Protein AF-0000000069869455 (afdb_homodimer)

Structure (mmCIF, N/CA/C/O backbone):
data_AF-0000000069869455-model_v1
#
loop_
_entity.id
_entity.type
_entity.pdbx_description
1 polymer 'non-reducing end alpha-L-arabinofuranosidase'
#
loop_
_atom_site.group_PDB
_atom_site.id
_atom_site.type_symbol
_atom_site.label_atom_id
_atom_site.label_alt_id
_atom_site.label_comp_id
_atom_site.label_asym_id
_atom_site.label_entity_id
_atom_site.label_seq_id
_atom_site.pdbx_PDB_ins_code
_atom_site.Cartn_x
_atom_site.Cartn_y
_atom_site.Cartn_z
_atom_site.occupancy
_atom_site.B_iso_or_equiv
_atom_site.auth_seq_id
_atom_site.auth_comp_id
_atom_site.auth_asym_id
_atom_site.auth_atom_id
_atom_site.pdbx_PDB_model_num
ATOM 1 N N . MET A 1 1 ? 14.562 19.391 -93.188 1 17.31 1 MET A N 1
ATOM 2 C CA . MET A 1 1 ? 14.5 17.922 -93.125 1 17.31 1 MET A CA 1
ATOM 3 C C . MET A 1 1 ? 14.398 17.484 -91.625 1 17.31 1 MET A C 1
ATOM 5 O O . MET A 1 1 ? 15.258 17.828 -90.812 1 17.31 1 MET A O 1
ATOM 9 N N . ARG A 1 2 ? 13.164 16.844 -91.312 1 17.95 2 ARG A N 1
ATOM 10 C CA . ARG A 1 2 ? 12.305 16.75 -90.188 1 17.95 2 ARG A CA 1
ATOM 11 C C . ARG A 1 2 ? 12.953 15.875 -89.062 1 17.95 2 ARG A C 1
ATOM 13 O O . ARG A 1 2 ? 13.875 15.102 -89.375 1 17.95 2 ARG A O 1
ATOM 20 N N . ARG A 1 3 ? 12.242 15.281 -88.188 1 21.45 3 ARG A N 1
ATOM 21 C CA . ARG A 1 3 ? 11.508 14.977 -87 1 21.45 3 ARG A CA 1
ATOM 22 C C . ARG A 1 3 ? 11.703 13.523 -86.562 1 21.45 3 ARG A C 1
ATOM 24 O O . ARG A 1 3 ? 11.625 13.195 -85.375 1 21.45 3 ARG A O 1
ATOM 31 N N . TYR A 1 4 ? 11.742 12.398 -87.375 1 21.89 4 TYR A N 1
ATOM 32 C CA . TYR A 1 4 ? 10.969 11.234 -86.938 1 21.89 4 TYR A CA 1
ATOM 33 C C . TYR A 1 4 ? 11.797 10.32 -86.062 1 21.89 4 TYR A C 1
ATOM 35 O O . TYR A 1 4 ? 12.711 9.641 -86.562 1 21.89 4 TYR A O 1
ATOM 43 N N . THR A 1 5 ? 12.266 10.766 -84.938 1 27.88 5 THR A N 1
ATOM 44 C CA . THR A 1 5 ? 12.984 9.883 -84 1 27.88 5 THR A CA 1
ATOM 45 C C . THR A 1 5 ? 12.094 8.719 -83.562 1 27.88 5 THR A C 1
ATOM 47 O O . THR A 1 5 ? 11.031 8.922 -83 1 27.88 5 THR A O 1
ATOM 50 N N . GLU A 1 6 ? 11.914 7.723 -84.5 1 25.23 6 GLU A N 1
ATOM 51 C CA . GLU A 1 6 ? 11.109 6.523 -84.25 1 25.23 6 GLU A CA 1
ATOM 52 C C . GLU A 1 6 ? 11.5 5.84 -83 1 25.23 6 GLU A C 1
ATOM 54 O O . GLU A 1 6 ? 12.68 5.602 -82.688 1 25.23 6 GLU A O 1
ATOM 59 N N . LEU A 1 7 ? 10.664 6.125 -82 1 30.83 7 LEU A N 1
ATOM 60 C CA . LEU A 1 7 ? 10.57 5.633 -80.625 1 30.83 7 LEU A CA 1
ATOM 61 C C . LEU A 1 7 ? 10.328 4.125 -80.562 1 30.83 7 LEU A C 1
ATOM 63 O O . LEU A 1 7 ? 9.258 3.66 -80.938 1 30.83 7 LEU A O 1
ATOM 67 N N . LEU A 1 8 ? 11.102 3.301 -81.188 1 25.88 8 LEU A N 1
ATOM 68 C CA . LEU A 1 8 ? 10.805 1.885 -81 1 25.88 8 LEU A CA 1
ATOM 69 C C . LEU A 1 8 ? 10.875 1.501 -79.562 1 25.88 8 LEU A C 1
ATOM 71 O O . LEU A 1 8 ? 11.93 1.612 -78.938 1 25.88 8 LEU A O 1
ATOM 75 N N . ALA A 1 9 ? 9.734 1.795 -78.812 1 29.73 9 ALA A N 1
ATOM 76 C CA . ALA A 1 9 ? 9.531 1.308 -77.438 1 29.73 9 ALA A CA 1
ATOM 77 C C . ALA A 1 9 ? 9.586 -0.216 -77.375 1 29.73 9 ALA A C 1
ATOM 79 O O . ALA A 1 9 ? 8.797 -0.897 -78.062 1 29.73 9 ALA A O 1
ATOM 80 N N . ALA A 1 10 ? 10.797 -0.832 -77.375 1 28.5 10 ALA A N 1
ATOM 81 C CA . ALA A 1 10 ? 10.984 -2.248 -77.062 1 28.5 10 ALA A CA 1
ATOM 82 C C . ALA A 1 10 ? 10.172 -2.656 -75.875 1 28.5 10 ALA A C 1
ATOM 84 O O . ALA A 1 10 ? 10.352 -2.1 -74.75 1 28.5 10 ALA A O 1
ATOM 85 N N . LEU A 1 11 ? 8.93 -3.055 -76.062 1 29.02 11 LEU A N 1
ATOM 86 C CA . LEU A 1 11 ? 8.109 -3.701 -75.062 1 29.02 11 LEU A CA 1
ATOM 87 C C . LEU A 1 11 ? 8.828 -4.914 -74.5 1 29.02 11 LEU A C 1
ATOM 89 O O . LEU A 1 11 ? 9.117 -5.875 -75.188 1 29.02 11 LEU A O 1
ATOM 93 N N . ALA A 1 12 ? 9.781 -4.684 -73.625 1 34.53 12 ALA A N 1
ATOM 94 C CA . ALA A 1 12 ? 10.305 -5.781 -72.812 1 34.53 12 ALA A CA 1
ATOM 95 C C . ALA A 1 12 ? 9.172 -6.535 -72.125 1 34.53 12 ALA A C 1
ATOM 97 O O . ALA A 1 12 ? 8.453 -5.965 -71.25 1 34.53 12 ALA A O 1
ATOM 98 N N . LEU A 1 13 ? 8.508 -7.449 -72.812 1 34.66 13 LEU A N 1
ATOM 99 C CA . LEU A 1 13 ? 7.691 -8.461 -72.125 1 34.66 13 LEU A CA 1
ATOM 100 C C . LEU A 1 13 ? 8.438 -9.07 -70.938 1 34.66 13 LEU A C 1
ATOM 102 O O . LEU A 1 13 ? 9.453 -9.734 -71.125 1 34.66 13 LEU A O 1
ATOM 106 N N . SER A 1 14 ? 8.5 -8.281 -69.875 1 32 14 SER A N 1
ATOM 107 C CA . SER A 1 14 ? 8.875 -8.922 -68.625 1 32 14 SER A CA 1
ATOM 108 C C . SER A 1 14 ? 7.973 -10.117 -68.312 1 32 14 SER A C 1
ATOM 110 O O . SER A 1 14 ? 6.762 -9.953 -68.188 1 32 14 SER A O 1
ATOM 112 N N . THR A 1 15 ? 8.156 -11.156 -69.125 1 33.88 15 THR A N 1
ATOM 113 C CA . THR A 1 15 ? 7.559 -12.375 -68.562 1 33.88 15 THR A CA 1
ATOM 114 C C . THR A 1 15 ? 7.852 -12.523 -67.125 1 33.88 15 THR A C 1
ATOM 116 O O . THR A 1 15 ? 9.008 -12.656 -66.688 1 33.88 15 THR A O 1
ATOM 119 N N . GLY A 1 16 ? 7.141 -11.758 -66.312 1 33.62 16 GLY A N 1
ATOM 120 C CA . GLY A 1 16 ? 7.145 -12.117 -64.938 1 33.62 16 GLY A CA 1
ATOM 121 C C . GLY A 1 16 ? 6.945 -13.602 -64.688 1 33.62 16 GLY A C 1
ATOM 122 O O . GLY A 1 16 ? 5.883 -14.141 -65 1 33.62 16 GLY A O 1
ATOM 123 N N . MET A 1 17 ? 7.918 -14.461 -65.062 1 29.62 17 MET A N 1
ATOM 124 C CA . MET A 1 17 ? 7.82 -15.766 -64.375 1 29.62 17 MET A CA 1
ATOM 125 C C . MET A 1 17 ? 7.332 -15.617 -62.969 1 29.62 17 MET A C 1
ATOM 127 O O . MET A 1 17 ? 8.023 -15.055 -62.125 1 29.62 17 MET A O 1
ATOM 131 N N . ALA A 1 18 ? 6.156 -15.438 -62.812 1 38 18 ALA A N 1
ATOM 132 C CA . ALA A 1 18 ? 5.621 -15.727 -61.5 1 38 18 ALA A CA 1
ATOM 133 C C . ALA A 1 18 ? 6.234 -17 -60.906 1 38 18 ALA A C 1
ATOM 135 O O . ALA A 1 18 ? 6.035 -18.094 -61.469 1 38 18 ALA A O 1
ATOM 136 N N . LEU A 1 19 ? 7.473 -16.984 -60.469 1 38.62 19 LEU A N 1
ATOM 137 C CA . LEU A 1 19 ? 7.949 -18.062 -59.625 1 38.62 19 LEU A CA 1
ATOM 138 C C . LEU A 1 19 ? 6.805 -18.641 -58.781 1 38.62 19 LEU A C 1
ATOM 140 O O . LEU A 1 19 ? 6.285 -17.969 -57.875 1 38.62 19 LEU A O 1
ATOM 144 N N . HIS A 1 20 ? 6.043 -19.281 -59.375 1 45.84 20 HIS A N 1
ATOM 145 C CA . HIS A 1 20 ? 5.043 -19.969 -58.562 1 45.84 20 HIS A CA 1
ATOM 146 C C . HIS A 1 20 ? 5.688 -20.672 -57.375 1 45.84 20 HIS A C 1
ATOM 148 O O . HIS A 1 20 ? 6.559 -21.531 -57.562 1 45.84 20 HIS A O 1
ATOM 154 N N . ALA A 1 21 ? 5.785 -20 -56.281 1 59.78 21 ALA A N 1
ATOM 155 C CA . ALA A 1 21 ? 6.277 -20.609 -55.062 1 59.78 21 ALA A CA 1
ATOM 156 C C . ALA A 1 21 ? 5.785 -22.047 -54.938 1 59.78 21 ALA A C 1
ATOM 158 O O . ALA A 1 21 ? 4.598 -22.328 -55.125 1 59.78 21 ALA A O 1
ATOM 159 N N . GLN A 1 22 ? 6.754 -23.016 -55.062 1 82.44 22 GLN A N 1
ATOM 160 C CA . GLN A 1 22 ? 6.484 -24.438 -54.938 1 82.44 22 GLN A CA 1
ATOM 161 C C . GLN A 1 22 ? 5.578 -24.734 -53.75 1 82.44 22 GLN A C 1
ATOM 163 O O . GLN A 1 22 ? 5.828 -24.266 -52.656 1 82.44 22 GLN A O 1
ATOM 168 N N . THR A 1 23 ? 4.422 -25.328 -53.969 1 91.69 23 THR A N 1
ATOM 169 C CA . THR A 1 23 ? 3.441 -25.703 -52.969 1 91.69 23 THR A CA 1
ATOM 170 C C . THR A 1 23 ? 4.004 -26.766 -52.031 1 91.69 23 THR A C 1
ATOM 172 O O . THR A 1 23 ? 4.629 -27.719 -52.469 1 91.69 23 THR A O 1
ATOM 175 N N . ASN A 1 24 ? 3.945 -26.469 -50.75 1 97.25 24 ASN A N 1
ATOM 176 C CA . ASN A 1 24 ? 4.324 -27.453 -49.719 1 97.25 24 ASN A CA 1
ATOM 177 C C . ASN A 1 24 ? 3.25 -28.516 -49.562 1 97.25 24 ASN A C 1
ATOM 179 O O . ASN A 1 24 ? 2.256 -28.312 -48.844 1 97.25 24 ASN A O 1
ATOM 183 N N . GLU A 1 25 ? 3.49 -29.656 -50.156 1 97.44 25 GLU A N 1
ATOM 184 C CA . GLU A 1 25 ? 2.492 -30.719 -50.156 1 97.44 25 GLU A CA 1
ATOM 185 C C . GLU A 1 25 ? 2.643 -31.625 -48.938 1 97.44 25 GLU A C 1
ATOM 187 O O . GLU A 1 25 ? 3.662 -32.281 -48.781 1 97.44 25 GLU A O 1
ATOM 192 N N . MET A 1 26 ? 1.642 -31.656 -48.125 1 98.38 26 MET A N 1
ATOM 193 C CA . MET A 1 26 ? 1.592 -32.531 -46.969 1 98.38 26 MET A CA 1
ATOM 194 C C . MET A 1 26 ? 0.578 -33.656 -47.156 1 98.38 26 MET A C 1
ATOM 196 O O . MET A 1 26 ? -0.577 -33.406 -47.5 1 98.38 26 MET A O 1
ATOM 200 N N . VAL A 1 27 ? 1.07 -34.812 -47 1 98.19 27 VAL A N 1
ATOM 201 C CA . VAL A 1 27 ? 0.238 -36 -47.188 1 98.19 27 VAL A CA 1
ATOM 202 C C . VAL A 1 27 ? -0.112 -36.594 -45.844 1 98.19 27 VAL A C 1
ATOM 204 O O . VAL A 1 27 ? 0.776 -36.906 -45.031 1 98.19 27 VAL A O 1
ATOM 207 N N . ILE A 1 28 ? -1.409 -36.75 -45.594 1 98.25 28 ILE A N 1
ATOM 208 C CA . ILE A 1 28 ? -1.91 -37.375 -44.375 1 98.25 28 ILE A CA 1
ATOM 209 C C . ILE A 1 28 ? -2.457 -38.75 -44.656 1 98.25 28 ILE A C 1
ATOM 211 O O . ILE A 1 28 ? -3.365 -38.906 -45.469 1 98.25 28 ILE A O 1
ATOM 215 N N . GLN A 1 29 ? -1.958 -39.75 -44.031 1 96.94 29 GLN A N 1
ATOM 216 C CA . GLN A 1 29 ? -2.408 -41.125 -44.188 1 96.94 29 GLN A CA 1
ATOM 217 C C . GLN A 1 29 ? -3.541 -41.469 -43.25 1 96.94 29 GLN A C 1
ATOM 219 O O . GLN A 1 29 ? -3.332 -41.531 -42.031 1 96.94 29 GLN A O 1
ATOM 224 N N . THR A 1 30 ? -4.727 -41.75 -43.812 1 95 30 THR A N 1
ATOM 225 C CA . THR A 1 30 ? -5.891 -41.938 -42.938 1 95 30 THR A CA 1
ATOM 226 C C . THR A 1 30 ? -6.207 -43.438 -42.781 1 95 30 THR A C 1
ATOM 228 O O . THR A 1 30 ? -7.012 -43.812 -41.938 1 95 30 THR A O 1
ATOM 231 N N . LYS A 1 31 ? -5.582 -44.281 -43.594 1 88.88 31 LYS A N 1
ATOM 232 C CA . LYS A 1 31 ? -5.84 -45.719 -43.531 1 88.88 31 LYS A CA 1
ATOM 233 C C . LYS A 1 31 ? -5.102 -46.375 -42.344 1 88.88 31 LYS A C 1
ATOM 235 O O . LYS A 1 31 ? -5.562 -47.344 -41.781 1 88.88 31 LYS A O 1
ATOM 240 N N . LYS A 1 32 ? -4.055 -45.812 -42 1 85.31 32 LYS A N 1
ATOM 241 C CA . LYS A 1 32 ? -3.207 -46.344 -40.938 1 85.31 32 LYS A CA 1
ATOM 242 C C . LYS A 1 32 ? -3.215 -45.438 -39.719 1 85.31 32 LYS A C 1
ATOM 244 O O . LYS A 1 32 ? -2.529 -44.406 -39.688 1 85.31 32 LYS A O 1
ATOM 249 N N . LEU A 1 33 ? -4.008 -45.938 -38.719 1 92.81 33 LEU A N 1
ATOM 250 C CA . LEU A 1 33 ? -3.961 -45.156 -37.5 1 92.81 33 LEU A CA 1
ATOM 251 C C . LEU A 1 33 ? -2.615 -45.312 -36.812 1 92.81 33 LEU A C 1
ATOM 253 O O . LEU A 1 33 ? -2.084 -46.406 -36.719 1 92.81 33 LEU A O 1
ATOM 257 N N . GLY A 1 34 ? -2.041 -44.125 -36.5 1 95.88 34 GLY A N 1
ATOM 258 C CA . GLY A 1 34 ? -0.8 -44.125 -35.75 1 95.88 34 GLY A CA 1
ATOM 259 C C . GLY A 1 34 ? -1.013 -44.344 -34.25 1 95.88 34 GLY A C 1
ATOM 260 O O . GLY A 1 34 ? -1.982 -44.969 -33.844 1 95.88 34 GLY A O 1
ATOM 261 N N . ALA A 1 35 ? -0.093 -43.875 -33.469 1 97.12 35 ALA A N 1
ATOM 262 C CA . ALA A 1 35 ? -0.061 -44.062 -32.031 1 97.12 35 ALA A CA 1
ATOM 263 C C . ALA A 1 35 ? -1.306 -43.469 -31.359 1 97.12 35 ALA A C 1
ATOM 265 O O . ALA A 1 35 ? -1.806 -42.438 -31.797 1 97.12 35 ALA A O 1
ATOM 266 N N . GLU A 1 36 ? -1.798 -44.125 -30.328 1 97.88 36 GLU A N 1
ATOM 267 C CA . GLU A 1 36 ? -2.836 -43.562 -29.484 1 97.88 36 GLU A CA 1
ATOM 268 C C . GLU A 1 36 ? -2.312 -42.375 -28.688 1 97.88 36 GLU A C 1
ATOM 270 O O . GLU A 1 36 ? -1.182 -42.375 -28.203 1 97.88 36 GLU A O 1
ATOM 275 N N . ILE A 1 37 ? -3.076 -41.375 -28.688 1 98.38 37 ILE A N 1
ATOM 276 C CA . ILE A 1 37 ? -2.752 -40.188 -27.875 1 98.38 37 ILE A CA 1
ATOM 277 C C . ILE A 1 37 ? -3.4 -40.344 -26.5 1 98.38 37 ILE A C 1
ATOM 279 O O . ILE A 1 37 ? -4.621 -40.5 -26.391 1 98.38 37 ILE A O 1
ATOM 283 N N . GLN A 1 38 ? -2.604 -40.281 -25.453 1 98 38 GLN A N 1
ATOM 284 C CA . GLN A 1 38 ? -3.131 -40.438 -24.109 1 98 38 GLN A CA 1
ATOM 285 C C . GLN A 1 38 ? -4.031 -39.281 -23.719 1 98 38 GLN A C 1
ATOM 287 O O . GLN A 1 38 ? -3.75 -38.125 -24.078 1 98 38 GLN A O 1
ATOM 292 N N . PRO A 1 39 ? -5.113 -39.562 -22.953 1 97.25 39 PRO A N 1
ATOM 293 C CA . PRO A 1 39 ? -5.941 -38.469 -22.469 1 97.25 39 PRO A CA 1
ATOM 294 C C . PRO A 1 39 ? -5.156 -37.469 -21.625 1 97.25 39 PRO A C 1
ATOM 296 O O . PRO A 1 39 ? -5.59 -36.312 -21.453 1 97.25 39 PRO A O 1
ATOM 299 N N . THR A 1 40 ? -3.979 -37.812 -21.172 1 98.31 40 THR A N 1
ATOM 300 C CA . THR A 1 40 ? -3.166 -37 -20.281 1 98.31 40 THR A CA 1
ATOM 301 C C . THR A 1 40 ? -2.129 -36.219 -21.078 1 98.31 40 THR A C 1
ATOM 303 O O . THR A 1 40 ? -1.282 -35.531 -20.5 1 98.31 40 THR A O 1
ATOM 306 N N . MET A 1 41 ? -2.139 -36.25 -22.359 1 98.19 41 MET A N 1
ATOM 307 C CA . MET A 1 41 ? -1.073 -35.719 -23.188 1 98.19 41 MET A CA 1
ATOM 308 C C . MET A 1 41 ? -0.845 -34.219 -22.875 1 98.19 41 MET A C 1
ATOM 310 O O . MET A 1 41 ? 0.293 -33.812 -22.672 1 98.19 41 MET A O 1
ATOM 314 N N . TYR A 1 42 ? -1.916 -33.406 -22.875 1 98.75 42 TYR A N 1
ATOM 315 C CA . TYR A 1 42 ? -1.801 -31.984 -22.641 1 98.75 42 TYR A CA 1
ATOM 316 C C . TYR A 1 42 ? -2.428 -31.609 -21.297 1 98.75 42 TYR A C 1
ATOM 318 O O . TYR A 1 42 ? -3.609 -31.875 -21.062 1 98.75 42 TYR A O 1
ATOM 326 N N . GLY A 1 43 ? -1.632 -31.047 -20.391 1 98.62 43 GLY A N 1
ATOM 327 C CA . GLY A 1 43 ? -2.115 -30.75 -19.047 1 98.62 43 GLY A CA 1
ATOM 328 C C . GLY A 1 43 ? -1.61 -29.422 -18.516 1 98.62 43 GLY A C 1
ATOM 329 O O . GLY A 1 43 ? -1.335 -28.5 -19.281 1 98.62 43 GLY A O 1
ATOM 330 N N . LEU A 1 44 ? -1.708 -29.312 -17.188 1 98.75 44 LEU A N 1
ATOM 331 C CA . LEU A 1 44 ? -1.334 -28.109 -16.469 1 98.75 44 LEU A CA 1
ATOM 332 C C . LEU A 1 44 ? -0.3 -28.422 -15.383 1 98.75 44 LEU A C 1
ATOM 334 O O . LEU A 1 44 ? -0.369 -29.453 -14.727 1 98.75 44 LEU A O 1
ATOM 338 N N . PHE A 1 45 ? 0.615 -27.516 -15.234 1 97.81 45 PHE A N 1
ATOM 339 C CA . PHE A 1 45 ? 1.57 -27.453 -14.141 1 97.81 45 PHE A CA 1
ATOM 340 C C . PHE A 1 45 ? 1.19 -26.344 -13.156 1 97.81 45 PHE A C 1
ATOM 342 O O . PHE A 1 45 ? 0.875 -25.219 -13.555 1 97.81 45 PHE A O 1
ATOM 349 N N . PHE A 1 46 ? 1.227 -26.641 -11.852 1 98.44 46 PHE A N 1
ATOM 350 C CA . PHE A 1 46 ? 1.021 -25.594 -10.852 1 98.44 46 PHE A CA 1
ATOM 351 C C . PHE A 1 46 ? 2.178 -25.562 -9.859 1 98.44 46 PHE A C 1
ATOM 353 O O . PHE A 1 46 ? 2.609 -26.609 -9.367 1 98.44 46 PHE A O 1
ATOM 360 N N . GLU A 1 47 ? 2.676 -24.438 -9.586 1 98 47 GLU A N 1
ATOM 361 C CA . GLU A 1 47 ? 3.584 -24.141 -8.477 1 98 47 GLU A CA 1
ATOM 362 C C . GLU A 1 47 ? 3.252 -22.812 -7.824 1 98 47 GLU A C 1
ATOM 364 O O . GLU A 1 47 ? 2.906 -21.844 -8.508 1 98 47 GLU A O 1
ATOM 369 N N . ASP A 1 48 ? 3.357 -22.797 -6.461 1 98 48 ASP A N 1
ATOM 370 C CA . ASP A 1 48 ? 3.148 -21.531 -5.754 1 98 48 ASP A CA 1
ATOM 371 C C . ASP A 1 48 ? 4.379 -20.641 -5.855 1 98 48 ASP A C 1
ATOM 373 O O . ASP A 1 48 ? 5.059 -20.391 -4.859 1 98 48 ASP A O 1
ATOM 377 N N . ILE A 1 49 ? 4.648 -20.141 -6.988 1 97.12 49 ILE A N 1
ATOM 378 C CA . ILE A 1 49 ? 5.574 -19.062 -7.328 1 97.12 49 ILE A CA 1
ATOM 379 C C . ILE A 1 49 ? 4.797 -17.875 -7.895 1 97.12 49 ILE A C 1
ATOM 381 O O . ILE A 1 49 ? 3.689 -18.047 -8.414 1 97.12 49 ILE A O 1
ATOM 385 N N . ASN A 1 50 ? 5.273 -16.609 -7.73 1 97.5 50 ASN A N 1
ATOM 386 C CA . ASN A 1 50 ? 4.652 -15.406 -8.297 1 97.5 50 ASN A CA 1
ATOM 387 C C . ASN A 1 50 ? 3.307 -15.117 -7.641 1 97.5 50 ASN A C 1
ATOM 389 O O . ASN A 1 50 ? 2.398 -14.586 -8.289 1 97.5 50 ASN A O 1
ATOM 393 N N . TYR A 1 51 ? 3.1 -15.625 -6.387 1 98.06 51 TYR A N 1
ATOM 394 C CA . TYR A 1 51 ? 1.845 -15.492 -5.656 1 98.06 51 TYR A CA 1
ATOM 395 C C . TYR A 1 51 ? 0.714 -16.219 -6.379 1 98.06 51 TYR A C 1
ATOM 397 O O . TYR A 1 51 ? -0.389 -15.68 -6.512 1 98.06 51 TYR A O 1
ATOM 405 N N . ALA A 1 52 ? 1.035 -17.406 -6.789 1 98.5 52 ALA A N 1
ATOM 406 C CA . ALA A 1 52 ? 0.078 -18.188 -7.566 1 98.5 52 ALA A CA 1
ATOM 407 C C . ALA A 1 52 ? -1.022 -18.75 -6.672 1 98.5 52 ALA A C 1
ATOM 409 O O . ALA A 1 52 ? -2.164 -18.906 -7.113 1 98.5 52 ALA A O 1
ATOM 410 N N . ALA A 1 53 ? -0.702 -19.047 -5.363 1 98.56 53 ALA A N 1
ATOM 411 C CA . ALA A 1 53 ? -1.698 -19.625 -4.457 1 98.56 53 ALA A CA 1
ATOM 412 C C . ALA A 1 53 ? -2.32 -18.547 -3.576 1 98.56 53 ALA A C 1
ATOM 414 O O . ALA A 1 53 ? -3.33 -17.938 -3.943 1 98.56 53 ALA A O 1
ATOM 415 N N . ASP A 1 54 ? -1.652 -18.219 -2.361 1 98.38 54 ASP A N 1
ATOM 416 C CA . ASP A 1 54 ? -2.105 -17.094 -1.559 1 98.38 54 ASP A CA 1
ATOM 417 C C . ASP A 1 54 ? -1.938 -15.781 -2.318 1 98.38 54 ASP A C 1
ATOM 419 O O . ASP A 1 54 ? -0.843 -15.461 -2.791 1 98.38 54 ASP A O 1
ATOM 423 N N . GLY A 1 55 ? -3.059 -15.078 -2.477 1 97.94 55 GLY A N 1
ATOM 424 C CA . GLY A 1 55 ? -3.012 -13.852 -3.266 1 97.94 55 GLY A CA 1
ATOM 425 C C . GLY A 1 55 ? -3.299 -14.086 -4.738 1 97.94 55 GLY A C 1
ATOM 426 O O . GLY A 1 55 ? -3.291 -13.141 -5.531 1 97.94 55 GLY A O 1
ATOM 427 N N . GLY A 1 56 ? -3.594 -15.289 -5.148 1 98.56 56 GLY A N 1
ATOM 428 C CA . GLY A 1 56 ? -3.863 -15.672 -6.527 1 98.56 56 GLY A CA 1
ATOM 429 C C . GLY A 1 56 ? -5.043 -16.625 -6.66 1 98.56 56 GLY A C 1
ATOM 430 O O . GLY A 1 56 ? -6.172 -16.266 -6.316 1 98.56 56 GLY A O 1
ATOM 431 N N . LEU A 1 57 ? -4.711 -17.875 -6.969 1 98.88 57 LEU A N 1
ATOM 432 C CA . LEU A 1 57 ? -5.746 -18.875 -7.215 1 98.88 57 LEU A CA 1
ATOM 433 C C . LEU A 1 57 ? -6.602 -19.094 -5.969 1 98.88 57 LEU A C 1
ATOM 435 O O . LEU A 1 57 ? -7.805 -19.328 -6.07 1 98.88 57 LEU A O 1
ATOM 439 N N . TYR A 1 58 ? -6 -19.156 -4.75 1 98.88 58 TYR A N 1
ATOM 440 C CA . TYR A 1 58 ? -6.75 -19.25 -3.502 1 98.88 58 TYR A CA 1
ATOM 441 C C . TYR A 1 58 ? -7.508 -17.953 -3.23 1 98.88 58 TYR A C 1
ATOM 443 O O . TYR A 1 58 ? -6.914 -16.875 -3.209 1 98.88 58 TYR A O 1
ATOM 451 N N . ALA A 1 59 ? -8.742 -18.016 -3.029 1 98.88 59 ALA A N 1
ATOM 452 C CA . ALA A 1 59 ? -9.602 -16.844 -3.074 1 98.88 59 ALA A CA 1
ATOM 453 C C . ALA A 1 59 ? -9.57 -16.094 -1.745 1 98.88 59 ALA A C 1
ATOM 455 O O . ALA A 1 59 ? -10.18 -15.023 -1.612 1 98.88 59 ALA A O 1
ATOM 456 N N . GLU A 1 60 ? -8.883 -16.609 -0.703 1 98.81 60 GLU A N 1
ATOM 457 C CA . GLU A 1 60 ? -8.742 -15.922 0.579 1 98.81 60 GLU A CA 1
ATOM 458 C C . GLU A 1 60 ? -8.156 -14.523 0.396 1 98.81 60 GLU A C 1
ATOM 460 O O . GLU A 1 60 ? -7.133 -14.352 -0.268 1 98.81 60 GLU A O 1
ATOM 465 N N . LEU A 1 61 ? -8.828 -13.555 1.023 1 98.88 61 LEU A N 1
ATOM 466 C CA . LEU A 1 61 ? -8.43 -12.172 0.791 1 98.88 61 LEU A CA 1
ATOM 467 C C . LEU A 1 61 ? -7.68 -11.609 1.995 1 98.88 61 LEU A C 1
ATOM 469 O O . LEU A 1 61 ? -7.062 -10.547 1.906 1 98.88 61 LEU A O 1
ATOM 473 N N . VAL A 1 62 ? -7.664 -12.32 3.113 1 98.88 62 VAL A N 1
ATOM 474 C CA . VAL A 1 62 ? -7.008 -11.852 4.332 1 98.88 62 VAL A CA 1
ATOM 475 C C . VAL A 1 62 ? -5.605 -12.461 4.426 1 98.88 62 VAL A C 1
ATOM 477 O O . VAL A 1 62 ? -5.438 -13.672 4.312 1 98.88 62 VAL A O 1
ATOM 480 N N . LYS A 1 63 ? -4.621 -11.609 4.547 1 98.5 63 LYS A N 1
ATOM 481 C CA . LYS A 1 63 ? -3.248 -12.039 4.781 1 98.5 63 LYS A CA 1
ATOM 482 C C . LYS A 1 63 ? -3.021 -12.375 6.25 1 98.5 63 LYS A C 1
ATOM 484 O O . LYS A 1 63 ? -3.404 -11.609 7.137 1 98.5 63 LYS A O 1
ATOM 489 N N . ASN A 1 64 ? -2.363 -13.586 6.512 1 98.62 64 ASN A N 1
ATOM 490 C CA . ASN A 1 64 ? -1.943 -13.914 7.871 1 98.62 64 ASN A CA 1
ATOM 491 C C . ASN A 1 64 ? -3.135 -14.016 8.82 1 98.62 64 ASN A C 1
ATOM 493 O O . ASN A 1 64 ? -3.133 -13.414 9.891 1 98.62 64 ASN A O 1
ATOM 497 N N . ARG A 1 65 ? -4.125 -14.75 8.391 1 98.44 65 ARG A N 1
ATOM 498 C CA . ARG A 1 65 ? -5.449 -14.781 9.008 1 98.44 65 ARG A CA 1
ATOM 499 C C . ARG A 1 65 ? -5.391 -15.367 10.414 1 98.44 65 ARG A C 1
ATOM 501 O O . ARG A 1 65 ? -6.301 -15.156 11.219 1 98.44 65 ARG A O 1
ATOM 508 N N . SER A 1 66 ? -4.332 -16.172 10.766 1 98.5 66 SER A N 1
ATOM 509 C CA . SER A 1 66 ? -4.219 -16.781 12.094 1 98.5 66 SER A CA 1
ATOM 510 C C . SER A 1 66 ? -3.016 -16.219 12.852 1 98.5 66 SER A C 1
ATOM 512 O O . SER A 1 66 ? -2.551 -16.828 13.812 1 98.5 66 SER A O 1
ATOM 514 N N . PHE A 1 67 ? -2.408 -15.172 12.367 1 98.62 67 PHE A N 1
ATOM 515 C CA . PHE A 1 67 ? -1.322 -14.461 13.023 1 98.62 67 PHE A CA 1
ATOM 516 C C . PHE A 1 67 ? -0.115 -15.367 13.219 1 98.62 67 PHE A C 1
ATOM 518 O O . PHE A 1 67 ? 0.506 -15.367 14.289 1 98.62 67 PHE A O 1
ATOM 525 N N . GLU A 1 68 ? 0.194 -16.156 12.195 1 98.44 68 GLU A N 1
ATOM 526 C CA . GLU A 1 68 ? 1.219 -17.172 12.367 1 98.44 68 GLU A CA 1
ATOM 527 C C . GLU A 1 68 ? 2.529 -16.766 11.703 1 98.44 68 GLU A C 1
ATOM 529 O O . GLU A 1 68 ? 3.549 -17.438 11.859 1 98.44 68 GLU A O 1
ATOM 534 N N . PHE A 1 69 ? 2.561 -15.648 10.844 1 98 69 PHE A N 1
ATOM 535 C CA . PHE A 1 69 ? 3.842 -15.211 10.305 1 98 69 PHE A CA 1
ATOM 536 C C . PHE A 1 69 ? 4.867 -15.031 11.414 1 98 69 PHE A C 1
ATOM 538 O O . PHE A 1 69 ? 4.504 -14.773 12.562 1 98 69 PHE A O 1
ATOM 545 N N . PRO A 1 70 ? 6.219 -15.18 11.094 1 96.69 70 PRO A N 1
ATOM 546 C CA . PRO A 1 70 ? 7.215 -14.906 12.125 1 96.69 70 PRO A CA 1
ATOM 547 C C . PRO A 1 70 ? 7.043 -13.523 12.758 1 96.69 70 PRO A C 1
ATOM 549 O O . PRO A 1 70 ? 7.164 -13.375 13.977 1 96.69 70 PRO A O 1
ATOM 552 N N . GLN A 1 71 ? 6.863 -12.531 11.977 1 97.5 71 GLN A N 1
ATOM 553 C CA . GLN A 1 71 ? 6.293 -11.289 12.477 1 97.5 71 GLN A CA 1
ATOM 554 C C . GLN A 1 71 ? 4.781 -11.398 12.625 1 97.5 71 GLN A C 1
ATOM 556 O O . GLN A 1 71 ? 4.035 -11.148 11.68 1 97.5 71 GLN A O 1
ATOM 561 N N . ARG A 1 72 ? 4.312 -11.68 13.719 1 98.31 72 ARG A N 1
ATOM 562 C CA . ARG A 1 72 ? 2.975 -12.188 14.008 1 98.31 72 ARG A CA 1
ATOM 563 C C . ARG A 1 72 ? 1.904 -11.258 13.445 1 98.31 72 ARG A C 1
ATOM 565 O O . ARG A 1 72 ? 0.871 -11.727 12.953 1 98.31 72 ARG A O 1
ATOM 572 N N . LEU A 1 73 ? 2.152 -9.953 13.445 1 98.38 73 LEU A N 1
ATOM 573 C CA . LEU A 1 73 ? 1.116 -9.016 13.023 1 98.38 73 LEU A CA 1
ATOM 574 C C . LEU A 1 73 ? 1.423 -8.453 11.641 1 98.38 73 LEU A C 1
ATOM 576 O O . LEU A 1 73 ? 0.877 -7.418 11.25 1 98.38 73 LEU A O 1
ATOM 580 N N . MET A 1 74 ? 2.402 -9.086 10.898 1 98 74 MET A N 1
ATOM 581 C CA . MET A 1 74 ? 2.609 -8.641 9.523 1 98 74 MET A CA 1
ATOM 582 C C . MET A 1 74 ? 1.319 -8.75 8.719 1 98 74 MET A C 1
ATOM 584 O O . MET A 1 74 ? 0.652 -9.781 8.742 1 98 74 MET A O 1
ATOM 588 N N . GLY A 1 75 ? 1.021 -7.715 8.062 1 97.94 75 GLY A N 1
ATOM 589 C CA . GLY A 1 75 ? -0.22 -7.645 7.305 1 97.94 75 GLY A CA 1
ATOM 590 C C . GLY A 1 75 ? -1.349 -6.977 8.07 1 97.94 75 GLY A C 1
ATOM 591 O O . GLY A 1 75 ? -2.375 -6.621 7.488 1 97.94 75 GLY A O 1
ATOM 592 N N . TRP A 1 76 ? -1.184 -6.828 9.375 1 98.62 76 TRP A N 1
ATOM 593 C CA . TRP A 1 76 ? -2.166 -6.199 10.25 1 98.62 76 TRP A CA 1
ATOM 594 C C . TRP A 1 76 ? -1.62 -4.902 10.844 1 98.62 76 TRP A C 1
ATOM 596 O O . TRP A 1 76 ? -0.448 -4.832 11.219 1 98.62 76 TRP A O 1
ATOM 606 N N . LYS A 1 77 ? -2.426 -3.895 10.859 1 98.12 77 LYS A N 1
ATOM 607 C CA . LYS A 1 77 ? -2.242 -2.748 11.75 1 98.12 77 LYS A CA 1
ATOM 608 C C . LYS A 1 77 ? -3.24 -2.781 12.906 1 98.12 77 LYS A C 1
ATOM 610 O O . LYS A 1 77 ? -4.449 -2.887 12.68 1 98.12 77 LYS A O 1
ATOM 615 N N . THR A 1 78 ? -2.742 -2.74 14.086 1 98.19 78 THR A N 1
ATOM 616 C CA . THR A 1 78 ? -3.604 -2.729 15.258 1 98.19 78 THR A CA 1
ATOM 617 C C . THR A 1 78 ? -3.723 -1.316 15.828 1 98.19 78 THR A C 1
ATOM 619 O O . THR A 1 78 ? -2.83 -0.488 15.641 1 98.19 78 THR A O 1
ATOM 622 N N . TYR A 1 79 ? -4.734 -0.984 16.469 1 97.25 79 TYR A N 1
ATOM 623 C CA . TYR A 1 79 ? -4.938 0.277 17.172 1 97.25 79 TYR A CA 1
ATOM 624 C C . TYR A 1 79 ? -5.727 0.063 18.469 1 97.25 79 TYR A C 1
ATOM 626 O O . TYR A 1 79 ? -6.484 -0.904 18.578 1 97.25 79 TYR A O 1
ATOM 634 N N . GLY A 1 80 ? -5.562 0.921 19.391 1 96.62 80 GLY A N 1
ATOM 635 C CA . GLY A 1 80 ? -6.133 0.717 20.719 1 96.62 80 GLY A CA 1
ATOM 636 C C . GLY A 1 80 ? -5.43 -0.369 21.5 1 96.62 80 GLY A C 1
ATOM 637 O O . GLY A 1 80 ? -4.199 -0.405 21.562 1 96.62 80 GLY A O 1
ATOM 638 N N . LYS A 1 81 ? -6.285 -1.188 22.172 1 97.69 81 LYS A N 1
ATOM 639 C CA . LYS A 1 81 ? -5.738 -2.221 23.047 1 97.69 81 LYS A CA 1
ATOM 640 C C . LYS A 1 81 ? -5.883 -3.605 22.422 1 97.69 81 LYS A C 1
ATOM 642 O O . LYS A 1 81 ? -6.871 -4.301 22.656 1 97.69 81 LYS A O 1
ATOM 647 N N . VAL A 1 82 ? -4.883 -4.008 21.719 1 98.5 82 VAL A N 1
ATOM 648 C CA . VAL A 1 82 ? -4.812 -5.324 21.094 1 98.5 82 VAL A CA 1
ATOM 649 C C . VAL A 1 82 ? -3.6 -6.086 21.625 1 98.5 82 VAL A C 1
ATOM 651 O O . VAL A 1 82 ? -2.486 -5.555 21.641 1 98.5 82 VAL A O 1
ATOM 654 N N . THR A 1 83 ? -3.789 -7.27 22.094 1 98.25 83 THR A N 1
ATOM 655 C CA . THR A 1 83 ? -2.676 -8.102 22.531 1 98.25 83 THR A CA 1
ATOM 656 C C . THR A 1 83 ? -2.668 -9.43 21.781 1 98.25 83 THR A C 1
ATOM 658 O O . THR A 1 83 ? -3.725 -9.945 21.406 1 98.25 83 THR A O 1
ATOM 661 N N . LEU A 1 84 ? -1.465 -9.93 21.484 1 98.38 84 LEU A N 1
ATOM 662 C CA . LEU A 1 84 ? -1.271 -11.234 20.859 1 98.38 84 LEU A CA 1
ATOM 663 C C . LEU A 1 84 ? -1.208 -12.336 21.922 1 98.38 84 LEU A C 1
ATOM 665 O O . LEU A 1 84 ? -0.487 -12.211 22.906 1 98.38 84 LEU A O 1
ATOM 669 N N . GLN A 1 85 ? -2.008 -13.398 21.703 1 98.44 85 GLN A N 1
ATOM 670 C CA . GLN A 1 85 ? -2.031 -14.578 22.562 1 98.44 85 GLN A CA 1
ATOM 671 C C . GLN A 1 85 ? -1.54 -15.812 21.812 1 98.44 85 GLN A C 1
ATOM 673 O O . GLN A 1 85 ? -1.434 -15.797 20.578 1 98.44 85 GLN A O 1
ATOM 678 N N . ASP A 1 86 ? -1.204 -16.938 22.516 1 98.19 86 ASP A N 1
ATOM 679 C CA . ASP A 1 86 ? -0.606 -18.094 21.844 1 98.19 86 ASP A CA 1
ATOM 680 C C . ASP A 1 86 ? -1.198 -19.391 22.359 1 98.19 86 ASP A C 1
ATOM 682 O O . ASP A 1 86 ? -0.564 -20.453 22.281 1 98.19 86 ASP A O 1
ATOM 686 N N . ASP A 1 87 ? -2.301 -19.375 22.969 1 98.31 87 ASP A N 1
ATOM 687 C CA . ASP A 1 87 ? -2.986 -20.547 23.5 1 98.31 87 ASP A CA 1
ATOM 688 C C . ASP A 1 87 ? -4.371 -20.703 22.875 1 98.31 87 ASP A C 1
ATOM 690 O O . ASP A 1 87 ? -5.344 -21 23.578 1 98.31 87 ASP A O 1
ATOM 694 N N . GLY A 1 88 ? -4.449 -20.484 21.625 1 98 88 GLY A N 1
ATOM 695 C CA . GLY A 1 88 ? -5.711 -20.547 20.906 1 98 88 GLY A CA 1
ATOM 696 C C . GLY A 1 88 ? -6.223 -21.953 20.719 1 98 88 GLY A C 1
ATOM 697 O O . GLY A 1 88 ? -5.617 -22.906 21.219 1 98 88 GLY A O 1
ATOM 698 N N . PRO A 1 89 ? -7.352 -22.094 20 1 98.12 89 PRO A N 1
ATOM 699 C CA . PRO A 1 89 ? -8.062 -23.375 19.922 1 98.12 89 PRO A CA 1
ATOM 700 C C . PRO A 1 89 ? -7.434 -24.344 18.922 1 98.12 89 PRO A C 1
ATOM 702 O O . PRO A 1 89 ? -7.758 -25.531 18.922 1 98.12 89 PRO A O 1
ATOM 705 N N . PHE A 1 90 ? -6.621 -23.938 18.094 1 98.38 90 PHE A N 1
ATOM 706 C CA . PHE A 1 90 ? -6.047 -24.812 17.062 1 98.38 90 PHE A CA 1
ATOM 707 C C . PHE A 1 90 ? -4.582 -25.109 17.375 1 98.38 90 PHE A C 1
ATOM 709 O O . PHE A 1 90 ? -3.756 -24.188 17.438 1 98.38 90 PHE A O 1
ATOM 716 N N . GLU A 1 91 ? -4.238 -26.297 17.422 1 97.81 91 GLU A N 1
ATOM 717 C CA . GLU A 1 91 ? -2.943 -26.766 17.891 1 97.81 91 GLU A CA 1
ATOM 718 C C . GLU A 1 91 ? -1.809 -26.25 17.016 1 97.81 91 GLU A C 1
ATOM 720 O O . GLU A 1 91 ? -0.756 -25.859 17.531 1 97.81 91 GLU A O 1
ATOM 725 N N . ARG A 1 92 ? -1.957 -26.281 15.742 1 97.62 92 ARG A N 1
ATOM 726 C CA . ARG A 1 92 ? -0.871 -25.953 14.82 1 97.62 92 ARG A CA 1
ATOM 727 C C . ARG A 1 92 ? -0.958 -24.5 14.367 1 97.62 92 ARG A C 1
ATOM 729 O O . ARG A 1 92 ? -0.141 -24.031 13.562 1 97.62 92 ARG A O 1
ATOM 736 N N . ASN A 1 93 ? -1.94 -23.75 14.758 1 98.19 93 ASN A N 1
ATOM 737 C CA . ASN A 1 93 ? -2.125 -22.312 14.633 1 98.19 93 ASN A CA 1
ATOM 738 C C . ASN A 1 93 ? -2.609 -21.688 15.938 1 98.19 93 ASN A C 1
ATOM 740 O O . ASN A 1 93 ? -3.736 -21.203 16.016 1 98.19 93 ASN A O 1
ATOM 744 N N . PRO A 1 94 ? -1.778 -21.594 16.906 1 98.44 94 PRO A N 1
ATOM 745 C CA . PRO A 1 94 ? -2.264 -21.312 18.25 1 98.44 94 PRO A CA 1
ATOM 746 C C . PRO A 1 94 ? -2.441 -19.812 18.516 1 98.44 94 PRO A C 1
ATOM 748 O O . PRO A 1 94 ? -3.008 -19.422 19.531 1 98.44 94 PRO A O 1
ATOM 751 N N . HIS A 1 95 ? -1.943 -18.953 17.688 1 98.75 95 HIS A N 1
ATOM 752 C CA . HIS A 1 95 ? -1.94 -17.531 17.984 1 98.75 95 HIS A CA 1
ATOM 753 C C . HIS A 1 95 ? -3.297 -16.906 17.688 1 98.75 95 HIS A C 1
ATOM 755 O O . HIS A 1 95 ? -4.016 -17.375 16.797 1 98.75 95 HIS A O 1
ATOM 761 N N . TYR A 1 96 ? -3.695 -15.945 18.391 1 98.81 96 TYR A N 1
ATOM 762 C CA . TYR A 1 96 ? -4.898 -15.141 18.203 1 98.81 96 TYR A CA 1
ATOM 763 C C . TYR A 1 96 ? -4.742 -13.766 18.859 1 98.81 96 TYR A C 1
ATOM 765 O O . TYR A 1 96 ? -3.742 -13.5 19.531 1 98.81 96 TYR A O 1
ATOM 773 N N . VAL A 1 97 ? -5.656 -12.836 18.578 1 98.88 97 VAL A N 1
ATOM 774 C CA . VAL A 1 97 ? -5.57 -11.516 19.188 1 98.88 97 VAL A CA 1
ATOM 775 C C . VAL A 1 97 ? -6.711 -11.32 20.172 1 98.88 97 VAL A C 1
ATOM 777 O O . VAL A 1 97 ? -7.797 -11.875 20 1 98.88 97 VAL A O 1
ATOM 780 N N . ARG A 1 98 ? -6.453 -10.586 21.25 1 98.75 98 ARG A N 1
ATOM 781 C CA . ARG A 1 98 ? -7.434 -10.125 22.234 1 98.75 98 ARG A CA 1
ATOM 782 C C . ARG A 1 98 ? -7.672 -8.625 22.094 1 98.75 98 ARG A C 1
ATOM 784 O O . ARG A 1 98 ? -6.73 -7.836 22.141 1 98.75 98 ARG A O 1
ATOM 791 N N . LEU A 1 99 ? -8.867 -8.234 21.812 1 98.81 99 LEU A N 1
ATOM 792 C CA . LEU A 1 99 ? -9.289 -6.836 21.781 1 98.81 99 LEU A CA 1
ATOM 793 C C . LEU A 1 99 ? -9.922 -6.418 23.094 1 98.81 99 LEU A C 1
ATOM 795 O O . LEU A 1 99 ? -10.828 -7.09 23.594 1 98.81 99 LEU A O 1
ATOM 799 N N . ASP A 1 100 ? -9.484 -5.332 23.625 1 98.25 100 ASP A N 1
ATOM 800 C CA . ASP A 1 100 ? -10 -4.824 24.891 1 98.25 100 ASP A CA 1
ATOM 801 C C . ASP A 1 100 ? -10.422 -3.361 24.75 1 98.25 100 ASP A C 1
ATOM 803 O O . ASP A 1 100 ? -10.07 -2.691 23.781 1 98.25 100 ASP A O 1
ATOM 807 N N . ASN A 1 101 ? -11.211 -2.986 25.734 1 96.75 101 ASN A N 1
ATOM 808 C CA . ASN A 1 101 ? -11.609 -1.584 25.797 1 96.75 101 ASN A CA 1
ATOM 809 C C . ASN A 1 101 ? -10.398 -0.658 25.875 1 96.75 101 ASN A C 1
ATOM 811 O O . ASN A 1 101 ? -9.531 -0.834 26.719 1 96.75 101 ASN A O 1
ATOM 815 N N . PRO A 1 102 ? -10.352 0.365 24.984 1 94.81 102 PRO A N 1
ATOM 816 C CA . PRO A 1 102 ? -9.156 1.213 24.953 1 94.81 102 PRO A CA 1
ATOM 817 C C . PRO A 1 102 ? -9.102 2.201 26.109 1 94.81 102 PRO A C 1
ATOM 819 O O . PRO A 1 102 ? -8.078 2.861 26.328 1 94.81 102 PRO A O 1
ATOM 822 N N . GLY A 1 103 ? -10.148 2.357 26.875 1 92.31 103 GLY A N 1
ATOM 823 C CA . GLY A 1 103 ? -10.094 3.102 28.125 1 92.31 103 GLY A CA 1
ATOM 824 C C . GLY A 1 103 ? -10.531 4.547 27.984 1 92.31 103 GLY A C 1
ATOM 825 O O . GLY A 1 103 ? -10.375 5.344 28.906 1 92.31 103 GLY A O 1
ATOM 826 N N . HIS A 1 104 ? -11.008 4.969 26.797 1 93.19 104 HIS A N 1
ATOM 827 C CA . HIS A 1 104 ? -11.539 6.301 26.531 1 93.19 104 HIS A CA 1
ATOM 828 C C . HIS A 1 104 ? -12.633 6.254 25.469 1 93.19 104 HIS A C 1
ATOM 830 O O . HIS A 1 104 ? -12.523 5.516 24.484 1 93.19 104 HIS A O 1
ATOM 836 N N . ALA A 1 105 ? -13.695 7.031 25.641 1 90.19 105 ALA A N 1
ATOM 837 C CA . ALA A 1 105 ? -14.883 6.973 24.797 1 90.19 105 ALA A CA 1
ATOM 838 C C . ALA A 1 105 ? -14.547 7.336 23.344 1 90.19 105 ALA A C 1
ATOM 840 O O . ALA A 1 105 ? -15.258 6.934 22.422 1 90.19 105 ALA A O 1
ATOM 841 N N . HIS A 1 106 ? -13.469 8.078 23.156 1 91.19 106 HIS A N 1
ATOM 842 C CA . HIS A 1 106 ? -13.141 8.531 21.797 1 91.19 106 HIS A CA 1
ATOM 843 C C . HIS A 1 106 ? -11.906 7.824 21.266 1 91.19 106 HIS A C 1
ATOM 845 O O . HIS A 1 106 ? -11.297 8.273 20.281 1 91.19 106 HIS A O 1
ATOM 851 N N . LYS A 1 107 ? -11.477 6.785 21.906 1 93.69 107 LYS A N 1
ATOM 852 C CA . LYS A 1 107 ? -10.477 5.855 21.391 1 93.69 107 LYS A CA 1
ATOM 853 C C . LYS A 1 107 ? -11.117 4.547 20.953 1 93.69 107 LYS A C 1
ATOM 855 O O . LYS A 1 107 ? -12.211 4.199 21.406 1 93.69 107 LYS A O 1
ATOM 860 N N . HIS A 1 108 ? -10.508 3.873 20 1 96.69 108 HIS A N 1
ATOM 861 C CA . HIS A 1 108 ? -11.078 2.66 19.438 1 96.69 108 HIS A CA 1
ATOM 862 C C . HIS A 1 108 ? -10.047 1.542 19.359 1 96.69 108 HIS A C 1
ATOM 864 O O . HIS A 1 108 ? -8.859 1.798 19.141 1 96.69 108 HIS A O 1
ATOM 870 N N . THR A 1 109 ? -10.508 0.34 19.625 1 97.94 109 THR A N 1
ATOM 871 C CA . THR A 1 109 ? -9.695 -0.861 19.484 1 97.94 109 THR A CA 1
ATOM 872 C C . THR A 1 109 ? -10.086 -1.628 18.219 1 97.94 109 THR A C 1
ATOM 874 O O . THR A 1 109 ? -11.273 -1.761 17.906 1 97.94 109 THR A O 1
ATOM 877 N N . GLY A 1 110 ? -9.086 -2.061 17.5 1 98.25 110 GLY A N 1
ATOM 878 C CA . GLY A 1 110 ? -9.414 -2.85 16.328 1 98.25 110 GLY A CA 1
ATOM 879 C C . GLY A 1 110 ? -8.211 -3.188 15.469 1 98.25 110 GLY A C 1
ATOM 880 O O . GLY A 1 110 ? -7.086 -3.246 15.977 1 98.25 110 GLY A O 1
ATOM 881 N N . LEU A 1 111 ? -8.477 -3.572 14.188 1 97.94 111 LEU A N 1
ATOM 882 C CA . LEU A 1 111 ? -7.473 -4.098 13.266 1 97.94 111 LEU A CA 1
ATOM 883 C C . LEU A 1 111 ? -7.777 -3.678 11.828 1 97.94 111 LEU A C 1
ATOM 885 O O . LEU A 1 111 ? -8.938 -3.646 11.422 1 97.94 111 LEU A O 1
ATOM 889 N N . ASP A 1 112 ? -6.746 -3.375 11.07 1 98.62 112 ASP A N 1
ATOM 890 C CA . ASP A 1 112 ? -6.801 -3.256 9.617 1 98.62 112 ASP A CA 1
ATOM 891 C C . ASP A 1 112 ? -5.949 -4.332 8.938 1 98.62 112 ASP A C 1
ATOM 893 O O . ASP A 1 112 ? -4.801 -4.551 9.328 1 98.62 112 ASP A O 1
ATOM 897 N N . ASN A 1 113 ? -6.508 -5.004 7.973 1 98.88 113 ASN A N 1
ATOM 898 C CA . ASN A 1 113 ? -5.715 -5.953 7.191 1 98.88 113 ASN A CA 1
ATOM 899 C C . ASN A 1 113 ? -5.496 -5.457 5.766 1 98.88 113 ASN A C 1
ATOM 901 O O . ASN A 1 113 ? -6.438 -5.016 5.105 1 98.88 113 ASN A O 1
ATOM 905 N N . GLU A 1 114 ? -4.297 -5.613 5.309 1 98.38 114 GLU A N 1
ATOM 906 C CA . GLU A 1 114 ? -3.918 -5.047 4.016 1 98.38 114 GLU A CA 1
ATOM 907 C C . GLU A 1 114 ? -4.227 -6.012 2.877 1 98.38 114 GLU A C 1
ATOM 909 O O . GLU A 1 114 ? -4.215 -5.625 1.706 1 98.38 114 GLU A O 1
ATOM 914 N N . GLY A 1 115 ? -4.488 -7.309 3.154 1 98.62 115 GLY A N 1
ATOM 915 C CA . GLY A 1 115 ? -4.684 -8.305 2.113 1 98.62 115 GLY A CA 1
ATOM 916 C C . GLY A 1 115 ? -3.432 -8.57 1.298 1 98.62 115 GLY A C 1
ATOM 917 O O . GLY A 1 115 ? -2.314 -8.398 1.792 1 98.62 115 GLY A O 1
ATOM 918 N N . PHE A 1 116 ? -3.572 -9.148 0.161 1 98.38 116 PHE A N 1
ATOM 919 C CA . PHE A 1 116 ? -2.504 -9.43 -0.793 1 98.38 116 PHE A CA 1
ATOM 920 C C . PHE A 1 116 ? -2.463 -8.367 -1.887 1 98.38 116 PHE A C 1
ATOM 922 O O . PHE A 1 116 ? -3.289 -8.383 -2.803 1 98.38 116 PHE A O 1
ATOM 929 N N . PHE A 1 117 ? -1.501 -7.434 -1.812 1 97.62 117 PHE A N 1
ATOM 930 C CA . PHE A 1 117 ? -1.403 -6.285 -2.709 1 97.62 117 PHE A CA 1
ATOM 931 C C . PHE A 1 117 ? -2.68 -5.453 -2.664 1 97.62 117 PHE A C 1
ATOM 933 O O . PHE A 1 117 ? -3.08 -4.867 -3.672 1 97.62 117 PHE A O 1
ATOM 940 N N . GLY A 1 118 ? -3.373 -5.484 -1.531 1 98 118 GLY A N 1
ATOM 941 C CA . GLY A 1 118 ? -4.707 -4.926 -1.378 1 98 118 GLY A CA 1
ATOM 942 C C . GLY A 1 118 ? -5.805 -5.961 -1.499 1 98 118 GLY A C 1
ATOM 943 O O . GLY A 1 118 ? -5.551 -7.102 -1.894 1 98 118 GLY A O 1
ATOM 944 N N . ILE A 1 119 ? -7.008 -5.582 -1.141 1 98.88 119 ILE A N 1
ATOM 945 C CA . ILE A 1 119 ? -8.172 -6.449 -1.259 1 98.88 119 ILE A CA 1
ATOM 946 C C . ILE A 1 119 ? -9.047 -5.988 -2.426 1 98.88 119 ILE A C 1
ATOM 948 O O . ILE A 1 119 ? -9.609 -4.891 -2.393 1 98.88 119 ILE A O 1
ATOM 952 N N . GLY A 1 120 ? -9.141 -6.762 -3.469 1 98.81 120 GLY A N 1
ATOM 953 C CA . GLY A 1 120 ? -9.977 -6.441 -4.609 1 98.81 120 GLY A CA 1
ATOM 954 C C . GLY A 1 120 ? -11.43 -6.828 -4.406 1 98.81 120 GLY A C 1
ATOM 955 O O . GLY A 1 120 ? -11.734 -7.973 -4.055 1 98.81 120 GLY A O 1
ATOM 956 N N . VAL A 1 121 ? -12.344 -5.887 -4.598 1 98.81 121 VAL A N 1
ATOM 957 C CA . VAL A 1 121 ? -13.766 -6.16 -4.473 1 98.81 121 VAL A CA 1
ATOM 958 C C . VAL A 1 121 ? -14.523 -5.5 -5.625 1 98.81 121 VAL A C 1
ATOM 960 O O . VAL A 1 121 ? -14.078 -4.488 -6.168 1 98.81 121 VAL A O 1
ATOM 963 N N . LYS A 1 122 ? -15.609 -6.016 -6.02 1 98.62 122 LYS A N 1
ATOM 964 C CA . LYS A 1 122 ? -16.438 -5.5 -7.098 1 98.62 122 LYS A CA 1
ATOM 965 C C . LYS A 1 122 ? -17.797 -5.031 -6.57 1 98.62 122 LYS A C 1
ATOM 967 O O . LYS A 1 122 ? -18.391 -5.672 -5.703 1 98.62 122 LYS A O 1
ATOM 972 N N . GLN A 1 123 ? -18.25 -3.918 -7.098 1 98.62 123 GLN A N 1
ATOM 973 C CA . GLN A 1 123 ? -19.547 -3.361 -6.711 1 98.62 123 GLN A CA 1
ATOM 974 C C . GLN A 1 123 ? -20.656 -4.383 -6.891 1 98.62 123 GLN A C 1
ATOM 976 O O . GLN A 1 123 ? -20.766 -5.016 -7.941 1 98.62 123 GLN A O 1
ATOM 981 N N . GLY A 1 124 ? -21.438 -4.586 -5.871 1 98.56 124 GLY A N 1
ATOM 982 C CA . GLY A 1 124 ? -22.594 -5.453 -5.938 1 98.56 124 GLY A CA 1
ATOM 983 C C . GLY A 1 124 ? -22.297 -6.883 -5.535 1 98.56 124 GLY A C 1
ATOM 984 O O . GLY A 1 124 ? -23.219 -7.652 -5.246 1 98.56 124 GLY A O 1
ATOM 985 N N . GLU A 1 125 ? -21.016 -7.297 -5.523 1 98.62 125 GLU A N 1
ATOM 986 C CA . GLU A 1 125 ? -20.656 -8.656 -5.141 1 98.62 125 GLU A CA 1
ATOM 987 C C . GLU A 1 125 ? -20.641 -8.82 -3.625 1 98.62 125 GLU A C 1
ATOM 989 O O . GLU A 1 125 ? -20.562 -7.836 -2.889 1 98.62 125 GLU A O 1
ATOM 994 N N . GLU A 1 126 ? -20.812 -10.023 -3.189 1 98.81 126 GLU A N 1
ATOM 995 C CA . GLU A 1 126 ? -20.891 -10.359 -1.771 1 98.81 126 GLU A CA 1
ATOM 996 C C . GLU A 1 126 ? -19.609 -11.055 -1.3 1 98.81 126 GLU A C 1
ATOM 998 O O . GLU A 1 126 ? -19.031 -11.859 -2.031 1 98.81 126 GLU A O 1
ATOM 1003 N N . TYR A 1 127 ? -19.188 -10.75 -0.142 1 98.88 127 TYR A N 1
ATOM 1004 C CA . TYR A 1 127 ? -17.984 -11.305 0.483 1 98.88 127 TYR A CA 1
ATOM 1005 C C . TYR A 1 127 ? -18.312 -11.859 1.869 1 98.88 127 TYR A C 1
ATOM 1007 O O . TYR A 1 127 ? -18.891 -11.164 2.701 1 98.88 127 TYR A O 1
ATOM 1015 N N . ARG A 1 128 ? -17.969 -13.086 2.117 1 98.88 128 ARG A N 1
ATOM 1016 C CA . ARG A 1 128 ? -18.219 -13.758 3.385 1 98.88 128 ARG A CA 1
ATOM 1017 C C . ARG A 1 128 ? -17.078 -13.531 4.367 1 98.88 128 ARG A C 1
ATOM 1019 O O . ARG A 1 128 ? -15.977 -14.039 4.168 1 98.88 128 ARG A O 1
ATOM 1026 N N . PHE A 1 129 ? -17.391 -12.75 5.328 1 98.88 129 PHE A N 1
ATOM 1027 C CA . PHE A 1 129 ? -16.484 -12.625 6.465 1 98.88 129 PHE A CA 1
ATOM 1028 C C . PHE A 1 129 ? -16.75 -13.734 7.484 1 98.88 129 PHE A C 1
ATOM 1030 O O . PHE A 1 129 ? -17.891 -14.008 7.828 1 98.88 129 PHE A O 1
ATOM 1037 N N . SER A 1 130 ? -15.648 -14.328 8.008 1 98.88 130 SER A N 1
ATOM 1038 C CA . SER A 1 130 ? -15.766 -15.312 9.07 1 98.88 130 SER A CA 1
ATOM 1039 C C . SER A 1 130 ? -14.648 -15.164 10.094 1 98.88 130 SER A C 1
ATOM 1041 O O . SER A 1 130 ? -13.562 -14.672 9.766 1 98.88 130 SER A O 1
ATOM 1043 N N . VAL A 1 131 ? -14.922 -15.586 11.32 1 98.88 131 VAL A N 1
ATOM 1044 C CA . VAL A 1 131 ? -13.953 -15.477 12.406 1 98.88 131 VAL A CA 1
ATOM 1045 C C . VAL A 1 131 ? -14.297 -16.469 13.516 1 98.88 131 VAL A C 1
ATOM 1047 O O . VAL A 1 131 ? -15.477 -16.719 13.781 1 98.88 131 VAL A O 1
ATOM 1050 N N . TRP A 1 132 ? -13.305 -17.141 14.031 1 98.88 132 TRP A N 1
ATOM 1051 C CA . TRP A 1 132 ? -13.469 -17.797 15.328 1 98.88 132 TRP A CA 1
ATOM 1052 C C . TRP A 1 132 ? -13.289 -16.797 16.469 1 98.88 132 TRP A C 1
ATOM 1054 O O . TRP A 1 132 ? -12.297 -16.078 16.516 1 98.88 132 TRP A O 1
ATOM 1064 N N . ALA A 1 133 ? -14.25 -16.734 17.328 1 98.81 133 ALA A N 1
ATOM 1065 C CA . ALA A 1 133 ? -14.203 -15.719 18.375 1 98.81 133 ALA A CA 1
ATOM 1066 C C . ALA A 1 133 ? -14.789 -16.25 19.688 1 98.81 133 ALA A C 1
ATOM 1068 O O . ALA A 1 133 ? -15.492 -17.266 19.688 1 98.81 133 ALA A O 1
ATOM 1069 N N . ARG A 1 134 ? -14.477 -15.594 20.781 1 98.5 134 ARG A N 1
ATOM 1070 C CA . ARG A 1 134 ? -15.055 -15.883 22.094 1 98.5 134 ARG A CA 1
ATOM 1071 C C . ARG A 1 134 ? -15 -14.656 23 1 98.5 134 ARG A C 1
ATOM 1073 O O . ARG A 1 134 ? -14.328 -13.672 22.688 1 98.5 134 ARG A O 1
ATOM 1080 N N . LEU A 1 135 ? -15.812 -14.766 24.078 1 98.31 135 LEU A N 1
ATOM 1081 C CA . LEU A 1 135 ? -15.75 -13.828 25.203 1 98.31 135 LEU A CA 1
ATOM 1082 C C . LEU A 1 135 ? -14.977 -14.422 26.375 1 98.31 135 LEU A C 1
ATOM 1084 O O . LEU A 1 135 ? -15.547 -15.125 27.203 1 98.31 135 LEU A O 1
ATOM 1088 N N . PRO A 1 136 ? -13.703 -14.094 26.453 1 97 136 PRO A N 1
ATOM 1089 C CA . PRO A 1 136 ? -12.891 -14.789 27.469 1 97 136 PRO A CA 1
ATOM 1090 C C . PRO A 1 136 ? -13.383 -14.547 28.891 1 97 136 PRO A C 1
ATOM 1092 O O . PRO A 1 136 ? -13.164 -15.383 29.766 1 97 136 PRO A O 1
ATOM 1095 N N . HIS A 1 137 ? -14.023 -13.453 29.203 1 94.94 137 HIS A N 1
ATOM 1096 C CA . HIS A 1 137 ? -14.516 -13.125 30.531 1 94.94 137 HIS A CA 1
ATOM 1097 C C . HIS A 1 137 ? -16.016 -13.383 30.656 1 94.94 137 HIS A C 1
ATOM 1099 O O . HIS A 1 137 ? -16.641 -12.992 31.641 1 94.94 137 HIS A O 1
ATOM 1105 N N . GLY A 1 138 ? -16.547 -14.016 29.703 1 89.19 138 GLY A N 1
ATOM 1106 C CA . GLY A 1 138 ? -17.984 -14.234 29.688 1 89.19 138 GLY A CA 1
ATOM 1107 C C . GLY A 1 138 ? -18.766 -12.984 29.328 1 89.19 138 GLY A C 1
ATOM 1108 O O . GLY A 1 138 ? -18.188 -11.938 29.031 1 89.19 138 GLY A O 1
ATOM 1109 N N . GLY A 1 139 ? -20.062 -13.109 29.188 1 84.38 139 GLY A N 1
ATOM 1110 C CA . GLY A 1 139 ? -20.922 -11.977 28.844 1 84.38 139 GLY A CA 1
ATOM 1111 C C . GLY A 1 139 ? -22.047 -12.336 27.906 1 84.38 139 GLY A C 1
ATOM 1112 O O . GLY A 1 139 ? -22.188 -13.5 27.516 1 84.38 139 GLY A O 1
ATOM 1113 N N . THR A 1 140 ? -22.922 -11.359 27.703 1 82.19 140 THR A N 1
ATOM 1114 C CA . THR A 1 140 ? -24.156 -11.672 26.969 1 82.19 140 THR A CA 1
ATOM 1115 C C . THR A 1 140 ? -24 -11.32 25.5 1 82.19 140 THR A C 1
ATOM 1117 O O . THR A 1 140 ? -24.812 -11.75 24.672 1 82.19 140 THR A O 1
ATOM 1120 N N . GLY A 1 141 ? -22.984 -10.492 25.156 1 93.81 141 GLY A N 1
ATOM 1121 C CA . GLY A 1 141 ? -22.844 -10.219 23.734 1 93.81 141 GLY A CA 1
ATOM 1122 C C . GLY A 1 141 ? -21.984 -9 23.453 1 93.81 141 GLY A C 1
ATOM 1123 O O . GLY A 1 141 ? -22.359 -7.879 23.812 1 93.81 141 GLY A O 1
ATOM 1124 N N . GLU A 1 142 ? -20.828 -9.242 22.938 1 97.06 142 GLU A N 1
ATOM 1125 C CA . GLU A 1 142 ? -19.969 -8.164 22.453 1 97.06 142 GLU A CA 1
ATOM 1126 C C . GLU A 1 142 ? -20.016 -8.055 20.938 1 97.06 142 GLU A C 1
ATOM 1128 O O . GLU A 1 142 ? -20.391 -9.016 20.25 1 97.06 142 GLU A O 1
ATOM 1133 N N . LYS A 1 143 ? -19.766 -6.84 20.484 1 98.38 143 LYS A N 1
ATOM 1134 C CA . LYS A 1 143 ? -19.938 -6.602 19.047 1 98.38 143 LYS A CA 1
ATOM 1135 C C . LYS A 1 143 ? -18.625 -6.168 18.406 1 98.38 143 LYS A C 1
ATOM 1137 O O . LYS A 1 143 ? -17.859 -5.426 19 1 98.38 143 LYS A O 1
ATOM 1142 N N . ILE A 1 144 ? -18.375 -6.652 17.219 1 98.69 144 ILE A N 1
ATOM 1143 C CA . ILE A 1 144 ? -17.375 -6.086 16.328 1 98.69 144 ILE A CA 1
ATOM 1144 C C . ILE A 1 144 ? -18.031 -5.535 15.078 1 98.69 144 ILE A C 1
ATOM 1146 O O . ILE A 1 144 ? -19.078 -6.035 14.656 1 98.69 144 ILE A O 1
ATOM 1150 N N . ARG A 1 145 ? -17.578 -4.457 14.555 1 98.81 145 ARG A N 1
ATOM 1151 C CA . ARG A 1 145 ? -17.984 -3.9 13.273 1 98.81 145 ARG A CA 1
ATOM 1152 C C . ARG A 1 145 ? -16.938 -4.184 12.195 1 98.81 145 ARG A C 1
ATOM 1154 O O . ARG A 1 145 ? -15.766 -3.846 12.352 1 98.81 145 ARG A O 1
ATOM 1161 N N . VAL A 1 146 ? -17.375 -4.879 11.172 1 98.88 146 VAL A N 1
ATOM 1162 C CA . VAL A 1 146 ? -16.516 -5.297 10.07 1 98.88 146 VAL A CA 1
ATOM 1163 C C . VAL A 1 146 ? -16.797 -4.441 8.836 1 98.88 146 VAL A C 1
ATOM 1165 O O . VAL A 1 146 ? -17.938 -4.34 8.398 1 98.88 146 VAL A O 1
ATOM 1168 N N . GLU A 1 147 ? -15.711 -3.838 8.273 1 98.88 147 GLU A N 1
ATOM 1169 C CA . GLU A 1 147 ? -15.898 -2.916 7.16 1 98.88 147 GLU A CA 1
ATOM 1170 C C . GLU A 1 147 ? -14.898 -3.195 6.039 1 98.88 147 GLU A C 1
ATOM 1172 O O . GLU A 1 147 ? -13.789 -3.664 6.293 1 98.88 147 GLU A O 1
ATOM 1177 N N . LEU A 1 148 ? -15.328 -3.012 4.797 1 98.88 148 LEU A N 1
ATOM 1178 C CA . LEU A 1 148 ? -14.43 -2.76 3.676 1 98.88 148 LEU A CA 1
ATOM 1179 C C . LEU A 1 148 ? -14.234 -1.263 3.469 1 98.88 148 LEU A C 1
ATOM 1181 O O . LEU A 1 148 ? -15.203 -0.511 3.355 1 98.88 148 LEU A O 1
ATOM 1185 N N . VAL A 1 149 ? -12.953 -0.833 3.426 1 98.62 149 VAL A N 1
ATOM 1186 C CA . VAL A 1 149 ? -12.711 0.607 3.412 1 98.62 149 VAL A CA 1
ATOM 1187 C C . VAL A 1 149 ? -11.734 0.956 2.293 1 98.62 149 VAL A C 1
ATOM 1189 O O . VAL A 1 149 ? -10.883 0.142 1.93 1 98.62 149 VAL A O 1
ATOM 1192 N N . ASP A 1 150 ? -11.914 2.059 1.677 1 98.19 150 ASP A N 1
ATOM 1193 C CA . ASP A 1 150 ? -10.922 2.73 0.847 1 98.19 150 ASP A CA 1
ATOM 1194 C C . ASP A 1 150 ? -10.195 3.822 1.632 1 98.19 150 ASP A C 1
ATOM 1196 O O . ASP A 1 150 ? -10.688 4.949 1.736 1 98.19 150 ASP A O 1
ATOM 1200 N N . THR A 1 151 ? -9.016 3.535 2.094 1 96.06 151 THR A N 1
ATOM 1201 C CA . THR A 1 151 ? -8.289 4.453 2.961 1 96.06 151 THR A CA 1
ATOM 1202 C C . THR A 1 151 ? -7.781 5.656 2.172 1 96.06 151 THR A C 1
ATOM 1204 O O . THR A 1 151 ? -7.371 6.66 2.756 1 96.06 151 THR A O 1
ATOM 1207 N N . LYS A 1 152 ? -7.816 5.609 0.904 1 94.69 152 LYS A N 1
ATOM 1208 C CA . LYS A 1 152 ? -7.312 6.691 0.062 1 94.69 152 LYS A CA 1
ATOM 1209 C C . LYS A 1 152 ? -8.461 7.535 -0.491 1 94.69 152 LYS A C 1
ATOM 1211 O O . LYS A 1 152 ? -8.242 8.406 -1.34 1 94.69 152 LYS A O 1
ATOM 1216 N N . SER A 1 153 ? -9.641 7.258 -0.055 1 93.88 153 SER A N 1
ATOM 1217 C CA . SER A 1 153 ? -10.82 7.93 -0.584 1 93.88 153 SER A CA 1
ATOM 1218 C C . SER A 1 153 ? -10.734 9.438 -0.385 1 93.88 153 SER A C 1
ATOM 1220 O O . SER A 1 153 ? -10.25 9.906 0.647 1 93.88 153 SER A O 1
ATOM 1222 N N . MET A 1 154 ? -11.203 10.219 -1.34 1 91.56 154 MET A N 1
ATOM 1223 C CA . MET A 1 154 ? -11.375 11.656 -1.18 1 91.56 154 MET A CA 1
ATOM 1224 C C . MET A 1 154 ? -12.805 12 -0.787 1 91.56 154 MET A C 1
ATOM 1226 O O . MET A 1 154 ? -13.156 13.172 -0.649 1 91.56 154 MET A O 1
ATOM 1230 N N . GLY A 1 155 ? -13.609 10.891 -0.608 1 91.69 155 GLY A N 1
ATOM 1231 C CA . GLY A 1 155 ? -14.961 11.086 -0.101 1 91.69 155 GLY A CA 1
ATOM 1232 C C . GLY A 1 155 ? -15.016 11.234 1.407 1 91.69 155 GLY A C 1
ATOM 1233 O O . GLY A 1 155 ? -14.008 11.07 2.09 1 91.69 155 GLY A O 1
ATOM 1234 N N . GLU A 1 156 ? -16.188 11.516 1.956 1 92.12 156 GLU A N 1
ATOM 1235 C CA . GLU A 1 156 ? -16.391 11.758 3.381 1 92.12 156 GLU A CA 1
ATOM 1236 C C . GLU A 1 156 ? -16.188 10.484 4.191 1 92.12 156 GLU A C 1
ATOM 1238 O O . GLU A 1 156 ? -15.695 10.531 5.324 1 92.12 156 GLU A O 1
ATOM 1243 N N . HIS A 1 157 ? -16.594 9.359 3.586 1 95.56 157 HIS A N 1
ATOM 1244 C CA . HIS A 1 157 ? -16.516 8.078 4.281 1 95.56 157 HIS A CA 1
ATOM 1245 C C . HIS A 1 157 ? -15.523 7.141 3.602 1 95.56 157 HIS A C 1
ATOM 1247 O O . HIS A 1 157 ? -15.523 7.016 2.375 1 95.56 157 HIS A O 1
ATOM 1253 N N . GLN A 1 158 ? -14.711 6.52 4.43 1 97.56 158 GLN A N 1
ATOM 1254 C CA . GLN A 1 158 ? -13.805 5.504 3.9 1 97.56 158 GLN A CA 1
ATOM 1255 C C . GLN A 1 158 ? -14.539 4.188 3.656 1 97.56 158 GLN A C 1
ATOM 1257 O O . GLN A 1 158 ? -14.25 3.48 2.689 1 97.56 158 GLN A O 1
ATOM 1262 N N . ALA A 1 159 ? -15.516 3.807 4.535 1 98.44 159 ALA A N 1
ATOM 1263 C CA . ALA A 1 159 ? -16.188 2.516 4.469 1 98.44 159 ALA A CA 1
ATOM 1264 C C . ALA A 1 159 ? -17.234 2.506 3.357 1 98.44 159 ALA A C 1
ATOM 1266 O O . ALA A 1 159 ? -17.969 3.484 3.174 1 98.44 159 ALA A O 1
ATOM 1267 N N . PHE A 1 160 ? -17.25 1.501 2.6 1 98.56 160 PHE A N 1
ATOM 1268 C CA . PHE A 1 160 ? -18.266 1.369 1.563 1 98.56 160 PHE A CA 1
ATOM 1269 C C . PHE A 1 160 ? -19.047 0.073 1.735 1 98.56 160 PHE A C 1
ATOM 1271 O O . PHE A 1 160 ? -19.938 -0.229 0.939 1 98.56 160 PHE A O 1
ATOM 1278 N N . ALA A 1 161 ? -18.75 -0.722 2.699 1 98.75 161 ALA A N 1
ATOM 1279 C CA . ALA A 1 161 ? -19.5 -1.851 3.238 1 98.75 161 ALA A CA 1
ATOM 1280 C C . ALA A 1 161 ? -19.297 -1.984 4.742 1 98.75 161 ALA A C 1
ATOM 1282 O O . ALA A 1 161 ? -18.172 -1.794 5.234 1 98.75 161 ALA A O 1
ATOM 1283 N N . SER A 1 162 ? -20.359 -2.283 5.496 1 98.62 162 SER A N 1
ATOM 1284 C CA . SER A 1 162 ? -20.25 -2.387 6.949 1 98.62 162 SER A CA 1
ATOM 1285 C C . SER A 1 162 ? -21.297 -3.344 7.508 1 98.62 162 SER A C 1
ATOM 1287 O O . SER A 1 162 ? -22.453 -3.322 7.086 1 98.62 162 SER A O 1
ATOM 1289 N N . GLN A 1 163 ? -20.875 -4.23 8.344 1 98.75 163 GLN A N 1
ATOM 1290 C CA . GLN A 1 163 ? -21.75 -5.133 9.086 1 98.75 163 GLN A CA 1
ATOM 1291 C C . GLN A 1 163 ? -21.328 -5.23 10.547 1 98.75 163 GLN A C 1
ATOM 1293 O O . GLN A 1 163 ? -20.156 -5.023 10.867 1 98.75 163 GLN A O 1
ATOM 1298 N N . THR A 1 164 ? -22.188 -5.484 11.383 1 98.56 164 THR A N 1
ATOM 1299 C CA . THR A 1 164 ? -21.906 -5.727 12.789 1 98.56 164 THR A CA 1
ATOM 1300 C C . THR A 1 164 ? -22.125 -7.195 13.141 1 98.56 164 THR A C 1
ATOM 1302 O O . THR A 1 164 ? -23.109 -7.805 12.703 1 98.56 164 THR A O 1
ATOM 1305 N N . LEU A 1 165 ? -21.203 -7.746 13.812 1 98.25 165 LEU A N 1
ATOM 1306 C CA . LEU A 1 165 ? -21.266 -9.133 14.258 1 98.25 165 LEU A CA 1
ATOM 1307 C C . LEU A 1 165 ? -21.297 -9.211 15.781 1 98.25 165 LEU A C 1
ATOM 1309 O O . LEU A 1 165 ? -20.469 -8.586 16.453 1 98.25 165 LEU A O 1
ATOM 1313 N N . THR A 1 166 ? -22.281 -9.953 16.344 1 98.5 166 THR A N 1
ATOM 1314 C CA . THR A 1 166 ? -22.391 -10.164 17.797 1 98.5 166 THR A CA 1
ATOM 1315 C C . THR A 1 166 ? -21.719 -11.469 18.203 1 98.5 166 THR A C 1
ATOM 1317 O O . THR A 1 166 ? -22.031 -12.531 17.656 1 98.5 166 THR A O 1
ATOM 1320 N N . ILE A 1 167 ? -20.75 -11.391 19.047 1 98.56 167 ILE A N 1
ATOM 1321 C CA . ILE A 1 167 ? -20.109 -12.539 19.672 1 98.56 167 ILE A CA 1
ATOM 1322 C C . ILE A 1 167 ? -20.734 -12.805 21.047 1 98.56 167 ILE A C 1
ATOM 1324 O O . ILE A 1 167 ? -20.812 -11.914 21.891 1 98.56 167 ILE A O 1
ATOM 1328 N N . ASP A 1 168 ? -21.156 -14.047 21.328 1 97.88 168 ASP A N 1
ATOM 1329 C CA . ASP A 1 168 ? -22 -14.258 22.5 1 97.88 168 ASP A CA 1
ATOM 1330 C C . ASP A 1 168 ? -21.594 -15.531 23.25 1 97.88 168 ASP A C 1
ATOM 1332 O O . ASP A 1 168 ? -22.375 -16.062 24.031 1 97.88 168 ASP A O 1
ATOM 1336 N N . SER A 1 169 ? -20.422 -16.047 22.906 1 97.69 169 SER A N 1
ATOM 1337 C CA . SER A 1 169 ? -20.047 -17.312 23.531 1 97.69 169 SER A CA 1
ATOM 1338 C C . SER A 1 169 ? -18.719 -17.188 24.281 1 97.69 169 SER A C 1
ATOM 1340 O O . SER A 1 169 ? -17.781 -16.547 23.781 1 97.69 169 SER A O 1
ATOM 1342 N N . LYS A 1 170 ? -18.594 -17.812 25.391 1 97.31 170 LYS A N 1
ATOM 1343 C CA . LYS A 1 170 ? -17.328 -17.922 26.125 1 97.31 170 LYS A CA 1
ATOM 1344 C C . LYS A 1 170 ? -16.406 -18.938 25.469 1 97.31 170 LYS A C 1
ATOM 1346 O O . LYS A 1 170 ? -15.18 -18.875 25.656 1 97.31 170 LYS A O 1
ATOM 1351 N N . ASP A 1 171 ? -17.031 -19.891 24.75 1 97.31 171 ASP A N 1
ATOM 1352 C CA . ASP A 1 171 ? -16.25 -20.891 24.031 1 97.31 171 ASP A CA 1
ATOM 1353 C C . ASP A 1 171 ? -15.969 -20.422 22.594 1 97.31 171 ASP A C 1
ATOM 1355 O O . ASP A 1 171 ? -16.719 -19.609 22.047 1 97.31 171 ASP A O 1
ATOM 1359 N N . TRP A 1 172 ? -14.945 -20.891 22.078 1 98.38 172 TRP A N 1
ATOM 1360 C CA . TRP A 1 172 ? -14.641 -20.562 20.688 1 98.38 172 TRP A CA 1
ATOM 1361 C C . TRP A 1 172 ? -15.758 -21.047 19.766 1 98.38 172 TRP A C 1
ATOM 1363 O O . TRP A 1 172 ? -16.188 -22.188 19.844 1 98.38 172 TRP A O 1
ATOM 1373 N N . LYS A 1 173 ? -16.188 -20.203 18.922 1 97.88 173 LYS A N 1
ATOM 1374 C CA . LYS A 1 173 ? -17.219 -20.469 17.922 1 97.88 173 LYS A CA 1
ATOM 1375 C C . LYS A 1 173 ? -16.938 -19.703 16.641 1 97.88 173 LYS A C 1
ATOM 1377 O O . LYS A 1 173 ? -16.359 -18.609 16.656 1 97.88 173 LYS A O 1
ATOM 1382 N N . LYS A 1 174 ? -17.328 -20.328 15.57 1 98.5 174 LYS A N 1
ATOM 1383 C CA . LYS A 1 174 ? -17.203 -19.656 14.281 1 98.5 174 LYS A CA 1
ATOM 1384 C C . LYS A 1 174 ? -18.391 -18.734 14.008 1 98.5 174 LYS A C 1
ATOM 1386 O O . LYS A 1 174 ? -19.547 -19.156 14.141 1 98.5 174 LYS A O 1
ATOM 1391 N N . TYR A 1 175 ? -18.141 -17.5 13.703 1 98.75 175 TYR A N 1
ATOM 1392 C CA . TYR A 1 175 ? -19.141 -16.516 13.312 1 98.75 175 TYR A CA 1
ATOM 1393 C C . TYR A 1 175 ? -18.938 -16.062 11.867 1 98.75 175 TYR A C 1
ATOM 1395 O O . TYR A 1 175 ? -17.828 -16.141 11.344 1 98.75 175 TYR A O 1
ATOM 1403 N N . GLN A 1 176 ? -20.016 -15.648 11.219 1 98.5 176 GLN A N 1
ATOM 1404 C CA . GLN A 1 176 ? -19.906 -15.195 9.836 1 98.5 176 GLN A CA 1
ATOM 1405 C C . GLN A 1 176 ? -20.891 -14.07 9.555 1 98.5 176 GLN A C 1
ATOM 1407 O O . GLN A 1 176 ? -21.922 -13.961 10.211 1 98.5 176 GLN A O 1
ATOM 1412 N N . VAL A 1 177 ? -20.625 -13.227 8.641 1 98.69 177 VAL A N 1
ATOM 1413 C CA . VAL A 1 177 ? -21.516 -12.211 8.086 1 98.69 177 VAL A CA 1
ATOM 1414 C C . VAL A 1 177 ? -21.141 -11.938 6.633 1 98.69 177 VAL A C 1
ATOM 1416 O O . VAL A 1 177 ? -20 -12.172 6.223 1 98.69 177 VAL A O 1
ATOM 1419 N N . ILE A 1 178 ? -22.094 -11.555 5.84 1 98.81 178 ILE A N 1
ATOM 1420 C CA . ILE A 1 178 ? -21.875 -11.242 4.438 1 98.81 178 ILE A CA 1
ATOM 1421 C C . ILE A 1 178 ? -21.766 -9.727 4.258 1 98.81 178 ILE A C 1
ATOM 1423 O O . ILE A 1 178 ? -22.641 -8.984 4.719 1 98.81 178 ILE A O 1
ATOM 1427 N N . LEU A 1 179 ? -20.672 -9.25 3.688 1 98.88 179 LEU A N 1
ATOM 1428 C CA . LEU A 1 179 ? -20.516 -7.863 3.275 1 98.88 179 LEU A CA 1
ATOM 1429 C C . LEU A 1 179 ? -20.828 -7.699 1.791 1 98.88 179 LEU A C 1
ATOM 1431 O O . LEU A 1 179 ? -20.359 -8.484 0.963 1 98.88 179 LEU A O 1
ATOM 1435 N N . LYS A 1 180 ? -21.609 -6.73 1.443 1 98.81 180 LYS A N 1
ATOM 1436 C CA . LYS A 1 180 ? -21.859 -6.371 0.051 1 98.81 180 LYS A CA 1
ATOM 1437 C C . LYS A 1 180 ? -21.109 -5.098 -0.33 1 98.81 180 LYS A C 1
ATOM 1439 O O . LYS A 1 180 ? -21.359 -4.031 0.242 1 98.81 180 LYS A O 1
ATOM 1444 N N . ALA A 1 181 ? -20.234 -5.199 -1.26 1 98.5 181 ALA A N 1
ATOM 1445 C CA . ALA A 1 181 ? -19.406 -4.055 -1.631 1 98.5 181 ALA A CA 1
ATOM 1446 C C . ALA A 1 181 ? -20.219 -3.006 -2.381 1 98.5 181 ALA A C 1
ATOM 1448 O O . ALA A 1 181 ? -20.844 -3.312 -3.395 1 98.5 181 ALA A O 1
ATOM 1449 N N . GLY A 1 182 ? -20.156 -1.781 -1.948 1 98.06 182 GLY A N 1
ATOM 1450 C CA . GLY A 1 182 ? -20.891 -0.697 -2.588 1 98.06 182 GLY A CA 1
ATOM 1451 C C . GLY A 1 182 ? -20.141 -0.083 -3.756 1 98.06 182 GLY A C 1
ATOM 1452 O O . GLY A 1 182 ? -20.719 0.636 -4.566 1 98.06 182 GLY A O 1
ATOM 1453 N N . VAL A 1 183 ? -18.906 -0.337 -3.893 1 98.06 183 VAL A N 1
ATOM 1454 C CA . VAL A 1 183 ? -18.062 0.183 -4.965 1 98.06 183 VAL A CA 1
ATOM 1455 C C . VAL A 1 183 ? -17.094 -0.9 -5.434 1 98.06 183 VAL A C 1
ATOM 1457 O O . VAL A 1 183 ? -16.859 -1.888 -4.73 1 98.06 183 VAL A O 1
ATOM 1460 N N . THR A 1 184 ? -16.641 -0.818 -6.66 1 98.69 184 THR A N 1
ATOM 1461 C CA . THR A 1 184 ? -15.492 -1.599 -7.117 1 98.69 184 THR A CA 1
ATOM 1462 C C . THR A 1 184 ? -14.188 -0.96 -6.652 1 98.69 184 THR A C 1
ATOM 1464 O O . THR A 1 184 ? -13.977 0.238 -6.844 1 98.69 184 THR A O 1
ATOM 1467 N N . ASN A 1 185 ? -13.391 -1.649 -5.965 1 98.62 185 ASN A N 1
ATOM 1468 C CA . ASN A 1 185 ? -12.109 -1.179 -5.453 1 98.62 185 ASN A CA 1
ATOM 1469 C C . ASN A 1 185 ? -11.047 -2.27 -5.52 1 98.62 185 ASN A C 1
ATOM 1471 O O . ASN A 1 185 ? -11.188 -3.318 -4.891 1 98.62 185 ASN A O 1
ATOM 1475 N N . PRO A 1 186 ? -9.953 -2.098 -6.25 1 98.44 186 PRO A N 1
ATOM 1476 C CA . PRO A 1 186 ? -8.938 -3.145 -6.406 1 98.44 186 PRO A CA 1
ATOM 1477 C C . PRO A 1 186 ? -8.016 -3.264 -5.195 1 98.44 186 PRO A C 1
ATOM 1479 O O . PRO A 1 186 ? -7.246 -4.223 -5.09 1 98.44 186 PRO A O 1
ATOM 1482 N N . LYS A 1 187 ? -8.031 -2.291 -4.281 1 98.38 187 LYS A N 1
ATOM 1483 C CA . LYS A 1 187 ? -7.031 -2.244 -3.217 1 98.38 187 LYS A CA 1
ATOM 1484 C C . LYS A 1 187 ? -7.664 -1.836 -1.888 1 98.38 187 LYS A C 1
ATOM 1486 O O . LYS A 1 187 ? -7.137 -0.972 -1.184 1 98.38 187 LYS A O 1
ATOM 1491 N N . ALA A 1 188 ? -8.789 -2.381 -1.524 1 98.75 188 ALA A N 1
ATOM 1492 C CA . ALA A 1 188 ? -9.469 -2.088 -0.268 1 98.75 188 ALA A CA 1
ATOM 1493 C C . ALA A 1 188 ? -8.703 -2.662 0.92 1 98.75 188 ALA A C 1
ATOM 1495 O O . ALA A 1 188 ? -7.688 -3.338 0.744 1 98.75 188 ALA A O 1
ATOM 1496 N N . THR A 1 189 ? -9.102 -2.26 2.107 1 98.75 189 THR A N 1
ATOM 1497 C CA . THR A 1 189 ? -8.633 -2.754 3.398 1 98.75 189 THR A CA 1
ATOM 1498 C C . THR A 1 189 ? -9.789 -3.33 4.211 1 98.75 189 THR A C 1
ATOM 1500 O O . THR A 1 189 ? -10.898 -2.793 4.188 1 98.75 189 THR A O 1
ATOM 1503 N N . LEU A 1 190 ? -9.57 -4.457 4.84 1 98.94 190 LEU A N 1
ATOM 1504 C CA . LEU A 1 190 ? -10.523 -4.957 5.82 1 98.94 190 LEU A CA 1
ATOM 1505 C C . LEU A 1 190 ? -10.289 -4.312 7.184 1 98.94 190 LEU A C 1
ATOM 1507 O O . LEU A 1 190 ? -9.188 -4.391 7.734 1 98.94 190 LEU A O 1
ATOM 1511 N N . ARG A 1 191 ? -11.336 -3.668 7.68 1 98.75 191 ARG A N 1
ATOM 1512 C CA . ARG A 1 191 ? -11.242 -3.008 8.977 1 98.75 191 ARG A CA 1
ATOM 1513 C C . ARG A 1 191 ? -12.195 -3.643 9.984 1 98.75 191 ARG A C 1
ATOM 1515 O O . ARG A 1 191 ? -13.359 -3.895 9.672 1 98.75 191 ARG A O 1
ATOM 1522 N N . ILE A 1 192 ? -11.711 -3.9 11.195 1 98.88 192 ILE A N 1
ATOM 1523 C CA . ILE A 1 192 ? -12.516 -4.426 12.297 1 98.88 192 ILE A CA 1
ATOM 1524 C C . ILE A 1 192 ? -12.406 -3.498 13.508 1 98.88 192 ILE A C 1
ATOM 1526 O O . ILE A 1 192 ? -11.305 -3.172 13.953 1 98.88 192 ILE A O 1
ATOM 1530 N N . PHE A 1 193 ? -13.555 -3.029 14.039 1 98.5 193 PHE A N 1
ATOM 1531 C CA . PHE A 1 193 ? -13.641 -2.283 15.289 1 98.5 193 PHE A CA 1
ATOM 1532 C C . PHE A 1 193 ? -14.234 -3.146 16.391 1 98.5 193 PHE A C 1
ATOM 1534 O O . PHE A 1 193 ? -15.18 -3.895 16.172 1 98.5 193 PHE A O 1
ATOM 1541 N N . LEU A 1 194 ? -13.625 -3.125 17.578 1 98.44 194 LEU A N 1
ATOM 1542 C CA . LEU A 1 194 ? -14.406 -3.488 18.75 1 98.44 194 LEU A CA 1
ATOM 1543 C C . LEU A 1 194 ? -15.523 -2.479 19 1 98.44 194 LEU A C 1
ATOM 1545 O O . LEU A 1 194 ? -15.25 -1.323 19.344 1 98.44 194 LEU A O 1
ATOM 1549 N N . ALA A 1 195 ? -16.719 -2.822 18.781 1 97.38 195 ALA A N 1
ATOM 1550 C CA . ALA A 1 195 ? -17.844 -1.904 18.797 1 97.38 195 ALA A CA 1
ATOM 1551 C C . ALA A 1 195 ? -18.625 -2.018 20.109 1 97.38 195 ALA A C 1
ATOM 1553 O O . ALA A 1 195 ? -19.812 -1.686 20.156 1 97.38 195 ALA A O 1
ATOM 1554 N N . SER A 1 196 ? -18.094 -2.629 21.094 1 95.44 196 SER A N 1
ATOM 1555 C CA . SER A 1 196 ? -18.625 -2.701 22.453 1 95.44 196 SER A CA 1
ATOM 1556 C C . SER A 1 196 ? -17.531 -2.549 23.5 1 95.44 196 SER A C 1
ATOM 1558 O O . SER A 1 196 ? -16.391 -2.256 23.156 1 95.44 196 SER A O 1
ATOM 1560 N N . GLN A 1 197 ? -17.844 -2.688 24.75 1 94.19 197 GLN A N 1
ATOM 1561 C CA . GLN A 1 197 ? -16.922 -2.309 25.812 1 94.19 197 GLN A CA 1
ATOM 1562 C C . GLN A 1 197 ? -16.203 -3.529 26.391 1 94.19 197 GLN A C 1
ATOM 1564 O O . GLN A 1 197 ? -15.211 -3.395 27.109 1 94.19 197 GLN A O 1
ATOM 1569 N N . GLY A 1 198 ? -16.672 -4.691 26.047 1 96.06 198 GLY A N 1
ATOM 1570 C CA . GLY A 1 198 ? -16.078 -5.895 26.609 1 96.06 198 GLY A CA 1
ATOM 1571 C C . GLY A 1 198 ? -14.906 -6.418 25.797 1 96.06 198 GLY A C 1
ATOM 1572 O O . GLY A 1 198 ? -14.555 -5.844 24.75 1 96.06 198 GLY A O 1
ATOM 1573 N N . THR A 1 199 ? -14.328 -7.496 26.312 1 98.06 199 THR A N 1
ATOM 1574 C CA . THR A 1 199 ? -13.156 -8.117 25.703 1 98.06 199 THR A CA 1
ATOM 1575 C C . THR A 1 199 ? -13.562 -9.211 24.719 1 98.06 199 THR A C 1
ATOM 1577 O O . THR A 1 199 ? -14.453 -10.016 25.016 1 98.06 199 THR A O 1
ATOM 1580 N N . VAL A 1 200 ? -12.961 -9.25 23.547 1 98.62 200 VAL A N 1
ATOM 1581 C CA . VAL A 1 200 ? -13.242 -10.258 22.516 1 98.62 200 VAL A CA 1
ATOM 1582 C C . VAL A 1 200 ? -11.93 -10.859 22.016 1 98.62 200 VAL A C 1
ATOM 1584 O O . VAL A 1 200 ? -10.969 -10.133 21.766 1 98.62 200 VAL A O 1
ATOM 1587 N N . ASP A 1 201 ? -11.859 -12.18 21.906 1 98.81 201 ASP A N 1
ATOM 1588 C CA . ASP A 1 201 ? -10.766 -12.875 21.234 1 98.81 201 ASP A CA 1
ATOM 1589 C C . ASP A 1 201 ? -11.133 -13.211 19.797 1 98.81 201 ASP A C 1
ATOM 1591 O O . ASP A 1 201 ? -12.266 -13.625 19.516 1 98.81 201 ASP A O 1
ATOM 1595 N N . LEU A 1 202 ? -10.25 -12.953 18.859 1 98.94 202 LEU A N 1
ATOM 1596 C CA . LEU A 1 202 ? -10.453 -13.266 17.453 1 98.94 202 LEU A CA 1
ATOM 1597 C C . LEU A 1 202 ? -9.344 -14.172 16.922 1 98.94 202 LEU A C 1
ATOM 1599 O O . LEU A 1 202 ? -8.164 -13.93 17.188 1 98.94 202 LEU A O 1
ATOM 1603 N N . GLU A 1 203 ? -9.68 -15.203 16.25 1 98.5 203 GLU A N 1
ATOM 1604 C CA . GLU A 1 203 ? -8.773 -16.156 15.617 1 98.5 203 GLU A CA 1
ATOM 1605 C C . GLU A 1 203 ? -9.266 -16.547 14.227 1 98.5 203 GLU A C 1
ATOM 1607 O O . GLU A 1 203 ? -10.477 -16.672 14 1 98.5 203 GLU A O 1
ATOM 1612 N N . HIS A 1 204 ? -8.25 -16.75 13.289 1 98.69 204 HIS A N 1
ATOM 1613 C CA . HIS A 1 204 ? -8.555 -17.234 11.953 1 98.69 204 HIS A CA 1
ATOM 1614 C C . HIS A 1 204 ? -9.562 -16.344 11.25 1 98.69 204 HIS A C 1
ATOM 1616 O O . HIS A 1 204 ? -10.625 -16.812 10.828 1 98.69 204 HIS A O 1
ATOM 1622 N N . ILE A 1 205 ? -9.242 -15.086 11.078 1 98.94 205 ILE A N 1
ATOM 1623 C CA . ILE A 1 205 ? -10.062 -14.078 10.414 1 98.94 205 ILE A CA 1
ATOM 1624 C C . ILE A 1 205 ? -9.961 -14.258 8.898 1 98.94 205 ILE A C 1
ATOM 1626 O O . ILE A 1 205 ? -8.867 -14.266 8.336 1 98.94 205 ILE A O 1
ATOM 1630 N N . SER A 1 206 ? -11.109 -14.375 8.258 1 98.88 206 SER A N 1
ATOM 1631 C CA . SER A 1 206 ? -11.102 -14.711 6.84 1 98.88 206 SER A CA 1
ATOM 1632 C C . SER A 1 206 ? -12.133 -13.891 6.074 1 98.88 206 SER A C 1
ATOM 1634 O O . SER A 1 206 ? -13.102 -13.391 6.66 1 98.88 206 SER A O 1
ATOM 1636 N N . LEU A 1 207 ? -11.883 -13.648 4.848 1 98.94 207 LEU A N 1
ATOM 1637 C CA . LEU A 1 207 ? -12.781 -12.992 3.896 1 98.94 207 LEU A CA 1
ATOM 1638 C C . LEU A 1 207 ? -12.688 -13.656 2.525 1 98.94 207 LEU A C 1
ATOM 1640 O O . LEU A 1 207 ? -11.609 -13.727 1.938 1 98.94 207 LEU A O 1
ATOM 1644 N N . PHE A 1 208 ? -13.805 -14.188 2.006 1 98.88 208 PHE A N 1
ATOM 1645 C CA . PHE A 1 208 ? -13.891 -14.82 0.695 1 98.88 208 PHE A CA 1
ATOM 1646 C C . PHE A 1 208 ? -14.992 -14.188 -0.142 1 98.88 208 PHE A C 1
ATOM 1648 O O . PHE A 1 208 ? -16.062 -13.852 0.379 1 98.88 208 PHE A O 1
ATOM 1655 N N . PRO A 1 209 ? -14.758 -14.023 -1.454 1 98.75 209 PRO A N 1
ATOM 1656 C CA . PRO A 1 209 ? -15.961 -13.859 -2.264 1 98.75 209 PRO A CA 1
ATOM 1657 C C . PRO A 1 209 ? -16.969 -15 -2.068 1 98.75 209 PRO A C 1
ATOM 1659 O O . PRO A 1 209 ? -16.562 -16.156 -1.919 1 98.75 209 PRO A O 1
ATOM 1662 N N . VAL A 1 210 ? -18.203 -14.641 -2.01 1 98.69 210 VAL A N 1
ATOM 1663 C CA . VAL A 1 210 ? -19.219 -15.688 -1.973 1 98.69 210 VAL A CA 1
ATOM 1664 C C . VAL A 1 210 ? -19.188 -16.484 -3.275 1 98.69 210 VAL A C 1
ATOM 1666 O O . VAL A 1 210 ? -19.344 -17.703 -3.268 1 98.69 210 VAL A O 1
ATOM 1669 N N . ASP A 1 211 ? -18.891 -15.773 -4.363 1 98.44 211 ASP A N 1
ATOM 1670 C CA . ASP A 1 211 ? -18.859 -16.391 -5.684 1 98.44 211 ASP A CA 1
ATOM 1671 C C . ASP A 1 211 ? -17.484 -16.969 -6 1 98.44 211 ASP A C 1
ATOM 1673 O O . ASP A 1 211 ? -16.828 -16.531 -6.949 1 98.44 211 ASP A O 1
ATOM 1677 N N . THR A 1 212 ? -17.078 -18.031 -5.344 1 98.69 212 THR A N 1
ATOM 1678 C CA . THR A 1 212 ? -15.867 -18.781 -5.648 1 98.69 212 THR A CA 1
ATOM 1679 C C . THR A 1 212 ? -16.141 -19.859 -6.699 1 98.69 212 THR A C 1
ATOM 1681 O O . THR A 1 212 ? -17.297 -20.094 -7.062 1 98.69 212 THR A O 1
ATOM 1684 N N . TRP A 1 213 ? -15.086 -20.422 -7.234 1 98.75 213 TRP A N 1
ATOM 1685 C CA . TRP A 1 213 ? -15.203 -21.531 -8.188 1 98.75 213 TRP A CA 1
ATOM 1686 C C . TRP A 1 213 ? -16.078 -22.641 -7.621 1 98.75 213 TRP A C 1
ATOM 1688 O O . TRP A 1 213 ? -15.766 -23.219 -6.574 1 98.75 213 TRP A O 1
ATOM 1698 N N . LYS A 1 214 ? -17.234 -22.969 -8.32 1 98.31 214 LYS A N 1
ATOM 1699 C CA . LYS A 1 214 ? -18.203 -24 -7.98 1 98.31 214 LYS A CA 1
ATOM 1700 C C . LYS A 1 214 ? -18.828 -23.75 -6.609 1 98.31 214 LYS A C 1
ATOM 1702 O O . LYS A 1 214 ? -19.359 -24.656 -5.984 1 98.31 214 LYS A O 1
ATOM 1707 N N . GLY A 1 215 ? -18.594 -22.531 -5.992 1 97.88 215 GLY A N 1
ATOM 1708 C CA . GLY A 1 215 ? -19.281 -22.109 -4.785 1 97.88 215 GLY A CA 1
ATOM 1709 C C . GLY A 1 215 ? -18.656 -22.641 -3.514 1 97.88 215 GLY A C 1
ATOM 1710 O O . GLY A 1 215 ? -19.281 -22.609 -2.447 1 97.88 215 GLY A O 1
ATOM 1711 N N . HIS A 1 216 ? -17.469 -23.156 -3.568 1 97.94 216 HIS A N 1
ATOM 1712 C CA . HIS A 1 216 ? -16.828 -23.703 -2.373 1 97.94 216 HIS A CA 1
ATOM 1713 C C . HIS A 1 216 ? -16.516 -22.594 -1.361 1 97.94 216 HIS A C 1
ATOM 1715 O O . HIS A 1 216 ? -16.078 -21.516 -1.736 1 97.94 216 HIS A O 1
ATOM 1721 N N . GLU A 1 217 ? -16.703 -22.859 -0.098 1 96.25 217 GLU A N 1
ATOM 1722 C CA . GLU A 1 217 ? -16.438 -21.875 0.947 1 96.25 217 GLU A CA 1
ATOM 1723 C C . GLU A 1 217 ? -14.945 -21.578 1.061 1 96.25 217 GLU A C 1
ATOM 1725 O O . GLU A 1 217 ? -14.539 -20.422 1.117 1 96.25 217 GLU A O 1
ATOM 1730 N N . ASN A 1 218 ? -14.117 -22.641 1.218 1 97.38 218 ASN A N 1
ATOM 1731 C CA . ASN A 1 218 ? -12.672 -22.516 1.104 1 97.38 218 ASN A CA 1
ATOM 1732 C C . ASN A 1 218 ? -12.203 -22.656 -0.344 1 97.38 218 ASN A C 1
ATOM 1734 O O . ASN A 1 218 ? -11.469 -23.594 -0.671 1 97.38 218 ASN A O 1
ATOM 1738 N N . GLY A 1 219 ? -12.688 -21.734 -1.2 1 98.25 219 GLY A N 1
ATOM 1739 C CA . GLY A 1 219 ? -12.664 -22 -2.631 1 98.25 219 GLY A CA 1
ATOM 1740 C C . GLY A 1 219 ? -11.578 -21.234 -3.361 1 98.25 219 GLY A C 1
ATOM 1741 O O . GLY A 1 219 ? -10.688 -20.656 -2.734 1 98.25 219 GLY A O 1
ATOM 1742 N N . LEU A 1 220 ? -11.617 -21.344 -4.648 1 98.94 220 LEU A N 1
ATOM 1743 C CA . LEU A 1 220 ? -10.648 -20.75 -5.562 1 98.94 220 LEU A CA 1
ATOM 1744 C C . LEU A 1 220 ? -11.242 -19.531 -6.262 1 98.94 220 LEU A C 1
ATOM 1746 O O . LEU A 1 220 ? -12.461 -19.422 -6.402 1 98.94 220 LEU A O 1
ATOM 1750 N N . ARG A 1 221 ? -10.375 -18.625 -6.531 1 98.88 221 ARG A N 1
ATOM 1751 C CA . ARG A 1 221 ? -10.781 -17.469 -7.34 1 98.88 221 ARG A CA 1
ATOM 1752 C C . ARG A 1 221 ? -11.414 -17.922 -8.648 1 98.88 221 ARG A C 1
ATOM 1754 O O . ARG A 1 221 ? -10.797 -18.656 -9.43 1 98.88 221 ARG A O 1
ATOM 1761 N N . LYS A 1 222 ? -12.531 -17.516 -9.008 1 98.75 222 LYS A N 1
ATOM 1762 C CA . LYS A 1 222 ? -13.383 -18.078 -10.047 1 98.75 222 LYS A CA 1
ATOM 1763 C C . LYS A 1 222 ? -12.781 -17.859 -11.438 1 98.75 222 LYS A C 1
ATOM 1765 O O . LYS A 1 222 ? -12.734 -18.797 -12.242 1 98.75 222 LYS A O 1
ATOM 1770 N N . ASP A 1 223 ? -12.305 -16.625 -11.758 1 98.69 223 ASP A N 1
ATOM 1771 C CA . ASP A 1 223 ? -11.828 -16.344 -13.109 1 98.69 223 ASP A CA 1
ATOM 1772 C C . ASP A 1 223 ? -10.547 -17.109 -13.414 1 98.69 223 ASP A C 1
ATOM 1774 O O . ASP A 1 223 ? -10.352 -17.578 -14.539 1 98.69 223 ASP A O 1
ATOM 1778 N N . LEU A 1 224 ? -9.703 -17.312 -12.461 1 98.94 224 LEU A N 1
ATOM 1779 C CA . LEU A 1 224 ? -8.469 -18.078 -12.672 1 98.94 224 LEU A CA 1
ATOM 1780 C C . LEU A 1 224 ? -8.766 -19.562 -12.836 1 98.94 224 LEU A C 1
ATOM 1782 O O . LEU A 1 224 ? -8.242 -20.203 -13.742 1 98.94 224 LEU A O 1
ATOM 1786 N N . ALA A 1 225 ? -9.641 -20.094 -11.977 1 98.94 225 ALA A N 1
ATOM 1787 C CA . ALA A 1 225 ? -10.023 -21.5 -12.086 1 98.94 225 ALA A CA 1
ATOM 1788 C C . ALA A 1 225 ? -10.734 -21.766 -13.406 1 98.94 225 ALA A C 1
ATOM 1790 O O . ALA A 1 225 ? -10.5 -22.797 -14.047 1 98.94 225 ALA A O 1
ATOM 1791 N N . GLN A 1 226 ? -11.594 -20.859 -13.781 1 98.81 226 GLN A N 1
ATOM 1792 C CA . GLN A 1 226 ? -12.305 -21.016 -15.047 1 98.81 226 GLN A CA 1
ATOM 1793 C C . GLN A 1 226 ? -11.328 -21.047 -16.219 1 98.81 226 GLN A C 1
ATOM 1795 O O . GLN A 1 226 ? -11.516 -21.828 -17.172 1 98.81 226 GLN A O 1
ATOM 1800 N N . ALA A 1 227 ? -10.352 -20.188 -16.172 1 98.88 227 ALA A N 1
ATOM 1801 C CA . ALA A 1 227 ? -9.344 -20.172 -17.234 1 98.88 227 ALA A CA 1
ATOM 1802 C C . ALA A 1 227 ? -8.664 -21.547 -17.359 1 98.88 227 ALA A C 1
ATOM 1804 O O . ALA A 1 227 ? -8.383 -22 -18.469 1 98.88 227 ALA A O 1
ATOM 1805 N N . LEU A 1 228 ? -8.398 -22.188 -16.25 1 98.94 228 LEU A N 1
ATOM 1806 C CA . LEU A 1 228 ? -7.793 -23.516 -16.266 1 98.94 228 LEU A CA 1
ATOM 1807 C C . LEU A 1 228 ? -8.75 -24.547 -16.875 1 98.94 228 LEU A C 1
ATOM 1809 O O . LEU A 1 228 ? -8.359 -25.328 -17.75 1 98.94 228 LEU A O 1
ATOM 1813 N N . ALA A 1 229 ? -9.992 -24.5 -16.422 1 98.88 229 ALA A N 1
ATOM 1814 C CA . ALA A 1 229 ? -11 -25.453 -16.906 1 98.88 229 ALA A CA 1
ATOM 1815 C C . ALA A 1 229 ? -11.211 -25.312 -18.406 1 98.88 229 ALA A C 1
ATOM 1817 O O . ALA A 1 229 ? -11.453 -26.297 -19.094 1 98.88 229 ALA A O 1
ATOM 1818 N N . ASP A 1 230 ? -11.125 -24.109 -18.859 1 98.75 230 ASP A N 1
ATOM 1819 C CA . ASP A 1 230 ? -11.398 -23.828 -20.266 1 98.75 230 ASP A CA 1
ATOM 1820 C C . ASP A 1 230 ? -10.344 -24.469 -21.172 1 98.75 230 ASP A C 1
ATOM 1822 O O . ASP A 1 230 ? -10.555 -24.609 -22.375 1 98.75 230 ASP A O 1
ATOM 1826 N N . ILE A 1 231 ? -9.258 -24.906 -20.656 1 98.75 231 ILE A N 1
ATOM 1827 C CA . ILE A 1 231 ? -8.203 -25.547 -21.438 1 98.75 231 ILE A CA 1
ATOM 1828 C C . ILE A 1 231 ? -8.57 -27 -21.703 1 98.75 231 ILE A C 1
ATOM 1830 O O . ILE A 1 231 ? -8.125 -27.578 -22.703 1 98.75 231 ILE A O 1
ATOM 1834 N N . HIS A 1 232 ? -9.383 -27.562 -20.828 1 98.44 232 HIS A N 1
ATOM 1835 C CA . HIS A 1 232 ? -9.695 -28.984 -20.844 1 98.44 232 HIS A CA 1
ATOM 1836 C C . HIS A 1 232 ? -8.43 -29.828 -20.672 1 98.44 232 HIS A C 1
ATOM 1838 O O . HIS A 1 232 ? -8.172 -30.734 -21.469 1 98.44 232 HIS A O 1
ATOM 1844 N N . PRO A 1 233 ? -7.727 -29.609 -19.547 1 98.81 233 PRO A N 1
ATOM 1845 C CA . PRO A 1 233 ? -6.457 -30.312 -19.344 1 98.81 233 PRO A CA 1
ATOM 1846 C C . PRO A 1 233 ? -6.637 -31.797 -19.062 1 98.81 233 PRO A C 1
ATOM 1848 O O . PRO A 1 233 ? -7.621 -32.188 -18.422 1 98.81 233 PRO A O 1
ATOM 1851 N N . GLY A 1 234 ? -5.68 -32.594 -19.516 1 98.69 234 GLY A N 1
ATOM 1852 C CA . GLY A 1 234 ? -5.754 -34.031 -19.266 1 98.69 234 GLY A CA 1
ATOM 1853 C C . GLY A 1 234 ? -5.059 -34.469 -18 1 98.69 234 GLY A C 1
ATOM 1854 O O . GLY A 1 234 ? -5.336 -35.531 -17.453 1 98.69 234 GLY A O 1
ATOM 1855 N N . VAL A 1 235 ? -4.152 -33.656 -17.5 1 98.75 235 VAL A N 1
ATOM 1856 C CA . VAL A 1 235 ? -3.404 -33.938 -16.281 1 98.75 235 VAL A CA 1
ATOM 1857 C C . VAL A 1 235 ? -3.121 -32.625 -15.547 1 98.75 235 VAL A C 1
ATOM 1859 O O . VAL A 1 235 ? -3.049 -31.562 -16.156 1 98.75 235 VAL A O 1
ATOM 1862 N N . PHE A 1 236 ? -3.115 -32.625 -14.25 1 98.81 236 PHE A N 1
ATOM 1863 C CA . PHE A 1 236 ? -2.785 -31.5 -13.398 1 98.81 236 PHE A CA 1
ATOM 1864 C C . PHE A 1 236 ? -1.654 -31.859 -12.438 1 98.81 236 PHE A C 1
ATOM 1866 O O . PHE A 1 236 ? -1.835 -32.688 -11.531 1 98.81 236 PHE A O 1
ATOM 1873 N N . ARG A 1 237 ? -0.475 -31.297 -12.688 1 98.75 237 ARG A N 1
ATOM 1874 C CA . ARG A 1 237 ? 0.725 -31.531 -11.883 1 98.75 237 ARG A CA 1
ATOM 1875 C C . ARG A 1 237 ? 0.829 -30.516 -10.75 1 98.75 237 ARG A C 1
ATOM 1877 O O . ARG A 1 237 ? 0.872 -29.297 -10.992 1 98.75 237 ARG A O 1
ATOM 1884 N N . PHE A 1 238 ? 0.961 -30.984 -9.484 1 98.56 238 PHE A N 1
ATOM 1885 C CA . PHE A 1 238 ? 1 -30.078 -8.344 1 98.56 238 PHE A CA 1
ATOM 1886 C C . PHE A 1 238 ? 1.763 -30.703 -7.184 1 98.56 238 PHE A C 1
ATOM 1888 O O . PHE A 1 238 ? 1.875 -31.922 -7.094 1 98.56 238 PHE A O 1
ATOM 1895 N N . PRO A 1 239 ? 2.146 -29.906 -6.164 1 96.31 239 PRO A N 1
ATOM 1896 C CA . PRO A 1 239 ? 2.244 -28.453 -6.309 1 96.31 239 PRO A CA 1
ATOM 1897 C C . PRO A 1 239 ? 3.357 -28.031 -7.266 1 96.31 239 PRO A C 1
ATOM 1899 O O . PRO A 1 239 ? 3.463 -26.844 -7.609 1 96.31 239 PRO A O 1
ATOM 1902 N N . GLY A 1 240 ? 4.145 -29.047 -7.621 1 87.75 240 GLY A N 1
ATOM 1903 C CA . GLY A 1 240 ? 5.137 -28.875 -8.664 1 87.75 240 GLY A CA 1
ATOM 1904 C C . GLY A 1 240 ? 6.277 -27.953 -8.258 1 87.75 240 GLY A C 1
ATOM 1905 O O . GLY A 1 240 ? 6.262 -27.391 -7.164 1 87.75 240 GLY A O 1
ATOM 1906 N N . GLY A 1 241 ? 7.305 -27.875 -9.039 1 92.62 241 GLY A N 1
ATOM 1907 C CA . GLY A 1 241 ? 8.414 -26.953 -8.914 1 92.62 241 GLY A CA 1
ATOM 1908 C C . GLY A 1 241 ? 9.242 -27.172 -7.664 1 92.62 241 GLY A C 1
ATOM 1909 O O . GLY A 1 241 ? 9.094 -28.188 -6.984 1 92.62 241 GLY A O 1
ATOM 1910 N N . CYS A 1 242 ? 10.102 -26.281 -7.422 1 95.12 242 CYS A N 1
ATOM 1911 C CA . CYS A 1 242 ? 11.07 -26.359 -6.332 1 95.12 242 CYS A CA 1
ATOM 1912 C C . CYS A 1 242 ? 10.391 -26.156 -4.984 1 95.12 242 CYS A C 1
ATOM 1914 O O . CYS A 1 242 ? 10.969 -26.453 -3.939 1 95.12 242 CYS A O 1
ATOM 1916 N N . ILE A 1 243 ? 9.172 -25.812 -5.012 1 95.81 243 ILE A N 1
ATOM 1917 C CA . ILE A 1 243 ? 8.422 -25.656 -3.771 1 95.81 243 ILE A CA 1
ATOM 1918 C C . ILE A 1 243 ? 8.328 -27 -3.055 1 95.81 243 ILE A C 1
ATOM 1920 O O . ILE A 1 243 ? 8.281 -27.062 -1.824 1 95.81 243 ILE A O 1
ATOM 1924 N N . VAL A 1 244 ? 8.336 -28.078 -3.834 1 97.69 244 VAL A N 1
ATOM 1925 C CA . VAL A 1 244 ? 8.289 -29.438 -3.303 1 97.69 244 VAL A CA 1
ATOM 1926 C C . VAL A 1 244 ? 9.492 -29.688 -2.395 1 97.69 244 VAL A C 1
ATOM 1928 O O . VAL A 1 244 ? 9.375 -30.359 -1.371 1 97.69 244 VAL A O 1
ATOM 1931 N N . GLU A 1 245 ? 10.57 -29.062 -2.756 1 97.31 245 GLU A N 1
ATOM 1932 C CA . GLU A 1 245 ? 11.852 -29.312 -2.1 1 97.31 245 GLU A CA 1
ATOM 1933 C C . GLU A 1 245 ? 12.078 -28.344 -0.939 1 97.31 245 GLU A C 1
ATOM 1935 O O . GLU A 1 245 ? 12.75 -28.688 0.037 1 97.31 245 GLU A O 1
ATOM 1940 N N . GLY A 1 246 ? 11.555 -27.141 -1.045 1 96.38 246 GLY A N 1
ATOM 1941 C CA . GLY A 1 246 ? 11.82 -26.109 -0.052 1 96.38 246 GLY A CA 1
ATOM 1942 C C . GLY A 1 246 ? 13.242 -25.578 -0.118 1 96.38 246 GLY A C 1
ATOM 1943 O O . GLY A 1 246 ? 14.062 -26.078 -0.881 1 96.38 246 GLY A O 1
ATOM 1944 N N . THR A 1 247 ? 13.523 -24.516 0.603 1 95.56 247 THR A N 1
ATOM 1945 C CA . THR A 1 247 ? 14.883 -24.016 0.745 1 95.56 247 THR A CA 1
ATOM 1946 C C . THR A 1 247 ? 15.742 -25.016 1.53 1 95.56 247 THR A C 1
ATOM 1948 O O . THR A 1 247 ? 16.922 -25.188 1.23 1 95.56 247 THR A O 1
ATOM 1951 N N . ASP A 1 248 ? 15.156 -25.578 2.467 1 95.75 248 ASP A N 1
ATOM 1952 C CA . ASP A 1 248 ? 15.688 -26.672 3.271 1 95.75 248 ASP A CA 1
ATOM 1953 C C . ASP A 1 248 ? 14.602 -27.688 3.604 1 95.75 248 ASP A C 1
ATOM 1955 O O . ASP A 1 248 ? 13.445 -27.531 3.199 1 95.75 248 ASP A O 1
ATOM 1959 N N . LEU A 1 249 ? 14.977 -28.75 4.277 1 96.56 249 LEU A N 1
ATOM 1960 C CA . LEU A 1 249 ? 14.023 -29.828 4.516 1 96.56 249 LEU A CA 1
ATOM 1961 C C . LEU A 1 249 ? 12.891 -29.375 5.418 1 96.56 249 LEU A C 1
ATOM 1963 O O . LEU A 1 249 ? 11.773 -29.891 5.332 1 96.56 249 LEU A O 1
ATOM 1967 N N . GLU A 1 250 ? 13.133 -28.344 6.273 1 95.44 250 GLU A N 1
ATOM 1968 C CA . GLU A 1 250 ? 12.102 -27.859 7.18 1 95.44 250 GLU A CA 1
ATOM 1969 C C . GLU A 1 250 ? 10.992 -27.125 6.418 1 95.44 250 GLU A C 1
ATOM 1971 O O . GLU A 1 250 ? 9.852 -27.078 6.879 1 95.44 250 GLU A O 1
ATOM 1976 N N . THR A 1 251 ? 11.336 -26.625 5.262 1 96.12 251 THR A N 1
ATOM 1977 C CA . THR A 1 251 ? 10.375 -25.812 4.504 1 96.12 251 THR A CA 1
ATOM 1978 C C . THR A 1 251 ? 9.875 -26.578 3.285 1 96.12 251 THR A C 1
ATOM 1980 O O . THR A 1 251 ? 9.172 -26.031 2.441 1 96.12 251 THR A O 1
ATOM 1983 N N . ARG A 1 252 ? 10.266 -27.859 3.115 1 97.56 252 ARG A N 1
ATOM 1984 C CA . ARG A 1 252 ? 9.742 -28.672 2.023 1 97.56 252 ARG A CA 1
ATOM 1985 C C . ARG A 1 252 ? 8.219 -28.766 2.092 1 97.56 252 ARG A C 1
ATOM 1987 O O . ARG A 1 252 ? 7.633 -28.594 3.16 1 97.56 252 ARG A O 1
ATOM 1994 N N . TYR A 1 253 ? 7.621 -28.953 1.019 1 98 253 TYR A N 1
ATOM 1995 C CA . TYR A 1 253 ? 6.168 -29.109 1.027 1 98 253 TYR A CA 1
ATOM 1996 C C . TYR A 1 253 ? 5.762 -30.438 1.655 1 98 253 TYR A C 1
ATOM 1998 O O . TYR A 1 253 ? 6.113 -31.5 1.149 1 98 253 TYR A O 1
ATOM 2006 N N . ASP A 1 254 ? 5.082 -30.422 2.693 1 97.62 254 ASP A N 1
ATOM 2007 C CA . ASP A 1 254 ? 4.527 -31.578 3.393 1 97.62 254 ASP A CA 1
ATOM 2008 C C . ASP A 1 254 ? 3.012 -31.656 3.213 1 97.62 254 ASP A C 1
ATOM 2010 O O . ASP A 1 254 ? 2.264 -30.953 3.902 1 97.62 254 ASP A O 1
ATOM 2014 N N . TRP A 1 255 ? 2.576 -32.594 2.385 1 98.44 255 TRP A N 1
ATOM 2015 C CA . TRP A 1 255 ? 1.167 -32.625 2.004 1 98.44 255 TRP A CA 1
ATOM 2016 C C . TRP A 1 255 ? 0.281 -32.875 3.213 1 98.44 255 TRP A C 1
ATOM 2018 O O . TRP A 1 255 ? -0.867 -32.438 3.268 1 98.44 255 TRP A O 1
ATOM 2028 N N . LYS A 1 256 ? 0.786 -33.562 4.195 1 98.62 256 LYS A N 1
ATOM 2029 C CA . LYS A 1 256 ? -0.002 -33.938 5.375 1 98.62 256 LYS A CA 1
ATOM 2030 C C . LYS A 1 256 ? -0.347 -32.688 6.191 1 98.62 256 LYS A C 1
ATOM 2032 O O . LYS A 1 256 ? -1.334 -32.656 6.93 1 98.62 256 LYS A O 1
ATOM 2037 N N . LYS A 1 257 ? 0.415 -31.656 6.031 1 98.31 257 LYS A N 1
ATOM 2038 C CA . LYS A 1 257 ? 0.163 -30.391 6.715 1 98.31 257 LYS A CA 1
ATOM 2039 C C . LYS A 1 257 ? -0.844 -29.531 5.941 1 98.31 257 LYS A C 1
ATOM 2041 O O . LYS A 1 257 ? -1.319 -28.516 6.445 1 98.31 257 LYS A O 1
ATOM 2046 N N . SER A 1 258 ? -1.229 -29.953 4.758 1 98.44 258 SER A N 1
ATOM 2047 C CA . SER A 1 258 ? -2.094 -29.156 3.893 1 98.44 258 SER A CA 1
ATOM 2048 C C . SER A 1 258 ? -3.484 -29.766 3.783 1 98.44 258 SER A C 1
ATOM 2050 O O . SER A 1 258 ? -4.281 -29.375 2.932 1 98.44 258 SER A O 1
ATOM 2052 N N . VAL A 1 259 ? -3.826 -30.797 4.609 1 98.69 259 VAL A N 1
ATOM 2053 C CA . VAL A 1 259 ? -5.152 -31.406 4.629 1 98.69 259 VAL A CA 1
ATOM 2054 C C . VAL A 1 259 ? -5.746 -31.312 6.031 1 98.69 259 VAL A C 1
ATOM 2056 O O . VAL A 1 259 ? -5.062 -30.906 6.977 1 98.69 259 VAL A O 1
ATOM 2059 N N . GLY A 1 260 ? -7.027 -31.641 6.184 1 98.19 260 GLY A N 1
ATOM 2060 C CA . GLY A 1 260 ? -7.758 -31.453 7.43 1 98.19 260 GLY A CA 1
ATOM 2061 C C . GLY A 1 260 ? -8.359 -30.062 7.562 1 98.19 260 GLY A C 1
ATOM 2062 O O . GLY A 1 260 ? -8.398 -29.297 6.594 1 98.19 260 GLY A O 1
ATOM 2063 N N . PRO A 1 261 ? -8.859 -29.781 8.727 1 97.62 261 PRO A N 1
ATOM 2064 C CA . PRO A 1 261 ? -9.453 -28.453 8.914 1 97.62 261 PRO A CA 1
ATOM 2065 C C . PRO A 1 261 ? -8.484 -27.328 8.594 1 97.62 261 PRO A C 1
ATOM 2067 O O . PRO A 1 261 ? -7.344 -27.328 9.062 1 97.62 261 PRO A O 1
ATOM 2070 N N . VAL A 1 262 ? -8.938 -26.438 7.766 1 98 262 VAL A N 1
ATOM 2071 C CA . VAL A 1 262 ? -8.078 -25.375 7.242 1 98 262 VAL A CA 1
ATOM 2072 C C . VAL A 1 262 ? -7.52 -24.547 8.398 1 98 262 VAL A C 1
ATOM 2074 O O . VAL A 1 262 ? -6.383 -24.078 8.336 1 98 262 VAL A O 1
ATOM 2077 N N . GLU A 1 263 ? -8.266 -24.438 9.562 1 98.12 263 GLU A N 1
ATOM 2078 C CA . GLU A 1 263 ? -7.879 -23.625 10.719 1 98.12 263 GLU A CA 1
ATOM 2079 C C . GLU A 1 263 ? -6.68 -24.219 11.438 1 98.12 263 GLU A C 1
ATOM 2081 O O . GLU A 1 263 ? -5.984 -23.531 12.188 1 98.12 263 GLU A O 1
ATOM 2086 N N . ASN A 1 264 ? -6.457 -25.469 11.188 1 98.06 264 ASN A N 1
ATOM 2087 C CA . ASN A 1 264 ? -5.391 -26.156 11.898 1 98.06 264 ASN A CA 1
ATOM 2088 C C . ASN A 1 264 ? -4.234 -26.516 10.969 1 98.06 264 ASN A C 1
ATOM 2090 O O . ASN A 1 264 ? -3.385 -27.344 11.312 1 98.06 264 ASN A O 1
ATOM 2094 N N . ARG A 1 265 ? -4.176 -26.047 9.75 1 98.56 265 ARG A N 1
ATOM 2095 C CA . ARG A 1 265 ? -3.049 -26.234 8.844 1 98.56 265 ARG A CA 1
ATOM 2096 C C . ARG A 1 265 ? -1.954 -25.203 9.117 1 98.56 265 ARG A C 1
ATOM 2098 O O . ARG A 1 265 ? -2.213 -24 9.125 1 98.56 265 ARG A O 1
ATOM 2105 N N . PRO A 1 266 ? -0.781 -25.641 9.383 1 98.19 266 PRO A N 1
ATOM 2106 C CA . PRO A 1 266 ? 0.268 -24.703 9.805 1 98.19 266 PRO A CA 1
ATOM 2107 C C . PRO A 1 266 ? 0.824 -23.875 8.641 1 98.19 266 PRO A C 1
ATOM 2109 O O . PRO A 1 266 ? 0.766 -24.312 7.488 1 98.19 266 PRO A O 1
ATOM 2112 N N . LEU A 1 267 ? 1.374 -22.734 9.023 1 97.94 267 LEU A N 1
ATOM 2113 C CA . LEU A 1 267 ? 2.084 -21.891 8.062 1 97.94 267 LEU A CA 1
ATOM 2114 C C . LEU A 1 267 ? 3.359 -22.578 7.582 1 97.94 267 LEU A C 1
ATOM 2116 O O . LEU A 1 267 ? 4.039 -23.25 8.359 1 97.94 267 LEU A O 1
ATOM 2120 N N . ASN A 1 268 ? 3.658 -22.375 6.309 1 97.81 268 ASN A N 1
ATOM 2121 C CA . ASN A 1 268 ? 4.965 -22.75 5.773 1 97.81 268 ASN A CA 1
ATOM 2122 C C . ASN A 1 268 ? 5.645 -21.562 5.086 1 97.81 268 ASN A C 1
ATOM 2124 O O . ASN A 1 268 ? 4.969 -20.688 4.559 1 97.81 268 ASN A O 1
ATOM 2128 N N . GLU A 1 269 ? 6.957 -21.578 5.152 1 95.56 269 GLU A N 1
ATOM 2129 C CA . GLU A 1 269 ? 7.723 -20.609 4.379 1 95.56 269 GLU A CA 1
ATOM 2130 C C . GLU A 1 269 ? 7.637 -20.906 2.883 1 95.56 269 GLU A C 1
ATOM 2132 O O . GLU A 1 269 ? 7.707 -22.062 2.469 1 95.56 269 GLU A O 1
ATOM 2137 N N . ASN A 1 270 ? 7.383 -19.922 2.068 1 96.5 270 ASN A N 1
ATOM 2138 C CA . ASN A 1 270 ? 7.531 -20.094 0.627 1 96.5 270 ASN A CA 1
ATOM 2139 C C . ASN A 1 270 ? 8.984 -19.906 0.19 1 96.5 270 ASN A C 1
ATOM 2141 O O . ASN A 1 270 ? 9.57 -18.844 0.392 1 96.5 270 ASN A O 1
ATOM 2145 N N . ARG A 1 271 ? 9.562 -20.828 -0.335 1 93.44 271 ARG A N 1
ATOM 2146 C CA . ARG A 1 271 ? 10.977 -20.766 -0.68 1 93.44 271 ARG A CA 1
ATOM 2147 C C . ARG A 1 271 ? 11.273 -19.562 -1.573 1 93.44 271 ARG A C 1
ATOM 2149 O O . ARG A 1 271 ? 12.406 -19.078 -1.62 1 93.44 271 ARG A O 1
ATOM 2156 N N . TRP A 1 272 ? 10.281 -19.078 -2.322 1 94.75 272 TRP A N 1
ATOM 2157 C CA . TRP A 1 272 ? 10.469 -18 -3.283 1 94.75 272 TRP A CA 1
ATOM 2158 C C . TRP A 1 272 ? 10.453 -16.641 -2.59 1 94.75 272 TRP A C 1
ATOM 2160 O O . TRP A 1 272 ? 10.656 -15.602 -3.229 1 94.75 272 TRP A O 1
ATOM 2170 N N . GLN A 1 273 ? 10.273 -16.609 -1.295 1 93 273 GLN A N 1
ATOM 2171 C CA . GLN A 1 273 ? 10.242 -15.367 -0.527 1 93 273 GLN A CA 1
ATOM 2172 C C . GLN A 1 273 ? 11.523 -14.562 -0.729 1 93 273 GLN A C 1
ATOM 2174 O O . GLN A 1 273 ? 11.477 -13.344 -0.874 1 93 273 GLN A O 1
ATOM 2179 N N . TYR A 1 274 ? 12.727 -15.32 -0.826 1 86.5 274 TYR A N 1
ATOM 2180 C CA . TYR A 1 274 ? 14.039 -14.688 -0.728 1 86.5 274 TYR A CA 1
ATOM 2181 C C . TYR A 1 274 ? 14.922 -15.086 -1.904 1 86.5 274 TYR A C 1
ATOM 2183 O O . TYR A 1 274 ? 16.031 -14.57 -2.057 1 86.5 274 TYR A O 1
ATOM 2191 N N . THR A 1 275 ? 14.406 -15.969 -2.693 1 87.81 275 THR A N 1
ATOM 2192 C CA . THR A 1 275 ? 15.305 -16.656 -3.619 1 87.81 275 THR A CA 1
ATOM 2193 C C . THR A 1 275 ? 15.953 -15.656 -4.578 1 87.81 275 THR A C 1
ATOM 2195 O O . THR A 1 275 ? 17.141 -15.766 -4.887 1 87.81 275 THR A O 1
ATOM 2198 N N . PHE A 1 276 ? 15.172 -14.688 -4.969 1 92.38 276 PHE A N 1
ATOM 2199 C CA . PHE A 1 276 ? 15.68 -13.68 -5.887 1 92.38 276 PHE A CA 1
ATOM 2200 C C . PHE A 1 276 ? 15.75 -12.32 -5.203 1 92.38 276 PHE A C 1
ATOM 2202 O O . PHE A 1 276 ? 14.734 -11.633 -5.055 1 92.38 276 PHE A O 1
ATOM 2209 N N . THR A 1 277 ? 16.953 -11.828 -4.863 1 93.56 277 THR A N 1
ATOM 2210 C CA . THR A 1 277 ? 17.109 -10.586 -4.125 1 93.56 277 THR A CA 1
ATOM 2211 C C . THR A 1 277 ? 16.75 -9.391 -5 1 93.56 277 THR A C 1
ATOM 2213 O O . THR A 1 277 ? 16.469 -8.297 -4.488 1 93.56 277 THR A O 1
ATOM 2216 N N . HIS A 1 278 ? 16.781 -9.578 -6.352 1 94.88 278 HIS A N 1
ATOM 2217 C CA . HIS A 1 278 ? 16.422 -8.484 -7.242 1 94.88 278 HIS A CA 1
ATOM 2218 C C . HIS A 1 278 ? 14.914 -8.375 -7.414 1 94.88 278 HIS A C 1
ATOM 2220 O O . HIS A 1 278 ? 14.414 -7.406 -7.992 1 94.88 278 HIS A O 1
ATOM 2226 N N . ARG A 1 279 ? 14.133 -9.414 -6.98 1 94.69 279 ARG A N 1
ATOM 2227 C CA . ARG A 1 279 ? 12.672 -9.461 -6.902 1 94.69 279 ARG A CA 1
ATOM 2228 C C . ARG A 1 279 ? 12.211 -10.078 -5.586 1 94.69 279 ARG A C 1
ATOM 2230 O O . ARG A 1 279 ? 11.82 -11.25 -5.547 1 94.69 279 ARG A O 1
ATOM 2237 N N . PHE A 1 280 ? 12.242 -9.336 -4.602 1 94.88 280 PHE A N 1
ATOM 2238 C CA . PHE A 1 280 ? 12.164 -9.773 -3.213 1 94.88 280 PHE A CA 1
ATOM 2239 C C . PHE A 1 280 ? 10.797 -9.453 -2.619 1 94.88 280 PHE A C 1
ATOM 2241 O O . PHE A 1 280 ? 10.305 -8.328 -2.744 1 94.88 280 PHE A O 1
ATOM 2248 N N . TYR A 1 281 ? 10.102 -10.445 -1.958 1 95.12 281 TYR A N 1
ATOM 2249 C CA . TYR A 1 281 ? 8.805 -10.273 -1.313 1 95.12 281 TYR A CA 1
ATOM 2250 C C . TYR A 1 281 ? 8.812 -10.844 0.099 1 95.12 281 TYR A C 1
ATOM 2252 O O . TYR A 1 281 ? 8.516 -12.023 0.302 1 95.12 281 TYR A O 1
ATOM 2260 N N . PRO A 1 282 ? 8.953 -10.039 1.147 1 94.25 282 PRO A N 1
ATOM 2261 C CA . PRO A 1 282 ? 9.141 -10.477 2.533 1 94.25 282 PRO A CA 1
ATOM 2262 C C . PRO A 1 282 ? 7.902 -11.156 3.105 1 94.25 282 PRO A C 1
ATOM 2264 O O . PRO A 1 282 ? 7.98 -11.812 4.148 1 94.25 282 PRO A O 1
ATOM 2267 N N . ASP A 1 283 ? 6.781 -10.992 2.477 1 96.19 283 ASP A N 1
ATOM 2268 C CA . ASP A 1 283 ? 5.531 -11.453 3.074 1 96.19 283 ASP A CA 1
ATOM 2269 C C . ASP A 1 283 ? 4.953 -12.641 2.299 1 96.19 283 ASP A C 1
ATOM 2271 O O . ASP A 1 283 ? 3.752 -12.906 2.365 1 96.19 283 ASP A O 1
ATOM 2275 N N . TYR A 1 284 ? 5.758 -13.328 1.502 1 97.12 284 TYR A N 1
ATOM 2276 C CA . TYR A 1 284 ? 5.289 -14.453 0.693 1 97.12 284 TYR A CA 1
ATOM 2277 C C . TYR A 1 284 ? 5.398 -15.758 1.463 1 97.12 284 TYR A C 1
ATOM 2279 O O . TYR A 1 284 ? 6.465 -16.375 1.514 1 97.12 284 TYR A O 1
ATOM 2287 N N . TYR A 1 285 ? 4.301 -16.25 2.016 1 98 285 TYR A N 1
ATOM 2288 C CA . TYR A 1 285 ? 4.191 -17.484 2.773 1 98 285 TYR A CA 1
ATOM 2289 C C . TYR A 1 285 ? 3.092 -18.375 2.205 1 98 285 TYR A C 1
ATOM 2291 O O . TYR A 1 285 ? 2.381 -17.984 1.279 1 98 285 TYR A O 1
ATOM 2299 N N . GLN A 1 286 ? 3.057 -19.609 2.672 1 98.06 286 GLN A N 1
ATOM 2300 C CA . GLN A 1 286 ? 2.008 -20.547 2.314 1 98.06 286 GLN A CA 1
ATOM 2301 C C . GLN A 1 286 ? 1.084 -20.828 3.498 1 98.06 286 GLN A C 1
ATOM 2303 O O . GLN A 1 286 ? 1.509 -21.391 4.504 1 98.06 286 GLN A O 1
ATOM 2308 N N . SER A 1 287 ? -0.143 -20.453 3.367 1 98.12 287 SER A N 1
ATOM 2309 C CA . SER A 1 287 ? -1.107 -20.703 4.434 1 98.12 287 SER A CA 1
ATOM 2310 C C . SER A 1 287 ? -1.587 -22.141 4.418 1 98.12 287 SER A C 1
ATOM 2312 O O . SER A 1 287 ? -2.211 -22.609 5.375 1 98.12 287 SER A O 1
ATOM 2314 N N . TYR A 1 288 ? -1.409 -22.844 3.268 1 98.31 288 TYR A N 1
ATOM 2315 C CA . TYR A 1 288 ? -1.888 -24.188 3.006 1 98.31 288 TYR A CA 1
ATOM 2316 C C . TYR A 1 288 ? -3.41 -24.234 2.93 1 98.31 288 TYR A C 1
ATOM 2318 O O . TYR A 1 288 ? -4.012 -25.312 2.943 1 98.31 288 TYR A O 1
ATOM 2326 N N . GLY A 1 289 ? -4.004 -23.016 2.898 1 98.38 289 GLY A N 1
ATOM 2327 C CA . GLY A 1 289 ? -5.426 -23.016 2.592 1 98.38 289 GLY A CA 1
ATOM 2328 C C . GLY A 1 289 ? -5.754 -23.719 1.29 1 98.38 289 GLY A C 1
ATOM 2329 O O . GLY A 1 289 ? -6.785 -24.391 1.182 1 98.38 289 GLY A O 1
ATOM 2330 N N . LEU A 1 290 ? -4.941 -23.453 0.338 1 98.69 290 LEU A N 1
ATOM 2331 C CA . LEU A 1 290 ? -4.883 -24.297 -0.857 1 98.69 290 LEU A CA 1
ATOM 2332 C C . LEU A 1 290 ? -3.904 -25.453 -0.666 1 98.69 290 LEU A C 1
ATOM 2334 O O . LEU A 1 290 ? -2.688 -25.25 -0.688 1 98.69 290 LEU A O 1
ATOM 2338 N N . GLY A 1 291 ? -4.461 -26.656 -0.465 1 98.5 291 GLY A N 1
ATOM 2339 C CA . GLY A 1 291 ? -3.658 -27.844 -0.213 1 98.5 291 GLY A CA 1
ATOM 2340 C C . GLY A 1 291 ? -4.02 -29.016 -1.111 1 98.5 291 GLY A C 1
ATOM 2341 O O . GLY A 1 291 ? -4.621 -28.828 -2.172 1 98.5 291 GLY A O 1
ATOM 2342 N N . PHE A 1 292 ? -3.619 -30.172 -0.729 1 98.69 292 PHE A N 1
ATOM 2343 C CA . PHE A 1 292 ? -3.732 -31.344 -1.598 1 98.69 292 PHE A CA 1
ATOM 2344 C C . PHE A 1 292 ? -5.195 -31.703 -1.835 1 98.69 292 PHE A C 1
ATOM 2346 O O . PHE A 1 292 ? -5.566 -32.125 -2.932 1 98.69 292 PHE A O 1
ATOM 2353 N N . TYR A 1 293 ? -6.059 -31.5 -0.799 1 98.69 293 TYR A N 1
ATOM 2354 C CA . TYR A 1 293 ? -7.477 -31.75 -1.035 1 98.69 293 TYR A CA 1
ATOM 2355 C C . TYR A 1 293 ? -8.008 -30.844 -2.146 1 98.69 293 TYR A C 1
ATOM 2357 O O . TYR A 1 293 ? -8.688 -31.312 -3.059 1 98.69 293 TYR A O 1
ATOM 2365 N N . GLU A 1 294 ? -7.711 -29.547 -1.979 1 98.81 294 GLU A N 1
ATOM 2366 C CA . GLU A 1 294 ? -8.188 -28.578 -2.963 1 98.81 294 GLU A CA 1
ATOM 2367 C C . GLU A 1 294 ? -7.602 -28.859 -4.344 1 98.81 294 GLU A C 1
ATOM 2369 O O . GLU A 1 294 ? -8.273 -28.672 -5.359 1 98.81 294 GLU A O 1
ATOM 2374 N N . TYR A 1 295 ? -6.34 -29.312 -4.438 1 98.81 295 TYR A N 1
ATOM 2375 C CA . TYR A 1 295 ? -5.73 -29.656 -5.715 1 98.81 295 TYR A CA 1
ATOM 2376 C C . TYR A 1 295 ? -6.426 -30.859 -6.344 1 98.81 295 TYR A C 1
ATOM 2378 O O . TYR A 1 295 ? -6.699 -30.875 -7.547 1 98.81 295 TYR A O 1
ATOM 2386 N N . PHE A 1 296 ? -6.711 -31.875 -5.547 1 98.88 296 PHE A N 1
ATOM 2387 C CA . PHE A 1 296 ? -7.426 -33.062 -6.047 1 98.88 296 PHE A CA 1
ATOM 2388 C C . PHE A 1 296 ? -8.82 -32.656 -6.535 1 98.88 296 PHE A C 1
ATOM 2390 O O . PHE A 1 296 ? -9.25 -33.094 -7.602 1 98.88 296 PHE A O 1
ATOM 2397 N N . LEU A 1 297 ? -9.477 -31.875 -5.742 1 98.81 297 LEU A N 1
ATOM 2398 C CA . LEU A 1 297 ? -10.82 -31.438 -6.094 1 98.81 297 LEU A CA 1
ATOM 2399 C C . LEU A 1 297 ? -10.812 -30.656 -7.402 1 98.81 297 LEU A C 1
ATOM 2401 O O . LEU A 1 297 ? -11.672 -30.859 -8.266 1 98.81 297 LEU A O 1
ATOM 2405 N N . LEU A 1 298 ? -9.883 -29.766 -7.52 1 98.81 298 LEU A N 1
ATOM 2406 C CA . LEU A 1 298 ? -9.766 -28.984 -8.75 1 98.81 298 LEU A CA 1
ATOM 2407 C C . LEU A 1 298 ? -9.492 -29.891 -9.945 1 98.81 298 LEU A C 1
ATOM 2409 O O . LEU A 1 298 ? -10.055 -29.688 -11.023 1 98.81 298 LEU A O 1
ATOM 2413 N N . SER A 1 299 ? -8.602 -30.859 -9.789 1 98.75 299 SER A N 1
ATOM 2414 C CA . SER A 1 299 ? -8.328 -31.828 -10.852 1 98.75 299 SER A CA 1
ATOM 2415 C C . SER A 1 299 ? -9.617 -32.5 -11.328 1 98.75 299 SER A C 1
ATOM 2417 O O . SER A 1 299 ? -9.883 -32.562 -12.531 1 98.75 299 SER A O 1
ATOM 2419 N N . GLU A 1 300 ? -10.359 -32.969 -10.391 1 98.69 300 GLU A N 1
ATOM 2420 C CA . GLU A 1 300 ? -11.625 -33.625 -10.695 1 98.69 300 GLU A CA 1
ATOM 2421 C C . GLU A 1 300 ? -12.586 -32.688 -11.406 1 98.69 300 GLU A C 1
ATOM 2423 O O . GLU A 1 300 ? -13.211 -33.062 -12.406 1 98.69 300 GLU A O 1
ATOM 2428 N N . GLU A 1 301 ? -12.641 -31.516 -10.914 1 98.62 301 GLU A N 1
ATOM 2429 C CA . GLU A 1 301 ? -13.625 -30.547 -11.391 1 98.62 301 GLU A CA 1
ATOM 2430 C C . GLU A 1 301 ? -13.273 -30.047 -12.789 1 98.62 301 GLU A C 1
ATOM 2432 O O . GLU A 1 301 ? -14.156 -29.656 -13.555 1 98.62 301 GLU A O 1
ATOM 2437 N N . MET A 1 302 ? -12.016 -30.109 -13.172 1 98.12 302 MET A N 1
ATOM 2438 C CA . MET A 1 302 ? -11.625 -29.688 -14.516 1 98.12 302 MET A CA 1
ATOM 2439 C C . MET A 1 302 ? -11.516 -30.906 -15.438 1 98.12 302 MET A C 1
ATOM 2441 O O . MET A 1 302 ? -11.266 -30.75 -16.641 1 98.12 302 MET A O 1
ATOM 2445 N N . GLY A 1 303 ? -11.656 -32.125 -14.898 1 97.88 303 GLY A N 1
ATOM 2446 C CA . GLY A 1 303 ? -11.594 -33.344 -15.695 1 97.88 303 GLY A CA 1
ATOM 2447 C C . GLY A 1 303 ? -10.172 -33.781 -15.984 1 97.88 303 GLY A C 1
ATOM 2448 O O . GLY A 1 303 ? -9.914 -34.438 -17 1 97.88 303 GLY A O 1
ATOM 2449 N N . ALA A 1 304 ? -9.234 -33.438 -15.141 1 98.75 304 ALA A N 1
ATOM 2450 C CA . ALA A 1 304 ? -7.824 -33.781 -15.32 1 98.75 304 ALA A CA 1
ATOM 2451 C C . ALA A 1 304 ? -7.391 -34.875 -14.352 1 98.75 304 ALA A C 1
ATOM 2453 O O . ALA A 1 304 ? -7.867 -34.906 -13.211 1 98.75 304 ALA A O 1
ATOM 2454 N N . ALA A 1 305 ? -6.504 -35.719 -14.781 1 98.75 305 ALA A N 1
ATOM 2455 C CA . ALA A 1 305 ? -5.863 -36.625 -13.852 1 98.75 305 ALA A CA 1
ATOM 2456 C C . ALA A 1 305 ? -4.906 -35.906 -12.914 1 98.75 305 ALA A C 1
ATOM 2458 O O . ALA A 1 305 ? -4.09 -35.094 -13.359 1 98.75 305 ALA A O 1
ATOM 2459 N N . PRO A 1 306 ? -5.09 -36.188 -11.578 1 98.81 306 PRO A N 1
ATOM 2460 C CA . PRO A 1 306 ? -4.125 -35.562 -10.672 1 98.81 306 PRO A CA 1
ATOM 2461 C C . PRO A 1 306 ? -2.74 -36.219 -10.75 1 98.81 306 PRO A C 1
ATOM 2463 O O . PRO A 1 306 ? -2.625 -37.406 -10.914 1 98.81 306 PRO A O 1
ATOM 2466 N N . LEU A 1 307 ? -1.73 -35.375 -10.719 1 98.88 307 LEU A N 1
ATOM 2467 C CA . LEU A 1 307 ? -0.34 -35.812 -10.641 1 98.88 307 LEU A CA 1
ATOM 2468 C C . LEU A 1 307 ? 0.397 -35.094 -9.523 1 98.88 307 LEU A C 1
ATOM 2470 O O . LEU A 1 307 ? 1.118 -34.125 -9.781 1 98.88 307 LEU A O 1
ATOM 2474 N N . PRO A 1 308 ? 0.236 -35.531 -8.289 1 98.81 308 PRO A N 1
ATOM 2475 C CA . PRO A 1 308 ? 0.974 -34.938 -7.172 1 98.81 308 PRO A CA 1
ATOM 2476 C C . PRO A 1 308 ? 2.467 -35.281 -7.215 1 98.81 308 PRO A C 1
ATOM 2478 O O . PRO A 1 308 ? 2.854 -36.375 -7.602 1 98.81 308 PRO A O 1
ATOM 2481 N N . ILE A 1 309 ? 3.254 -34.344 -6.836 1 98.69 309 ILE A N 1
ATOM 2482 C CA . ILE A 1 309 ? 4.699 -34.5 -6.727 1 98.69 309 ILE A CA 1
ATOM 2483 C C . ILE A 1 309 ? 5.109 -34.5 -5.254 1 98.69 309 ILE A C 1
ATOM 2485 O O . ILE A 1 309 ? 4.77 -33.594 -4.5 1 98.69 309 ILE A O 1
ATOM 2489 N N . LEU A 1 310 ? 5.852 -35.5 -4.863 1 98.62 310 LEU A N 1
ATOM 2490 C CA . LEU A 1 310 ? 6.266 -35.625 -3.475 1 98.62 310 LEU A CA 1
ATOM 2491 C C . LEU A 1 310 ? 7.773 -35.438 -3.334 1 98.62 310 LEU A C 1
ATOM 2493 O O . LEU A 1 310 ? 8.531 -35.781 -4.246 1 98.62 310 LEU A O 1
ATOM 2497 N N . ASN A 1 311 ? 8.164 -34.969 -2.199 1 98.38 311 ASN A N 1
ATOM 2498 C CA . ASN A 1 311 ? 9.578 -34.844 -1.856 1 98.38 311 ASN A CA 1
ATOM 2499 C C . ASN A 1 311 ? 10.211 -36.219 -1.631 1 98.38 311 ASN A C 1
ATOM 2501 O O . ASN A 1 311 ? 9.617 -37.094 -1 1 98.38 311 ASN A O 1
ATOM 2505 N N . CYS A 1 312 ? 11.406 -36.438 -2.125 1 98 312 CYS A N 1
ATOM 2506 C CA . CYS A 1 312 ? 12.055 -37.75 -2.045 1 98 312 CYS A CA 1
ATOM 2507 C C . CYS A 1 312 ? 13.156 -37.75 -0.988 1 98 312 CYS A C 1
ATOM 2509 O O . CYS A 1 312 ? 14.055 -38.594 -1.024 1 98 312 CYS A O 1
ATOM 2511 N N . GLY A 1 313 ? 13.148 -36.719 -0.149 1 98.19 313 GLY A N 1
ATOM 2512 C CA . GLY A 1 313 ? 14.164 -36.594 0.89 1 98.19 313 GLY A CA 1
ATOM 2513 C C . GLY A 1 313 ? 15.305 -35.656 0.514 1 98.19 313 GLY A C 1
ATOM 2514 O O . GLY A 1 313 ? 16.328 -35.625 1.199 1 98.19 313 GLY A O 1
ATOM 2515 N N . LEU A 1 314 ? 15.18 -34.938 -0.538 1 98 314 LEU A N 1
ATOM 2516 C CA . LEU A 1 314 ? 16.188 -34 -0.966 1 98 314 LEU A CA 1
ATOM 2517 C C . LEU A 1 314 ? 15.664 -32.562 -0.86 1 98 314 LEU A C 1
ATOM 2519 O O . LEU A 1 314 ? 14.602 -32.25 -1.406 1 98 314 LEU A O 1
ATOM 2523 N N . ALA A 1 315 ? 16.391 -31.703 -0.114 1 97.12 315 ALA A N 1
ATOM 2524 C CA . ALA A 1 315 ? 16.188 -30.266 -0.233 1 97.12 315 ALA A CA 1
ATOM 2525 C C . ALA A 1 315 ? 16.625 -29.766 -1.602 1 97.12 315 ALA A C 1
ATOM 2527 O O . ALA A 1 315 ? 17.297 -30.469 -2.346 1 97.12 315 ALA A O 1
ATOM 2528 N N . CYS A 1 316 ? 16.172 -28.594 -1.944 1 96.19 316 CYS A N 1
ATOM 2529 C CA . CYS A 1 316 ? 16.5 -28.062 -3.264 1 96.19 316 CYS A CA 1
ATOM 2530 C C . CYS A 1 316 ? 18 -28.156 -3.518 1 96.19 316 CYS A C 1
ATOM 2532 O O . CYS A 1 316 ? 18.797 -27.484 -2.857 1 96.19 316 CYS A O 1
ATOM 2534 N N . GLN A 1 317 ? 18.344 -28.859 -4.477 1 95.75 317 GLN A N 1
ATOM 2535 C CA . GLN A 1 317 ? 19.75 -29.125 -4.746 1 95.75 317 GLN A CA 1
ATOM 2536 C C . GLN A 1 317 ? 20.453 -27.891 -5.316 1 95.75 317 GLN A C 1
ATOM 2538 O O . GLN A 1 317 ? 21.672 -27.781 -5.254 1 95.75 317 GLN A O 1
ATOM 2543 N N . TYR A 1 318 ? 19.688 -26.906 -5.863 1 93.25 318 TYR A N 1
ATOM 2544 C CA . TYR A 1 318 ? 20.266 -25.656 -6.34 1 93.25 318 TYR A CA 1
ATOM 2545 C C . TYR A 1 318 ? 20.828 -24.828 -5.184 1 93.25 318 TYR A C 1
ATOM 2547 O O . TYR A 1 318 ? 21.719 -24.016 -5.375 1 93.25 318 TYR A O 1
ATOM 2555 N N . GLN A 1 319 ? 20.266 -25.172 -3.998 1 94.44 319 GLN A N 1
ATOM 2556 C CA . GLN A 1 319 ? 20.562 -24.297 -2.873 1 94.44 319 GLN A CA 1
ATOM 2557 C C . GLN A 1 319 ? 21.281 -25.062 -1.761 1 94.44 319 GLN A C 1
ATOM 2559 O O . GLN A 1 319 ? 21.578 -24.5 -0.709 1 94.44 319 GLN A O 1
ATOM 2564 N N . ASN A 1 320 ? 21.422 -26.297 -1.979 1 95.62 320 ASN A N 1
ATOM 2565 C CA . ASN A 1 320 ? 22.062 -27.188 -1.004 1 95.62 320 ASN A CA 1
ATOM 2566 C C . ASN A 1 320 ? 23.031 -28.156 -1.675 1 95.62 320 ASN A C 1
ATOM 2568 O O . ASN A 1 320 ? 22.609 -29.125 -2.303 1 95.62 320 ASN A O 1
ATOM 2572 N N . ASN A 1 321 ? 24.328 -27.984 -1.44 1 90.94 321 ASN A N 1
ATOM 2573 C CA . ASN A 1 321 ? 25.312 -28.828 -2.107 1 90.94 321 ASN A CA 1
ATOM 2574 C C . ASN A 1 321 ? 25.906 -29.859 -1.156 1 90.94 321 ASN A C 1
ATOM 2576 O O . ASN A 1 321 ? 26.562 -30.797 -1.591 1 90.94 321 ASN A O 1
ATOM 2580 N N . GLU A 1 322 ? 25.547 -29.734 0.071 1 93.94 322 GLU A N 1
ATOM 2581 C CA . GLU A 1 322 ? 26.094 -30.672 1.056 1 93.94 322 GLU A CA 1
ATOM 2582 C C . GLU A 1 322 ? 25.156 -31.844 1.301 1 93.94 322 GLU A C 1
ATOM 2584 O O . GLU A 1 322 ? 23.938 -31.656 1.381 1 93.94 322 GLU A O 1
ATOM 2589 N N . GLU A 1 323 ? 25.703 -32.938 1.462 1 93.19 323 GLU A N 1
ATOM 2590 C CA . GLU A 1 323 ? 24.922 -34.156 1.685 1 93.19 323 GLU A CA 1
ATOM 2591 C C . GLU A 1 323 ? 24.094 -34.062 2.957 1 93.19 323 GLU A C 1
ATOM 2593 O O . GLU A 1 323 ? 22.969 -34.594 3.021 1 93.19 323 GLU A O 1
ATOM 2598 N N . LYS A 1 324 ? 24.625 -33.406 3.943 1 94.56 324 LYS A N 1
ATOM 2599 C CA . LYS A 1 324 ? 23.984 -33.312 5.25 1 94.56 324 LYS A CA 1
ATOM 2600 C C . LYS A 1 324 ? 22.688 -32.5 5.172 1 94.56 324 LYS A C 1
ATOM 2602 O O . LYS A 1 324 ? 21.875 -32.531 6.09 1 94.56 324 LYS A O 1
ATOM 2607 N N . ALA A 1 325 ? 22.516 -31.766 4.09 1 96.38 325 ALA A N 1
ATOM 2608 C CA . ALA A 1 325 ? 21.312 -30.953 3.91 1 96.38 325 ALA A CA 1
ATOM 2609 C C . ALA A 1 325 ? 20.125 -31.828 3.525 1 96.38 325 ALA A C 1
ATOM 2611 O O . ALA A 1 325 ? 18.984 -31.359 3.551 1 96.38 325 ALA A O 1
ATOM 2612 N N . HIS A 1 326 ? 20.359 -33.094 3.227 1 97.88 326 HIS A N 1
ATOM 2613 C CA . HIS A 1 326 ? 19.344 -34 2.721 1 97.88 326 HIS A CA 1
ATOM 2614 C C . HIS A 1 326 ? 19.109 -35.156 3.697 1 97.88 326 HIS A C 1
ATOM 2616 O O . HIS A 1 326 ? 19.906 -35.375 4.609 1 97.88 326 HIS A O 1
ATOM 2622 N N . VAL A 1 327 ? 18 -35.812 3.529 1 97.88 327 VAL A N 1
ATOM 2623 C CA . VAL A 1 327 ? 17.719 -37 4.332 1 97.88 327 VAL A CA 1
ATOM 2624 C C . VAL A 1 327 ? 18.656 -38.156 3.932 1 97.88 327 VAL A C 1
ATOM 2626 O O . VAL A 1 327 ? 18.875 -38.375 2.742 1 97.88 327 VAL A O 1
ATOM 2629 N N . ALA A 1 328 ? 19.156 -38.812 4.91 1 97.38 328 ALA A N 1
ATOM 2630 C CA . ALA A 1 328 ? 19.938 -40.031 4.605 1 97.38 328 ALA A CA 1
ATOM 2631 C C . ALA A 1 328 ? 19.047 -41.125 4.039 1 97.38 328 ALA A C 1
ATOM 2633 O O . ALA A 1 328 ? 17.906 -41.281 4.461 1 97.38 328 ALA A O 1
ATOM 2634 N N . VAL A 1 329 ? 19.609 -41.969 3.1 1 97.38 329 VAL A N 1
ATOM 2635 C CA . VAL A 1 329 ? 18.828 -43 2.434 1 97.38 329 VAL A CA 1
ATOM 2636 C C . VAL A 1 329 ? 18.234 -43.969 3.473 1 97.38 329 VAL A C 1
ATOM 2638 O O . VAL A 1 329 ? 17.094 -44.406 3.334 1 97.38 329 VAL A O 1
ATOM 2641 N N . CYS A 1 330 ? 18.953 -44.219 4.531 1 97.38 330 CYS A N 1
ATOM 2642 C CA . CYS A 1 330 ? 18.516 -45.156 5.559 1 97.38 330 CYS A CA 1
ATOM 2643 C C . CYS A 1 330 ? 17.406 -44.562 6.418 1 97.38 330 CYS A C 1
ATOM 2645 O O . CYS A 1 330 ? 16.766 -45.25 7.203 1 97.38 330 CYS A O 1
ATOM 2647 N N . ASP A 1 331 ? 17.125 -43.344 6.277 1 97.75 331 ASP A N 1
ATOM 2648 C CA . ASP A 1 331 ? 16.125 -42.656 7.098 1 97.75 331 ASP A CA 1
ATOM 2649 C C . ASP A 1 331 ? 14.93 -42.219 6.266 1 97.75 331 ASP A C 1
ATOM 2651 O O . ASP A 1 331 ? 14.188 -41.312 6.652 1 97.75 331 ASP A O 1
ATOM 2655 N N . LEU A 1 332 ? 14.641 -42.812 5.145 1 98.31 332 LEU A N 1
ATOM 2656 C CA . LEU A 1 332 ? 13.625 -42.375 4.191 1 98.31 332 LEU A CA 1
ATOM 2657 C C . LEU A 1 332 ? 12.266 -42.938 4.531 1 98.31 332 LEU A C 1
ATOM 2659 O O . LEU A 1 332 ? 11.273 -42.688 3.852 1 98.31 332 LEU A O 1
ATOM 2663 N N . ASP A 1 333 ? 12.141 -43.719 5.582 1 98.19 333 ASP A N 1
ATOM 2664 C CA . ASP A 1 333 ? 10.93 -44.469 5.859 1 98.19 333 ASP A CA 1
ATOM 2665 C C . ASP A 1 333 ? 9.711 -43.562 5.945 1 98.19 333 ASP A C 1
ATOM 2667 O O . ASP A 1 333 ? 8.656 -43.875 5.383 1 98.19 333 ASP A O 1
ATOM 2671 N N . SER A 1 334 ? 9.867 -42.5 6.68 1 97.94 334 SER A N 1
ATOM 2672 C CA . SER A 1 334 ? 8.719 -41.594 6.844 1 97.94 334 SER A CA 1
ATOM 2673 C C . SER A 1 334 ? 8.312 -40.969 5.516 1 97.94 334 SER A C 1
ATOM 2675 O O . SER A 1 334 ? 7.125 -40.75 5.27 1 97.94 334 SER A O 1
ATOM 2677 N N . TYR A 1 335 ? 9.234 -40.688 4.664 1 98.38 335 TYR A N 1
ATOM 2678 C CA . TYR A 1 335 ? 8.953 -40.125 3.348 1 98.38 335 TYR A CA 1
ATOM 2679 C C . TYR A 1 335 ? 8.258 -41.156 2.461 1 98.38 335 TYR A C 1
ATOM 2681 O O . TYR A 1 335 ? 7.32 -40.812 1.728 1 98.38 335 TYR A O 1
ATOM 2689 N N . ILE A 1 336 ? 8.688 -42.344 2.471 1 98.75 336 ILE A N 1
ATOM 2690 C CA . ILE A 1 336 ? 8.055 -43.438 1.732 1 98.75 336 ILE A CA 1
ATOM 2691 C C . ILE A 1 336 ? 6.633 -43.656 2.252 1 98.75 336 ILE A C 1
ATOM 2693 O O . ILE A 1 336 ? 5.695 -43.812 1.467 1 98.75 336 ILE A O 1
ATOM 2697 N N . GLN A 1 337 ? 6.516 -43.656 3.557 1 98.69 337 GLN A N 1
ATOM 2698 C CA . GLN A 1 337 ? 5.195 -43.781 4.152 1 98.69 337 GLN A CA 1
ATOM 2699 C C . GLN A 1 337 ? 4.266 -42.656 3.715 1 98.69 337 GLN A C 1
ATOM 2701 O O . GLN A 1 337 ? 3.062 -42.875 3.547 1 98.69 337 GLN A O 1
ATOM 2706 N N . ASP A 1 338 ? 4.781 -41.469 3.58 1 98.62 338 ASP A N 1
ATOM 2707 C CA . ASP A 1 338 ? 3.984 -40.344 3.096 1 98.62 338 ASP A CA 1
ATOM 2708 C C . ASP A 1 338 ? 3.391 -40.656 1.721 1 98.62 338 ASP A C 1
ATOM 2710 O O . ASP A 1 338 ? 2.254 -40.25 1.433 1 98.62 338 ASP A O 1
ATOM 2714 N N . ALA A 1 339 ? 4.16 -41.25 0.876 1 98.88 339 ALA A N 1
ATOM 2715 C CA . ALA A 1 339 ? 3.666 -41.625 -0.448 1 98.88 339 ALA A CA 1
ATOM 2716 C C . ALA A 1 339 ? 2.531 -42.656 -0.346 1 98.88 339 ALA A C 1
ATOM 2718 O O . ALA A 1 339 ? 1.507 -42.5 -1.018 1 98.88 339 ALA A O 1
ATOM 2719 N N . LEU A 1 340 ? 2.721 -43.594 0.492 1 98.88 340 LEU A N 1
ATOM 2720 C CA . LEU A 1 340 ? 1.692 -44.625 0.694 1 98.88 340 LEU A CA 1
ATOM 2721 C C . LEU A 1 340 ? 0.435 -44 1.302 1 98.88 340 LEU A C 1
ATOM 2723 O O . LEU A 1 340 ? -0.681 -44.312 0.883 1 98.88 340 LEU A O 1
ATOM 2727 N N . ASP A 1 341 ? 0.638 -43.125 2.262 1 98.88 341 ASP A N 1
ATOM 2728 C CA . ASP A 1 341 ? -0.478 -42.438 2.902 1 98.88 341 ASP A CA 1
ATOM 2729 C C . ASP A 1 341 ? -1.234 -41.562 1.899 1 98.88 341 ASP A C 1
ATOM 2731 O O . ASP A 1 341 ? -2.457 -41.438 1.983 1 98.88 341 ASP A O 1
ATOM 2735 N N . LEU A 1 342 ? -0.513 -40.969 0.996 1 98.94 342 LEU A N 1
ATOM 2736 C CA . LEU A 1 342 ? -1.173 -40.125 0.001 1 98.94 342 LEU A CA 1
ATOM 2737 C C . LEU A 1 342 ? -2.08 -40.969 -0.897 1 98.94 342 LEU A C 1
ATOM 2739 O O . LEU A 1 342 ? -3.184 -40.531 -1.241 1 98.94 342 LEU A O 1
ATOM 2743 N N . ILE A 1 343 ? -1.591 -42.094 -1.324 1 98.94 343 ILE A N 1
ATOM 2744 C CA . ILE A 1 343 ? -2.414 -43 -2.131 1 98.94 343 ILE A CA 1
ATOM 2745 C C . ILE A 1 343 ? -3.66 -43.406 -1.344 1 98.94 343 ILE A C 1
ATOM 2747 O O . ILE A 1 343 ? -4.766 -43.406 -1.89 1 98.94 343 ILE A O 1
ATOM 2751 N N . GLU A 1 344 ? -3.492 -43.719 -0.054 1 98.88 344 GLU A N 1
ATOM 2752 C CA . GLU A 1 344 ? -4.633 -44.062 0.8 1 98.88 344 GLU A CA 1
ATOM 2753 C C . GLU A 1 344 ? -5.586 -42.875 0.916 1 98.88 344 GLU A C 1
ATOM 2755 O O . GLU A 1 344 ? -6.809 -43.031 0.874 1 98.88 344 GLU A O 1
ATOM 2760 N N . PHE A 1 345 ? -5.09 -41.719 1.093 1 98.88 345 PHE A N 1
ATOM 2761 C CA . PHE A 1 345 ? -5.91 -40.5 1.137 1 98.88 345 PHE A CA 1
ATOM 2762 C C . PHE A 1 345 ? -6.734 -40.375 -0.136 1 98.88 345 PHE A C 1
ATOM 2764 O O . PHE A 1 345 ? -7.941 -40.125 -0.076 1 98.88 345 PHE A O 1
ATOM 2771 N N . ALA A 1 346 ? -6.105 -40.531 -1.272 1 98.88 346 ALA A N 1
ATOM 2772 C CA . ALA A 1 346 ? -6.738 -40.281 -2.568 1 98.88 346 ALA A CA 1
ATOM 2773 C C . ALA A 1 346 ? -7.707 -41.406 -2.924 1 98.88 346 ALA A C 1
ATOM 2775 O O . ALA A 1 346 ? -8.781 -41.156 -3.48 1 98.88 346 ALA A O 1
ATOM 2776 N N . ASN A 1 347 ? -7.305 -42.688 -2.557 1 98.75 347 ASN A N 1
ATOM 2777 C CA . ASN A 1 347 ? -8 -43.812 -3.16 1 98.75 347 ASN A CA 1
ATOM 2778 C C . ASN A 1 347 ? -8.617 -44.719 -2.1 1 98.75 347 ASN A C 1
ATOM 2780 O O . ASN A 1 347 ? -9.453 -45.562 -2.414 1 98.75 347 ASN A O 1
ATOM 2784 N N . GLY A 1 348 ? -8.219 -44.594 -0.892 1 98.69 348 GLY A N 1
ATOM 2785 C CA . GLY A 1 348 ? -8.57 -45.562 0.131 1 98.69 348 GLY A CA 1
ATOM 2786 C C . GLY A 1 348 ? -10.023 -45.5 0.547 1 98.69 348 GLY A C 1
ATOM 2787 O O . GLY A 1 348 ? -10.711 -44.531 0.262 1 98.69 348 GLY A O 1
ATOM 2788 N N . ASP A 1 349 ? -10.414 -46.562 1.277 1 98.31 349 ASP A N 1
ATOM 2789 C CA . ASP A 1 349 ? -11.758 -46.625 1.854 1 98.31 349 ASP A CA 1
ATOM 2790 C C . ASP A 1 349 ? -11.922 -45.594 2.961 1 98.31 349 ASP A C 1
ATOM 2792 O O . ASP A 1 349 ? -10.961 -45.25 3.652 1 98.31 349 ASP A O 1
ATOM 2796 N N . VAL A 1 350 ? -13.133 -45.125 3.188 1 98.44 350 VAL A N 1
ATOM 2797 C CA . VAL A 1 350 ? -13.422 -44.062 4.145 1 98.44 350 VAL A CA 1
ATOM 2798 C C . VAL A 1 350 ? -13.109 -44.531 5.562 1 98.44 350 VAL A C 1
ATOM 2800 O O . VAL A 1 350 ? -13.031 -43.719 6.492 1 98.44 350 VAL A O 1
ATOM 2803 N N . ASN A 1 351 ? -12.867 -45.875 5.711 1 98.38 351 ASN A N 1
ATOM 2804 C CA . ASN A 1 351 ? -12.609 -46.438 7.039 1 98.38 351 ASN A CA 1
ATOM 2805 C C . ASN A 1 351 ? -11.117 -46.469 7.344 1 98.38 351 ASN A C 1
ATOM 2807 O O . ASN A 1 351 ? -10.719 -46.781 8.477 1 98.38 351 ASN A O 1
ATOM 2811 N N . THR A 1 352 ? -10.281 -46.219 6.344 1 98.62 352 THR A N 1
ATOM 2812 C CA . THR A 1 352 ? -8.844 -46.156 6.598 1 98.62 352 THR A CA 1
ATOM 2813 C C . THR A 1 352 ? -8.461 -44.812 7.199 1 98.62 352 THR A C 1
ATOM 2815 O O . THR A 1 352 ? -9.266 -43.875 7.207 1 98.62 352 THR A O 1
ATOM 2818 N N . THR A 1 353 ? -7.312 -44.719 7.719 1 98.56 353 THR A N 1
ATOM 2819 C CA . THR A 1 353 ? -6.844 -43.531 8.398 1 98.56 353 THR A CA 1
ATOM 2820 C C . THR A 1 353 ? -6.93 -42.312 7.484 1 98.56 353 THR A C 1
ATOM 2822 O O . THR A 1 353 ? -7.535 -41.312 7.848 1 98.56 353 THR A O 1
ATOM 2825 N N . TRP A 1 354 ? -6.406 -42.406 6.336 1 98.81 354 TRP A N 1
ATOM 2826 C CA . TRP A 1 354 ? -6.312 -41.25 5.461 1 98.81 354 TRP A CA 1
ATOM 2827 C C . TRP A 1 354 ? -7.543 -41.156 4.566 1 98.81 354 TRP A C 1
ATOM 2829 O O . TRP A 1 354 ? -7.926 -40.031 4.156 1 98.81 354 TRP A O 1
ATOM 2839 N N . GLY A 1 355 ? -8.172 -42.219 4.184 1 98.69 355 GLY A N 1
ATOM 2840 C CA . GLY A 1 355 ? -9.461 -42.156 3.521 1 98.69 355 GLY A CA 1
ATOM 2841 C C . GLY A 1 355 ? -10.508 -41.438 4.336 1 98.69 355 GLY A C 1
ATOM 2842 O O . GLY A 1 355 ? -11.359 -40.75 3.775 1 98.69 355 GLY A O 1
ATOM 2843 N N . LYS A 1 356 ? -10.43 -41.594 5.652 1 98.75 356 LYS A N 1
ATOM 2844 C CA . LYS A 1 356 ? -11.344 -40.875 6.551 1 98.75 356 LYS A CA 1
ATOM 2845 C C . LYS A 1 356 ? -11.109 -39.375 6.5 1 98.75 356 LYS A C 1
ATOM 2847 O O . LYS A 1 356 ? -12.062 -38.594 6.547 1 98.75 356 LYS A O 1
ATOM 2852 N N . VAL A 1 357 ? -9.875 -38.938 6.465 1 98.62 357 VAL A N 1
ATOM 2853 C CA . VAL A 1 357 ? -9.555 -37.531 6.359 1 98.62 357 VAL A CA 1
ATOM 2854 C C . VAL A 1 357 ? -10.195 -36.938 5.102 1 98.62 357 VAL A C 1
ATOM 2856 O O . VAL A 1 357 ? -10.836 -35.906 5.156 1 98.62 357 VAL A O 1
ATOM 2859 N N . ARG A 1 358 ? -10.062 -37.594 3.949 1 98.75 358 ARG A N 1
ATOM 2860 C CA . ARG A 1 358 ? -10.688 -37.156 2.703 1 98.75 358 ARG A CA 1
ATOM 2861 C C . ARG A 1 358 ? -12.195 -37.031 2.861 1 98.75 358 ARG A C 1
ATOM 2863 O O . ARG A 1 358 ? -12.789 -36.031 2.467 1 98.75 358 ARG A O 1
ATOM 2870 N N . ALA A 1 359 ? -12.789 -38.094 3.455 1 98.69 359 ALA A N 1
ATOM 2871 C CA . ALA A 1 359 ? -14.242 -38.125 3.631 1 98.69 359 ALA A CA 1
ATOM 2872 C C . ALA A 1 359 ? -14.703 -37 4.547 1 98.69 359 ALA A C 1
ATOM 2874 O O . ALA A 1 359 ? -15.695 -36.312 4.266 1 98.69 359 ALA A O 1
ATOM 2875 N N . ASP A 1 360 ? -13.945 -36.781 5.598 1 98.25 360 ASP A N 1
ATOM 2876 C CA . ASP A 1 360 ? -14.281 -35.75 6.555 1 98.25 360 ASP A CA 1
ATOM 2877 C C . ASP A 1 360 ? -14.164 -34.344 5.922 1 98.25 360 ASP A C 1
ATOM 2879 O O . ASP A 1 360 ? -14.82 -33.406 6.359 1 98.25 360 ASP A O 1
ATOM 2883 N N . MET A 1 361 ? -13.367 -34.219 4.926 1 98.19 361 MET A N 1
ATOM 2884 C CA . MET A 1 361 ? -13.18 -32.938 4.242 1 98.19 361 MET A CA 1
ATOM 2885 C C . MET A 1 361 ? -14.258 -32.719 3.188 1 98.19 361 MET A C 1
ATOM 2887 O O . MET A 1 361 ? -14.305 -31.672 2.541 1 98.19 361 MET A O 1
ATOM 2891 N N . GLY A 1 362 ? -15.039 -33.719 2.986 1 97.44 362 GLY A N 1
ATOM 2892 C CA . GLY A 1 362 ? -16.219 -33.5 2.178 1 97.44 362 GLY A CA 1
ATOM 2893 C C . GLY A 1 362 ? -16.234 -34.312 0.895 1 97.44 362 GLY A C 1
ATOM 2894 O O . GLY A 1 362 ? -17.047 -34.094 0.006 1 97.44 362 GLY A O 1
ATOM 2895 N N . HIS A 1 363 ? -15.273 -35.312 0.791 1 98.44 363 HIS A N 1
ATOM 2896 C CA . HIS A 1 363 ? -15.195 -36.094 -0.438 1 98.44 363 HIS A CA 1
ATOM 2897 C C . HIS A 1 363 ? -15.047 -37.594 -0.135 1 98.44 363 HIS A C 1
ATOM 2899 O O . HIS A 1 363 ? -13.969 -38.156 -0.33 1 98.44 363 HIS A O 1
ATOM 2905 N N . PRO A 1 364 ? -16.047 -38.312 0.156 1 98.62 364 PRO A N 1
ATOM 2906 C CA . PRO A 1 364 ? -15.945 -39.719 0.494 1 98.62 364 PRO A CA 1
ATOM 2907 C C . PRO A 1 364 ? -15.508 -40.594 -0.69 1 98.62 364 PRO A C 1
ATOM 2909 O O . PRO A 1 364 ? -14.82 -41.594 -0.507 1 98.62 364 PRO A O 1
ATOM 2912 N N . ALA A 1 365 ? -15.867 -40.25 -1.914 1 98.69 365 ALA A N 1
ATOM 2913 C CA . ALA A 1 365 ? -15.469 -41.031 -3.092 1 98.69 365 ALA A CA 1
ATOM 2914 C C . ALA A 1 365 ? -13.969 -40.906 -3.348 1 98.69 365 ALA A C 1
ATOM 2916 O O . ALA A 1 365 ? -13.391 -39.812 -3.135 1 98.69 365 ALA A O 1
ATOM 2917 N N . PRO A 1 366 ? -13.297 -41.938 -3.807 1 98.38 366 PRO A N 1
ATOM 2918 C CA . PRO A 1 366 ? -11.875 -41.844 -4.156 1 98.38 366 PRO A CA 1
ATOM 2919 C C . PRO A 1 366 ? -11.617 -40.844 -5.305 1 98.38 366 PRO A C 1
ATOM 2921 O O . PRO A 1 366 ? -12.5 -40.625 -6.137 1 98.38 366 PRO A O 1
ATOM 2924 N N . PHE A 1 367 ? -10.445 -40.344 -5.352 1 98.69 367 PHE A N 1
ATOM 2925 C CA . PHE A 1 367 ? -10.031 -39.438 -6.418 1 98.69 367 PHE A CA 1
ATOM 2926 C C . PHE A 1 367 ? -9.477 -40.219 -7.605 1 98.69 367 PHE A C 1
ATOM 2928 O O . PHE A 1 367 ? -9.227 -39.656 -8.664 1 98.69 367 PHE A O 1
ATOM 2935 N N . ASN A 1 368 ? -9.297 -41.531 -7.461 1 97.75 368 ASN A N 1
ATOM 2936 C CA . ASN A 1 368 ? -8.781 -42.375 -8.523 1 97.75 368 ASN A CA 1
ATOM 2937 C C . ASN A 1 368 ? -7.383 -41.938 -8.969 1 97.75 368 ASN A C 1
ATOM 2939 O O . ASN A 1 368 ? -7.145 -41.719 -10.156 1 97.75 368 ASN A O 1
ATOM 2943 N N . LEU A 1 369 ? -6.508 -41.75 -8.023 1 98.81 369 LEU A N 1
ATOM 2944 C CA . LEU A 1 369 ? -5.117 -41.406 -8.289 1 98.81 369 LEU A CA 1
ATOM 2945 C C . LEU A 1 369 ? -4.418 -42.531 -9.062 1 98.81 369 LEU A C 1
ATOM 2947 O O . LEU A 1 369 ? -4.449 -43.688 -8.641 1 98.81 369 LEU A O 1
ATOM 2951 N N . LYS A 1 370 ? -3.752 -42.156 -10.18 1 98.75 370 LYS A N 1
ATOM 2952 C CA . LYS A 1 370 ? -3.098 -43.156 -11.031 1 98.75 370 LYS A CA 1
ATOM 2953 C C . LYS A 1 370 ? -1.62 -42.812 -11.227 1 98.75 370 LYS A C 1
ATOM 2955 O O . LYS A 1 370 ? -0.835 -43.688 -11.633 1 98.75 370 LYS A O 1
ATOM 2960 N N . TYR A 1 371 ? -1.257 -41.594 -10.984 1 98.75 371 TYR A N 1
ATOM 2961 C CA . TYR A 1 371 ? 0.102 -41.125 -11.227 1 98.75 371 TYR A CA 1
ATOM 2962 C C . TYR A 1 371 ? 0.691 -40.469 -9.977 1 98.75 371 TYR A C 1
ATOM 2964 O O . TYR A 1 371 ? -0.01 -39.781 -9.242 1 98.75 371 TYR A O 1
ATOM 2972 N N . LEU A 1 372 ? 1.922 -40.719 -9.758 1 98.81 372 LEU A N 1
ATOM 2973 C CA . LEU A 1 372 ? 2.631 -40.094 -8.633 1 98.81 372 LEU A CA 1
ATOM 2974 C C . LEU A 1 372 ? 4.059 -39.75 -9.023 1 98.81 372 LEU A C 1
ATOM 2976 O O . LEU A 1 372 ? 4.805 -40.594 -9.523 1 98.81 372 LEU A O 1
ATOM 2980 N N . GLY A 1 373 ? 4.383 -38.438 -8.891 1 98.69 373 GLY A N 1
ATOM 2981 C CA . GLY A 1 373 ? 5.766 -38.031 -9.086 1 98.69 373 GLY A CA 1
ATOM 2982 C C . GLY A 1 373 ? 6.586 -38.094 -7.809 1 98.69 373 GLY A C 1
ATOM 2983 O O . GLY A 1 373 ? 6.129 -37.625 -6.754 1 98.69 373 GLY A O 1
ATOM 2984 N N . ILE A 1 374 ? 7.773 -38.656 -7.895 1 98.62 374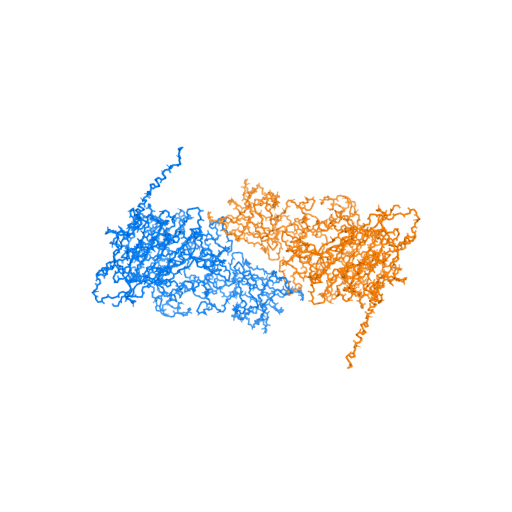 ILE A N 1
ATOM 2985 C CA . ILE A 1 374 ? 8.688 -38.688 -6.758 1 98.62 374 ILE A CA 1
ATOM 2986 C C . ILE A 1 374 ? 9.938 -37.875 -7.066 1 98.62 374 ILE A C 1
ATOM 2988 O O . ILE A 1 374 ? 10.812 -38.344 -7.805 1 98.62 374 ILE A O 1
ATOM 2992 N N . GLY A 1 375 ? 10 -36.719 -6.41 1 97.38 375 GLY A N 1
ATOM 2993 C CA . GLY A 1 375 ? 11.086 -35.781 -6.672 1 97.38 375 GLY A CA 1
ATOM 2994 C C . GLY A 1 375 ? 10.758 -34.812 -7.777 1 97.38 375 GLY A C 1
ATOM 2995 O O . GLY A 1 375 ? 9.883 -35.062 -8.602 1 97.38 375 GLY A O 1
ATOM 2996 N N . ASN A 1 376 ? 11.445 -33.656 -7.688 1 96.06 376 ASN A N 1
ATOM 2997 C CA . ASN A 1 376 ? 11.352 -32.594 -8.688 1 96.06 376 ASN A CA 1
ATOM 2998 C C . ASN A 1 376 ? 12.727 -32.125 -9.141 1 96.06 376 ASN A C 1
ATOM 3000 O O . ASN A 1 376 ? 13.477 -31.531 -8.352 1 96.06 376 ASN A O 1
ATOM 3004 N N . GLU A 1 377 ? 13.023 -32.312 -10.273 1 94 377 GLU A N 1
ATOM 3005 C CA . GLU A 1 377 ? 14.211 -31.734 -10.906 1 94 377 GLU A CA 1
ATOM 3006 C C . GLU A 1 377 ? 15.477 -32.188 -10.188 1 94 377 GLU A C 1
ATOM 3008 O O . GLU A 1 377 ? 16.453 -31.438 -10.117 1 94 377 GLU A O 1
ATOM 3013 N N . GLN A 1 378 ? 15.438 -33.312 -9.594 1 96.56 378 GLN A N 1
ATOM 3014 C CA . GLN A 1 378 ? 16.578 -33.812 -8.844 1 96.56 378 GLN A CA 1
ATOM 3015 C C . GLN A 1 378 ? 17.625 -34.438 -9.773 1 96.56 378 GLN A C 1
ATOM 3017 O O . GLN A 1 378 ? 17.297 -34.906 -10.852 1 96.56 378 GLN A O 1
ATOM 3022 N N . TRP A 1 379 ? 18.891 -34.375 -9.305 1 96.75 379 TRP A N 1
ATOM 3023 C CA . TRP A 1 379 ? 19.938 -34.906 -10.188 1 96.75 379 TRP A CA 1
ATOM 3024 C C . TRP A 1 379 ? 21.047 -35.594 -9.383 1 96.75 379 TRP A C 1
ATOM 3026 O O . TRP A 1 379 ? 21.016 -35.562 -8.148 1 96.75 379 TRP A O 1
ATOM 3036 N N . GLY A 1 380 ? 21.953 -36.156 -10.133 1 96.88 380 GLY A N 1
ATOM 3037 C CA . GLY A 1 380 ? 23.078 -36.875 -9.523 1 96.88 380 GLY A CA 1
ATOM 3038 C C . GLY A 1 380 ? 22.703 -38.219 -8.945 1 96.88 380 GLY A C 1
ATOM 3039 O O . GLY A 1 380 ? 21.547 -38.625 -9.039 1 96.88 380 GLY A O 1
ATOM 3040 N N . LYS A 1 381 ? 23.688 -38.906 -8.383 1 96.56 381 LYS A N 1
ATOM 3041 C CA . LYS A 1 381 ? 23.469 -40.219 -7.797 1 96.56 381 LYS A CA 1
ATOM 3042 C C . LYS A 1 381 ? 22.516 -40.156 -6.605 1 96.56 381 LYS A C 1
ATOM 3044 O O . LYS A 1 381 ? 21.828 -41.125 -6.285 1 96.56 381 LYS A O 1
ATOM 3049 N N . GLU A 1 382 ? 22.469 -38.969 -6.043 1 96.81 382 GLU A N 1
ATOM 3050 C CA . GLU A 1 382 ? 21.625 -38.781 -4.867 1 96.81 382 GLU A CA 1
ATOM 3051 C C . GLU A 1 382 ? 20.156 -39.094 -5.176 1 96.81 382 GLU A C 1
ATOM 3053 O O . GLU A 1 382 ? 19.438 -39.594 -4.316 1 96.81 382 GLU A O 1
ATOM 3058 N N . TYR A 1 383 ? 19.781 -38.844 -6.371 1 97.69 383 TYR A N 1
ATOM 3059 C CA . TYR A 1 383 ? 18.375 -39 -6.707 1 97.69 383 TYR A CA 1
ATOM 3060 C C . TYR A 1 383 ? 17.984 -40.438 -6.895 1 97.69 383 TYR A C 1
ATOM 3062 O O . TYR A 1 383 ? 17.125 -40.969 -6.184 1 97.69 383 TYR A O 1
ATOM 3070 N N . PRO A 1 384 ? 18.609 -41.219 -7.777 1 98.31 384 PRO A N 1
ATOM 3071 C CA . PRO A 1 384 ? 18.234 -42.625 -7.922 1 98.31 384 PRO A CA 1
ATOM 3072 C C . PRO A 1 384 ? 18.406 -43.406 -6.629 1 98.31 384 PRO A C 1
ATOM 3074 O O . PRO A 1 384 ? 17.641 -44.344 -6.371 1 98.31 384 PRO A O 1
ATOM 3077 N N . GLU A 1 385 ? 19.375 -43.031 -5.855 1 98.06 385 GLU A N 1
ATOM 3078 C CA . GLU A 1 385 ? 19.578 -43.719 -4.582 1 98.06 385 GLU A CA 1
ATOM 3079 C C . GLU A 1 385 ? 18.375 -43.562 -3.664 1 98.06 385 GLU A C 1
ATOM 3081 O O . GLU A 1 385 ? 18.062 -44.469 -2.893 1 98.06 385 GLU A O 1
ATOM 3086 N N . ARG A 1 386 ? 17.75 -42.5 -3.758 1 98.19 386 ARG A N 1
ATOM 3087 C CA . ARG A 1 386 ? 16.578 -42.219 -2.924 1 98.19 386 ARG A CA 1
ATOM 3088 C C . ARG A 1 386 ? 15.297 -42.688 -3.611 1 98.19 386 ARG A C 1
ATOM 3090 O O . ARG A 1 386 ? 14.359 -43.125 -2.951 1 98.19 386 ARG A O 1
ATOM 3097 N N . LEU A 1 387 ? 15.281 -42.594 -4.883 1 98.62 387 LEU A N 1
ATOM 3098 C CA . LEU A 1 387 ? 14.102 -43 -5.637 1 98.62 387 LEU A CA 1
ATOM 3099 C C . LEU A 1 387 ? 13.883 -44.5 -5.547 1 98.62 387 LEU A C 1
ATOM 3101 O O . LEU A 1 387 ? 12.734 -44.969 -5.496 1 98.62 387 LEU A O 1
ATOM 3105 N N . GLU A 1 388 ? 14.883 -45.312 -5.52 1 98.62 388 GLU A N 1
ATOM 3106 C CA . GLU A 1 388 ? 14.805 -46.75 -5.602 1 98.62 388 GLU A CA 1
ATOM 3107 C C . GLU A 1 388 ? 13.969 -47.344 -4.461 1 98.62 388 GLU A C 1
ATOM 3109 O O . GLU A 1 388 ? 13.055 -48.125 -4.691 1 98.62 388 GLU A O 1
ATOM 3114 N N . PRO A 1 389 ? 14.234 -46.938 -3.219 1 98.62 389 PRO A N 1
ATOM 3115 C CA . PRO A 1 389 ? 13.383 -47.469 -2.16 1 98.62 389 PRO A CA 1
ATOM 3116 C C . PRO A 1 389 ? 11.922 -47.031 -2.293 1 98.62 389 PRO A C 1
ATOM 3118 O O . PRO A 1 389 ? 11.016 -47.781 -1.907 1 98.62 389 PRO A O 1
ATOM 3121 N N . PHE A 1 390 ? 11.625 -45.875 -2.783 1 98.69 390 PHE A N 1
ATOM 3122 C CA . PHE A 1 390 ? 10.25 -45.5 -3.061 1 98.69 390 PHE A CA 1
ATOM 3123 C C . PHE A 1 390 ? 9.594 -46.438 -4.055 1 98.69 390 PHE A C 1
ATOM 3125 O O . PHE A 1 390 ? 8.492 -46.938 -3.814 1 98.69 390 PHE A O 1
ATOM 3132 N N . ILE A 1 391 ? 10.281 -46.688 -5.16 1 98.69 391 ILE A N 1
ATOM 3133 C CA . ILE A 1 391 ? 9.734 -47.5 -6.227 1 98.69 391 ILE A CA 1
ATOM 3134 C C . ILE A 1 391 ? 9.469 -48.906 -5.703 1 98.69 391 ILE A C 1
ATOM 3136 O O . ILE A 1 391 ? 8.414 -49.5 -5.961 1 98.69 391 ILE A O 1
ATOM 3140 N N . LYS A 1 392 ? 10.422 -49.406 -4.973 1 98.56 392 LYS A N 1
ATOM 3141 C CA . LYS A 1 392 ? 10.266 -50.75 -4.406 1 98.56 392 LYS A CA 1
ATOM 3142 C C . LYS A 1 392 ? 9.008 -50.844 -3.537 1 98.56 392 LYS A C 1
ATOM 3144 O O . LYS A 1 392 ? 8.219 -51.781 -3.672 1 98.56 392 LYS A O 1
ATOM 3149 N N . ALA A 1 393 ? 8.844 -49.875 -2.691 1 98.75 393 ALA A N 1
ATOM 3150 C CA . ALA A 1 393 ? 7.703 -49.875 -1.779 1 98.75 393 ALA A CA 1
ATOM 3151 C C . ALA A 1 393 ? 6.395 -49.719 -2.541 1 98.75 393 ALA A C 1
ATOM 3153 O O . ALA A 1 393 ? 5.406 -50.375 -2.252 1 98.75 393 ALA A O 1
ATOM 3154 N N . LEU A 1 394 ? 6.355 -48.844 -3.479 1 98.75 394 LEU A N 1
ATOM 3155 C CA . LEU A 1 394 ? 5.145 -48.531 -4.227 1 98.75 394 LEU A CA 1
ATOM 3156 C C . LEU A 1 394 ? 4.746 -49.719 -5.129 1 98.75 394 LEU A C 1
ATOM 3158 O O . LEU A 1 394 ? 3.562 -50.031 -5.254 1 98.75 394 LEU A O 1
ATOM 3162 N N . ARG A 1 395 ? 5.77 -50.375 -5.742 1 98.62 395 ARG A N 1
ATOM 3163 C CA . ARG A 1 395 ? 5.484 -51.531 -6.598 1 98.62 395 ARG A CA 1
ATOM 3164 C C . ARG A 1 395 ? 4.895 -52.688 -5.789 1 98.62 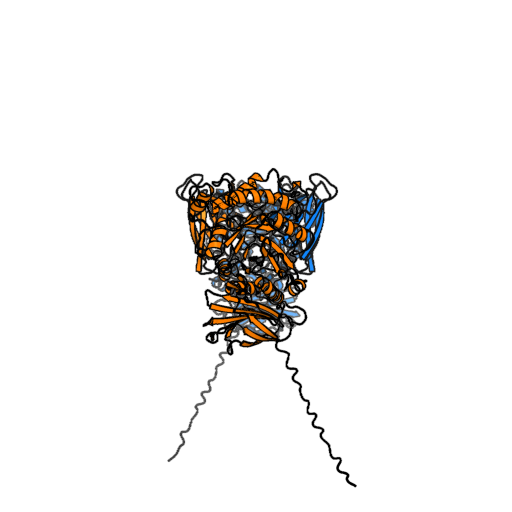395 ARG A C 1
ATOM 3166 O O . ARG A 1 395 ? 4.035 -53.406 -6.281 1 98.62 395 ARG A O 1
ATOM 3173 N N . LYS A 1 396 ? 5.336 -52.75 -4.602 1 98.56 396 LYS A N 1
ATOM 3174 C CA . LYS A 1 396 ? 4.836 -53.812 -3.727 1 98.56 396 LYS A CA 1
ATOM 3175 C C . LYS A 1 396 ? 3.41 -53.531 -3.27 1 98.56 396 LYS A C 1
ATOM 3177 O O . LYS A 1 396 ? 2.545 -54.406 -3.307 1 98.56 396 LYS A O 1
ATOM 3182 N N . ALA A 1 397 ? 3.168 -52.344 -2.891 1 98.62 397 ALA A N 1
ATOM 3183 C CA . ALA A 1 397 ? 1.904 -52.031 -2.238 1 98.62 397 ALA A CA 1
ATOM 3184 C C . ALA A 1 397 ? 0.851 -51.594 -3.262 1 98.62 397 ALA A C 1
ATOM 3186 O O . ALA A 1 397 ? -0.338 -51.875 -3.084 1 98.62 397 ALA A O 1
ATOM 3187 N N . HIS A 1 398 ? 1.251 -50.906 -4.273 1 98.5 398 HIS A N 1
ATOM 3188 C CA . HIS A 1 398 ? 0.334 -50.344 -5.25 1 98.5 398 HIS A CA 1
ATOM 3189 C C . HIS A 1 398 ? 0.886 -50.469 -6.668 1 98.5 398 HIS A C 1
ATOM 3191 O O . HIS A 1 398 ? 1.164 -49.469 -7.32 1 98.5 398 HIS A O 1
ATOM 3197 N N . PRO A 1 399 ? 0.927 -51.594 -7.25 1 98.25 399 PRO A N 1
ATOM 3198 C CA . PRO A 1 399 ? 1.506 -51.781 -8.578 1 98.25 399 PRO A CA 1
ATOM 3199 C C . PRO A 1 399 ? 0.721 -51.062 -9.68 1 98.25 399 PRO A C 1
ATOM 3201 O O . PRO A 1 399 ? 1.225 -50.906 -10.789 1 98.25 399 PRO A O 1
ATOM 3204 N N . GLU A 1 400 ? -0.509 -50.625 -9.328 1 97.88 400 GLU A N 1
ATOM 3205 C CA . GLU A 1 400 ? -1.365 -49.969 -10.305 1 97.88 400 GLU A CA 1
ATOM 3206 C C . GLU A 1 400 ? -0.961 -48.5 -10.484 1 97.88 400 GLU A C 1
ATOM 3208 O O . GLU A 1 400 ? -1.384 -47.844 -11.445 1 97.88 400 GLU A O 1
ATOM 3213 N N . ILE A 1 401 ? -0.176 -48 -9.547 1 98.69 401 ILE A N 1
ATOM 3214 C CA . ILE A 1 401 ? 0.225 -46.594 -9.609 1 98.69 401 ILE A CA 1
ATOM 3215 C C . ILE A 1 401 ? 1.403 -46.438 -10.562 1 98.69 401 ILE A C 1
ATOM 3217 O O . ILE A 1 401 ? 2.389 -47.156 -10.477 1 98.69 401 ILE A O 1
ATOM 3221 N N . MET A 1 402 ? 1.261 -45.5 -11.516 1 98.75 402 MET A N 1
ATOM 3222 C CA . MET A 1 402 ? 2.371 -45.156 -12.406 1 98.75 402 MET A CA 1
ATOM 3223 C C . MET A 1 402 ? 3.309 -44.156 -11.734 1 98.75 402 MET A C 1
ATOM 3225 O O . MET A 1 402 ? 2.867 -43.125 -11.242 1 98.75 402 MET A O 1
ATOM 3229 N N . ILE A 1 403 ? 4.562 -44.469 -11.719 1 98.81 403 ILE A N 1
ATOM 3230 C CA . ILE A 1 403 ? 5.551 -43.656 -11.023 1 98.81 403 ILE A CA 1
ATOM 3231 C C . ILE A 1 403 ? 6.309 -42.781 -12.023 1 98.81 403 ILE A C 1
ATOM 3233 O O . ILE A 1 403 ? 6.812 -43.281 -13.031 1 98.81 403 ILE A O 1
ATOM 3237 N N . VAL A 1 404 ? 6.355 -41.5 -11.781 1 98.75 404 VAL A N 1
ATOM 3238 C CA . VAL A 1 404 ? 7.062 -40.531 -12.617 1 98.75 404 VAL A CA 1
ATOM 3239 C C . VAL A 1 404 ? 8.375 -40.125 -11.938 1 98.75 404 VAL A C 1
ATOM 3241 O O . VAL A 1 404 ? 8.359 -39.562 -10.836 1 98.75 404 VAL A O 1
ATOM 3244 N N . GLY A 1 405 ? 9.492 -40.406 -12.531 1 98.25 405 GLY A N 1
ATOM 3245 C CA . GLY A 1 405 ? 10.797 -39.938 -12.094 1 98.25 405 GLY A CA 1
ATOM 3246 C C . GLY A 1 405 ? 11.25 -38.688 -12.844 1 98.25 405 GLY A C 1
ATOM 3247 O O . GLY A 1 405 ? 10.5 -38.125 -13.648 1 98.25 405 GLY A O 1
ATOM 3248 N N . SER A 1 406 ? 12.492 -38.25 -12.586 1 97.25 406 SER A N 1
ATOM 3249 C CA . SER A 1 406 ? 12.992 -37.031 -13.172 1 97.25 406 SER A CA 1
ATOM 3250 C C . SER A 1 406 ? 14.312 -37.25 -13.906 1 97.25 406 SER A C 1
ATOM 3252 O O . SER A 1 406 ? 15.078 -38.156 -13.555 1 97.25 406 SER A O 1
ATOM 3254 N N . SER A 1 407 ? 14.531 -36.438 -14.938 1 97.38 407 SER A N 1
ATOM 3255 C CA . SER A 1 407 ? 15.805 -36.469 -15.656 1 97.38 407 SER A CA 1
ATOM 3256 C C . SER A 1 407 ? 16.688 -35.281 -15.281 1 97.38 407 SER A C 1
ATOM 3258 O O . SER A 1 407 ? 17.656 -34.969 -15.992 1 97.38 407 SER A O 1
ATOM 3260 N N . GLY A 1 408 ? 16.344 -34.656 -14.211 1 96.06 408 GLY A N 1
ATOM 3261 C CA . GLY A 1 408 ? 17.141 -33.5 -13.773 1 96.06 408 GLY A CA 1
ATOM 3262 C C . GLY A 1 408 ? 16.562 -32.188 -14.203 1 96.06 408 GLY A C 1
ATOM 3263 O O . GLY A 1 408 ? 15.406 -32.094 -14.617 1 96.06 408 GLY A O 1
ATOM 3264 N N . PRO A 1 409 ? 17.375 -31.078 -14.031 1 93.75 409 PRO A N 1
ATOM 3265 C CA . PRO A 1 409 ? 16.828 -29.719 -14.195 1 93.75 409 PRO A CA 1
ATOM 3266 C C . PRO A 1 409 ? 17 -29.188 -15.609 1 93.75 409 PRO A C 1
ATOM 3268 O O . PRO A 1 409 ? 16.641 -28.031 -15.883 1 93.75 409 PRO A O 1
ATOM 3271 N N . ASN A 1 410 ? 17.547 -30.031 -16.5 1 93.56 410 ASN A N 1
ATOM 3272 C CA . ASN A 1 410 ? 17.828 -29.516 -17.844 1 93.56 410 ASN A CA 1
ATOM 3273 C C . ASN A 1 410 ? 17.344 -30.484 -18.922 1 93.56 410 ASN A C 1
ATOM 3275 O O . ASN A 1 410 ? 17.109 -31.656 -18.641 1 93.56 410 ASN A O 1
ATOM 3279 N N . SER A 1 411 ? 17.297 -30.016 -20.141 1 91.62 411 SER A N 1
ATOM 3280 C CA . SER A 1 411 ? 16.812 -30.781 -21.281 1 91.62 411 SER A CA 1
ATOM 3281 C C . SER A 1 411 ? 17.891 -31.719 -21.812 1 91.62 411 SER A C 1
ATOM 3283 O O . SER A 1 411 ? 17.594 -32.625 -22.609 1 91.62 411 SER A O 1
ATOM 3285 N N . GLU A 1 412 ? 19.062 -31.484 -21.453 1 95.94 412 GLU A N 1
ATOM 3286 C CA . GLU A 1 412 ? 20.234 -32.219 -21.938 1 95.94 412 GLU A CA 1
ATOM 3287 C C . GLU A 1 412 ? 21.422 -32.031 -21 1 95.94 412 GLU A C 1
ATOM 3289 O O . GLU A 1 412 ? 21.312 -31.359 -19.969 1 95.94 412 GLU A O 1
ATOM 3294 N N . GLY A 1 413 ? 22.5 -32.781 -21.375 1 96.56 413 GLY A N 1
ATOM 3295 C CA . GLY A 1 413 ? 23.734 -32.656 -20.594 1 96.56 413 GLY A CA 1
ATOM 3296 C C . GLY A 1 413 ? 24.016 -33.875 -19.719 1 96.56 413 GLY A C 1
ATOM 3297 O O . GLY A 1 413 ? 23.328 -34.875 -19.812 1 96.56 413 GLY A O 1
ATOM 3298 N N . LYS A 1 414 ? 24.969 -33.719 -18.859 1 97.19 414 LYS A N 1
ATOM 3299 C CA . LYS A 1 414 ? 25.531 -34.812 -18.078 1 97.19 414 LYS A CA 1
ATOM 3300 C C . LYS A 1 414 ? 24.469 -35.469 -17.188 1 97.19 414 LYS A C 1
ATOM 3302 O O . LYS A 1 414 ? 24.344 -36.688 -17.156 1 97.19 414 LYS A O 1
ATOM 3307 N N . GLU A 1 415 ? 23.734 -34.656 -16.453 1 97.31 415 GLU A N 1
ATOM 3308 C CA . GLU A 1 415 ? 22.734 -35.188 -15.531 1 97.31 415 GLU A CA 1
ATOM 3309 C C . GLU A 1 415 ? 21.578 -35.844 -16.297 1 97.31 415 GLU A C 1
ATOM 3311 O O . GLU A 1 415 ? 21.094 -36.906 -15.891 1 97.31 415 GLU A O 1
ATOM 3316 N N . PHE A 1 416 ? 21.188 -35.219 -17.359 1 97.75 416 PHE A N 1
ATOM 3317 C CA . PHE A 1 416 ? 20.141 -35.75 -18.219 1 97.75 416 PHE A CA 1
ATOM 3318 C C . PHE A 1 416 ? 20.531 -37.125 -18.766 1 97.75 416 PHE A C 1
ATOM 3320 O O . PHE A 1 416 ? 19.766 -38.062 -18.688 1 97.75 416 PHE A O 1
ATOM 3327 N N . ASP A 1 417 ? 21.766 -37.281 -19.266 1 97.56 417 ASP A N 1
ATOM 3328 C CA . ASP A 1 417 ? 22.281 -38.5 -19.875 1 97.56 417 ASP A CA 1
ATOM 3329 C C . ASP A 1 417 ? 22.453 -39.594 -18.844 1 97.56 417 ASP A C 1
ATOM 3331 O O . ASP A 1 417 ? 22.328 -40.781 -19.172 1 97.56 417 ASP A O 1
ATOM 3335 N N . TYR A 1 418 ? 22.656 -39.156 -17.688 1 98.25 418 TYR A N 1
ATOM 3336 C CA . TYR A 1 418 ? 22.812 -40.094 -16.594 1 98.25 418 TYR A CA 1
ATOM 3337 C C . TYR A 1 418 ? 21.469 -40.625 -16.109 1 98.25 418 TYR A C 1
ATOM 3339 O O . TYR A 1 418 ? 21.297 -41.812 -15.875 1 98.25 418 TYR A O 1
ATOM 3347 N N . LEU A 1 419 ? 20.5 -39.844 -16.031 1 98.5 419 LEU A N 1
ATOM 3348 C CA . LEU A 1 419 ? 19.266 -40.156 -15.305 1 98.5 419 LEU A CA 1
ATOM 3349 C C . LEU A 1 419 ? 18.281 -40.906 -16.188 1 98.5 419 LEU A C 1
ATOM 3351 O O . LEU A 1 419 ? 17.484 -41.719 -15.672 1 98.5 419 LEU A O 1
ATOM 3355 N N . TRP A 1 420 ? 18.297 -40.75 -17.453 1 97.81 420 TRP A N 1
ATOM 3356 C CA . TRP A 1 420 ? 17.391 -41.531 -18.312 1 97.81 420 TRP A CA 1
ATOM 3357 C C . TRP A 1 420 ? 17.672 -43.031 -18.188 1 97.81 420 TRP A C 1
ATOM 3359 O O . TRP A 1 420 ? 16.75 -43.812 -17.906 1 97.81 420 TRP A O 1
ATOM 3369 N N . PRO A 1 421 ? 19.016 -43.5 -18.312 1 97.81 421 PRO A N 1
ATOM 3370 C CA . PRO A 1 421 ? 19.281 -44.906 -18.062 1 97.81 421 PRO A CA 1
ATOM 3371 C C . PRO A 1 421 ? 18.922 -45.344 -16.641 1 97.81 421 PRO A C 1
ATOM 3373 O O . PRO A 1 421 ? 18.469 -46.469 -16.438 1 97.81 421 PRO A O 1
ATOM 3376 N N . GLU A 1 422 ? 19.094 -44.469 -15.727 1 98.5 422 GLU A N 1
ATOM 3377 C CA . GLU A 1 422 ? 18.734 -44.812 -14.344 1 98.5 422 GLU A CA 1
ATOM 3378 C C . GLU A 1 422 ? 17.234 -45 -14.188 1 98.5 422 GLU A C 1
ATOM 3380 O O . GLU A 1 422 ? 16.781 -45.875 -13.461 1 98.5 422 GLU A O 1
ATOM 3385 N N . MET A 1 423 ? 16.469 -44.125 -14.805 1 98.38 423 MET A N 1
ATOM 3386 C CA . MET A 1 423 ? 15.023 -44.281 -14.758 1 98.38 423 MET A CA 1
ATOM 3387 C C . MET A 1 423 ? 14.586 -45.594 -15.391 1 98.38 423 MET A C 1
ATOM 3389 O O . MET A 1 423 ? 13.648 -46.25 -14.906 1 98.38 423 MET A O 1
ATOM 3393 N N . LYS A 1 424 ? 15.25 -45.969 -16.453 1 98.25 424 LYS A N 1
ATOM 3394 C CA . LYS A 1 424 ? 14.961 -47.25 -17.078 1 98.25 424 LYS A CA 1
ATOM 3395 C C . LYS A 1 424 ? 15.344 -48.406 -16.156 1 98.25 424 LYS A C 1
ATOM 3397 O O . LYS A 1 424 ? 14.57 -49.344 -15.992 1 98.25 424 LYS A O 1
ATOM 3402 N N . ARG A 1 425 ? 16.516 -48.312 -15.57 1 98.31 425 ARG A N 1
ATOM 3403 C CA . ARG A 1 425 ? 16.984 -49.344 -14.641 1 98.31 425 ARG A CA 1
ATOM 3404 C C . ARG A 1 425 ? 15.992 -49.531 -13.5 1 98.31 425 ARG A C 1
ATOM 3406 O O . ARG A 1 425 ? 15.695 -50.656 -13.109 1 98.31 425 ARG A O 1
ATOM 3413 N N . LEU A 1 426 ? 15.422 -48.469 -13.031 1 98.44 426 LEU A N 1
ATOM 3414 C CA . LEU A 1 426 ? 14.531 -48.469 -11.867 1 98.44 426 LEU A CA 1
ATOM 3415 C C . LEU A 1 426 ? 13.102 -48.781 -12.281 1 98.44 426 LEU A C 1
ATOM 3417 O O . LEU A 1 426 ? 12.211 -48.906 -11.438 1 98.44 426 LEU A O 1
ATOM 3421 N N . LYS A 1 427 ? 12.875 -48.781 -13.578 1 97.75 427 LYS A N 1
ATOM 3422 C CA . LYS A 1 427 ? 11.57 -49.094 -14.156 1 97.75 427 LYS A CA 1
ATOM 3423 C C . LYS A 1 427 ? 10.547 -48.031 -13.797 1 97.75 427 LYS A C 1
ATOM 3425 O O . LYS A 1 427 ? 9.414 -48.344 -13.414 1 97.75 427 LYS A O 1
ATOM 3430 N N . ALA A 1 428 ? 10.984 -46.812 -13.797 1 98.5 428 ALA A N 1
ATOM 3431 C CA . ALA A 1 428 ? 10.008 -45.719 -13.773 1 98.5 428 ALA A CA 1
ATOM 3432 C C . ALA A 1 428 ? 9.078 -45.812 -14.984 1 98.5 428 ALA A C 1
ATOM 3434 O O . ALA A 1 428 ? 9.477 -46.281 -16.047 1 98.5 428 ALA A O 1
ATOM 3435 N N . ASP A 1 429 ? 7.844 -45.406 -14.781 1 98.62 429 ASP A N 1
ATOM 3436 C CA . ASP A 1 429 ? 6.895 -45.469 -15.891 1 98.62 429 ASP A CA 1
ATOM 3437 C C . ASP A 1 429 ? 7.078 -44.281 -16.844 1 98.62 429 ASP A C 1
ATOM 3439 O O . ASP A 1 429 ? 6.945 -44.406 -18.047 1 98.62 429 ASP A O 1
ATOM 3443 N N . LEU A 1 430 ? 7.266 -43.094 -16.312 1 98.75 430 LEU A N 1
ATOM 3444 C CA . LEU A 1 430 ? 7.531 -41.906 -17.078 1 98.75 430 LEU A CA 1
ATOM 3445 C C . LEU A 1 430 ? 8.758 -41.156 -16.547 1 98.75 430 LEU A C 1
ATOM 3447 O O . LEU A 1 430 ? 9.117 -41.312 -15.383 1 98.75 430 LEU A O 1
ATOM 3451 N N . VAL A 1 431 ? 9.414 -40.406 -17.391 1 98.56 431 VAL A N 1
ATOM 3452 C CA . VAL A 1 431 ? 10.523 -39.531 -17.016 1 98.56 431 VAL A CA 1
ATOM 3453 C C . VAL A 1 431 ? 10.141 -38.062 -17.281 1 98.56 431 VAL A C 1
ATOM 3455 O O . VAL A 1 431 ? 9.805 -37.688 -18.406 1 98.56 431 VAL A O 1
ATOM 3458 N N . ASP A 1 432 ? 10.18 -37.281 -16.219 1 98.31 432 ASP A N 1
ATOM 3459 C CA . ASP A 1 432 ? 9.82 -35.875 -16.25 1 98.31 432 ASP A CA 1
ATOM 3460 C C . ASP A 1 432 ? 11.008 -35 -16.688 1 98.31 432 ASP A C 1
ATOM 3462 O O . ASP A 1 432 ? 12.008 -34.906 -15.977 1 98.31 432 ASP A O 1
ATOM 3466 N N . GLU A 1 433 ? 10.867 -34.375 -17.859 1 98 433 GLU A N 1
ATOM 3467 C CA . GLU A 1 433 ? 11.883 -33.5 -18.422 1 98 433 GLU A CA 1
ATOM 3468 C C . GLU A 1 433 ? 11.508 -32.031 -18.203 1 98 433 GLU A C 1
ATOM 3470 O O . GLU A 1 433 ? 10.344 -31.641 -18.359 1 98 433 GLU A O 1
ATOM 3475 N N . HIS A 1 434 ? 12.492 -31.234 -17.812 1 96.81 434 HIS A N 1
ATOM 3476 C CA . HIS A 1 434 ? 12.289 -29.797 -17.641 1 96.81 434 HIS A CA 1
ATOM 3477 C C . HIS A 1 434 ? 13.203 -29 -18.562 1 96.81 434 HIS A C 1
ATOM 3479 O O . HIS A 1 434 ? 14.398 -29.297 -18.672 1 96.81 434 HIS A O 1
ATOM 3485 N N . PHE A 1 435 ? 12.578 -27.969 -19.234 1 94.06 435 PHE A N 1
ATOM 3486 C CA . PHE A 1 435 ? 13.469 -27.156 -20.062 1 94.06 435 PHE A CA 1
ATOM 3487 C C . PHE A 1 435 ? 12.844 -25.812 -20.375 1 94.06 435 PHE A C 1
ATOM 3489 O O . PHE A 1 435 ? 11.719 -25.734 -20.875 1 94.06 435 PHE A O 1
ATOM 3496 N N . TYR A 1 436 ? 13.523 -24.797 -20 1 95 436 TYR A N 1
ATOM 3497 C CA . TYR A 1 436 ? 13.336 -23.391 -20.344 1 95 436 TYR A CA 1
ATOM 3498 C C . TYR A 1 436 ? 14.438 -22.906 -21.281 1 95 436 TYR A C 1
ATOM 3500 O O . TYR A 1 436 ? 15.57 -22.688 -20.844 1 95 436 TYR A O 1
ATOM 3508 N N . ARG A 1 437 ? 14.078 -22.781 -22.516 1 96.19 437 ARG A N 1
ATOM 3509 C CA . ARG A 1 437 ? 15.109 -22.578 -23.531 1 96.19 437 ARG A CA 1
ATOM 3510 C C . ARG A 1 437 ? 14.734 -21.438 -24.469 1 96.19 437 ARG A C 1
ATOM 3512 O O . ARG A 1 437 ? 13.562 -21.094 -24.594 1 96.19 437 ARG A O 1
ATOM 3519 N N . PRO A 1 438 ? 15.719 -20.906 -25.125 1 95.75 438 PRO A N 1
ATOM 3520 C CA . PRO A 1 438 ? 15.453 -19.781 -26.031 1 95.75 438 PRO A CA 1
ATOM 3521 C C . PRO A 1 438 ? 14.781 -20.203 -27.328 1 95.75 438 PRO A C 1
ATOM 3523 O O . PRO A 1 438 ? 14.633 -21.391 -27.578 1 95.75 438 PRO A O 1
ATOM 3526 N N . GLU A 1 439 ? 14.438 -19.234 -28.078 1 95.94 439 GLU A N 1
ATOM 3527 C CA . GLU A 1 439 ? 13.742 -19.422 -29.359 1 95.94 439 GLU A CA 1
ATOM 3528 C C . GLU A 1 439 ? 14.531 -20.344 -30.281 1 95.94 439 GLU A C 1
ATOM 3530 O O . GLU A 1 439 ? 13.961 -21.234 -30.906 1 95.94 439 GLU A O 1
ATOM 3535 N N . SER A 1 440 ? 15.828 -20.188 -30.328 1 96 440 SER A N 1
ATOM 3536 C CA . SER A 1 440 ? 16.656 -20.969 -31.234 1 96 440 SER A CA 1
ATOM 3537 C C . SER A 1 440 ? 16.609 -22.453 -30.891 1 96 440 SER A C 1
ATOM 3539 O O . SER A 1 440 ? 16.641 -23.312 -31.781 1 96 440 SER A O 1
ATOM 3541 N N . TRP A 1 441 ? 16.516 -22.734 -29.641 1 96.94 441 TRP A N 1
ATOM 3542 C CA . TRP A 1 441 ? 16.422 -24.125 -29.203 1 96.94 441 TRP A CA 1
ATOM 3543 C C . TRP A 1 441 ? 15.109 -24.75 -29.672 1 96.94 441 TRP A C 1
ATOM 3545 O O . TRP A 1 441 ? 15.102 -25.828 -30.266 1 96.94 441 TRP A O 1
ATOM 3555 N N . PHE A 1 442 ? 14.023 -24.125 -29.484 1 97.69 442 PHE A N 1
ATOM 3556 C CA . PHE A 1 442 ? 12.719 -24.641 -29.875 1 97.69 442 PHE A CA 1
ATOM 3557 C C . PHE A 1 442 ? 12.641 -24.844 -31.375 1 97.69 442 PHE A C 1
ATOM 3559 O O . PHE A 1 442 ? 12.062 -25.828 -31.859 1 97.69 442 PHE A O 1
ATOM 3566 N N . LEU A 1 443 ? 13.203 -23.953 -32.125 1 96.75 443 LEU A N 1
ATOM 3567 C CA . LEU A 1 443 ? 13.211 -24.031 -33.562 1 96.75 443 LEU A CA 1
ATOM 3568 C C . LEU A 1 443 ? 13.953 -25.281 -34.031 1 96.75 443 LEU A C 1
ATOM 3570 O O . LEU A 1 443 ? 13.617 -25.844 -35.094 1 96.75 443 LEU A O 1
ATOM 3574 N N . SER A 1 444 ? 14.875 -25.688 -33.281 1 97 444 SER A N 1
ATOM 3575 C CA . SER A 1 444 ? 15.742 -26.766 -33.719 1 97 444 SER A CA 1
ATOM 3576 C C . SER A 1 444 ? 15.289 -28.109 -33.156 1 97 444 SER A C 1
ATOM 3578 O O . SER A 1 444 ? 15.906 -29.141 -33.406 1 97 444 SER A O 1
ATOM 3580 N N . GLN A 1 445 ? 14.195 -28.172 -32.406 1 97.06 445 GLN A N 1
ATOM 3581 C CA . GLN A 1 445 ? 13.859 -29.375 -31.656 1 97.06 445 GLN A CA 1
ATOM 3582 C C . GLN A 1 445 ? 12.562 -30 -32.188 1 97.06 445 GLN A C 1
ATOM 3584 O O . GLN A 1 445 ? 11.906 -30.75 -31.453 1 97.06 445 GLN A O 1
ATOM 3589 N N . GLY A 1 446 ? 12.242 -29.719 -33.438 1 97.31 446 GLY A N 1
ATOM 3590 C CA . GLY A 1 446 ? 11.039 -30.297 -34 1 97.31 446 GLY A CA 1
ATOM 3591 C C . GLY A 1 446 ? 11.062 -31.812 -34.062 1 97.31 446 GLY A C 1
ATOM 3592 O O . GLY A 1 446 ? 10.016 -32.469 -34.031 1 97.31 446 GLY A O 1
ATOM 3593 N N . ALA A 1 447 ? 12.266 -32.438 -34.094 1 97.88 447 ALA A N 1
ATOM 3594 C CA . ALA A 1 447 ? 12.43 -33.875 -34.188 1 97.88 447 ALA A CA 1
ATOM 3595 C C . ALA A 1 447 ? 12.969 -34.469 -32.906 1 97.88 447 ALA A C 1
ATOM 3597 O O . ALA A 1 447 ? 13.484 -35.594 -32.875 1 97.88 447 ALA A O 1
ATOM 3598 N N . ARG A 1 448 ? 12.875 -33.781 -31.812 1 97.88 448 ARG A N 1
ATOM 3599 C CA . ARG A 1 448 ? 13.516 -34.156 -30.562 1 97.88 448 ARG A CA 1
ATOM 3600 C C . ARG A 1 448 ? 13.188 -35.594 -30.156 1 97.88 448 ARG A C 1
ATOM 3602 O O . ARG A 1 448 ? 14.078 -36.344 -29.781 1 97.88 448 ARG A O 1
ATOM 3609 N N . TYR A 1 449 ? 12 -35.969 -30.25 1 98.19 449 TYR A N 1
ATOM 3610 C CA . TYR A 1 449 ? 11.555 -37.219 -29.656 1 98.19 449 TYR A CA 1
ATOM 3611 C C . TYR A 1 449 ? 11.508 -38.344 -30.688 1 98.19 449 TYR A C 1
ATOM 3613 O O . TYR A 1 449 ? 11.148 -39.469 -30.359 1 98.19 449 TYR A O 1
ATOM 3621 N N . ASP A 1 450 ? 11.859 -38.062 -31.953 1 97.12 450 ASP A N 1
ATOM 3622 C CA . ASP A 1 450 ? 11.742 -39.031 -33.062 1 97.12 450 ASP A CA 1
ATOM 3623 C C . ASP A 1 450 ? 12.609 -40.25 -32.812 1 97.12 450 ASP A C 1
ATOM 3625 O O . ASP A 1 450 ? 12.258 -41.375 -33.219 1 97.12 450 ASP A O 1
ATOM 3629 N N . ASN A 1 451 ? 13.688 -40.031 -32.094 1 95.44 451 ASN A N 1
ATOM 3630 C CA . ASN A 1 451 ? 14.633 -41.125 -32 1 95.44 451 ASN A CA 1
ATOM 3631 C C . ASN A 1 451 ? 14.805 -41.594 -30.547 1 95.44 451 ASN A C 1
ATOM 3633 O O . ASN A 1 451 ? 15.789 -42.25 -30.219 1 95.44 451 ASN A O 1
ATOM 3637 N N . TYR A 1 452 ? 13.93 -41.219 -29.672 1 97.19 452 TYR A N 1
ATOM 3638 C CA . TYR A 1 452 ? 13.961 -41.719 -28.297 1 97.19 452 TYR A CA 1
ATOM 3639 C C . TYR A 1 452 ? 13.734 -43.219 -28.25 1 97.19 452 TYR A C 1
ATOM 3641 O O . TYR A 1 452 ? 13.047 -43.781 -29.094 1 97.19 452 TYR A O 1
ATOM 3649 N N . ASP A 1 453 ? 14.281 -43.875 -27.234 1 95.38 453 ASP A N 1
ATOM 3650 C CA . ASP A 1 453 ? 14.078 -45.312 -27 1 95.38 453 ASP A CA 1
ATOM 3651 C C . ASP A 1 453 ? 12.617 -45.594 -26.672 1 95.38 453 ASP A C 1
ATOM 3653 O O . ASP A 1 453 ? 12.094 -45.094 -25.672 1 95.38 453 ASP A O 1
ATOM 3657 N N . ARG A 1 454 ? 11.961 -46.406 -27.547 1 96 454 ARG A N 1
ATOM 3658 C CA . ARG A 1 454 ? 10.547 -46.719 -27.344 1 96 454 ARG A CA 1
ATOM 3659 C C . ARG A 1 454 ? 10.383 -47.906 -26.375 1 96 454 ARG A C 1
ATOM 3661 O O . ARG A 1 454 ? 9.258 -48.281 -26.047 1 96 454 ARG A O 1
ATOM 3668 N N . LYS A 1 455 ? 11.57 -48.5 -26.047 1 92.81 455 LYS A N 1
ATOM 3669 C CA . LYS A 1 455 ? 11.539 -49.594 -25.094 1 92.81 455 LYS A CA 1
ATOM 3670 C C . LYS A 1 455 ? 11.883 -49.125 -23.688 1 92.81 455 LYS A C 1
ATOM 3672 O O . LYS A 1 455 ? 13.047 -48.875 -23.391 1 92.81 455 LYS A O 1
ATOM 3677 N N . GLY A 1 456 ? 11.078 -48.531 -22.938 1 92.69 456 GLY A N 1
ATOM 3678 C CA . GLY A 1 456 ? 11.344 -48 -21.609 1 92.69 456 GLY A CA 1
ATOM 3679 C C . GLY A 1 456 ? 10.281 -47.031 -21.125 1 92.69 456 GLY A C 1
ATOM 3680 O O . GLY A 1 456 ? 9.109 -47.188 -21.484 1 92.69 456 GLY A O 1
ATOM 3681 N N . PRO A 1 457 ? 10.766 -46.188 -20.203 1 97.75 457 PRO A N 1
ATOM 3682 C CA . PRO A 1 457 ? 9.797 -45.219 -19.688 1 97.75 457 PRO A CA 1
ATOM 3683 C C . PRO A 1 457 ? 9.297 -44.25 -20.75 1 97.75 457 PRO A C 1
ATOM 3685 O O . PRO A 1 457 ? 9.977 -44.031 -21.766 1 97.75 457 PRO A O 1
ATOM 3688 N N . LYS A 1 458 ? 8.141 -43.75 -20.547 1 98.5 458 LYS A N 1
ATOM 3689 C CA . LYS A 1 458 ? 7.566 -42.75 -21.422 1 98.5 458 LYS A CA 1
ATOM 3690 C C . LYS A 1 458 ? 7.996 -41.344 -21 1 98.5 458 LYS A C 1
ATOM 3692 O O . LYS A 1 458 ? 8.57 -41.156 -19.938 1 98.5 458 LYS A O 1
ATOM 3697 N N . VAL A 1 459 ? 7.773 -40.375 -21.859 1 98.56 459 VAL A N 1
ATOM 3698 C CA . VAL A 1 459 ? 8.211 -39.031 -21.625 1 98.56 459 VAL A CA 1
ATOM 3699 C C . VAL A 1 459 ? 7.074 -38.188 -21.016 1 98.56 459 VAL A C 1
ATOM 3701 O O . VAL A 1 459 ? 5.934 -38.281 -21.484 1 98.56 459 VAL A O 1
ATOM 3704 N N . PHE A 1 460 ? 7.383 -37.5 -20 1 98.56 460 PHE A N 1
ATOM 3705 C CA . PHE A 1 460 ? 6.613 -36.375 -19.484 1 98.56 460 PHE A CA 1
ATOM 3706 C C . PHE A 1 460 ? 7.41 -35.094 -19.609 1 98.56 460 PHE A C 1
ATOM 3708 O O . PHE A 1 460 ? 8.383 -34.875 -18.891 1 98.56 460 PHE A O 1
ATOM 3715 N N . ALA A 1 461 ? 7.031 -34.25 -20.578 1 98.38 461 ALA A N 1
ATOM 3716 C CA . ALA A 1 461 ? 7.562 -32.875 -20.594 1 98.38 461 ALA A CA 1
ATOM 3717 C C . ALA A 1 461 ? 6.859 -32 -19.562 1 98.38 461 ALA A C 1
ATOM 3719 O O . ALA A 1 461 ? 5.945 -31.25 -19.891 1 98.38 461 ALA A O 1
ATOM 3720 N N . GLY A 1 462 ? 7.355 -32.062 -18.375 1 97.81 462 GLY A N 1
ATOM 3721 C CA . GLY A 1 462 ? 6.566 -31.625 -17.234 1 97.81 462 GLY A CA 1
ATOM 3722 C C . GLY A 1 462 ? 6.691 -30.141 -16.953 1 97.81 462 GLY A C 1
ATOM 3723 O O . GLY A 1 462 ? 5.836 -29.547 -16.281 1 97.81 462 GLY A O 1
ATOM 3724 N N . GLU A 1 463 ? 7.824 -29.484 -17.375 1 97.75 463 GLU A N 1
ATOM 3725 C CA . GLU A 1 463 ? 8.016 -28.047 -17.344 1 97.75 463 GLU A CA 1
ATOM 3726 C C . GLU A 1 463 ? 8.734 -27.547 -18.594 1 97.75 463 GLU A C 1
ATOM 3728 O O . GLU A 1 463 ? 9.891 -27.906 -18.828 1 97.75 463 GLU A O 1
ATOM 3733 N N . TYR A 1 464 ? 8.055 -26.734 -19.328 1 97.06 464 TYR A N 1
ATOM 3734 C CA . TYR A 1 464 ? 8.75 -26.141 -20.453 1 97.06 464 TYR A CA 1
ATOM 3735 C C . TYR A 1 464 ? 8.164 -24.781 -20.797 1 97.06 464 TYR A C 1
ATOM 3737 O O . TYR A 1 464 ? 6.988 -24.516 -20.531 1 97.06 464 TYR A O 1
ATOM 3745 N N . ALA A 1 465 ? 8.938 -23.891 -21.281 1 97.06 465 ALA A N 1
ATOM 3746 C CA . ALA A 1 465 ? 8.547 -22.609 -21.859 1 97.06 465 ALA A CA 1
ATOM 3747 C C . ALA A 1 465 ? 9.672 -22.047 -22.734 1 97.06 465 ALA A C 1
ATOM 3749 O O . ALA A 1 465 ? 10.852 -22.297 -22.469 1 97.06 465 ALA A O 1
ATOM 3750 N N . CYS A 1 466 ? 9.281 -21.344 -23.766 1 96.94 466 CYS A N 1
ATOM 3751 C CA . CYS A 1 466 ? 10.25 -20.609 -24.578 1 96.94 466 CYS A CA 1
ATOM 3752 C C . CYS A 1 466 ? 10.633 -19.312 -23.906 1 96.94 466 CYS A C 1
ATOM 3754 O O . CYS A 1 466 ? 9.828 -18.375 -23.828 1 96.94 466 CYS A O 1
ATOM 3756 N N . HIS A 1 467 ? 11.859 -19.234 -23.422 1 93 467 HIS A N 1
ATOM 3757 C CA . HIS A 1 467 ? 12.43 -18.047 -22.797 1 93 467 HIS A CA 1
ATOM 3758 C C . HIS A 1 467 ? 13.172 -17.203 -23.828 1 93 467 HIS A C 1
ATOM 3760 O O . HIS A 1 467 ? 14.336 -17.469 -24.141 1 93 467 HIS A O 1
ATOM 3766 N N . GLY A 1 468 ? 12.484 -16.203 -24.328 1 86.75 468 GLY A N 1
ATOM 3767 C CA . GLY A 1 468 ? 13.156 -15.383 -25.312 1 86.75 468 GLY A CA 1
ATOM 3768 C C . GLY A 1 468 ? 14.492 -14.836 -24.844 1 86.75 468 GLY A C 1
ATOM 3769 O O . GLY A 1 468 ? 14.609 -14.375 -23.703 1 86.75 468 GLY A O 1
ATOM 3770 N N . LYS A 1 469 ? 15.469 -14.969 -25.719 1 76.62 469 LYS A N 1
ATOM 3771 C CA . LYS A 1 469 ? 16.781 -14.422 -25.406 1 76.62 469 LYS A CA 1
ATOM 3772 C C . LYS A 1 469 ? 16.719 -12.914 -25.203 1 76.62 469 LYS A C 1
ATOM 3774 O O . LYS A 1 469 ? 16.297 -12.18 -26.094 1 76.62 469 LYS A O 1
ATOM 3779 N N . GLY A 1 470 ? 17.031 -12.453 -24.031 1 78.38 470 GLY A N 1
ATOM 3780 C CA . GLY A 1 470 ? 17.094 -11.039 -23.703 1 78.38 470 GLY A CA 1
ATOM 3781 C C . GLY A 1 470 ? 15.734 -10.453 -23.344 1 78.38 470 GLY A C 1
ATOM 3782 O O . GLY A 1 470 ? 15.648 -9.305 -22.906 1 78.38 470 GLY A O 1
ATOM 3783 N N . LYS A 1 471 ? 14.672 -11.172 -23.531 1 76.38 471 LYS A N 1
ATOM 3784 C CA . LYS A 1 471 ? 13.352 -10.617 -23.25 1 76.38 471 LYS A CA 1
ATOM 3785 C C . LYS A 1 471 ? 12.781 -11.164 -21.953 1 76.38 471 LYS A C 1
ATOM 3787 O O . LYS A 1 471 ? 12.359 -10.398 -21.078 1 76.38 471 LYS A O 1
ATOM 3792 N N . LYS A 1 472 ? 12.812 -12.391 -21.828 1 77.5 472 LYS A N 1
ATOM 3793 C CA . LYS A 1 472 ? 12.281 -13.203 -20.734 1 77.5 472 LYS A CA 1
ATOM 3794 C C . LYS A 1 472 ? 10.883 -12.742 -20.344 1 77.5 472 LYS A C 1
ATOM 3796 O O . LYS A 1 472 ? 10.594 -12.555 -19.156 1 77.5 472 LYS A O 1
ATOM 3801 N N . TRP A 1 473 ? 10.094 -12.391 -21.312 1 89.62 473 TRP A N 1
ATOM 3802 C CA . TRP A 1 473 ? 8.672 -12.102 -21.156 1 89.62 473 TRP A CA 1
ATOM 3803 C C . TRP A 1 473 ? 7.844 -12.852 -22.203 1 89.62 473 TRP A C 1
ATOM 3805 O O . TRP A 1 473 ? 8.383 -13.312 -23.203 1 89.62 473 TRP A O 1
ATOM 3815 N N . ASN A 1 474 ? 6.547 -13.023 -21.812 1 96.44 474 ASN A N 1
ATOM 3816 C CA . ASN A 1 474 ? 5.66 -13.578 -22.828 1 96.44 474 ASN A CA 1
ATOM 3817 C C . ASN A 1 474 ? 5.668 -12.734 -24.109 1 96.44 474 ASN A C 1
ATOM 3819 O O . ASN A 1 474 ? 5.672 -11.508 -24.047 1 96.44 474 ASN A O 1
ATOM 3823 N N . HIS A 1 475 ? 5.781 -13.312 -25.203 1 96.56 475 HIS A N 1
ATOM 3824 C CA . HIS A 1 475 ? 5.645 -12.656 -26.5 1 96.56 475 HIS A CA 1
ATOM 3825 C C . HIS A 1 475 ? 5.219 -13.648 -27.578 1 96.56 475 HIS A C 1
ATOM 3827 O O . HIS A 1 475 ? 5.395 -14.859 -27.406 1 96.56 475 HIS A O 1
ATOM 3833 N N . PHE A 1 476 ? 4.66 -13.188 -28.641 1 97.56 476 PHE A N 1
ATOM 3834 C CA . PHE A 1 476 ? 4.008 -14.023 -29.641 1 97.56 476 PHE A CA 1
ATOM 3835 C C . PHE A 1 476 ? 4.992 -15.016 -30.25 1 97.56 476 PHE A C 1
ATOM 3837 O O . PHE A 1 476 ? 4.656 -16.188 -30.438 1 97.56 476 PHE A O 1
ATOM 3844 N N . HIS A 1 477 ? 6.176 -14.586 -30.578 1 97.62 477 HIS A N 1
ATOM 3845 C CA . HIS A 1 477 ? 7.16 -15.469 -31.203 1 97.62 477 HIS A CA 1
ATOM 3846 C C . HIS A 1 477 ? 7.434 -16.688 -30.328 1 97.62 477 HIS A C 1
ATOM 3848 O O . HIS A 1 477 ? 7.543 -17.812 -30.844 1 97.62 477 HIS A O 1
ATOM 3854 N N . ALA A 1 478 ? 7.551 -16.5 -29.062 1 97.88 478 ALA A N 1
ATOM 3855 C CA . ALA A 1 478 ? 7.742 -17.625 -28.141 1 97.88 478 ALA A CA 1
ATOM 3856 C C . ALA A 1 478 ? 6.57 -18.594 -28.203 1 97.88 478 ALA A C 1
ATOM 3858 O O . ALA A 1 478 ? 6.77 -19.812 -28.281 1 97.88 478 ALA A O 1
ATOM 3859 N N . ALA A 1 479 ? 5.383 -18.062 -28.203 1 98.5 479 ALA A N 1
ATOM 3860 C CA . ALA A 1 479 ? 4.188 -18.891 -28.281 1 98.5 479 ALA A CA 1
ATOM 3861 C C . ALA A 1 479 ? 4.16 -19.703 -29.562 1 98.5 479 ALA A C 1
ATOM 3863 O O . ALA A 1 479 ? 3.793 -20.875 -29.562 1 98.5 479 ALA A O 1
ATOM 3864 N N . LEU A 1 480 ? 4.527 -19.047 -30.641 1 98.62 480 LEU A N 1
ATOM 3865 C CA . LEU A 1 480 ? 4.559 -19.703 -31.938 1 98.62 480 LEU A CA 1
ATOM 3866 C C . LEU A 1 480 ? 5.547 -20.875 -31.938 1 98.62 480 LEU A C 1
ATOM 3868 O O . LEU A 1 480 ? 5.258 -21.938 -32.469 1 98.62 480 LEU A O 1
ATOM 3872 N N . LEU A 1 481 ? 6.648 -20.641 -31.359 1 98.38 481 LEU A N 1
ATOM 3873 C CA . LEU A 1 481 ? 7.672 -21.688 -31.344 1 98.38 481 LEU A CA 1
ATOM 3874 C C . LEU A 1 481 ? 7.273 -22.828 -30.406 1 98.38 481 LEU A C 1
ATOM 3876 O O . LEU A 1 481 ? 7.602 -23.984 -30.672 1 98.38 481 LEU A O 1
ATOM 3880 N N . GLU A 1 482 ? 6.594 -22.531 -29.344 1 98.62 482 GLU A N 1
ATOM 3881 C CA . GLU A 1 482 ? 6.012 -23.578 -28.516 1 98.62 482 GLU A CA 1
ATOM 3882 C C . GLU A 1 482 ? 5.02 -24.422 -29.312 1 98.62 482 GLU A C 1
ATOM 3884 O O . GLU A 1 482 ? 5.039 -25.656 -29.234 1 98.62 482 GLU A O 1
ATOM 3889 N N . ALA A 1 483 ? 4.195 -23.734 -30.078 1 98.88 483 ALA A N 1
ATOM 3890 C CA . ALA A 1 483 ? 3.252 -24.453 -30.922 1 98.88 483 ALA A CA 1
ATOM 3891 C C . ALA A 1 483 ? 3.982 -25.375 -31.906 1 98.88 483 ALA A C 1
ATOM 3893 O O . ALA A 1 483 ? 3.572 -26.516 -32.125 1 98.88 483 ALA A O 1
ATOM 3894 N N . ALA A 1 484 ? 5.008 -24.828 -32.531 1 98.88 484 ALA A N 1
ATOM 3895 C CA . ALA A 1 484 ? 5.812 -25.609 -33.469 1 98.88 484 ALA A CA 1
ATOM 3896 C C . ALA A 1 484 ? 6.402 -26.828 -32.812 1 98.88 484 ALA A C 1
ATOM 3898 O O . ALA A 1 484 ? 6.293 -27.953 -33.312 1 98.88 484 ALA A O 1
ATOM 3899 N N . PHE A 1 485 ? 6.941 -26.641 -31.688 1 98.5 485 PHE A N 1
ATOM 3900 C CA . PHE A 1 485 ? 7.562 -27.703 -30.922 1 98.5 485 PHE A CA 1
ATOM 3901 C C . PHE A 1 485 ? 6.539 -28.781 -30.562 1 98.5 485 PHE A C 1
ATOM 3903 O O . PHE A 1 485 ? 6.844 -29.984 -30.625 1 98.5 485 PHE A O 1
ATOM 3910 N N . MET A 1 486 ? 5.371 -28.422 -30.25 1 98.81 486 MET A N 1
ATOM 3911 C CA . MET A 1 486 ? 4.332 -29.328 -29.781 1 98.81 486 MET A CA 1
ATOM 3912 C C . MET A 1 486 ? 3.857 -30.25 -30.891 1 98.81 486 MET A C 1
ATOM 3914 O O . MET A 1 486 ? 3.26 -31.297 -30.641 1 98.81 486 MET A O 1
ATOM 3918 N N . THR A 1 487 ? 4.078 -29.891 -32.188 1 98.81 487 THR A N 1
ATOM 3919 C CA . THR A 1 487 ? 3.816 -30.844 -33.25 1 98.81 487 THR A CA 1
ATOM 3920 C C . THR A 1 487 ? 4.676 -32.094 -33.062 1 98.81 487 THR A C 1
ATOM 3922 O O . THR A 1 487 ? 4.246 -33.219 -33.406 1 98.81 487 THR A O 1
ATOM 3925 N N . GLY A 1 488 ? 5.859 -31.828 -32.625 1 98.62 488 GLY A N 1
ATOM 3926 C CA . GLY A 1 488 ? 6.75 -32.938 -32.344 1 98.62 488 GLY A CA 1
ATOM 3927 C C . GLY A 1 488 ? 6.285 -33.812 -31.172 1 98.62 488 GLY A C 1
ATOM 3928 O O . GLY A 1 488 ? 6.426 -35.031 -31.203 1 98.62 488 GLY A O 1
ATOM 3929 N N . LEU A 1 489 ? 5.754 -33.219 -30.125 1 98.69 489 LEU A N 1
ATOM 3930 C CA . LEU A 1 489 ? 5.141 -33.969 -29.031 1 98.69 489 LEU A CA 1
ATOM 3931 C C . LEU A 1 489 ? 4.035 -34.875 -29.562 1 98.69 489 LEU A C 1
ATOM 3933 O O . LEU A 1 489 ? 4.008 -36.062 -29.266 1 98.69 489 LEU A O 1
ATOM 3937 N N . GLU A 1 490 ? 3.232 -34.25 -30.344 1 98.44 490 GLU A N 1
ATOM 3938 C CA . GLU A 1 490 ? 2.049 -34.938 -30.859 1 98.44 490 GLU A CA 1
ATOM 3939 C C . GLU A 1 490 ? 2.436 -36.094 -31.781 1 98.44 490 GLU A C 1
ATOM 3941 O O . GLU A 1 490 ? 1.908 -37.188 -31.656 1 98.44 490 GLU A O 1
ATOM 3946 N N . ARG A 1 491 ? 3.367 -35.875 -32.688 1 97.88 491 ARG A N 1
ATOM 3947 C CA . ARG A 1 491 ? 3.816 -36.906 -33.594 1 97.88 491 ARG A CA 1
ATOM 3948 C C . ARG A 1 491 ? 4.395 -38.125 -32.875 1 97.88 491 ARG A C 1
ATOM 3950 O O . ARG A 1 491 ? 4.41 -39.219 -33.406 1 97.88 491 ARG A O 1
ATOM 3957 N N . ASN A 1 492 ? 4.816 -37.844 -31.703 1 98.5 492 ASN A N 1
ATOM 3958 C CA . ASN A 1 492 ? 5.469 -38.906 -30.906 1 98.5 492 ASN A CA 1
ATOM 3959 C C . ASN A 1 492 ? 4.617 -39.312 -29.703 1 98.5 492 ASN A C 1
ATOM 3961 O O . ASN A 1 492 ? 5.148 -39.562 -28.625 1 98.5 492 ASN A O 1
ATOM 3965 N N . ALA A 1 493 ? 3.371 -39.375 -29.922 1 98.38 493 ALA A N 1
ATOM 3966 C CA . ALA A 1 493 ? 2.428 -39.688 -28.844 1 98.38 493 ALA A CA 1
ATOM 3967 C C . ALA A 1 493 ? 2.65 -41.125 -28.328 1 98.38 493 ALA A C 1
ATOM 3969 O O . ALA A 1 493 ? 2.162 -41.469 -27.25 1 98.38 493 ALA A O 1
ATOM 3970 N N . ASP A 1 494 ? 3.344 -41.938 -29.047 1 97.94 494 ASP A N 1
ATOM 3971 C CA . ASP A 1 494 ? 3.641 -43.281 -28.594 1 97.94 494 ASP A CA 1
ATOM 3972 C C . ASP A 1 494 ? 4.625 -43.281 -27.422 1 97.94 494 ASP A C 1
ATOM 3974 O O . ASP A 1 494 ? 4.648 -44.188 -26.609 1 97.94 494 ASP A O 1
ATOM 3978 N N . ILE A 1 495 ? 5.395 -42.188 -27.328 1 98.12 495 ILE A N 1
ATOM 3979 C CA . ILE A 1 495 ? 6.383 -42.156 -26.25 1 98.12 495 ILE A CA 1
ATOM 3980 C C . ILE A 1 495 ? 6.145 -40.938 -25.359 1 98.12 495 ILE A C 1
ATOM 3982 O O . ILE A 1 495 ? 6.457 -40.969 -24.172 1 98.12 495 ILE A O 1
ATOM 3986 N N . VAL A 1 496 ? 5.652 -39.875 -25.891 1 98.62 496 VAL A N 1
ATOM 3987 C CA . VAL A 1 496 ? 5.312 -38.688 -25.078 1 98.62 496 VAL A CA 1
ATOM 3988 C C . VAL A 1 496 ? 3.877 -38.812 -24.578 1 98.62 496 VAL A C 1
ATOM 3990 O O . VAL A 1 496 ? 2.926 -38.75 -25.344 1 98.62 496 VAL A O 1
ATOM 3993 N N . HIS A 1 497 ? 3.789 -38.906 -23.234 1 98.56 497 HIS A N 1
ATOM 3994 C CA . HIS A 1 497 ? 2.475 -39.188 -22.688 1 98.56 497 HIS A CA 1
ATOM 3995 C C . HIS A 1 497 ? 1.882 -37.969 -21.984 1 98.56 497 HIS A C 1
ATOM 3997 O O . HIS A 1 497 ? 0.674 -37.938 -21.75 1 98.56 497 HIS A O 1
ATOM 4003 N N . MET A 1 498 ? 2.746 -37.031 -21.625 1 98.69 498 MET A N 1
ATOM 4004 C CA . MET A 1 498 ? 2.299 -35.844 -20.922 1 98.69 498 MET A CA 1
ATOM 4005 C C . MET A 1 498 ? 3.166 -34.656 -21.266 1 98.69 498 MET A C 1
ATOM 4007 O O . MET A 1 498 ? 4.359 -34.781 -21.531 1 98.69 498 MET A O 1
ATOM 4011 N N . ALA A 1 499 ? 2.555 -33.469 -21.25 1 98.75 499 ALA A N 1
ATOM 4012 C CA . ALA A 1 499 ? 3.258 -32.188 -21.453 1 98.75 499 ALA A CA 1
ATOM 4013 C C . ALA A 1 499 ? 2.535 -31.047 -20.75 1 98.75 499 ALA A C 1
ATOM 4015 O O . ALA A 1 499 ? 1.312 -30.922 -20.859 1 98.75 499 ALA A O 1
ATOM 4016 N N . THR A 1 500 ? 3.262 -30.25 -19.984 1 98.56 500 THR A N 1
ATOM 4017 C CA . THR A 1 500 ? 2.678 -29.125 -19.266 1 98.56 500 THR A CA 1
ATOM 4018 C C . THR A 1 500 ? 3.561 -27.891 -19.406 1 98.56 500 THR A C 1
ATOM 4020 O O . THR A 1 500 ? 4.77 -27.953 -19.188 1 98.56 500 THR A O 1
ATOM 4023 N N . TYR A 1 501 ? 2.936 -26.719 -19.812 1 98.19 501 TYR A N 1
ATOM 4024 C CA . TYR A 1 501 ? 3.605 -25.422 -19.812 1 98.19 501 TYR A CA 1
ATOM 4025 C C . TYR A 1 501 ? 3.844 -24.938 -18.391 1 98.19 501 TYR A C 1
ATOM 4027 O O . TYR A 1 501 ? 3.004 -25.125 -17.5 1 98.19 501 TYR A O 1
ATOM 4035 N N . ALA A 1 502 ? 5.008 -24.312 -18.125 1 96.88 502 ALA A N 1
ATOM 4036 C CA . ALA A 1 502 ? 5.328 -23.781 -16.812 1 96.88 502 ALA A CA 1
ATOM 4037 C C . ALA A 1 502 ? 6.109 -22.469 -16.922 1 96.88 502 ALA A C 1
ATOM 4039 O O . ALA A 1 502 ? 6.879 -22.281 -17.859 1 96.88 502 ALA A O 1
ATOM 4040 N N . PRO A 1 503 ? 5.891 -21.422 -16.031 1 96.62 503 PRO A N 1
ATOM 4041 C CA . PRO A 1 503 ? 4.945 -21.516 -14.914 1 96.62 503 PRO A CA 1
ATOM 4042 C C . PRO A 1 503 ? 3.529 -21.094 -15.305 1 96.62 503 PRO A C 1
ATOM 4044 O O . PRO A 1 503 ? 3.291 -20.703 -16.453 1 96.62 503 PRO A O 1
ATOM 4047 N N . LEU A 1 504 ? 2.652 -21.219 -14.352 1 98.44 504 LEU A N 1
ATOM 4048 C CA . LEU A 1 504 ? 1.234 -21.109 -14.672 1 98.44 504 LEU A CA 1
ATOM 4049 C C . LEU A 1 504 ? 0.737 -19.688 -14.422 1 98.44 504 LEU A C 1
ATOM 4051 O O . LEU A 1 504 ? 0.184 -19.047 -15.32 1 98.44 504 LEU A O 1
ATOM 4055 N N . PHE A 1 505 ? 0.939 -19.188 -13.203 1 98.56 505 PHE A N 1
ATOM 4056 C CA . PHE A 1 505 ? 0.323 -17.938 -12.773 1 98.56 505 PHE A CA 1
ATOM 4057 C C . PHE A 1 505 ? 1.384 -16.922 -12.375 1 98.56 505 PHE A C 1
ATOM 4059 O O . PHE A 1 505 ? 2.412 -17.281 -11.797 1 98.56 505 PHE A O 1
ATOM 4066 N N . ALA A 1 506 ? 1.037 -15.609 -12.594 1 98.19 506 ALA A N 1
ATOM 4067 C CA . ALA A 1 506 ? 1.868 -14.539 -12.047 1 98.19 506 ALA A CA 1
ATOM 4068 C C . ALA A 1 506 ? 1.028 -13.312 -11.711 1 98.19 506 ALA A C 1
ATOM 4070 O O . ALA A 1 506 ? 0.292 -12.805 -12.555 1 98.19 506 ALA A O 1
ATOM 4071 N N . HIS A 1 507 ? 1.125 -12.922 -10.492 1 98.5 507 HIS A N 1
ATOM 4072 C CA . HIS A 1 507 ? 0.57 -11.617 -10.156 1 98.5 507 HIS A CA 1
ATOM 4073 C C . HIS A 1 507 ? 1.442 -10.492 -10.695 1 98.5 507 HIS A C 1
ATOM 4075 O O . HIS A 1 507 ? 2.66 -10.492 -10.5 1 98.5 507 HIS A O 1
ATOM 4081 N N . VAL A 1 508 ? 0.875 -9.492 -11.266 1 97.75 508 VAL A N 1
ATOM 4082 C CA . VAL A 1 508 ? 1.619 -8.453 -11.969 1 97.75 508 VAL A CA 1
ATOM 4083 C C . VAL A 1 508 ? 2.477 -7.668 -10.977 1 97.75 508 VAL A C 1
ATOM 4085 O O . VAL A 1 508 ? 3.521 -7.125 -11.344 1 97.75 508 VAL A O 1
ATOM 4088 N N . GLU A 1 509 ? 2.08 -7.652 -9.695 1 96.94 509 GLU A N 1
ATOM 4089 C CA . GLU A 1 509 ? 2.832 -6.914 -8.688 1 96.94 509 GLU A CA 1
ATOM 4090 C C . GLU A 1 509 ? 3.664 -7.852 -7.816 1 96.94 509 GLU A C 1
ATOM 4092 O O . GLU A 1 509 ? 4.312 -7.414 -6.863 1 96.94 509 GLU A O 1
ATOM 4097 N N . GLY A 1 510 ? 3.643 -9.156 -8.086 1 96.75 510 GLY A N 1
ATOM 4098 C CA . GLY A 1 510 ? 4.277 -10.102 -7.18 1 96.75 510 GLY A CA 1
ATOM 4099 C C . GLY A 1 510 ? 5.105 -11.148 -7.902 1 96.75 510 GLY A C 1
ATOM 4100 O O . GLY A 1 510 ? 5.516 -12.141 -7.301 1 96.75 510 GLY A O 1
ATOM 4101 N N . TRP A 1 511 ? 5.422 -10.945 -9.203 1 96.12 511 TRP A N 1
ATOM 4102 C CA . TRP A 1 511 ? 6.094 -11.984 -9.977 1 96.12 511 TRP A CA 1
ATOM 4103 C C . TRP A 1 511 ? 7.586 -12.016 -9.672 1 96.12 511 TRP A C 1
ATOM 4105 O O . TRP A 1 511 ? 8.18 -10.984 -9.328 1 96.12 511 TRP A O 1
ATOM 4115 N N . GLN A 1 512 ? 8.164 -13.164 -9.734 1 94.12 512 GLN A N 1
ATOM 4116 C CA . GLN A 1 512 ? 9.586 -13.398 -9.523 1 94.12 512 GLN A CA 1
ATOM 4117 C C . GLN A 1 512 ? 10.219 -14.078 -10.727 1 94.12 512 GLN A C 1
ATOM 4119 O O . GLN A 1 512 ? 11.438 -13.984 -10.93 1 94.12 512 GLN A O 1
ATOM 4124 N N . TRP A 1 513 ? 9.352 -14.766 -11.469 1 92.81 513 TRP A N 1
ATOM 4125 C CA . TRP A 1 513 ? 9.812 -15.523 -12.633 1 92.81 513 TRP A CA 1
ATOM 4126 C C . TRP A 1 513 ? 8.828 -15.391 -13.789 1 92.81 513 TRP A C 1
ATOM 4128 O O . TRP A 1 513 ? 7.613 -15.484 -13.594 1 92.81 513 TRP A O 1
ATOM 4138 N N . ARG A 1 514 ? 9.336 -15.023 -14.883 1 92.56 514 ARG A N 1
ATOM 4139 C CA . ARG A 1 514 ? 8.578 -14.961 -16.125 1 92.56 514 ARG A CA 1
ATOM 4140 C C . ARG A 1 514 ? 9.289 -15.703 -17.25 1 92.56 514 ARG A C 1
ATOM 4142 O O . ARG A 1 514 ? 10.508 -15.875 -17.203 1 92.56 514 ARG A O 1
ATOM 4149 N N . PRO A 1 515 ? 8.523 -16.203 -18.312 1 95.88 515 PRO A N 1
ATOM 4150 C CA . PRO A 1 515 ? 7.117 -15.945 -18.609 1 95.88 515 PRO A CA 1
ATOM 4151 C C . PRO A 1 515 ? 6.164 -16.828 -17.812 1 95.88 515 PRO A C 1
ATOM 4153 O O . PRO A 1 515 ? 6.605 -17.75 -17.125 1 95.88 515 PRO A O 1
ATOM 4156 N N . ASP A 1 516 ? 4.824 -16.516 -17.906 1 97.62 516 ASP A N 1
ATOM 4157 C CA . ASP A 1 516 ? 3.766 -17.297 -17.266 1 97.62 516 ASP A CA 1
ATOM 4158 C C . ASP A 1 516 ? 2.547 -17.422 -18.172 1 97.62 516 ASP A C 1
ATOM 4160 O O . ASP A 1 516 ? 2.336 -16.594 -19.062 1 97.62 516 ASP A O 1
ATOM 4164 N N . MET A 1 517 ? 1.785 -18.391 -17.984 1 98.38 517 MET A N 1
ATOM 4165 C CA . MET A 1 517 ? 0.663 -18.688 -18.859 1 98.38 517 MET A CA 1
ATOM 4166 C C . MET A 1 517 ? -0.487 -17.719 -18.641 1 98.38 517 MET A C 1
ATOM 4168 O O . MET A 1 517 ? -1.156 -17.312 -19.594 1 98.38 517 MET A O 1
ATOM 4172 N N . ILE A 1 518 ? -0.75 -17.359 -17.406 1 98.81 518 ILE A N 1
ATOM 4173 C CA . ILE A 1 518 ? -1.836 -16.469 -17.031 1 98.81 518 ILE A CA 1
ATOM 4174 C C . ILE A 1 518 ? -1.315 -15.398 -16.078 1 98.81 518 ILE A C 1
ATOM 4176 O O . ILE A 1 518 ? -0.7 -15.711 -15.062 1 98.81 518 ILE A O 1
ATOM 4180 N N . TRP A 1 519 ? -1.514 -14.133 -16.391 1 98.56 519 TRP A N 1
ATOM 4181 C CA . TRP A 1 519 ? -1.219 -13.008 -15.523 1 98.56 519 TRP A CA 1
ATOM 4182 C C . TRP A 1 519 ? -2.494 -12.453 -14.898 1 98.56 519 TRP A C 1
ATOM 4184 O O . TRP A 1 519 ? -3.578 -12.57 -15.477 1 98.56 519 TRP A O 1
ATOM 4194 N N . PHE A 1 520 ? -2.361 -11.875 -13.703 1 98.81 520 PHE A N 1
ATOM 4195 C CA . PHE A 1 520 ? -3.561 -11.359 -13.055 1 98.81 520 PHE A CA 1
ATOM 4196 C C . PHE A 1 520 ? -3.209 -10.266 -12.055 1 98.81 520 PHE A C 1
ATOM 4198 O O . PHE A 1 520 ? -2.043 -10.102 -11.688 1 98.81 520 PHE A O 1
ATOM 4205 N N . ASP A 1 521 ? -4.145 -9.383 -11.781 1 98.56 521 ASP A N 1
ATOM 4206 C CA . ASP A 1 521 ? -4.148 -8.492 -10.625 1 98.56 521 ASP A CA 1
ATOM 4207 C C . ASP A 1 521 ? -5.312 -8.82 -9.688 1 98.56 521 ASP A C 1
ATOM 4209 O O . ASP A 1 521 ? -5.84 -9.938 -9.711 1 98.56 521 ASP A O 1
ATOM 4213 N N . ASN A 1 522 ? -5.719 -7.945 -8.852 1 98.62 522 ASN A N 1
ATOM 4214 C CA . ASN A 1 522 ? -6.684 -8.273 -7.812 1 98.62 522 ASN A CA 1
ATOM 4215 C C . ASN A 1 522 ? -8.086 -8.461 -8.391 1 98.62 522 ASN A C 1
ATOM 4217 O O . ASN A 1 522 ? -8.93 -9.109 -7.77 1 98.62 522 ASN A O 1
ATOM 4221 N N . LEU A 1 523 ? -8.312 -7.918 -9.609 1 98.56 523 LEU A N 1
ATOM 4222 C CA . LEU A 1 523 ? -9.695 -7.949 -10.094 1 98.56 523 LEU A CA 1
ATOM 4223 C C . LEU A 1 523 ? -9.766 -8.578 -11.477 1 98.56 523 LEU A C 1
ATOM 4225 O O . LEU A 1 523 ? -10.852 -8.93 -11.945 1 98.56 523 LEU A O 1
ATOM 4229 N N . ASN A 1 524 ? -8.57 -8.648 -12.125 1 98.5 524 ASN A N 1
ATOM 4230 C CA . ASN A 1 524 ? -8.562 -9.062 -13.523 1 98.5 524 ASN A CA 1
ATOM 4231 C C . ASN A 1 524 ? -7.508 -10.141 -13.773 1 98.5 524 ASN A C 1
ATOM 4233 O O . ASN A 1 524 ? -6.574 -10.305 -12.984 1 98.5 524 ASN A O 1
ATOM 4237 N N . SER A 1 525 ? -7.688 -10.891 -14.812 1 98.75 525 SER A N 1
ATOM 4238 C CA . SER A 1 525 ? -6.688 -11.82 -15.32 1 98.75 525 SER A CA 1
ATOM 4239 C C . SER A 1 525 ? -6.602 -11.773 -16.844 1 98.75 525 SER A C 1
ATOM 4241 O O . SER A 1 525 ? -7.508 -11.258 -17.5 1 98.75 525 SER A O 1
ATOM 4243 N N . VAL A 1 526 ? -5.512 -12.188 -17.391 1 98.75 526 VAL A N 1
ATOM 4244 C CA . VAL A 1 526 ? -5.32 -12.203 -18.828 1 98.75 526 VAL A CA 1
ATOM 4245 C C . VAL A 1 526 ? -4.629 -13.492 -19.25 1 98.75 526 VAL A C 1
ATOM 4247 O O . VAL A 1 526 ? -3.723 -13.969 -18.562 1 98.75 526 VAL A O 1
ATOM 4250 N N . ARG A 1 527 ? -5.18 -14.109 -20.297 1 98.81 527 ARG A N 1
ATOM 4251 C CA . ARG A 1 527 ? -4.586 -15.273 -20.938 1 98.81 527 ARG A CA 1
ATOM 4252 C C . ARG A 1 527 ? -3.535 -14.852 -21.969 1 98.81 527 ARG A C 1
ATOM 4254 O O . ARG A 1 527 ? -3.797 -14 -22.812 1 98.81 527 ARG A O 1
ATOM 4261 N N . THR A 1 528 ? -2.395 -15.367 -21.859 1 98.69 528 THR A N 1
ATOM 4262 C CA . THR A 1 528 ? -1.341 -15.062 -22.812 1 98.69 528 THR A CA 1
ATOM 4263 C C . THR A 1 528 ? -1.549 -15.836 -24.125 1 98.69 528 THR A C 1
ATOM 4265 O O . THR A 1 528 ? -2.428 -16.688 -24.203 1 98.69 528 THR A O 1
ATOM 4268 N N . VAL A 1 529 ? -0.726 -15.531 -25.094 1 98.62 529 VAL A N 1
ATOM 4269 C CA . VAL A 1 529 ? -0.833 -16.281 -26.344 1 98.62 529 VAL A CA 1
ATOM 4270 C C . VAL A 1 529 ? -0.362 -17.719 -26.125 1 98.62 529 VAL A C 1
ATOM 4272 O O . VAL A 1 529 ? -0.897 -18.641 -26.734 1 98.62 529 VAL A O 1
ATOM 4275 N N . SER A 1 530 ? 0.621 -17.938 -25.281 1 98.69 530 SER A N 1
ATOM 4276 C CA . SER A 1 530 ? 1.025 -19.281 -24.922 1 98.69 530 SER A CA 1
ATOM 4277 C C . SER A 1 530 ? -0.144 -20.078 -24.344 1 98.69 530 SER A C 1
ATOM 4279 O O . SER A 1 530 ? -0.266 -21.281 -24.578 1 98.69 530 SER A O 1
ATOM 4281 N N . TYR A 1 531 ? -0.982 -19.375 -23.578 1 98.75 531 TYR A N 1
ATOM 4282 C CA . TYR A 1 531 ? -2.199 -20 -23.078 1 98.75 531 TYR A CA 1
ATOM 4283 C C . TYR A 1 531 ? -3.041 -20.562 -24.219 1 98.75 531 TYR A C 1
ATOM 4285 O O . TYR A 1 531 ? -3.488 -21.719 -24.156 1 98.75 531 TYR A O 1
ATOM 4293 N N . TYR A 1 532 ? -3.273 -19.797 -25.188 1 98.88 532 TYR A N 1
ATOM 4294 C CA . TYR A 1 532 ? -4.129 -20.203 -26.312 1 98.88 532 TYR A CA 1
ATOM 4295 C C . TYR A 1 532 ? -3.502 -21.359 -27.094 1 98.88 532 TYR A C 1
ATOM 4297 O O . TYR A 1 532 ? -4.211 -22.219 -27.609 1 98.88 532 TYR A O 1
ATOM 4305 N N . VAL A 1 533 ? -2.186 -21.344 -27.188 1 98.88 533 VAL A N 1
ATOM 4306 C CA . VAL A 1 533 ? -1.51 -22.469 -27.844 1 98.88 533 VAL A CA 1
ATOM 4307 C C . VAL A 1 533 ? -1.811 -23.766 -27.078 1 98.88 533 VAL A C 1
ATOM 4309 O O . VAL A 1 533 ? -2.234 -24.75 -27.672 1 98.88 533 VAL A O 1
ATOM 4312 N N . GLN A 1 534 ? -1.6 -23.734 -25.781 1 98.88 534 GLN A N 1
ATOM 4313 C CA . GLN A 1 534 ? -1.875 -24.906 -24.969 1 98.88 534 GLN A CA 1
ATOM 4314 C C . GLN A 1 534 ? -3.338 -25.328 -25.094 1 98.88 534 GLN A C 1
ATOM 4316 O O . GLN A 1 534 ? -3.639 -26.516 -25.172 1 98.88 534 GLN A O 1
ATOM 4321 N N . GLN A 1 535 ? -4.219 -24.359 -25.062 1 98.81 535 GLN A N 1
ATOM 4322 C CA . GLN A 1 535 ? -5.648 -24.625 -25.141 1 98.81 535 GLN A CA 1
ATOM 4323 C C . GLN A 1 535 ? -6.008 -25.281 -26.484 1 98.81 535 GLN A C 1
ATOM 4325 O O . GLN A 1 535 ? -6.781 -26.234 -26.516 1 98.81 535 GLN A O 1
ATOM 4330 N N . LEU A 1 536 ? -5.465 -24.781 -27.594 1 98.81 536 LEU A N 1
ATOM 4331 C CA . LEU A 1 536 ? -5.754 -25.328 -28.922 1 98.81 536 LEU A CA 1
ATOM 4332 C C . LEU A 1 536 ? -5.305 -26.781 -29.016 1 98.81 536 LEU A C 1
ATOM 4334 O O . LEU A 1 536 ? -6.008 -27.625 -29.578 1 98.81 536 LEU A O 1
ATOM 4338 N N . TYR A 1 537 ? -4.168 -27.062 -28.516 1 98.88 537 TYR A N 1
ATOM 4339 C CA . TYR A 1 537 ? -3.717 -28.453 -28.531 1 98.88 537 TYR A CA 1
ATOM 4340 C C . TYR A 1 537 ? -4.605 -29.328 -27.641 1 98.88 537 TYR A C 1
ATOM 4342 O O . TYR A 1 537 ? -5.027 -30.406 -28.047 1 98.88 537 TYR A O 1
ATOM 4350 N N . ALA A 1 538 ? -4.953 -28.906 -26.453 1 98.81 538 ALA A N 1
ATOM 4351 C CA . ALA A 1 538 ? -5.738 -29.688 -25.5 1 98.81 538 ALA A CA 1
ATOM 4352 C C . ALA A 1 538 ? -7.145 -29.938 -26.031 1 98.81 538 ALA A C 1
ATOM 4354 O O . ALA A 1 538 ? -7.691 -31.031 -25.875 1 98.81 538 ALA A O 1
ATOM 4355 N N . GLN A 1 539 ? -7.707 -28.969 -26.672 1 98.25 539 GLN A N 1
ATOM 4356 C CA . GLN A 1 539 ? -9.078 -29.078 -27.172 1 98.25 539 GLN A CA 1
ATOM 4357 C C . GLN A 1 539 ? -9.125 -29.828 -28.484 1 98.25 539 GLN A C 1
ATOM 4359 O O . GLN A 1 539 ? -10.203 -30.234 -28.938 1 98.25 539 GLN A O 1
ATOM 4364 N N . ASN A 1 540 ? -7.938 -30.016 -29.141 1 98.38 540 ASN A N 1
ATOM 4365 C CA . ASN A 1 540 ? -7.848 -30.719 -30.422 1 98.38 540 ASN A CA 1
ATOM 4366 C C . ASN A 1 540 ? -6.836 -31.859 -30.359 1 98.38 540 ASN A C 1
ATOM 4368 O O . ASN A 1 540 ? -6.098 -32.094 -31.312 1 98.38 540 ASN A O 1
ATOM 4372 N N . LYS A 1 541 ? -6.766 -32.5 -29.25 1 97.44 541 LYS A N 1
ATOM 4373 C CA . LYS A 1 541 ? -5.781 -33.531 -28.984 1 97.44 541 LYS A CA 1
ATOM 4374 C C . LYS A 1 541 ? -6.016 -34.75 -29.891 1 97.44 541 LYS A C 1
ATOM 4376 O O . LYS A 1 541 ? -5.066 -35.438 -30.281 1 97.44 541 LYS A O 1
ATOM 4381 N N . GLY A 1 542 ? -7.285 -35.062 -30.281 1 97.62 542 GLY A N 1
ATOM 4382 C CA . GLY A 1 542 ? -7.625 -36.281 -31 1 97.62 542 GLY A CA 1
ATOM 4383 C C . GLY A 1 542 ? -7.406 -37.562 -30.172 1 97.62 542 GLY A C 1
ATOM 4384 O O . GLY A 1 542 ? -7.277 -37.469 -28.953 1 97.62 542 GLY A O 1
ATOM 4385 N N . THR A 1 543 ? -7.488 -38.719 -30.875 1 98.25 543 THR A N 1
ATOM 4386 C CA . THR A 1 543 ? -7.344 -40 -30.203 1 98.25 543 THR A CA 1
ATOM 4387 C C . THR A 1 543 ? -6.145 -40.781 -30.75 1 98.25 543 THR A C 1
ATOM 4389 O O . THR A 1 543 ? -5.535 -41.562 -30.047 1 98.25 543 THR A O 1
ATOM 4392 N N . ASN A 1 544 ? -5.828 -40.5 -32.031 1 98.5 544 ASN A N 1
ATOM 4393 C CA . ASN A 1 544 ? -4.715 -41.188 -32.688 1 98.5 544 ASN A CA 1
ATOM 4394 C C . ASN A 1 544 ? -3.947 -40.25 -33.594 1 98.5 544 ASN A C 1
ATOM 4396 O O . ASN A 1 544 ? -4.547 -39.438 -34.312 1 98.5 544 ASN A O 1
ATOM 4400 N N . VAL A 1 545 ? -2.688 -40.531 -33.656 1 98.5 545 VAL A N 1
ATOM 4401 C CA . VAL A 1 545 ? -1.855 -39.781 -34.625 1 98.5 545 VAL A CA 1
ATOM 4402 C C . VAL A 1 545 ? -2.129 -40.281 -36.031 1 98.5 545 VAL A C 1
ATOM 4404 O O . VAL A 1 545 ? -2.377 -41.5 -36.219 1 98.5 545 VAL A O 1
ATOM 4407 N N . LEU A 1 546 ? -2.197 -39.344 -37 1 98.31 546 LEU A N 1
ATOM 4408 C CA . LEU A 1 546 ? -2.137 -39.688 -38.406 1 98.31 546 LEU A CA 1
ATOM 4409 C C . LEU A 1 546 ? -0.769 -39.375 -39 1 98.31 546 LEU A C 1
ATOM 4411 O O . LEU A 1 546 ? -0.299 -38.219 -38.875 1 98.31 546 LEU A O 1
ATOM 4415 N N . PRO A 1 547 ? -0.133 -40.344 -39.656 1 97.38 547 PRO A N 1
ATOM 4416 C CA . PRO A 1 547 ? 1.14 -40 -40.281 1 97.38 547 PRO A CA 1
ATOM 4417 C C . PRO A 1 547 ? 1 -38.875 -41.281 1 97.38 547 PRO A C 1
ATOM 4419 O O . PRO A 1 547 ? 0.109 -38.906 -42.156 1 97.38 547 PRO A O 1
ATOM 4422 N N . LEU A 1 548 ? 1.743 -37.844 -41.156 1 98.12 548 LEU A N 1
ATOM 4423 C CA . LEU A 1 548 ? 1.812 -36.688 -42.031 1 98.12 548 LEU A CA 1
ATOM 4424 C C . LEU A 1 548 ? 3.242 -36.469 -42.5 1 98.12 548 LEU A C 1
ATOM 4426 O O . LEU A 1 548 ? 4.164 -36.375 -41.688 1 98.12 548 LEU A O 1
ATOM 4430 N N . THR A 1 549 ? 3.426 -36.344 -43.844 1 97.62 549 THR A N 1
ATOM 4431 C CA . THR A 1 549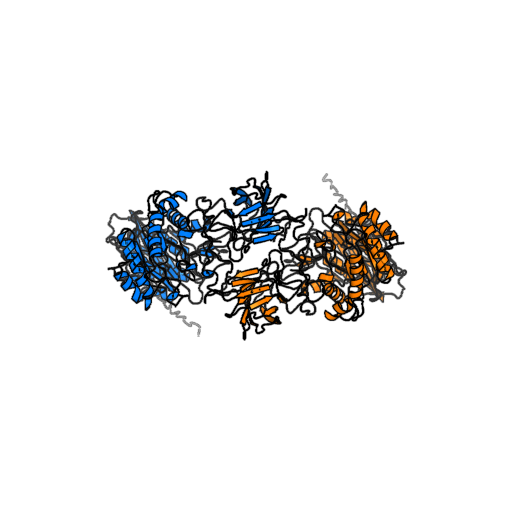 ? 4.766 -36.156 -44.375 1 97.62 549 THR A CA 1
ATOM 4432 C C . THR A 1 549 ? 4.754 -35.062 -45.469 1 97.62 549 THR A C 1
ATOM 4434 O O . THR A 1 549 ? 3.707 -34.781 -46.062 1 97.62 549 THR A O 1
ATOM 4437 N N . MET A 1 550 ? 5.766 -34.438 -45.625 1 97.81 550 MET A N 1
ATOM 4438 C CA . MET A 1 550 ? 6.145 -33.625 -46.75 1 97.81 550 MET A CA 1
ATOM 4439 C C . MET A 1 550 ? 7.387 -34.156 -47.438 1 97.81 550 MET A C 1
ATOM 4441 O O . MET A 1 550 ? 8.43 -34.344 -46.812 1 97.81 550 MET A O 1
ATOM 4445 N N . ASN A 1 551 ? 7.297 -34.562 -48.719 1 96.25 551 ASN A N 1
ATOM 4446 C CA . ASN A 1 551 ? 8.367 -35.281 -49.438 1 96.25 551 ASN A CA 1
ATOM 4447 C C . ASN A 1 551 ? 8.82 -36.5 -48.688 1 96.25 551 ASN A C 1
ATOM 4449 O O . ASN A 1 551 ? 10.023 -36.719 -48.5 1 96.25 551 ASN A O 1
ATOM 4453 N N . LYS A 1 552 ? 7.887 -37.156 -48.062 1 95.5 552 LYS A N 1
ATOM 4454 C CA . LYS A 1 552 ? 8.047 -38.469 -47.406 1 95.5 552 LYS A CA 1
ATOM 4455 C C . LYS A 1 552 ? 8.836 -38.344 -46.094 1 95.5 552 LYS A C 1
ATOM 4457 O O . LYS A 1 552 ? 9.383 -39.312 -45.594 1 95.5 552 LYS A O 1
ATOM 4462 N N . LYS A 1 553 ? 8.891 -37.125 -45.594 1 97.19 553 LYS A N 1
ATOM 4463 C CA . LYS A 1 553 ? 9.555 -36.906 -44.312 1 97.19 553 LYS A CA 1
ATOM 4464 C C . LYS A 1 553 ? 8.633 -36.156 -43.344 1 97.19 553 LYS A C 1
ATOM 4466 O O . LYS A 1 553 ? 7.758 -35.406 -43.75 1 97.19 553 LYS A O 1
ATOM 4471 N N . PRO A 1 554 ? 8.875 -36.469 -42.031 1 97.75 554 PRO A N 1
ATOM 4472 C CA . PRO A 1 554 ? 8.117 -35.656 -41.062 1 97.75 554 PRO A CA 1
ATOM 4473 C C . PRO A 1 554 ? 8.391 -34.188 -41.219 1 97.75 554 PRO A C 1
ATOM 4475 O O . PRO A 1 554 ? 9.484 -33.781 -41.625 1 97.75 554 PRO A O 1
ATOM 4478 N N . VAL A 1 555 ? 7.426 -33.375 -40.938 1 98.62 555 VAL A N 1
ATOM 4479 C CA . VAL A 1 555 ? 7.559 -31.922 -41.062 1 98.62 555 VAL A CA 1
ATOM 4480 C C . VAL A 1 555 ? 7.996 -31.328 -39.719 1 98.62 555 VAL A C 1
ATOM 4482 O O . VAL A 1 555 ? 7.16 -31.047 -38.875 1 98.62 555 VAL A O 1
ATOM 4485 N N . THR A 1 556 ? 9.312 -31.047 -39.594 1 98.56 556 THR A N 1
ATOM 4486 C CA . THR A 1 556 ? 9.898 -30.734 -38.281 1 98.56 556 THR A CA 1
ATOM 4487 C C . THR A 1 556 ? 10.648 -29.406 -38.344 1 98.56 556 THR A C 1
ATOM 4489 O O . THR A 1 556 ? 11.508 -29.141 -37.5 1 98.56 556 THR A O 1
ATOM 4492 N N . GLY A 1 557 ? 10.375 -28.609 -39.344 1 97.75 557 GLY A N 1
ATOM 4493 C CA . GLY A 1 557 ? 11.117 -27.375 -39.531 1 97.75 557 GLY A CA 1
ATOM 4494 C C . GLY A 1 557 ? 12.523 -27.578 -40.062 1 97.75 557 GLY A C 1
ATOM 4495 O O . GLY A 1 557 ? 13.352 -26.672 -40 1 97.75 557 GLY A O 1
ATOM 4496 N N . ALA A 1 558 ? 12.828 -28.703 -40.562 1 96.56 558 ALA A N 1
ATOM 4497 C CA . ALA A 1 558 ? 14.156 -29.047 -41.062 1 96.56 558 ALA A CA 1
ATOM 4498 C C . ALA A 1 558 ? 14.477 -28.234 -42.312 1 96.56 558 ALA A C 1
ATOM 4500 O O . ALA A 1 558 ? 13.594 -27.594 -42.906 1 96.56 558 ALA A O 1
ATOM 4501 N N . GLU A 1 559 ? 15.75 -28.359 -42.656 1 93.69 559 GLU A N 1
ATOM 4502 C CA . GLU A 1 559 ? 16.156 -27.703 -43.906 1 93.69 559 GLU A CA 1
ATOM 4503 C C . GLU A 1 559 ? 15.312 -28.172 -45.094 1 93.69 559 GLU A C 1
ATOM 4505 O O . GLU A 1 559 ? 15.031 -29.359 -45.219 1 93.69 559 GLU A O 1
ATOM 4510 N N . GLY A 1 560 ? 14.852 -27.172 -45.812 1 93.62 560 GLY A N 1
ATOM 4511 C CA . GLY A 1 560 ? 14.062 -27.5 -46.969 1 93.62 560 GLY A CA 1
ATOM 4512 C C . GLY A 1 560 ? 12.57 -27.531 -46.719 1 93.62 560 GLY A C 1
ATOM 4513 O O . GLY A 1 560 ? 11.766 -27.688 -47.625 1 93.62 560 GLY A O 1
ATOM 4514 N N . GLN A 1 561 ? 12.234 -27.297 -45.5 1 97.25 561 GLN A N 1
ATOM 4515 C CA . GLN A 1 561 ? 10.82 -27.391 -45.188 1 97.25 561 GLN A CA 1
ATOM 4516 C C . GLN A 1 561 ? 10.211 -26.016 -44.969 1 97.25 561 GLN A C 1
ATOM 4518 O O . GLN A 1 561 ? 9.172 -25.875 -44.312 1 97.25 561 GLN A O 1
ATOM 4523 N N . ASN A 1 562 ? 10.922 -24.984 -45.312 1 97.31 562 ASN A N 1
ATOM 4524 C CA . ASN A 1 562 ? 10.461 -23.609 -45.406 1 97.31 562 ASN A CA 1
ATOM 4525 C C . ASN A 1 562 ? 9.906 -23.094 -44.094 1 97.31 562 ASN A C 1
ATOM 4527 O O . ASN A 1 562 ? 8.922 -22.359 -44.062 1 97.31 562 ASN A O 1
ATOM 4531 N N . GLY A 1 563 ? 10.398 -23.609 -42.938 1 98 563 GLY A N 1
ATOM 4532 C CA . GLY A 1 563 ? 10.008 -23.125 -41.625 1 98 563 GLY A CA 1
ATOM 4533 C C . GLY A 1 563 ? 8.703 -23.734 -41.125 1 98 563 GLY A C 1
ATOM 4534 O O . GLY A 1 563 ? 8.109 -23.234 -40.188 1 98 563 GLY A O 1
ATOM 4535 N N . LEU A 1 564 ? 8.266 -24.828 -41.781 1 98.75 564 LEU A N 1
ATOM 4536 C CA . LEU A 1 564 ? 6.973 -25.422 -41.469 1 98.75 564 LEU A CA 1
ATOM 4537 C C . LEU A 1 564 ? 7.129 -26.578 -40.469 1 98.75 564 LEU A C 1
ATOM 4539 O O . LEU A 1 564 ? 8.086 -27.344 -40.562 1 98.75 564 LEU A O 1
ATOM 4543 N N . PHE A 1 565 ? 6.297 -26.672 -39.531 1 98.88 565 PHE A N 1
ATOM 4544 C CA . PHE A 1 565 ? 6.062 -27.766 -38.594 1 98.88 565 PHE A CA 1
ATOM 4545 C C . PHE A 1 565 ? 4.629 -28.266 -38.719 1 98.88 565 PHE A C 1
ATOM 4547 O O . PHE A 1 565 ? 3.699 -27.469 -38.844 1 98.88 565 PHE A O 1
ATOM 4554 N N . ALA A 1 566 ? 4.422 -29.594 -38.594 1 98.88 566 ALA A N 1
ATOM 4555 C CA . ALA A 1 566 ? 3.037 -30.047 -38.75 1 98.88 566 ALA A CA 1
ATOM 4556 C C . ALA A 1 566 ? 2.822 -31.406 -38.094 1 98.88 566 ALA A C 1
ATOM 4558 O O . ALA A 1 566 ? 3.758 -32.188 -37.969 1 98.88 566 ALA A O 1
ATOM 4559 N N . SER A 1 567 ? 1.657 -31.656 -37.688 1 98.75 567 SER A N 1
ATOM 4560 C CA . SER A 1 567 ? 1.158 -32.938 -37.188 1 98.75 567 SER A CA 1
ATOM 4561 C C . SER A 1 567 ? -0.326 -33.125 -37.5 1 98.75 567 SER A C 1
ATOM 4563 O O . SER A 1 567 ? -1.009 -32.156 -37.844 1 98.75 567 SER A O 1
ATOM 4565 N N . ALA A 1 568 ? -0.807 -34.312 -37.469 1 98.69 568 ALA A N 1
ATOM 4566 C CA . ALA A 1 568 ? -2.211 -34.594 -37.75 1 98.69 568 ALA A CA 1
ATOM 4567 C C . ALA A 1 568 ? -2.736 -35.688 -36.812 1 98.69 568 ALA A C 1
ATOM 4569 O O . ALA A 1 568 ? -2.002 -36.594 -36.438 1 98.69 568 ALA A O 1
ATOM 4570 N N . VAL A 1 569 ? -4 -35.562 -36.5 1 98.69 569 VAL A N 1
ATOM 4571 C CA . VAL A 1 569 ? -4.613 -36.531 -35.625 1 98.69 569 VAL A CA 1
ATOM 4572 C C . VAL A 1 569 ? -6.031 -36.844 -36.094 1 98.69 569 VAL A C 1
ATOM 4574 O O . VAL A 1 569 ? -6.633 -36.094 -36.812 1 98.69 569 VAL A O 1
ATOM 4577 N N . TYR A 1 570 ? -6.473 -38.031 -35.688 1 98.19 570 TYR A N 1
ATOM 4578 C CA . TYR A 1 570 ? -7.867 -38.438 -35.844 1 98.19 570 TYR A CA 1
ATOM 4579 C C . TYR A 1 570 ? -8.57 -38.406 -34.469 1 98.19 570 TYR A C 1
ATOM 4581 O O . TYR A 1 570 ? -8.031 -38.906 -33.469 1 98.19 570 TYR A O 1
ATOM 4589 N N . ASP A 1 571 ? -9.719 -37.75 -34.469 1 97.88 571 ASP A N 1
ATOM 4590 C CA . ASP A 1 571 ? -10.594 -37.812 -33.281 1 97.88 571 ASP A CA 1
ATOM 4591 C C . ASP A 1 571 ? -11.758 -38.781 -33.5 1 97.88 571 ASP A C 1
ATOM 4593 O O . ASP A 1 571 ? -12.758 -38.406 -34.125 1 97.88 571 ASP A O 1
ATOM 4597 N N . LYS A 1 572 ? -11.648 -39.875 -32.938 1 96.31 572 LYS A N 1
ATOM 4598 C CA . LYS A 1 572 ? -12.633 -40.906 -33.156 1 96.31 572 LYS A CA 1
ATOM 4599 C C . LYS A 1 572 ? -13.992 -40.531 -32.562 1 96.31 572 LYS A C 1
ATOM 4601 O O . LYS A 1 572 ? -15.031 -40.938 -33.094 1 96.31 572 LYS A O 1
ATOM 4606 N N . ASP A 1 573 ? -13.992 -39.875 -31.484 1 95.81 573 ASP A N 1
ATOM 4607 C CA . ASP A 1 573 ? -15.234 -39.531 -30.797 1 95.81 573 ASP A CA 1
ATOM 4608 C C . ASP A 1 573 ? -16.031 -38.5 -31.609 1 95.81 573 ASP A C 1
ATOM 4610 O O . ASP A 1 573 ? -17.266 -38.531 -31.609 1 95.81 573 ASP A O 1
ATOM 4614 N N . LYS A 1 574 ? -15.281 -37.625 -32.281 1 95.81 574 LYS A N 1
ATOM 4615 C CA . LYS A 1 574 ? -15.945 -36.594 -33.062 1 95.81 574 LYS A CA 1
ATOM 4616 C C . LYS A 1 574 ? -15.93 -36.938 -34.531 1 95.81 574 LYS A C 1
ATOM 4618 O O . LYS A 1 574 ? -16.562 -36.25 -35.344 1 95.81 574 LYS A O 1
ATOM 4623 N N . ASN A 1 575 ? -15.219 -37.969 -34.906 1 96.31 575 ASN A N 1
ATOM 4624 C CA . ASN A 1 575 ? -14.984 -38.344 -36.312 1 96.31 575 ASN A CA 1
ATOM 4625 C C . ASN A 1 575 ? -14.406 -37.156 -37.125 1 96.31 575 ASN A C 1
ATOM 4627 O O . ASN A 1 575 ? -14.938 -36.812 -38.156 1 96.31 575 ASN A O 1
ATOM 4631 N N . GLU A 1 576 ? -13.391 -36.625 -36.625 1 97.44 576 GLU A N 1
ATOM 4632 C CA . GLU A 1 576 ? -12.75 -35.469 -37.25 1 97.44 576 GLU A CA 1
ATOM 4633 C C . GLU A 1 576 ? -11.281 -35.75 -37.531 1 97.44 576 GLU A C 1
ATOM 4635 O O . GLU A 1 576 ? -10.594 -36.406 -36.75 1 97.44 576 GLU A O 1
ATOM 4640 N N . LEU A 1 577 ? -10.859 -35.281 -38.688 1 98 577 LEU A N 1
ATOM 4641 C CA . LEU A 1 577 ? -9.445 -35.188 -39 1 98 577 LEU A CA 1
ATOM 4642 C C . LEU A 1 577 ? -8.922 -33.781 -38.719 1 98 577 LEU A C 1
ATOM 4644 O O . LEU A 1 577 ? -9.508 -32.781 -39.125 1 98 577 LEU A O 1
ATOM 4648 N N . ILE A 1 578 ? -7.863 -33.688 -37.938 1 98.75 578 ILE A N 1
ATOM 4649 C CA . ILE A 1 578 ? -7.336 -32.406 -37.469 1 98.75 578 ILE A CA 1
ATOM 4650 C C . ILE A 1 578 ? -5.863 -32.312 -37.875 1 98.75 578 ILE A C 1
ATOM 4652 O O . ILE A 1 578 ? -5.066 -33.188 -37.562 1 98.75 578 ILE A O 1
ATOM 4656 N N . VAL A 1 579 ? -5.508 -31.266 -38.531 1 98.81 579 VAL A N 1
ATOM 4657 C CA . VAL A 1 579 ? -4.133 -31 -38.938 1 98.81 579 VAL A CA 1
ATOM 4658 C C . VAL A 1 579 ? -3.645 -29.703 -38.312 1 98.81 579 VAL A C 1
ATOM 4660 O O . VAL A 1 579 ? -4.336 -28.688 -38.344 1 98.81 579 VAL A O 1
ATOM 4663 N N . LYS A 1 580 ? -2.531 -29.703 -37.656 1 98.94 580 LYS A N 1
ATOM 4664 C CA . LYS A 1 580 ? -1.89 -28.531 -37.062 1 98.94 580 LYS A CA 1
ATOM 4665 C C . LYS A 1 580 ? -0.616 -28.156 -37.812 1 98.94 580 LYS A C 1
ATOM 4667 O O . LYS A 1 580 ? 0.253 -29 -38.031 1 98.94 580 LYS A O 1
ATOM 4672 N N . VAL A 1 581 ? -0.489 -26.953 -38.219 1 98.88 581 VAL A N 1
ATOM 4673 C CA . VAL A 1 581 ? 0.652 -26.469 -39 1 98.88 581 VAL A CA 1
ATOM 4674 C C . VAL A 1 581 ? 1.15 -25.156 -38.438 1 98.88 581 VAL A C 1
ATOM 4676 O O . VAL A 1 581 ? 0.363 -24.219 -38.219 1 98.88 581 VAL A O 1
ATOM 4679 N N . ALA A 1 582 ? 2.42 -25.047 -38.125 1 98.88 582 ALA A N 1
ATOM 4680 C CA . ALA A 1 582 ? 3.062 -23.781 -37.75 1 98.88 582 ALA A CA 1
ATOM 4681 C C . ALA A 1 582 ? 4.008 -23.297 -38.844 1 98.88 582 ALA A C 1
ATOM 4683 O O . ALA A 1 582 ? 4.887 -24.031 -39.281 1 98.88 582 ALA A O 1
ATOM 4684 N N . ASN A 1 583 ? 3.797 -22.109 -39.312 1 98.75 583 ASN A N 1
ATOM 4685 C CA . ASN A 1 583 ? 4.738 -21.406 -40.156 1 98.75 583 ASN A CA 1
ATOM 4686 C C . ASN A 1 583 ? 5.609 -20.438 -39.375 1 98.75 583 ASN A C 1
ATOM 4688 O O . ASN A 1 583 ? 5.145 -19.375 -38.969 1 98.75 583 ASN A O 1
ATOM 4692 N N . THR A 1 584 ? 6.867 -20.766 -39.219 1 98.38 584 THR A N 1
ATOM 4693 C CA . THR A 1 584 ? 7.754 -19.953 -38.406 1 98.38 584 THR A CA 1
ATOM 4694 C C . THR A 1 584 ? 8.578 -19 -39.281 1 98.38 584 THR A C 1
ATOM 4696 O O . THR A 1 584 ? 9.445 -18.281 -38.781 1 98.38 584 THR A O 1
ATOM 4699 N N . SER A 1 585 ? 8.273 -19.016 -40.594 1 97.12 585 SER A N 1
ATOM 4700 C CA . SER A 1 585 ? 9 -18.141 -41.5 1 97.12 585 SER A CA 1
ATOM 4701 C C . SER A 1 585 ? 8.305 -16.781 -41.625 1 97.12 585 SER A C 1
ATOM 4703 O O . SER A 1 585 ? 7.16 -16.625 -41.219 1 97.12 585 SER A O 1
ATOM 4705 N N . ASP A 1 586 ? 9.008 -15.852 -42.25 1 96 586 ASP A N 1
ATOM 4706 C CA . ASP A 1 586 ? 8.477 -14.508 -42.469 1 96 586 ASP A CA 1
ATOM 4707 C C . ASP A 1 586 ? 7.801 -14.391 -43.844 1 96 586 ASP A C 1
ATOM 4709 O O . ASP A 1 586 ? 7.547 -13.281 -44.312 1 96 586 ASP A O 1
ATOM 4713 N N . LYS A 1 587 ? 7.473 -15.57 -44.406 1 96.44 587 LYS A N 1
ATOM 4714 C CA . LYS A 1 587 ? 6.836 -15.586 -45.719 1 96.44 587 LYS A CA 1
ATOM 4715 C C . LYS A 1 587 ? 5.539 -16.391 -45.688 1 96.44 587 LYS A C 1
ATOM 4717 O O . LYS A 1 587 ? 5.406 -17.328 -44.906 1 96.44 587 LYS A O 1
ATOM 4722 N N . THR A 1 588 ? 4.652 -15.922 -46.5 1 97.75 588 THR A N 1
ATOM 4723 C CA . THR A 1 588 ? 3.482 -16.766 -46.719 1 97.75 588 THR A CA 1
ATOM 4724 C C . THR A 1 588 ? 3.881 -18.078 -47.375 1 97.75 588 THR A C 1
ATOM 4726 O O . THR A 1 588 ? 4.688 -18.094 -48.312 1 97.75 588 THR A O 1
ATOM 4729 N N . GLN A 1 589 ? 3.352 -19.141 -46.906 1 98 589 GLN A N 1
ATOM 4730 C CA . GLN A 1 589 ? 3.664 -20.453 -47.469 1 98 589 GLN A CA 1
ATOM 4731 C C . GLN A 1 589 ? 2.43 -21.094 -48.094 1 98 589 GLN A C 1
ATOM 4733 O O . GLN A 1 589 ? 1.419 -21.297 -47.406 1 98 589 GLN A O 1
ATOM 4738 N N . PRO A 1 590 ? 2.49 -21.406 -49.406 1 97.62 590 PRO A N 1
ATOM 4739 C CA . PRO A 1 590 ? 1.43 -22.266 -49.938 1 97.62 590 PRO A CA 1
ATOM 4740 C C . PRO A 1 590 ? 1.453 -23.672 -49.375 1 97.62 590 PRO A C 1
ATOM 4742 O O . PRO A 1 590 ? 2.504 -24.328 -49.375 1 97.62 590 PRO A O 1
ATOM 4745 N N . VAL A 1 591 ? 0.329 -24.188 -48.906 1 97.69 591 VAL A N 1
ATOM 4746 C CA . VAL A 1 591 ? 0.235 -25.484 -48.25 1 97.69 591 VAL A CA 1
ATOM 4747 C C . VAL A 1 591 ? -0.894 -26.297 -48.875 1 97.69 591 VAL A C 1
ATOM 4749 O O . VAL A 1 591 ? -1.973 -25.766 -49.156 1 97.69 591 VAL A O 1
ATOM 4752 N N . SER A 1 592 ? -0.589 -27.484 -49.219 1 97.56 592 SER A N 1
ATOM 4753 C CA . SER A 1 592 ? -1.604 -28.438 -49.656 1 97.56 592 SER A CA 1
ATOM 4754 C C . SER A 1 592 ? -1.691 -29.609 -48.688 1 97.56 592 SER A C 1
ATOM 4756 O O . SER A 1 592 ? -0.682 -30.266 -48.406 1 97.56 592 SER A O 1
ATOM 4758 N N . LEU A 1 593 ? -2.859 -29.891 -48.188 1 98.31 593 LEU A N 1
ATOM 4759 C CA . LEU A 1 593 ? -3.146 -31.047 -47.344 1 98.31 593 LEU A CA 1
ATOM 4760 C C . LEU A 1 593 ? -3.9 -32.125 -48.125 1 98.31 593 LEU A C 1
ATOM 4762 O O . LEU A 1 593 ? -5.043 -31.906 -48.531 1 98.31 593 LEU A O 1
ATOM 4766 N N . THR A 1 594 ? -3.256 -33.219 -48.344 1 97.38 594 THR A N 1
ATOM 4767 C CA . THR A 1 594 ? -3.883 -34.312 -49.094 1 97.38 594 THR A CA 1
ATOM 4768 C C . THR A 1 594 ? -4.117 -35.5 -48.156 1 97.38 594 THR A C 1
ATOM 4770 O O . THR A 1 594 ? -3.176 -36.031 -47.562 1 97.38 594 THR A O 1
ATOM 4773 N N . PHE A 1 595 ? -5.387 -35.938 -48.125 1 97.25 595 PHE A N 1
ATOM 4774 C CA . PHE A 1 595 ? -5.754 -37.062 -47.281 1 97.25 595 PHE A CA 1
ATOM 4775 C C . PHE A 1 595 ? -5.82 -38.344 -48.125 1 97.25 595 PHE A C 1
ATOM 4777 O O . PHE A 1 595 ? -6.664 -38.469 -49 1 97.25 595 PHE A O 1
ATOM 4784 N N . GLU A 1 596 ? -4.965 -39.219 -47.844 1 95.94 596 GLU A N 1
ATOM 4785 C CA . GLU A 1 596 ? -4.922 -40.5 -48.531 1 95.94 596 GLU A CA 1
ATOM 4786 C C . GLU A 1 596 ? -5.504 -41.625 -47.688 1 95.94 596 GLU A C 1
ATOM 4788 O O . GLU A 1 596 ? -5.434 -41.594 -46.438 1 95.94 596 GLU A O 1
ATOM 4793 N N . GLY A 1 597 ? -6.098 -42.625 -48.375 1 92.94 597 GLY A N 1
ATOM 4794 C CA . GLY A 1 597 ? -6.598 -43.812 -47.688 1 92.94 597 GLY A CA 1
ATOM 4795 C C . GLY A 1 597 ? -8.078 -43.75 -47.375 1 92.94 597 GLY A C 1
ATOM 4796 O O . GLY A 1 597 ? -8.656 -44.688 -46.844 1 92.94 597 GLY A O 1
ATOM 4797 N N . LEU A 1 598 ? -8.734 -42.656 -47.656 1 91.88 598 LEU A N 1
ATOM 4798 C CA . LEU A 1 598 ? -10.18 -42.562 -47.5 1 91.88 598 LEU A CA 1
ATOM 4799 C C . LEU A 1 598 ? -10.906 -43.344 -48.562 1 91.88 598 LEU A C 1
ATOM 4801 O O . LEU A 1 598 ? -10.406 -43.5 -49.688 1 91.88 598 LEU A O 1
ATOM 4805 N N . LYS A 1 599 ? -12.016 -43.844 -48.125 1 87.88 599 LYS A N 1
ATOM 4806 C CA . LYS A 1 599 ? -12.852 -44.562 -49.094 1 87.88 599 LYS A CA 1
ATOM 4807 C C . LYS A 1 599 ? -13.531 -43.562 -50.031 1 87.88 599 LYS A C 1
ATOM 4809 O O . LYS A 1 599 ? -13.68 -42.375 -49.719 1 87.88 599 LYS A O 1
ATOM 4814 N N . LYS A 1 600 ? -13.938 -44.125 -51.125 1 82.88 600 LYS A N 1
ATOM 4815 C CA . LYS A 1 600 ? -14.57 -43.281 -52.125 1 82.88 600 LYS A CA 1
ATOM 4816 C C . LYS A 1 600 ? -15.836 -42.625 -51.594 1 82.88 600 LYS A C 1
ATOM 4818 O O . LYS A 1 600 ? -16.172 -41.5 -51.969 1 82.88 600 LYS A O 1
ATOM 4823 N N . GLN A 1 601 ? -16.438 -43.312 -50.594 1 86.69 601 GLN A N 1
ATOM 4824 C CA . GLN A 1 601 ? -17.688 -42.812 -50.094 1 86.69 601 GLN A CA 1
ATOM 4825 C C . GLN A 1 601 ? -17.453 -41.844 -48.938 1 86.69 601 GLN A C 1
ATOM 4827 O O . GLN A 1 601 ? -18.375 -41.094 -48.562 1 86.69 601 GLN A O 1
ATOM 4832 N N . ASP A 1 602 ? -16.188 -41.812 -48.5 1 90 602 ASP A N 1
ATOM 4833 C CA . ASP A 1 602 ? -15.891 -40.906 -47.406 1 90 602 ASP A CA 1
ATOM 4834 C C . ASP A 1 602 ? -15.891 -39.438 -47.906 1 90 602 ASP A C 1
ATOM 4836 O O . ASP A 1 602 ? -15.328 -39.125 -48.938 1 90 602 ASP A O 1
ATOM 4840 N N . VAL A 1 603 ? -16.609 -38.562 -47.156 1 91 603 VAL A N 1
ATOM 4841 C CA . VAL A 1 603 ? -16.688 -37.125 -47.469 1 91 603 VAL A CA 1
ATOM 4842 C C . VAL A 1 603 ? -16.141 -36.312 -46.312 1 91 603 VAL A C 1
ATOM 4844 O O . VAL A 1 603 ? -16.484 -36.562 -45.156 1 91 603 VAL A O 1
ATOM 4847 N N . LEU A 1 604 ? -15.227 -35.5 -46.656 1 93.5 604 LEU A N 1
ATOM 4848 C CA . LEU A 1 604 ? -14.766 -34.531 -45.688 1 93.5 604 LEU A CA 1
ATOM 4849 C C . LEU A 1 604 ? -15.562 -33.219 -45.812 1 93.5 604 LEU A C 1
ATOM 4851 O O . LEU A 1 604 ? -15.672 -32.656 -46.906 1 93.5 604 LEU A O 1
ATOM 4855 N N . SER A 1 605 ? -16.25 -32.875 -44.656 1 91.69 605 SER A N 1
ATOM 4856 C CA . SER A 1 605 ? -17.125 -31.703 -44.656 1 91.69 605 SER A CA 1
ATOM 4857 C C . SER A 1 605 ? -16.875 -30.812 -43.438 1 91.69 605 SER A C 1
ATOM 4859 O O . SER A 1 605 ? -15.984 -31.094 -42.656 1 91.69 605 SER A O 1
ATOM 4861 N N . GLU A 1 606 ? -17.453 -29.641 -43.438 1 90.56 606 GLU A N 1
ATOM 4862 C CA . GLU A 1 606 ? -17.438 -28.703 -42.312 1 90.56 606 GLU A CA 1
ATOM 4863 C C . GLU A 1 606 ? -16.016 -28.25 -41.969 1 90.56 606 GLU A C 1
ATOM 4865 O O . GLU A 1 606 ? -15.617 -28.25 -40.812 1 90.56 606 GLU A O 1
ATOM 4870 N N . GLY A 1 607 ? -15.344 -28.047 -42.969 1 94.75 607 GLY A N 1
ATOM 4871 C CA . GLY A 1 607 ? -13.977 -27.578 -42.812 1 94.75 607 GLY A CA 1
ATOM 4872 C C . GLY A 1 607 ? -13.883 -26.281 -42.062 1 94.75 607 GLY A C 1
ATOM 4873 O O . GLY A 1 607 ? -14.656 -25.344 -42.312 1 94.75 607 GLY A O 1
ATOM 4874 N N . ARG A 1 608 ? -12.969 -26.219 -41 1 97.56 608 ARG A N 1
ATOM 4875 C CA . ARG A 1 608 ? -12.664 -25.031 -40.219 1 97.56 608 ARG A CA 1
ATOM 4876 C C . ARG A 1 608 ? -11.164 -24.844 -40.062 1 97.56 608 ARG A C 1
ATOM 4878 O O . ARG A 1 608 ? -10.406 -25.812 -40.031 1 97.56 608 ARG A O 1
ATOM 4885 N N . CYS A 1 609 ? -10.781 -23.594 -40.031 1 98.31 609 CYS A N 1
ATOM 4886 C CA . CYS A 1 609 ? -9.398 -23.219 -39.781 1 98.31 609 CYS A CA 1
ATOM 4887 C C . CYS A 1 609 ? -9.32 -22.25 -38.594 1 98.31 609 CYS A C 1
ATOM 4889 O O . CYS A 1 609 ? -9.984 -21.219 -38.594 1 98.31 609 CYS A O 1
ATOM 4891 N N . ILE A 1 610 ? -8.602 -22.594 -37.562 1 98.81 610 ILE A N 1
ATOM 4892 C CA . ILE A 1 610 ? -8.32 -21.703 -36.469 1 98.81 610 ILE A CA 1
ATOM 4893 C C . ILE A 1 610 ? -6.879 -21.203 -36.531 1 98.81 610 ILE A C 1
ATOM 4895 O O . ILE A 1 610 ? -5.941 -22 -36.625 1 98.81 610 ILE A O 1
ATOM 4899 N N . THR A 1 611 ? -6.695 -19.875 -36.562 1 98.69 611 THR A N 1
ATOM 4900 C CA . THR A 1 611 ? -5.348 -19.344 -36.688 1 98.69 611 THR A CA 1
ATOM 4901 C C . THR A 1 611 ? -4.98 -18.469 -35.5 1 98.69 611 THR A C 1
ATOM 4903 O O . THR A 1 611 ? -5.852 -17.875 -34.875 1 98.69 611 THR A O 1
ATOM 4906 N N . LEU A 1 612 ? -3.766 -18.531 -35.094 1 98.56 612 LEU A N 1
ATOM 4907 C CA . LEU A 1 612 ? -3.086 -17.609 -34.188 1 98.56 612 LEU A CA 1
ATOM 4908 C C . LEU A 1 612 ? -1.923 -16.906 -34.906 1 98.56 612 LEU A C 1
ATOM 4910 O O . LEU A 1 612 ? -0.991 -17.578 -35.375 1 98.56 612 LEU A O 1
ATOM 4914 N N . SER A 1 613 ? -1.987 -15.617 -35.031 1 98 613 SER A N 1
ATOM 4915 C CA . SER A 1 613 ? -0.948 -14.875 -35.719 1 98 613 SER A CA 1
ATOM 4916 C C . SER A 1 613 ? -0.84 -13.445 -35.188 1 98 613 SER A C 1
ATOM 4918 O O . SER A 1 613 ? -1.779 -12.93 -34.594 1 98 613 SER A O 1
ATOM 4920 N N . SER A 1 614 ? 0.339 -12.898 -35.281 1 96.81 614 SER A N 1
ATOM 4921 C CA . SER A 1 614 ? 0.579 -11.5 -34.938 1 96.81 614 SER A CA 1
ATOM 4922 C C . SER A 1 614 ? 1.661 -10.898 -35.844 1 96.81 614 SER A C 1
ATOM 4924 O O . SER A 1 614 ? 2.67 -11.547 -36.125 1 96.81 614 SER A O 1
ATOM 4926 N N . LEU A 1 615 ? 1.428 -9.672 -36.281 1 93.81 615 LEU A N 1
ATOM 4927 C CA . LEU A 1 615 ? 2.441 -8.945 -37.031 1 93.81 615 LEU A CA 1
ATOM 4928 C C . LEU A 1 615 ? 3.588 -8.5 -36.156 1 93.81 615 LEU A C 1
ATOM 4930 O O . LEU A 1 615 ? 4.73 -8.383 -36.594 1 93.81 615 LEU A O 1
ATOM 4934 N N . ASP A 1 616 ? 3.279 -8.25 -34.969 1 95.81 616 ASP A N 1
ATOM 4935 C CA . ASP A 1 616 ? 4.277 -7.883 -33.969 1 95.81 616 ASP A CA 1
ATOM 4936 C C . ASP A 1 616 ? 4.715 -9.102 -33.156 1 95.81 616 ASP A C 1
ATOM 4938 O O . ASP A 1 616 ? 3.99 -9.555 -32.25 1 95.81 616 ASP A O 1
ATOM 4942 N N . GLN A 1 617 ? 5.953 -9.555 -33.375 1 95.5 617 GLN A N 1
ATOM 4943 C CA . GLN A 1 617 ? 6.457 -10.789 -32.781 1 95.5 617 GLN A CA 1
ATOM 4944 C C . GLN A 1 617 ? 6.73 -10.609 -31.281 1 95.5 617 GLN A C 1
ATOM 4946 O O . GLN A 1 617 ? 6.875 -11.586 -30.547 1 95.5 617 GLN A O 1
ATOM 4951 N N . ASP A 1 618 ? 6.801 -9.328 -30.797 1 95.25 618 ASP A N 1
ATOM 4952 C CA . ASP A 1 618 ? 7.129 -9.055 -29.406 1 95.25 618 ASP A CA 1
ATOM 4953 C C . ASP A 1 618 ? 5.867 -8.758 -28.594 1 95.25 618 ASP A C 1
ATOM 4955 O O . ASP A 1 618 ? 5.934 -8.594 -27.375 1 95.25 618 ASP A O 1
ATOM 4959 N N . LYS A 1 619 ? 4.789 -8.773 -29.266 1 95.56 619 LYS A N 1
ATOM 4960 C CA . LYS A 1 619 ? 3.527 -8.422 -28.609 1 95.56 619 LYS A CA 1
ATOM 4961 C C . LYS A 1 619 ? 2.92 -9.625 -27.906 1 95.56 619 LYS A C 1
ATOM 4963 O O . LYS A 1 619 ? 3.174 -10.773 -28.281 1 95.56 619 LYS A O 1
ATOM 4968 N N . ASP A 1 620 ? 2.209 -9.414 -26.828 1 97.31 620 ASP A N 1
ATOM 4969 C CA . ASP A 1 620 ? 1.349 -10.383 -26.172 1 97.31 620 ASP A CA 1
ATOM 4970 C C . ASP A 1 620 ? 0.134 -9.703 -25.547 1 97.31 620 ASP A C 1
ATOM 4972 O O . ASP A 1 620 ? -0.018 -8.484 -25.625 1 97.31 620 ASP A O 1
ATOM 4976 N N . ASN A 1 621 ? -0.786 -10.562 -25.062 1 98.31 621 ASN A N 1
ATOM 4977 C CA . ASN A 1 621 ? -1.913 -10.016 -24.312 1 98.31 621 ASN A CA 1
ATOM 4978 C C . ASN A 1 621 ? -1.469 -9.445 -22.969 1 98.31 621 ASN A C 1
ATOM 4980 O O . ASN A 1 621 ? -0.538 -9.953 -22.344 1 98.31 621 ASN A O 1
ATOM 4984 N N . THR A 1 622 ? -2.033 -8.367 -22.531 1 96.75 622 THR A N 1
ATOM 4985 C CA . THR A 1 622 ? -1.814 -7.711 -21.234 1 96.75 622 THR A CA 1
ATOM 4986 C C . THR A 1 622 ? -3.143 -7.43 -20.547 1 96.75 622 THR A C 1
ATOM 4988 O O . THR A 1 622 ? -4.207 -7.57 -21.141 1 96.75 622 THR A O 1
ATOM 4991 N N . LEU A 1 623 ? -3.109 -7.102 -19.328 1 97.62 623 LEU A N 1
ATOM 4992 C CA . LEU A 1 623 ? -4.328 -6.766 -18.609 1 97.62 623 LEU A CA 1
ATOM 4993 C C . LEU A 1 623 ? -5.059 -5.609 -19.281 1 97.62 623 LEU A C 1
ATOM 4995 O O . LEU A 1 623 ? -6.293 -5.559 -19.281 1 97.62 623 LEU A O 1
ATOM 4999 N N . GLU A 1 624 ? -4.332 -4.664 -19.891 1 96.94 624 GLU A N 1
ATOM 5000 C CA . GLU A 1 624 ? -4.918 -3.512 -20.562 1 96.94 624 GLU A CA 1
ATOM 5001 C C . GLU A 1 624 ? -5.531 -3.914 -21.906 1 96.94 624 GLU A C 1
ATOM 5003 O O . GLU A 1 624 ? -6.531 -3.336 -22.328 1 96.94 624 GLU A O 1
ATOM 5008 N N . GLN A 1 625 ? -4.859 -4.875 -22.609 1 97.81 625 GLN A N 1
ATOM 5009 C CA . GLN A 1 625 ? -5.328 -5.395 -23.891 1 97.81 625 GLN A CA 1
ATOM 5010 C C . GLN A 1 625 ? -5.41 -6.918 -23.875 1 97.81 625 GLN A C 1
ATOM 5012 O O . GLN A 1 625 ? -4.641 -7.598 -24.562 1 97.81 625 GLN A O 1
ATOM 5017 N N . PRO A 1 626 ? -6.371 -7.395 -23.141 1 98.25 626 PRO A N 1
ATOM 5018 C CA . PRO A 1 626 ? -6.383 -8.828 -22.828 1 98.25 626 PRO A CA 1
ATOM 5019 C C . PRO A 1 626 ? -6.723 -9.688 -24.047 1 98.25 626 PRO A C 1
ATOM 5021 O O . PRO A 1 626 ? -6.551 -10.906 -24 1 98.25 626 PRO A O 1
ATOM 5024 N N . PHE A 1 627 ? -7.203 -9.102 -25.172 1 98.19 627 PHE A N 1
ATOM 5025 C CA . PHE A 1 627 ? -7.645 -9.875 -26.328 1 98.19 627 PHE A CA 1
ATOM 5026 C C . PHE A 1 627 ? -6.953 -9.383 -27.594 1 98.19 627 PHE A C 1
ATOM 5028 O O . PHE A 1 627 ? -7.543 -9.414 -28.688 1 98.19 627 PHE A O 1
ATOM 5035 N N . ALA A 1 628 ? -5.766 -8.844 -27.391 1 98 628 ALA A N 1
ATOM 5036 C CA . ALA A 1 628 ? -5.02 -8.336 -28.547 1 98 628 ALA A CA 1
ATOM 5037 C C . ALA A 1 628 ? -4.727 -9.453 -29.547 1 98 628 ALA A C 1
ATOM 5039 O O . ALA A 1 628 ? -4.777 -9.234 -30.766 1 98 628 ALA A O 1
ATOM 5040 N N . ILE A 1 629 ? -4.336 -10.633 -29.094 1 98.5 629 ILE A N 1
ATOM 5041 C CA . ILE A 1 629 ? -4.055 -11.805 -29.922 1 98.5 629 ILE A CA 1
ATOM 5042 C C . ILE A 1 629 ? -4.859 -12.992 -29.406 1 98.5 629 ILE A C 1
ATOM 5044 O O . ILE A 1 629 ? -4.559 -13.547 -28.344 1 98.5 629 ILE A O 1
ATOM 5048 N N . THR A 1 630 ? -5.863 -13.414 -30.109 1 98.5 630 THR A N 1
ATOM 5049 C CA . THR A 1 630 ? -6.723 -14.547 -29.781 1 98.5 630 THR A CA 1
ATOM 5050 C C . THR A 1 630 ? -6.938 -15.438 -31 1 98.5 630 THR A C 1
ATOM 5052 O O . THR A 1 630 ? -6.762 -15 -32.125 1 98.5 630 THR A O 1
ATOM 5055 N N . PRO A 1 631 ? -7.273 -16.734 -30.812 1 98.69 631 PRO A N 1
ATOM 5056 C CA . PRO A 1 631 ? -7.582 -17.594 -31.953 1 98.69 631 PRO A CA 1
ATOM 5057 C C . PRO A 1 631 ? -8.734 -17.062 -32.812 1 98.69 631 PRO A C 1
ATOM 5059 O O . PRO A 1 631 ? -9.734 -16.594 -32.25 1 98.69 631 PRO A O 1
ATOM 5062 N N . GLN A 1 632 ? -8.508 -17.109 -34.125 1 98.38 632 GLN A N 1
ATOM 5063 C CA . GLN A 1 632 ? -9.539 -16.719 -35.094 1 98.38 632 GLN A CA 1
ATOM 5064 C C . GLN A 1 632 ? -9.992 -17.922 -35.938 1 98.38 632 GLN A C 1
ATOM 5066 O O . GLN A 1 632 ? -9.172 -18.594 -36.562 1 98.38 632 GLN A O 1
ATOM 5071 N N . GLU A 1 633 ? -11.25 -18.188 -35.938 1 98.12 633 GLU A N 1
ATOM 5072 C CA . GLU A 1 633 ? -11.781 -19.328 -36.656 1 98.12 633 GLU A CA 1
ATOM 5073 C C . GLU A 1 633 ? -12.484 -18.875 -37.938 1 98.12 633 GLU A C 1
ATOM 5075 O O . GLU A 1 633 ? -13.266 -17.922 -37.938 1 98.12 633 GLU A O 1
ATOM 5080 N N . THR A 1 634 ? -12.141 -19.516 -39.062 1 97.62 634 THR A N 1
ATOM 5081 C CA . THR A 1 634 ? -12.781 -19.281 -40.344 1 97.62 634 THR A CA 1
ATOM 5082 C C . THR A 1 634 ? -13.156 -20.594 -41.031 1 97.62 634 THR A C 1
ATOM 5084 O O . THR A 1 634 ? -12.484 -21.609 -40.844 1 97.62 634 THR A O 1
ATOM 5087 N N . PRO A 1 635 ? -14.25 -20.578 -41.812 1 96.94 635 PRO A N 1
ATOM 5088 C CA . PRO A 1 635 ? -14.547 -21.781 -42.625 1 96.94 635 PRO A CA 1
ATOM 5089 C C . PRO A 1 635 ? -13.562 -22 -43.75 1 96.94 635 PRO A C 1
ATOM 5091 O O . PRO A 1 635 ? -13.047 -21.016 -44.312 1 96.94 635 PRO A O 1
ATOM 5094 N N . VAL A 1 636 ? -13.297 -23.234 -44.062 1 96 636 VAL A N 1
ATOM 5095 C CA . VAL A 1 636 ? -12.484 -23.562 -45.219 1 96 636 VAL A CA 1
ATOM 5096 C C . VAL A 1 636 ? -13.195 -24.625 -46.062 1 96 636 VAL A C 1
ATOM 5098 O O . VAL A 1 636 ? -13.922 -25.453 -45.531 1 96 636 VAL A O 1
ATOM 5101 N N . THR A 1 637 ? -12.961 -24.531 -47.375 1 92.75 637 THR A N 1
ATOM 5102 C CA . THR A 1 637 ? -13.586 -25.484 -48.312 1 92.75 637 THR A CA 1
ATOM 5103 C C . THR A 1 637 ? -12.555 -26.484 -48.812 1 92.75 637 THR A C 1
ATOM 5105 O O . THR A 1 637 ? -11.523 -26.109 -49.344 1 92.75 637 THR A O 1
ATOM 5108 N N . ILE A 1 638 ? -12.82 -27.703 -48.531 1 92.56 638 ILE A N 1
ATOM 5109 C CA . ILE A 1 638 ? -11.977 -28.797 -49 1 92.56 638 ILE A CA 1
ATOM 5110 C C . ILE A 1 638 ? -12.531 -29.359 -50.312 1 92.56 638 ILE A C 1
ATOM 5112 O O . ILE A 1 638 ? -13.75 -29.438 -50.469 1 92.56 638 ILE A O 1
ATOM 5116 N N . ASN A 1 639 ? -11.703 -29.641 -51.344 1 91.38 639 ASN A N 1
ATOM 5117 C CA . ASN A 1 639 ? -12.062 -30.266 -52.594 1 91.38 639 ASN A CA 1
ATOM 5118 C C . ASN A 1 639 ? -11.711 -31.75 -52.625 1 91.38 639 ASN A C 1
ATOM 5120 O O . ASN A 1 639 ? -10.555 -32.125 -52.812 1 91.38 639 ASN A O 1
ATOM 5124 N N . GLY A 1 640 ? -12.758 -32.531 -52.5 1 91.5 640 GLY A N 1
ATOM 5125 C CA . GLY A 1 640 ? -12.484 -33.938 -52.312 1 91.5 640 GLY A CA 1
ATOM 5126 C C . GLY A 1 640 ? -11.742 -34.25 -51.031 1 91.5 640 GLY A C 1
ATOM 5127 O O . GLY A 1 640 ? -12.25 -34 -49.938 1 91.5 640 GLY A O 1
ATOM 5128 N N . HIS A 1 641 ? -10.516 -34.781 -51.344 1 95 641 HIS A N 1
ATOM 5129 C CA . HIS A 1 641 ? -9.727 -35.188 -50.188 1 95 641 HIS A CA 1
ATOM 5130 C C . HIS A 1 641 ? -8.477 -34.312 -50.031 1 95 641 HIS A C 1
ATOM 5132 O O . HIS A 1 641 ? -7.469 -34.75 -49.5 1 95 641 HIS A O 1
ATOM 5138 N N . ALA A 1 642 ? -8.609 -33.062 -50.531 1 94.94 642 ALA A N 1
ATOM 5139 C CA . ALA A 1 642 ? -7.449 -32.188 -50.469 1 94.94 642 ALA A CA 1
ATOM 5140 C C . ALA A 1 642 ? -7.863 -30.734 -50.219 1 94.94 642 ALA A C 1
ATOM 5142 O O . ALA A 1 642 ? -8.891 -30.266 -50.719 1 94.94 642 ALA A O 1
ATOM 5143 N N . LEU A 1 643 ? -7.09 -30.094 -49.406 1 96.5 643 LEU A N 1
ATOM 5144 C CA . LEU A 1 643 ? -7.199 -28.641 -49.188 1 96.5 643 LEU A CA 1
ATOM 5145 C C . LEU A 1 643 ? -5.945 -27.938 -49.688 1 96.5 643 LEU A C 1
ATOM 5147 O O . LEU A 1 643 ? -4.828 -28.312 -49.312 1 96.5 643 LEU A O 1
ATOM 5151 N N . THR A 1 644 ? -6.07 -27 -50.531 1 96 644 THR A N 1
ATOM 5152 C CA . THR A 1 644 ? -4.996 -26.094 -50.906 1 96 644 THR A CA 1
ATOM 5153 C C . THR A 1 644 ? -5.246 -24.703 -50.344 1 96 644 THR A C 1
ATOM 5155 O O . THR A 1 644 ? -6.328 -24.141 -50.531 1 96 644 THR A O 1
ATOM 5158 N N . THR A 1 645 ? -4.258 -24.219 -49.594 1 96.31 645 THR A N 1
ATOM 5159 C CA . THR A 1 645 ? -4.418 -22.922 -48.969 1 96.31 645 THR A CA 1
ATOM 5160 C C . THR A 1 645 ? -3.074 -22.219 -48.812 1 96.31 645 THR A C 1
ATOM 5162 O O . THR A 1 645 ? -2.043 -22.734 -49.25 1 96.31 645 THR A O 1
ATOM 5165 N N . GLU A 1 646 ? -3.117 -20.953 -48.344 1 96.88 646 GLU A N 1
ATOM 5166 C CA . GLU A 1 646 ? -1.938 -20.172 -47.969 1 96.88 646 GLU A CA 1
ATOM 5167 C C . GLU A 1 646 ? -1.868 -19.922 -46.469 1 96.88 646 GLU A C 1
ATOM 5169 O O . GLU A 1 646 ? -2.863 -19.547 -45.844 1 96.88 646 GLU A O 1
ATOM 5174 N N . LEU A 1 647 ? -0.774 -20.281 -45.906 1 97.81 647 LEU A N 1
ATOM 5175 C CA . LEU A 1 647 ? -0.543 -20 -44.5 1 97.81 647 LEU A CA 1
ATOM 5176 C C . LEU A 1 647 ? 0.352 -18.781 -44.312 1 97.81 647 LEU A C 1
ATOM 5178 O O . LEU A 1 647 ? 1.495 -18.781 -44.781 1 97.81 647 LEU A O 1
ATOM 5182 N N . GLY A 1 648 ? -0.147 -17.719 -43.688 1 97.38 648 GLY A N 1
ATOM 5183 C CA . GLY A 1 648 ? 0.579 -16.469 -43.5 1 97.38 648 GLY A CA 1
ATOM 5184 C C . GLY A 1 648 ? 1.855 -16.625 -42.719 1 97.38 648 GLY A C 1
ATOM 5185 O O . GLY A 1 648 ? 2.068 -17.656 -42.062 1 97.38 648 GLY A O 1
ATOM 5186 N N . PRO A 1 649 ? 2.768 -15.57 -42.812 1 97.94 649 PRO A N 1
ATOM 5187 C CA . PRO A 1 649 ? 3.994 -15.609 -42 1 97.94 649 PRO A CA 1
ATOM 5188 C C . PRO A 1 649 ? 3.719 -15.656 -40.5 1 97.94 649 PRO A C 1
ATOM 5190 O O . PRO A 1 649 ? 2.752 -15.055 -40.031 1 97.94 649 PRO A O 1
ATOM 5193 N N . ASN A 1 650 ? 4.578 -16.391 -39.812 1 98 650 ASN A N 1
ATOM 5194 C CA . ASN A 1 650 ? 4.492 -16.438 -38.344 1 98 650 ASN A CA 1
ATOM 5195 C C . ASN A 1 650 ? 3.07 -16.719 -37.875 1 98 650 ASN A C 1
ATOM 5197 O O . ASN A 1 650 ? 2.488 -15.922 -37.156 1 98 650 ASN A O 1
ATOM 5201 N N . THR A 1 651 ? 2.582 -17.891 -38.281 1 98.69 651 THR A N 1
ATOM 5202 C CA . THR A 1 651 ? 1.19 -18.234 -38.031 1 98.69 651 THR A CA 1
ATOM 5203 C C . THR A 1 651 ? 1.075 -19.688 -37.562 1 98.69 651 THR A C 1
ATOM 5205 O O . THR A 1 651 ? 1.75 -20.562 -38.094 1 98.69 651 THR A O 1
ATOM 5208 N N . PHE A 1 652 ? 0.301 -19.969 -36.594 1 98.81 652 PHE A N 1
ATOM 5209 C CA . PHE A 1 652 ? -0.129 -21.297 -36.188 1 98.81 652 PHE A CA 1
ATOM 5210 C C . PHE A 1 652 ? -1.566 -21.547 -36.625 1 98.81 652 PHE A C 1
ATOM 5212 O O . PHE A 1 652 ? -2.453 -20.734 -36.375 1 98.81 652 PHE A O 1
ATOM 5219 N N . ALA A 1 653 ? -1.772 -22.688 -37.281 1 98.88 653 ALA A N 1
ATOM 5220 C CA . ALA A 1 653 ? -3.104 -23 -37.812 1 98.88 653 ALA A CA 1
ATOM 5221 C C . ALA A 1 653 ? -3.527 -24.406 -37.406 1 98.88 653 ALA A C 1
ATOM 5223 O O . ALA A 1 653 ? -2.709 -25.328 -37.375 1 98.88 653 ALA A O 1
ATOM 5224 N N . VAL A 1 654 ? -4.812 -24.578 -37.125 1 98.94 654 VAL A N 1
ATOM 5225 C CA . VAL A 1 654 ? -5.465 -25.859 -36.875 1 98.94 654 VAL A CA 1
ATOM 5226 C C . VAL A 1 654 ? -6.594 -26.047 -37.906 1 98.94 654 VAL A C 1
ATOM 5228 O O . VAL A 1 654 ? -7.559 -25.281 -37.906 1 98.94 654 VAL A O 1
ATOM 5231 N N . TYR A 1 655 ? -6.422 -27.031 -38.75 1 98.69 655 TYR A N 1
ATOM 5232 C CA . TYR A 1 655 ? -7.453 -27.391 -39.719 1 98.69 655 TYR A CA 1
ATOM 5233 C C . TYR A 1 655 ? -8.266 -28.578 -39.25 1 98.69 655 TYR A C 1
ATOM 5235 O O . TYR A 1 655 ? -7.707 -29.578 -38.781 1 98.69 655 TYR A O 1
ATOM 5243 N N . LYS A 1 656 ? -9.57 -28.5 -39.344 1 98.31 656 LYS A N 1
ATOM 5244 C CA . LYS A 1 656 ? -10.469 -29.562 -38.875 1 98.31 656 LYS A CA 1
ATOM 5245 C C . LYS A 1 656 ? -11.477 -29.922 -39.969 1 98.31 656 LYS A C 1
ATOM 5247 O O . LYS A 1 656 ? -12.039 -29.047 -40.625 1 98.31 656 LYS A O 1
ATOM 5252 N N . PHE A 1 657 ? -11.672 -31.219 -40.156 1 97.62 657 PHE A N 1
ATOM 5253 C CA . PHE A 1 657 ? -12.633 -31.734 -41.125 1 97.62 657 PHE A CA 1
ATOM 5254 C C . PHE A 1 657 ? -13.445 -32.875 -40.531 1 97.62 657 PHE A C 1
ATOM 5256 O O . PHE A 1 657 ? -12.883 -33.812 -39.969 1 97.62 657 PHE A O 1
ATOM 5263 N N . THR A 1 658 ? -14.742 -32.812 -40.719 1 96.5 658 THR A N 1
ATOM 5264 C CA . THR A 1 658 ? -15.594 -33.938 -40.281 1 96.5 658 THR A CA 1
ATOM 5265 C C . THR A 1 658 ? -15.625 -35.031 -41.344 1 96.5 658 THR A C 1
ATOM 5267 O O . THR A 1 658 ? -15.844 -34.75 -42.531 1 96.5 658 THR A O 1
ATOM 5270 N N . LYS A 1 659 ? -15.359 -36.156 -40.906 1 94 659 LYS A N 1
ATOM 5271 C CA . LYS A 1 659 ? -15.445 -37.312 -41.812 1 94 659 LYS A CA 1
ATOM 5272 C C . LYS A 1 659 ? -16.828 -37.938 -41.75 1 94 659 LYS A C 1
ATOM 5274 O O . LYS A 1 659 ? -17.312 -38.312 -40.688 1 94 659 LYS A O 1
ATOM 5279 N N . LYS A 1 660 ? -17.516 -38 -42.906 1 90.25 660 LYS A N 1
ATOM 5280 C CA . LYS A 1 660 ? -18.844 -38.594 -43.031 1 90.25 660 LYS A CA 1
ATOM 5281 C C . LYS A 1 660 ? -18.797 -39.844 -43.938 1 90.25 660 LYS A C 1
ATOM 5283 O O . LYS A 1 660 ? -18.016 -39.875 -44.875 1 90.25 660 LYS A O 1
ATOM 5288 N N . MET B 1 1 ? -61.281 52.938 -57.344 1 19.08 1 MET B N 1
ATOM 5289 C CA . MET B 1 1 ? -60.844 53.938 -56.375 1 19.08 1 MET B CA 1
ATOM 5290 C C . MET B 1 1 ? -59.812 53.375 -55.406 1 19.08 1 MET B C 1
ATOM 5292 O O . MET B 1 1 ? -60.156 52.531 -54.562 1 19.08 1 MET B O 1
ATOM 5296 N N . ARG B 1 2 ? -58.719 53 -56.094 1 25.5 2 ARG B N 1
ATOM 5297 C CA . ARG B 1 2 ? -57.438 52.344 -56 1 25.5 2 ARG B CA 1
ATOM 5298 C C . ARG B 1 2 ? -56.562 52.969 -54.938 1 25.5 2 ARG B C 1
ATOM 5300 O O . ARG B 1 2 ? -55.812 53.906 -55.188 1 25.5 2 ARG B O 1
ATOM 5307 N N . ARG B 1 3 ? -57.344 53.219 -53.594 1 25.02 3 ARG B N 1
ATOM 5308 C CA . ARG B 1 3 ? -57 54.031 -52.438 1 25.02 3 ARG B CA 1
ATOM 5309 C C . ARG B 1 3 ? -55.719 53.5 -51.781 1 25.02 3 ARG B C 1
ATOM 5311 O O . ARG B 1 3 ? -55.562 52.281 -51.594 1 25.02 3 ARG B O 1
ATOM 5318 N N . TYR B 1 4 ? -54.625 54.281 -51.844 1 25.78 4 TYR B N 1
ATOM 5319 C CA . TYR B 1 4 ? -53.219 54.344 -51.469 1 25.78 4 TYR B CA 1
ATOM 5320 C C . TYR B 1 4 ? -53.062 54.281 -49.938 1 25.78 4 TYR B C 1
ATOM 5322 O O . TYR B 1 4 ? -53.531 55.188 -49.219 1 25.78 4 TYR B O 1
ATOM 5330 N N . THR B 1 5 ? -53.281 53.094 -49.25 1 27.81 5 THR B N 1
ATOM 5331 C CA . THR B 1 5 ? -53.094 52.812 -47.844 1 27.81 5 THR B CA 1
ATOM 5332 C C . THR B 1 5 ? -51.688 53.219 -47.375 1 27.81 5 THR B C 1
ATOM 5334 O O . THR B 1 5 ? -50.688 52.719 -47.906 1 27.81 5 THR B O 1
ATOM 5337 N N . GLU B 1 6 ? -51.531 54.562 -47.156 1 24.66 6 GLU B N 1
ATOM 5338 C CA . GLU B 1 6 ? -50.312 55.188 -46.625 1 24.66 6 GLU B CA 1
ATOM 5339 C C . GLU B 1 6 ? -49.844 54.5 -45.344 1 24.66 6 GLU B C 1
ATOM 5341 O O . GLU B 1 6 ? -50.656 54.375 -44.406 1 24.66 6 GLU B O 1
ATOM 5346 N N . LEU B 1 7 ? -48.938 53.5 -45.5 1 30.48 7 LEU B N 1
ATOM 5347 C CA . LEU B 1 7 ? -48.219 52.75 -44.5 1 30.48 7 LEU B CA 1
ATOM 5348 C C . LEU B 1 7 ? -47.406 53.656 -43.594 1 30.48 7 LEU B C 1
ATOM 5350 O O . LEU B 1 7 ? -46.5 54.344 -44.031 1 30.48 7 LEU B O 1
ATOM 5354 N N . LEU B 1 8 ? -48.125 54.406 -42.656 1 28.34 8 LEU B N 1
ATOM 5355 C CA . LEU B 1 8 ? -47.438 55.156 -41.625 1 28.34 8 LEU B CA 1
ATOM 5356 C C . LEU B 1 8 ? -46.531 54.281 -40.781 1 28.34 8 LEU B C 1
ATOM 5358 O O . LEU B 1 8 ? -47.031 53.344 -40.156 1 28.34 8 LEU B O 1
ATOM 5362 N N . ALA B 1 9 ? -45.25 54.031 -41.219 1 28.3 9 ALA B N 1
ATOM 5363 C CA . ALA B 1 9 ? -44.219 53.406 -40.406 1 28.3 9 ALA B CA 1
ATOM 5364 C C . ALA B 1 9 ? -43.906 54.188 -39.156 1 28.3 9 ALA B C 1
ATOM 5366 O O . ALA B 1 9 ? -43.5 55.344 -39.188 1 28.3 9 ALA B O 1
ATOM 5367 N N . ALA B 1 10 ? -44.75 54.062 -38.094 1 30.66 10 ALA B N 1
ATOM 5368 C CA . ALA B 1 10 ? -44.375 54.531 -36.781 1 30.66 10 ALA B CA 1
ATOM 5369 C C . ALA B 1 10 ? -43 54.031 -36.344 1 30.66 10 ALA B C 1
ATOM 5371 O O . ALA B 1 10 ? -42.75 52.812 -36.312 1 30.66 10 ALA B O 1
ATOM 5372 N N . LEU B 1 11 ? -41.969 54.781 -36.625 1 28.11 11 LEU B N 1
ATOM 5373 C CA . LEU B 1 11 ? -40.625 54.562 -36.094 1 28.11 11 LEU B CA 1
ATOM 5374 C C . LEU B 1 11 ? -40.656 54.5 -34.594 1 28.11 11 LEU B C 1
ATOM 5376 O O . LEU B 1 11 ? -41 55.469 -33.938 1 28.11 11 LEU B O 1
ATOM 5380 N N . ALA B 1 12 ? -40.875 53.281 -34.062 1 34.22 12 ALA B N 1
ATOM 5381 C CA . ALA B 1 12 ? -40.656 52.969 -32.656 1 34.22 12 ALA B CA 1
ATOM 5382 C C . ALA B 1 12 ? -39.25 53.344 -32.219 1 34.22 12 ALA B C 1
ATOM 5384 O O . ALA B 1 12 ? -38.281 52.75 -32.625 1 34.22 12 ALA B O 1
ATOM 5385 N N . LEU B 1 13 ? -39.031 54.75 -32.094 1 31.61 13 LEU B N 1
ATOM 5386 C CA . LEU B 1 13 ? -37.812 55.156 -31.359 1 31.61 13 LEU B CA 1
ATOM 5387 C C . LEU B 1 13 ? -37.781 54.5 -29.984 1 31.61 13 LEU B C 1
ATOM 5389 O O . LEU B 1 13 ? -38.594 54.781 -29.125 1 31.61 13 LEU B O 1
ATOM 5393 N N . SER B 1 14 ? -37.406 53.25 -29.984 1 32.75 14 SER B N 1
ATOM 5394 C CA . SER B 1 14 ? -37.031 52.625 -28.719 1 32.75 14 SER B CA 1
ATOM 5395 C C . SER B 1 14 ? -35.875 53.406 -28.078 1 32.75 14 SER B C 1
ATOM 5397 O O . SER B 1 14 ? -34.781 53.469 -28.641 1 32.75 14 SER B O 1
ATOM 5399 N N . THR B 1 15 ? -36.156 54.531 -27.484 1 33.88 15 THR B N 1
ATOM 5400 C CA . THR B 1 15 ? -35.156 55.062 -26.578 1 33.88 15 THR B CA 1
ATOM 5401 C C . THR B 1 15 ? -34.688 54 -25.594 1 33.88 15 THR B C 1
ATOM 5403 O O . THR B 1 15 ? -35.438 53.5 -24.797 1 33.88 15 THR B O 1
ATOM 5406 N N . GLY B 1 16 ? -33.781 53.156 -26.078 1 34.06 16 GLY B N 1
ATOM 5407 C CA . GLY B 1 16 ? -33 52.375 -25.125 1 34.06 16 GLY B CA 1
ATOM 5408 C C . GLY B 1 16 ? -32.469 53.219 -23.984 1 34.06 16 GLY B C 1
ATOM 5409 O O . GLY B 1 16 ? -31.578 54.031 -24.172 1 34.06 16 GLY B O 1
ATOM 5410 N N . MET B 1 17 ? -33.312 53.719 -23.094 1 30.55 17 MET B N 1
ATOM 5411 C CA . MET B 1 17 ? -32.719 54.094 -21.828 1 30.55 17 MET B CA 1
ATOM 5412 C C . MET B 1 17 ? -31.688 53.062 -21.375 1 30.55 17 MET B C 1
ATOM 5414 O O . MET B 1 17 ? -32.062 51.938 -21 1 30.55 17 MET B O 1
ATOM 5418 N N . ALA B 1 18 ? -30.641 53.062 -21.906 1 39 18 ALA B N 1
ATOM 5419 C CA . ALA B 1 18 ? -29.547 52.406 -21.203 1 39 18 ALA B CA 1
ATOM 5420 C C . ALA B 1 18 ? -29.547 52.75 -19.719 1 39 18 ALA B C 1
ATOM 5422 O O . ALA B 1 18 ? -29.359 53.906 -19.344 1 39 18 ALA B O 1
ATOM 5423 N N . LEU B 1 19 ? -30.375 52.156 -18.906 1 39.69 19 LEU B N 1
ATOM 5424 C CA . LEU B 1 19 ? -30.188 52.188 -17.453 1 39.69 19 LEU B CA 1
ATOM 5425 C C . LEU B 1 19 ? -28.703 52.219 -17.109 1 39.69 19 LEU B C 1
ATOM 5427 O O . LEU B 1 19 ? -27.984 51.25 -17.312 1 39.69 19 LEU B O 1
ATOM 5431 N N . HIS B 1 20 ? -28.141 53.219 -17.281 1 46.75 20 HIS B N 1
ATOM 5432 C CA . HIS B 1 20 ? -26.766 53.344 -16.797 1 46.75 20 HIS B CA 1
ATOM 5433 C C . HIS B 1 20 ? -26.641 52.875 -15.352 1 46.75 20 HIS B C 1
ATOM 5435 O O . HIS B 1 20 ? -27.312 53.406 -14.461 1 46.75 20 HIS B O 1
ATOM 5441 N N . ALA B 1 21 ? -26.375 51.625 -15.156 1 60.34 21 ALA B N 1
ATOM 5442 C CA . ALA B 1 21 ? -26.109 51.094 -13.82 1 60.34 21 ALA B CA 1
ATOM 5443 C C . ALA B 1 21 ? -25.344 52.094 -12.969 1 60.34 21 ALA B C 1
ATOM 5445 O O . ALA B 1 21 ? -24.344 52.656 -13.43 1 60.34 21 ALA B O 1
ATOM 5446 N N . GLN B 1 22 ? -26.031 52.625 -11.93 1 82.56 22 GLN B N 1
ATOM 5447 C CA . GLN B 1 22 ? -25.453 53.594 -10.992 1 82.56 22 GLN B CA 1
ATOM 5448 C C . GLN B 1 22 ? -24.062 53.156 -10.547 1 82.56 22 GLN B C 1
ATOM 5450 O O . GLN B 1 22 ? -23.859 52 -10.148 1 82.56 22 GLN B O 1
ATOM 5455 N N . THR B 1 23 ? -23.047 53.938 -10.773 1 91.94 23 THR B N 1
ATOM 5456 C CA . THR B 1 23 ? -21.656 53.719 -10.406 1 91.94 23 THR B CA 1
ATOM 5457 C C . THR B 1 23 ? -21.5 53.688 -8.883 1 91.94 23 THR B C 1
ATOM 5459 O O . THR B 1 23 ? -22.047 54.531 -8.188 1 91.94 23 THR B O 1
ATOM 5462 N N . ASN B 1 24 ? -20.906 52.594 -8.391 1 97.25 24 ASN B N 1
ATOM 5463 C CA . ASN B 1 24 ? -20.578 52.5 -6.977 1 97.25 24 ASN B CA 1
ATOM 5464 C C . ASN B 1 24 ? -19.359 53.344 -6.629 1 97.25 24 ASN B C 1
ATOM 5466 O O . ASN B 1 24 ? -18.219 52.906 -6.84 1 97.25 24 ASN B O 1
ATOM 5470 N N . GLU B 1 25 ? -19.609 54.5 -6.074 1 97.44 25 GLU B N 1
ATOM 5471 C CA . GLU B 1 25 ? -18.531 55.469 -5.789 1 97.44 25 GLU B CA 1
ATOM 5472 C C . GLU B 1 25 ? -17.922 55.188 -4.418 1 97.44 25 GLU B C 1
ATOM 5474 O O . GLU B 1 25 ? -18.594 55.344 -3.395 1 97.44 25 GLU B O 1
ATOM 5479 N N . MET B 1 26 ? -16.688 54.844 -4.391 1 98.38 26 MET B N 1
ATOM 5480 C CA . MET B 1 26 ? -15.93 54.656 -3.15 1 98.38 26 MET B CA 1
ATOM 5481 C C . MET B 1 26 ? -14.922 55.781 -2.949 1 98.38 26 MET B C 1
ATOM 5483 O O . MET B 1 26 ? -14.133 56.094 -3.846 1 98.38 26 MET B O 1
ATOM 5487 N N . VAL B 1 27 ? -15.039 56.375 -1.827 1 98.19 27 VAL B N 1
ATOM 5488 C CA . VAL B 1 27 ? -14.164 57.5 -1.493 1 98.19 27 VAL B CA 1
ATOM 5489 C C . VAL B 1 27 ? -13.125 57.062 -0.469 1 98.19 27 VAL B C 1
ATOM 5491 O O . VAL B 1 27 ? -13.469 56.5 0.586 1 98.19 27 VAL B O 1
ATOM 5494 N N . ILE B 1 28 ? -11.859 57.25 -0.811 1 98.31 28 ILE B N 1
ATOM 5495 C CA . ILE B 1 28 ? -10.742 56.906 0.069 1 98.31 28 ILE B CA 1
ATOM 5496 C C . ILE B 1 28 ? -10.125 58.188 0.621 1 98.31 28 ILE B C 1
ATOM 5498 O O . ILE B 1 28 ? -9.688 59.062 -0.143 1 98.31 28 ILE B O 1
ATOM 5502 N N . GLN B 1 29 ? -10.062 58.344 1.879 1 96.88 29 GLN B N 1
ATOM 5503 C CA . GLN B 1 29 ? -9.477 59.5 2.527 1 96.88 29 GLN B CA 1
ATOM 5504 C C . GLN B 1 29 ? -7.992 59.312 2.789 1 96.88 29 GLN B C 1
ATOM 5506 O O . GLN B 1 29 ? -7.605 58.438 3.598 1 96.88 29 GLN B O 1
ATOM 5511 N N . THR B 1 30 ? -7.16 60.156 2.162 1 95 30 THR B N 1
ATOM 5512 C CA . THR B 1 30 ? -5.723 59.938 2.242 1 95 30 THR B CA 1
ATOM 5513 C C . THR B 1 30 ? -5.078 60.906 3.209 1 95 30 THR B C 1
ATOM 5515 O O . THR B 1 30 ? -3.908 60.75 3.574 1 95 30 THR B O 1
ATOM 5518 N N . LYS B 1 31 ? -5.82 61.906 3.641 1 88.75 31 LYS B N 1
ATOM 5519 C CA . LYS B 1 31 ? -5.273 62.938 4.527 1 88.75 31 LYS B CA 1
ATOM 5520 C C . LYS B 1 31 ? -5.176 62.406 5.961 1 88.75 31 LYS B C 1
ATOM 5522 O O . LYS B 1 31 ? -4.258 62.781 6.695 1 88.75 31 LYS B O 1
ATOM 5527 N N . LYS B 1 32 ? -6.07 61.625 6.336 1 85 32 LYS B N 1
ATOM 5528 C CA . LYS B 1 32 ? -6.125 61.125 7.699 1 85 32 LYS B CA 1
ATOM 5529 C C . LYS B 1 32 ? -5.805 59.625 7.734 1 85 32 LYS B C 1
ATOM 5531 O O . LYS B 1 32 ? -6.645 58.812 7.379 1 85 32 LYS B O 1
ATOM 5536 N N . LEU B 1 33 ? -4.574 59.375 8.219 1 92.88 33 LEU B N 1
ATOM 5537 C CA . LEU B 1 33 ? -4.242 57.969 8.352 1 92.88 33 LEU B CA 1
ATOM 5538 C C . LEU B 1 33 ? -5.066 57.312 9.461 1 92.88 33 LEU B C 1
ATOM 5540 O O . LEU B 1 33 ? -5.258 57.906 10.531 1 92.88 33 LEU B O 1
ATOM 5544 N N . GLY B 1 34 ? -5.676 56.219 9.078 1 95.88 34 GLY B N 1
ATOM 5545 C CA . GLY B 1 34 ? -6.406 55.438 10.078 1 95.88 34 GLY B CA 1
ATOM 5546 C C . GLY B 1 34 ? -5.504 54.594 10.953 1 95.88 34 GLY B C 1
ATOM 5547 O O . GLY B 1 34 ? -4.344 54.938 11.188 1 95.88 34 GLY B O 1
ATOM 5548 N N . ALA B 1 35 ? -6.031 53.531 11.492 1 97.12 35 ALA B N 1
ATOM 5549 C CA . ALA B 1 35 ? -5.363 52.656 12.453 1 97.12 35 ALA B CA 1
ATOM 5550 C C . ALA B 1 35 ? -4.102 52.031 11.852 1 97.12 35 ALA B C 1
ATOM 5552 O O . ALA B 1 35 ? -4.074 51.719 10.664 1 97.12 35 ALA B O 1
ATOM 5553 N N . GLU B 1 36 ? -3.08 51.906 12.656 1 97.88 36 GLU B N 1
ATOM 5554 C CA . GLU B 1 36 ? -1.902 51.125 12.281 1 97.88 36 GLU B CA 1
ATOM 5555 C C . GLU B 1 36 ? -2.242 49.656 12.125 1 97.88 36 GLU B C 1
ATOM 5557 O O . GLU B 1 36 ? -2.998 49.094 12.922 1 97.88 36 GLU B O 1
ATOM 5562 N N . ILE B 1 37 ? -1.772 49.094 11.086 1 98.38 37 ILE B N 1
ATOM 5563 C CA . ILE B 1 37 ? -1.918 47.656 10.883 1 98.38 37 ILE B CA 1
ATOM 5564 C C . ILE B 1 37 ? -0.703 46.938 11.445 1 98.38 37 ILE B C 1
ATOM 5566 O O . ILE B 1 37 ? 0.433 47.188 11.055 1 98.38 37 ILE B O 1
ATOM 5570 N N . GLN B 1 38 ? -0.933 46 12.352 1 98 38 GLN B N 1
ATOM 5571 C CA . GLN B 1 38 ? 0.171 45.281 12.977 1 98 38 GLN B CA 1
ATOM 5572 C C . GLN B 1 38 ? 0.887 44.406 11.969 1 98 38 GLN B C 1
ATOM 5574 O O . GLN B 1 38 ? 0.249 43.781 11.102 1 98 38 GLN B O 1
ATOM 5579 N N . PRO B 1 39 ? 2.232 44.281 12.102 1 97.25 39 PRO B N 1
ATOM 5580 C CA . PRO B 1 39 ? 2.949 43.344 11.227 1 97.25 39 PRO B CA 1
ATOM 5581 C C . PRO B 1 39 ? 2.451 41.906 11.367 1 97.25 39 PRO B C 1
ATOM 5583 O O . PRO B 1 39 ? 2.676 41.094 10.484 1 97.25 39 PRO B O 1
ATOM 5586 N N . THR B 1 40 ? 1.718 41.594 12.422 1 98.31 40 THR B N 1
ATOM 5587 C CA . THR B 1 40 ? 1.253 40.25 12.719 1 98.31 40 THR B CA 1
ATOM 5588 C C . THR B 1 40 ? -0.165 40.031 12.195 1 98.31 40 THR B C 1
ATOM 5590 O O . THR B 1 40 ? -0.769 39 12.43 1 98.31 40 THR B O 1
ATOM 5593 N N . MET B 1 41 ? -0.731 40.969 11.508 1 98.19 41 MET B N 1
ATOM 5594 C CA . MET B 1 41 ? -2.146 40.938 11.148 1 98.19 41 MET B CA 1
ATOM 5595 C C . MET B 1 41 ? -2.5 39.656 10.406 1 98.19 41 MET B C 1
ATOM 5597 O O . MET B 1 41 ? -3.479 39 10.75 1 98.19 41 MET B O 1
ATOM 5601 N N . TYR B 1 42 ? -1.747 39.312 9.344 1 98.75 42 TYR B N 1
ATOM 5602 C CA . TYR B 1 42 ? -2.023 38.125 8.539 1 98.75 42 TYR B CA 1
ATOM 5603 C C . TYR B 1 42 ? -0.946 37.062 8.742 1 98.75 42 TYR B C 1
ATOM 5605 O O . TYR B 1 42 ? 0.239 37.344 8.516 1 98.75 42 TYR B O 1
ATOM 5613 N N . GLY B 1 43 ? -1.324 35.906 9.227 1 98.62 43 GLY B N 1
ATOM 5614 C CA . GLY B 1 43 ? -0.354 34.875 9.555 1 98.62 43 GLY B CA 1
ATOM 5615 C C . GLY B 1 43 ? -0.812 33.469 9.164 1 98.62 43 GLY B C 1
ATOM 5616 O O . GLY B 1 43 ? -1.581 33.312 8.211 1 98.62 43 GLY B O 1
ATOM 5617 N N . LEU B 1 44 ? -0.144 32.5 9.805 1 98.75 44 LEU B N 1
ATOM 5618 C CA . LEU B 1 44 ? -0.38 31.078 9.539 1 98.75 44 LEU B CA 1
ATOM 5619 C C . LEU B 1 44 ? -0.723 30.344 10.828 1 98.75 44 LEU B C 1
ATOM 5621 O O . LEU B 1 44 ? -0.153 30.625 11.883 1 98.75 44 LEU B O 1
ATOM 5625 N N . PHE B 1 45 ? -1.639 29.438 10.68 1 98 45 PHE B N 1
ATOM 5626 C CA . PHE B 1 45 ? -1.979 28.438 11.688 1 98 45 PHE B CA 1
ATOM 5627 C C . PHE B 1 45 ? -1.419 27.078 11.305 1 98 45 PHE B C 1
ATOM 5629 O O . PHE B 1 45 ? -1.55 26.641 10.156 1 98 45 PHE B O 1
ATOM 5636 N N . PHE B 1 46 ? -0.792 26.359 12.258 1 98.5 46 PHE B N 1
ATOM 5637 C CA . PHE B 1 46 ? -0.371 24.984 12.008 1 98.5 46 PHE B CA 1
ATOM 5638 C C . PHE B 1 46 ? -0.93 24.047 13.07 1 98.5 46 PHE B C 1
ATOM 5640 O O . PHE B 1 46 ? -0.866 24.344 14.266 1 98.5 46 PHE B O 1
ATOM 5647 N N . GLU B 1 47 ? -1.464 22.984 12.68 1 98.06 47 GLU B N 1
ATOM 5648 C CA . GLU B 1 47 ? -1.802 21.844 13.516 1 98.06 47 GLU B CA 1
ATOM 5649 C C . GLU B 1 47 ? -1.483 20.531 12.805 1 98.06 47 GLU B C 1
ATOM 5651 O O . GLU B 1 47 ? -1.688 20.406 11.594 1 98.06 47 GLU B O 1
ATOM 5656 N N . ASP B 1 48 ? -0.968 19.547 13.602 1 98 48 ASP B N 1
ATOM 5657 C CA . ASP B 1 48 ? -0.718 18.234 13.031 1 98 48 ASP B CA 1
ATOM 5658 C C . ASP B 1 48 ? -2.014 17.438 12.906 1 98 48 ASP B C 1
ATOM 5660 O O . ASP B 1 48 ? -2.197 16.422 13.602 1 98 48 ASP B O 1
ATOM 5664 N N . ILE B 1 49 ? -2.855 17.828 12.055 1 97.19 49 ILE B N 1
ATOM 5665 C CA . ILE B 1 49 ? -4.027 17.125 11.539 1 97.19 49 ILE B CA 1
ATOM 5666 C C . ILE B 1 49 ? -3.848 16.844 10.047 1 97.19 49 ILE B C 1
ATOM 5668 O O . ILE B 1 49 ? -3.09 17.547 9.367 1 97.19 49 ILE B O 1
ATOM 5672 N N . ASN B 1 50 ? -4.445 15.75 9.477 1 97.5 50 ASN B N 1
ATOM 5673 C CA . ASN B 1 50 ? -4.41 15.43 8.055 1 97.5 50 ASN B CA 1
ATOM 5674 C C . ASN B 1 50 ? -3.002 15.047 7.605 1 97.5 50 ASN B C 1
ATOM 5676 O O . ASN B 1 50 ? -2.615 15.32 6.465 1 97.5 50 ASN B O 1
ATOM 5680 N N . TYR B 1 51 ? -2.141 14.586 8.562 1 98.12 51 TYR B N 1
ATOM 5681 C CA . TYR B 1 51 ? -0.746 14.242 8.305 1 98.12 51 TYR B CA 1
ATOM 5682 C C . TYR B 1 51 ? 0.053 15.469 7.891 1 98.12 51 TYR B C 1
ATOM 5684 O O . TYR B 1 51 ? 0.84 15.414 6.945 1 98.12 51 TYR B O 1
ATOM 5692 N N . ALA B 1 52 ? -0.175 16.516 8.633 1 98.56 52 ALA B N 1
ATOM 5693 C CA . ALA B 1 52 ? 0.459 17.781 8.305 1 98.56 52 ALA B CA 1
ATOM 5694 C C . ALA B 1 52 ? 1.934 17.781 8.695 1 98.56 52 ALA B C 1
ATOM 5696 O O . ALA B 1 52 ? 2.758 18.422 8.039 1 98.56 52 ALA B O 1
ATOM 5697 N N . ALA B 1 53 ? 2.311 17.016 9.781 1 98.56 53 ALA B N 1
ATOM 5698 C CA . ALA B 1 53 ? 3.701 16.984 10.227 1 98.56 53 ALA B CA 1
ATOM 5699 C C . ALA B 1 53 ? 4.426 15.758 9.688 1 98.56 53 ALA B C 1
ATOM 5701 O O . ALA B 1 53 ? 5.008 15.797 8.602 1 98.56 53 ALA B O 1
ATOM 5702 N N . ASP B 1 54 ? 4.336 14.555 10.453 1 98.44 54 ASP B N 1
ATOM 5703 C CA . ASP B 1 54 ? 4.867 13.312 9.914 1 98.44 54 ASP B CA 1
ATOM 5704 C C . ASP B 1 54 ? 4.113 12.891 8.648 1 98.44 54 ASP B C 1
ATOM 5706 O O . ASP B 1 54 ? 2.887 12.773 8.664 1 98.44 54 ASP B O 1
ATOM 5710 N N . GLY B 1 55 ? 4.871 12.734 7.566 1 98 55 GLY B N 1
ATOM 5711 C CA . GLY B 1 55 ? 4.227 12.43 6.301 1 98 55 GLY B CA 1
ATOM 5712 C C . GLY B 1 55 ? 3.85 13.664 5.508 1 98 55 GLY B C 1
ATOM 5713 O O . GLY B 1 55 ? 3.285 13.562 4.418 1 98 55 GLY B O 1
ATOM 5714 N N . GLY B 1 56 ? 4.164 14.852 5.977 1 98.56 56 GLY B N 1
ATOM 5715 C CA . GLY B 1 56 ? 3.848 16.125 5.352 1 98.56 56 GLY B CA 1
ATOM 5716 C C . GLY B 1 56 ? 5 17.109 5.395 1 98.56 56 GLY B C 1
ATOM 5717 O O . GLY B 1 56 ? 6.062 16.859 4.828 1 98.56 56 GLY B O 1
ATOM 5718 N N . LEU B 1 57 ? 4.82 18.125 6.246 1 98.88 57 LEU B N 1
ATOM 5719 C CA . LEU B 1 57 ? 5.805 19.203 6.328 1 98.88 57 LEU B CA 1
ATOM 5720 C C . LEU B 1 57 ? 7.156 18.672 6.789 1 98.88 57 LEU B C 1
ATOM 5722 O O . LEU B 1 57 ? 8.203 19.141 6.352 1 98.88 57 LEU B O 1
ATOM 5726 N N . TYR B 1 58 ? 7.207 17.75 7.781 1 98.88 58 TYR B N 1
ATOM 5727 C CA . TYR B 1 58 ? 8.438 17.094 8.203 1 98.88 58 TYR B CA 1
ATOM 5728 C C . TYR B 1 58 ? 8.961 16.156 7.113 1 98.88 58 TYR B C 1
ATOM 5730 O O . TYR B 1 58 ? 8.242 15.273 6.645 1 98.88 58 TYR B O 1
ATOM 5738 N N . ALA B 1 59 ? 10.148 16.328 6.711 1 98.88 59 ALA B N 1
ATOM 5739 C CA . ALA B 1 59 ? 10.633 15.711 5.477 1 98.88 59 ALA B CA 1
ATOM 5740 C C . ALA B 1 59 ? 11.062 14.266 5.715 1 98.88 59 ALA B C 1
ATOM 5742 O O . ALA B 1 59 ? 11.438 13.562 4.777 1 98.88 59 ALA B O 1
ATOM 5743 N N . GLU B 1 60 ? 11.039 13.758 6.977 1 98.81 60 GLU B N 1
ATOM 5744 C CA . GLU B 1 60 ? 11.359 12.367 7.285 1 98.81 60 GLU B CA 1
ATOM 5745 C C . GLU B 1 60 ? 10.492 11.414 6.477 1 98.81 60 GLU B C 1
ATOM 5747 O O . GLU B 1 60 ? 9.266 11.547 6.445 1 98.81 60 GLU B O 1
ATOM 5752 N N . LEU B 1 61 ? 11.172 10.438 5.844 1 98.88 61 LEU B N 1
ATOM 5753 C CA . LEU B 1 61 ? 10.438 9.562 4.938 1 98.88 61 LEU B CA 1
ATOM 5754 C C . LEU B 1 61 ? 10.227 8.188 5.566 1 98.88 61 LEU B C 1
ATOM 5756 O O . LEU B 1 61 ? 9.438 7.387 5.062 1 98.88 61 LEU B O 1
ATOM 5760 N N . VAL B 1 62 ? 10.859 7.902 6.695 1 98.88 62 VAL B N 1
ATOM 5761 C CA . VAL B 1 62 ? 10.75 6.605 7.352 1 98.88 62 VAL B CA 1
ATOM 5762 C C . VAL B 1 62 ? 9.703 6.676 8.461 1 98.88 62 VAL B C 1
ATOM 5764 O O . VAL B 1 62 ? 9.75 7.562 9.312 1 98.88 62 VAL B O 1
ATOM 5767 N N . LYS B 1 63 ? 8.734 5.801 8.391 1 98.5 63 LYS B N 1
ATOM 5768 C CA . LYS B 1 63 ? 7.738 5.664 9.445 1 98.5 63 LYS B CA 1
ATOM 5769 C C . LYS B 1 63 ? 8.281 4.828 10.602 1 98.5 63 LYS B C 1
ATOM 5771 O O . LYS B 1 63 ? 8.859 3.764 10.391 1 98.5 63 LYS B O 1
ATOM 5776 N N . ASN B 1 64 ? 8.07 5.348 11.891 1 98.62 64 ASN B N 1
ATOM 5777 C CA . ASN B 1 64 ? 8.391 4.551 13.07 1 98.62 64 ASN B CA 1
ATOM 5778 C C . ASN B 1 64 ? 9.875 4.207 13.133 1 98.62 64 ASN B C 1
ATOM 5780 O O . ASN B 1 64 ? 10.242 3.043 13.32 1 98.62 64 ASN B O 1
ATOM 5784 N N . ARG B 1 65 ? 10.688 5.207 12.945 1 98.5 65 ARG B N 1
ATOM 5785 C CA . ARG B 1 65 ? 12.117 5.07 12.703 1 98.5 65 ARG B CA 1
ATOM 5786 C C . ARG B 1 65 ? 12.828 4.484 13.922 1 98.5 65 ARG B C 1
ATOM 5788 O O . ARG B 1 65 ? 13.938 3.963 13.812 1 98.5 65 ARG B O 1
ATOM 5795 N N . SER B 1 66 ? 12.234 4.586 15.172 1 98.56 66 SER B N 1
ATOM 5796 C CA . SER B 1 66 ? 12.852 4.062 16.375 1 98.56 66 SER B CA 1
ATOM 5797 C C . SER B 1 66 ? 12.039 2.916 16.969 1 98.56 66 SER B C 1
ATOM 5799 O O . SER B 1 66 ? 12.195 2.574 18.141 1 98.56 66 SER B O 1
ATOM 5801 N N . PHE B 1 67 ? 11.078 2.4 16.25 1 98.62 67 PHE B N 1
ATOM 5802 C CA . PHE B 1 67 ? 10.289 1.229 16.625 1 98.62 67 PHE B CA 1
ATOM 5803 C C . PHE B 1 67 ? 9.516 1.479 17.906 1 98.62 67 PHE B C 1
ATOM 5805 O O . PHE B 1 67 ? 9.469 0.614 18.781 1 98.62 67 PHE B O 1
ATOM 5812 N N . GLU B 1 68 ? 8.938 2.672 18.016 1 98.5 68 GLU B N 1
ATOM 5813 C CA . GLU B 1 68 ? 8.336 3.051 19.297 1 98.5 68 GLU B CA 1
ATOM 5814 C C . GLU B 1 68 ? 6.816 2.959 19.234 1 98.5 68 GLU B C 1
ATOM 5816 O O . GLU B 1 68 ? 6.141 3.119 20.25 1 98.5 68 GLU B O 1
ATOM 5821 N N . PHE B 1 69 ? 6.172 2.771 17.984 1 98 69 PHE B N 1
ATOM 5822 C CA . PHE B 1 69 ? 4.727 2.584 17.953 1 98 69 PHE B CA 1
ATOM 5823 C C . PHE B 1 69 ? 4.305 1.479 18.922 1 98 69 PHE B C 1
ATOM 5825 O O . PHE B 1 69 ? 5.09 0.576 19.219 1 98 69 PHE B O 1
ATOM 5832 N N . PRO B 1 70 ? 3.02 1.539 19.469 1 96.69 70 PRO B N 1
ATOM 5833 C CA . PRO B 1 70 ? 2.57 0.425 20.297 1 96.69 70 PRO B CA 1
ATOM 5834 C C . PRO B 1 70 ? 2.723 -0.93 19.609 1 96.69 70 PRO B C 1
ATOM 5836 O O . PRO B 1 70 ? 3.139 -1.904 20.25 1 96.69 70 PRO B O 1
ATOM 5839 N N . GLN B 1 71 ? 2.326 -1.042 18.406 1 97.56 71 GLN B N 1
ATOM 5840 C CA . GLN B 1 71 ? 2.795 -2.131 17.562 1 97.56 71 GLN B CA 1
ATOM 5841 C C . GLN B 1 71 ? 4.203 -1.856 17.031 1 97.56 71 GLN B C 1
ATOM 5843 O O . GLN B 1 71 ? 4.371 -1.219 15.992 1 97.56 71 GLN B O 1
ATOM 5848 N N . ARG B 1 72 ? 5.16 -2.332 17.625 1 98.31 72 ARG B N 1
ATOM 5849 C CA . ARG B 1 72 ? 6.555 -1.91 17.531 1 98.31 72 ARG B CA 1
ATOM 5850 C C . ARG B 1 72 ? 7.039 -1.94 16.094 1 98.31 72 ARG B C 1
ATOM 5852 O O . ARG B 1 72 ? 7.809 -1.074 15.672 1 98.31 72 ARG B O 1
ATOM 5859 N N . LEU B 1 73 ? 6.559 -2.898 15.305 1 98.38 73 LEU B N 1
ATOM 5860 C CA . LEU B 1 73 ? 7.074 -3.045 13.945 1 98.38 73 LEU B CA 1
ATOM 5861 C C . LEU B 1 73 ? 6.066 -2.539 12.922 1 98.38 73 LEU B C 1
ATOM 5863 O O . LEU B 1 73 ? 6.148 -2.881 11.742 1 98.38 73 LEU B O 1
ATOM 5867 N N . MET B 1 74 ? 5.012 -1.773 13.391 1 98 74 MET B N 1
ATOM 5868 C CA . MET B 1 74 ? 4.117 -1.169 12.406 1 98 74 MET B CA 1
ATOM 5869 C C . MET B 1 74 ? 4.891 -0.283 11.438 1 98 74 MET B C 1
ATOM 5871 O O . MET B 1 74 ? 5.695 0.55 11.859 1 98 74 MET B O 1
ATOM 5875 N N . GLY B 1 75 ? 4.641 -0.486 10.227 1 98 75 GLY B N 1
ATOM 5876 C CA . GLY B 1 75 ? 5.355 0.236 9.18 1 98 75 GLY B CA 1
ATOM 5877 C C . GLY B 1 75 ? 6.551 -0.526 8.641 1 98 75 GLY B C 1
ATOM 5878 O O . GLY B 1 75 ? 7.105 -0.163 7.602 1 98 75 GLY B O 1
ATOM 5879 N N . TRP B 1 76 ? 6.973 -1.562 9.336 1 98.62 76 TRP B N 1
ATOM 5880 C CA . TRP B 1 76 ? 8.094 -2.404 8.953 1 98.62 76 TRP B CA 1
ATOM 5881 C C . TRP B 1 76 ? 7.633 -3.822 8.633 1 98.62 76 TRP B C 1
ATOM 5883 O O . TRP B 1 76 ? 6.773 -4.371 9.328 1 98.62 76 TRP B O 1
ATOM 5893 N N . LYS B 1 77 ? 8.141 -4.367 7.578 1 98.19 77 LYS B N 1
ATOM 5894 C CA . LYS B 1 77 ? 8.148 -5.809 7.363 1 98.19 77 LYS B CA 1
ATOM 5895 C C . LYS B 1 77 ? 9.547 -6.383 7.582 1 98.19 77 LYS B C 1
ATOM 5897 O O . LYS B 1 77 ? 10.523 -5.91 6.984 1 98.19 77 LYS B O 1
ATOM 5902 N N . THR B 1 78 ? 9.641 -7.336 8.438 1 98.19 78 THR B N 1
ATOM 5903 C CA . THR B 1 78 ? 10.922 -7.984 8.703 1 98.19 78 THR B CA 1
ATOM 5904 C C . THR B 1 78 ? 11 -9.336 7.988 1 98.19 78 THR B C 1
ATOM 5906 O O . THR B 1 78 ? 9.969 -9.961 7.719 1 98.19 78 THR B O 1
ATOM 5909 N N . TYR B 1 79 ? 12.102 -9.805 7.656 1 97.19 79 TYR B N 1
ATOM 5910 C CA . TYR B 1 79 ? 12.344 -11.125 7.082 1 97.19 79 TYR B CA 1
ATOM 5911 C C . TYR B 1 79 ? 13.664 -11.711 7.59 1 97.19 79 TYR B C 1
ATOM 5913 O O . TYR B 1 79 ? 14.562 -10.969 7.98 1 97.19 79 TYR B O 1
ATOM 5921 N N . GLY B 1 80 ? 13.758 -12.984 7.598 1 96.56 80 GLY B N 1
ATOM 5922 C CA . GLY B 1 80 ? 14.898 -13.641 8.219 1 96.56 80 GLY B CA 1
ATOM 5923 C C . GLY B 1 80 ? 14.867 -13.578 9.734 1 96.56 80 GLY B C 1
ATOM 5924 O O . GLY B 1 80 ? 13.836 -13.852 10.352 1 96.56 80 GLY B O 1
ATOM 5925 N N . LYS B 1 81 ? 16.078 -13.297 10.289 1 97.69 81 LYS B N 1
ATOM 5926 C CA . LYS B 1 81 ? 16.219 -13.297 11.742 1 97.69 81 LYS B CA 1
ATOM 5927 C C . LYS B 1 81 ? 16.328 -11.875 12.281 1 97.69 81 LYS B C 1
ATOM 5929 O O . LYS B 1 81 ? 17.438 -11.367 12.453 1 97.69 81 LYS B O 1
ATOM 5934 N N . VAL B 1 82 ? 15.227 -11.312 12.617 1 98.5 82 VAL B N 1
ATOM 5935 C CA . VAL B 1 82 ? 15.148 -9.984 13.211 1 98.5 82 VAL B CA 1
ATOM 5936 C C . VAL B 1 82 ? 14.484 -10.062 14.586 1 98.5 82 VAL B C 1
ATOM 5938 O O . VAL B 1 82 ? 13.422 -10.672 14.734 1 98.5 82 VAL B O 1
ATOM 5941 N N . THR B 1 83 ? 15.109 -9.539 15.586 1 98.31 83 THR B N 1
ATOM 5942 C CA . THR B 1 83 ? 14.508 -9.492 16.922 1 98.31 83 THR B CA 1
ATOM 5943 C C . THR B 1 83 ? 14.43 -8.055 17.422 1 98.31 83 THR B C 1
ATOM 5945 O O . THR B 1 83 ? 15.273 -7.223 17.078 1 98.31 83 THR B O 1
ATOM 5948 N N . LEU B 1 84 ? 13.359 -7.75 18.156 1 98.38 84 LEU B N 1
ATOM 5949 C CA . LEU B 1 84 ? 13.172 -6.453 18.797 1 98.38 84 LEU B CA 1
ATOM 5950 C C . LEU B 1 84 ? 13.82 -6.43 20.172 1 98.38 84 LEU B C 1
ATOM 5952 O O . LEU B 1 84 ? 13.617 -7.348 20.969 1 98.38 84 LEU B O 1
ATOM 5956 N N . GLN B 1 85 ? 14.633 -5.383 20.422 1 98.44 85 GLN B N 1
ATOM 5957 C CA . GLN B 1 85 ? 15.281 -5.148 21.719 1 98.44 85 GLN B CA 1
ATOM 5958 C C . GLN B 1 85 ? 14.758 -3.875 22.375 1 98.44 85 GLN B C 1
ATOM 5960 O O . GLN B 1 85 ? 14.102 -3.057 21.719 1 98.44 85 GLN B O 1
ATOM 5965 N N . ASP B 1 86 ? 15.008 -3.648 23.688 1 98.19 86 ASP B N 1
ATOM 5966 C CA . ASP B 1 86 ? 14.422 -2.512 24.391 1 98.19 86 ASP B CA 1
ATOM 5967 C C . ASP B 1 86 ? 15.43 -1.847 25.312 1 98.19 86 ASP B C 1
ATOM 5969 O O . ASP B 1 86 ? 15.055 -1.184 26.281 1 98.19 86 ASP B O 1
ATOM 5973 N N . ASP B 1 87 ? 16.656 -2.055 25.141 1 98.31 87 ASP B N 1
ATOM 5974 C CA . ASP B 1 87 ? 17.719 -1.465 25.938 1 98.31 87 ASP B CA 1
ATOM 5975 C C . ASP B 1 87 ? 18.672 -0.645 25.062 1 98.31 87 ASP B C 1
ATOM 5977 O O . ASP B 1 87 ? 19.891 -0.712 25.234 1 98.31 87 ASP B O 1
ATOM 5981 N N . GLY B 1 88 ? 18.141 0.072 24.172 1 98 88 GLY B N 1
ATOM 5982 C CA . GLY B 1 88 ? 18.906 0.871 23.234 1 98 88 GLY B CA 1
ATOM 5983 C C . GLY B 1 88 ? 19.562 2.084 23.875 1 98 88 GLY B C 1
ATOM 5984 O O . GLY B 1 88 ? 19.453 2.283 25.094 1 98 88 GLY B O 1
ATOM 5985 N N . PRO B 1 89 ? 20.25 2.916 23.062 1 98.12 89 PRO B N 1
ATOM 5986 C CA . PRO B 1 89 ? 21.078 3.998 23.578 1 98.12 89 PRO B CA 1
ATOM 5987 C C . PRO B 1 89 ? 20.281 5.23 23.984 1 98.12 89 PRO B C 1
ATOM 5989 O O . PRO B 1 89 ? 20.797 6.121 24.656 1 98.12 89 PRO B O 1
ATOM 5992 N N . PHE B 1 90 ? 19.109 5.359 23.594 1 98.38 90 PHE B N 1
ATOM 5993 C CA . PHE B 1 90 ? 18.312 6.547 23.891 1 98.38 90 PHE B CA 1
ATOM 5994 C C . PHE B 1 90 ? 17.25 6.246 24.922 1 98.38 90 PHE B C 1
ATOM 5996 O O . PHE B 1 90 ? 16.375 5.406 24.703 1 98.38 90 PHE B O 1
ATOM 6003 N N . GLU B 1 91 ? 17.203 6.977 25.938 1 97.88 91 GLU B N 1
ATOM 6004 C CA . GLU B 1 91 ? 16.391 6.711 27.109 1 97.88 91 GLU B CA 1
ATOM 6005 C C . GLU B 1 91 ? 14.906 6.727 26.781 1 97.88 91 GLU B C 1
ATOM 6007 O O . GLU B 1 91 ? 14.148 5.891 27.281 1 97.88 91 GLU B O 1
ATOM 6012 N N . ARG B 1 92 ? 14.461 7.66 26.016 1 97.69 92 ARG B N 1
ATOM 6013 C CA . ARG B 1 92 ? 13.031 7.848 25.766 1 97.69 92 ARG B CA 1
ATOM 6014 C C . ARG B 1 92 ? 12.609 7.176 24.469 1 97.69 92 ARG B C 1
ATOM 6016 O O . ARG B 1 92 ? 11.438 7.254 24.078 1 97.69 92 ARG B O 1
ATOM 6023 N N . ASN B 1 93 ? 13.492 6.586 23.719 1 98.19 93 ASN B N 1
ATOM 6024 C CA . ASN B 1 93 ? 13.305 5.715 22.578 1 98.19 93 ASN B CA 1
ATOM 6025 C C . ASN B 1 93 ? 14.188 4.477 22.656 1 98.19 93 ASN B C 1
ATOM 6027 O O . ASN B 1 93 ? 15.102 4.309 21.844 1 98.19 93 ASN B O 1
ATOM 6031 N N . PRO B 1 94 ? 13.898 3.584 23.516 1 98.44 94 PRO B N 1
ATOM 6032 C CA . PRO B 1 94 ? 14.875 2.547 23.844 1 98.44 94 PRO B CA 1
ATOM 6033 C C . PRO B 1 94 ? 14.844 1.37 22.875 1 98.44 94 PRO B C 1
ATOM 6035 O O . PRO B 1 94 ? 15.727 0.508 22.922 1 98.44 94 PRO B O 1
ATOM 6038 N N . HIS B 1 95 ? 13.867 1.233 22.062 1 98.81 95 HIS B N 1
ATOM 6039 C CA . HIS B 1 95 ? 13.711 0.037 21.234 1 98.81 95 HIS B CA 1
ATOM 6040 C C . HIS B 1 95 ? 14.617 0.088 20.016 1 98.81 95 HIS B C 1
ATOM 6042 O O . HIS B 1 95 ? 14.93 1.17 19.516 1 98.81 95 HIS B O 1
ATOM 6048 N N . TYR B 1 96 ? 15.086 -0.98 19.562 1 98.81 96 TYR B N 1
ATOM 6049 C CA . TYR B 1 96 ? 15.883 -1.164 18.359 1 98.81 96 TYR B CA 1
ATOM 6050 C C . TYR B 1 96 ? 15.766 -2.594 17.844 1 98.81 96 TYR B C 1
ATOM 6052 O O . TYR B 1 96 ? 15.164 -3.447 18.484 1 98.81 96 TYR B O 1
ATOM 6060 N N . VAL B 1 97 ? 16.25 -2.863 16.625 1 98.88 97 VAL B N 1
ATOM 6061 C CA . VAL B 1 97 ? 16.188 -4.219 16.078 1 98.88 97 VAL B CA 1
ATOM 6062 C C . VAL B 1 97 ? 17.578 -4.809 15.992 1 98.88 97 VAL B C 1
ATOM 6064 O O . VAL B 1 97 ? 18.562 -4.082 15.789 1 98.88 97 VAL B O 1
ATOM 6067 N N . ARG B 1 98 ? 17.703 -6.121 16.203 1 98.81 98 ARG B N 1
ATOM 6068 C CA . ARG B 1 98 ? 18.906 -6.922 15.984 1 98.81 98 ARG B CA 1
ATOM 6069 C C . ARG B 1 98 ? 18.75 -7.82 14.766 1 98.81 98 ARG B C 1
ATOM 6071 O O . ARG B 1 98 ? 17.797 -8.586 14.672 1 98.81 98 ARG B O 1
ATOM 6078 N N . LEU B 1 99 ? 19.578 -7.66 13.781 1 98.81 99 LEU B N 1
ATOM 6079 C CA . LEU B 1 99 ? 19.641 -8.508 12.602 1 98.81 99 LEU B CA 1
ATOM 6080 C C . LEU B 1 99 ? 20.719 -9.594 12.766 1 98.81 99 LEU B C 1
ATOM 6082 O O . LEU B 1 99 ? 21.859 -9.289 13.094 1 98.81 99 LEU B O 1
ATOM 6086 N N . ASP B 1 100 ? 20.344 -10.781 12.5 1 98.25 100 ASP B N 1
ATOM 6087 C CA . ASP B 1 100 ? 21.266 -11.906 12.617 1 98.25 100 ASP B CA 1
ATOM 6088 C C . ASP B 1 100 ? 21.281 -12.75 11.344 1 98.25 100 ASP B C 1
ATOM 6090 O O . ASP B 1 100 ? 20.406 -12.602 10.492 1 98.25 100 ASP B O 1
ATOM 6094 N N . ASN B 1 101 ? 22.344 -13.531 11.281 1 96.69 101 ASN B N 1
ATOM 6095 C CA . ASN B 1 101 ? 22.438 -14.469 10.164 1 96.69 101 ASN B CA 1
ATOM 6096 C C . ASN B 1 101 ? 21.219 -15.398 10.117 1 96.69 101 ASN B C 1
ATOM 6098 O O . ASN B 1 101 ? 20.891 -16.047 11.109 1 96.69 101 ASN B O 1
ATOM 6102 N N . PRO B 1 102 ? 20.578 -15.523 8.938 1 94.75 102 PRO B N 1
ATOM 6103 C CA . PRO B 1 102 ? 19.359 -16.328 8.875 1 94.75 102 PRO B CA 1
ATOM 6104 C C . PRO B 1 102 ? 19.625 -17.828 8.875 1 94.75 102 PRO B C 1
ATOM 6106 O O . PRO B 1 102 ? 18.703 -18.625 9 1 94.75 102 PRO B O 1
ATOM 6109 N N . GLY B 1 103 ? 20.844 -18.25 8.711 1 92.25 103 GLY B N 1
ATOM 6110 C CA . GLY B 1 103 ? 21.203 -19.641 8.93 1 92.25 103 GLY B CA 1
ATOM 6111 C C . GLY B 1 103 ? 21.234 -20.453 7.652 1 92.25 103 GLY B C 1
ATOM 6112 O O . GLY B 1 103 ? 21.359 -21.672 7.695 1 92.25 103 GLY B O 1
ATOM 6113 N N . HIS B 1 104 ? 21.031 -19.844 6.477 1 93.19 104 HIS B N 1
ATOM 6114 C CA . HIS B 1 104 ? 21.094 -20.484 5.164 1 93.19 104 HIS B CA 1
ATOM 6115 C C . HIS B 1 104 ? 21.594 -19.5 4.105 1 93.19 104 HIS B C 1
ATOM 6117 O O . HIS B 1 104 ? 21.203 -18.328 4.117 1 93.19 104 HIS B O 1
ATOM 6123 N N . ALA B 1 105 ? 22.438 -19.938 3.191 1 90.12 105 ALA B N 1
ATOM 6124 C CA . ALA B 1 105 ? 23.109 -19.078 2.219 1 90.12 105 ALA B CA 1
ATOM 6125 C C . ALA B 1 105 ? 22.094 -18.391 1.306 1 90.12 105 ALA B C 1
ATOM 6127 O O . ALA B 1 105 ? 22.375 -17.328 0.754 1 90.12 105 ALA B O 1
ATOM 6128 N N . HIS B 1 106 ? 20.906 -18.984 1.163 1 91.31 106 HIS B N 1
ATOM 6129 C CA . HIS B 1 106 ? 19.938 -18.422 0.235 1 91.31 106 HIS B CA 1
ATOM 6130 C C . HIS B 1 106 ? 18.766 -17.797 0.981 1 91.31 106 HIS B C 1
ATOM 6132 O O . HIS B 1 106 ? 17.703 -17.562 0.39 1 91.31 106 HIS B O 1
ATOM 6138 N N . LYS B 1 107 ? 18.875 -17.625 2.26 1 93.81 107 LYS B N 1
ATOM 6139 C CA . LYS B 1 107 ? 17.953 -16.812 3.055 1 93.81 107 LYS B CA 1
ATOM 6140 C C . LYS B 1 107 ? 18.562 -15.461 3.414 1 93.81 107 LYS B C 1
ATOM 6142 O O . LYS B 1 107 ? 19.781 -15.312 3.402 1 93.81 107 LYS B O 1
ATOM 6147 N N . HIS B 1 108 ? 17.734 -14.469 3.646 1 96.62 108 HIS B N 1
ATOM 6148 C CA . HIS B 1 108 ? 18.203 -13.117 3.898 1 96.62 108 HIS B CA 1
ATOM 6149 C C . HIS B 1 108 ? 17.516 -12.508 5.109 1 96.62 108 HIS B C 1
ATOM 6151 O O . HIS B 1 108 ? 16.328 -12.773 5.355 1 96.62 108 HIS B O 1
ATOM 6157 N N . THR B 1 109 ? 18.266 -11.75 5.871 1 97.88 109 THR B N 1
ATOM 6158 C CA . THR B 1 109 ? 17.734 -10.977 6.992 1 97.88 109 THR B CA 1
ATOM 6159 C C . THR B 1 109 ? 17.656 -9.492 6.641 1 97.88 109 THR B C 1
ATOM 6161 O O . THR B 1 109 ? 18.562 -8.953 6.016 1 97.88 109 THR B O 1
ATOM 6164 N N . GLY B 1 110 ? 16.562 -8.891 7 1 98.25 110 GLY B N 1
ATOM 6165 C CA . GLY B 1 110 ? 16.469 -7.465 6.738 1 98.25 110 GLY B CA 1
ATOM 6166 C C . GLY B 1 110 ? 15.109 -6.883 7.043 1 98.25 110 GLY B C 1
ATOM 6167 O O . GLY B 1 110 ? 14.375 -7.414 7.879 1 98.25 110 GLY B O 1
ATOM 6168 N N . LEU B 1 111 ? 14.836 -5.672 6.469 1 97.94 111 LEU B N 1
ATOM 6169 C CA . LEU B 1 111 ? 13.656 -4.867 6.773 1 97.94 111 LEU B CA 1
ATOM 6170 C C . LEU B 1 111 ? 13.18 -4.105 5.543 1 97.94 111 LEU B C 1
ATOM 6172 O O . LEU B 1 111 ? 13.992 -3.613 4.762 1 97.94 111 LEU B O 1
ATOM 6176 N N . ASP B 1 112 ? 11.875 -3.99 5.371 1 98.62 112 ASP B N 1
ATOM 6177 C CA . ASP B 1 112 ? 11.234 -3.057 4.449 1 98.62 112 ASP B CA 1
ATOM 6178 C C . ASP B 1 112 ? 10.406 -2.018 5.203 1 98.62 112 ASP B C 1
ATOM 6180 O O . ASP B 1 112 ? 9.641 -2.365 6.098 1 98.62 112 ASP B O 1
ATOM 6184 N N . ASN B 1 113 ? 10.586 -0.769 4.875 1 98.88 113 ASN B N 1
ATOM 6185 C CA . ASN B 1 113 ? 9.734 0.267 5.457 1 98.88 113 ASN B CA 1
ATOM 6186 C C . ASN B 1 113 ? 8.789 0.865 4.414 1 98.88 113 ASN B C 1
ATOM 6188 O O . ASN B 1 113 ? 9.219 1.211 3.312 1 98.88 113 ASN B O 1
ATOM 6192 N N . GLU B 1 114 ? 7.574 1.051 4.812 1 98.38 114 GLU B N 1
ATOM 6193 C CA . GLU B 1 114 ? 6.543 1.477 3.873 1 98.38 114 GLU B CA 1
ATOM 6194 C C . GLU B 1 114 ? 6.484 2.998 3.766 1 98.38 114 GLU B C 1
ATOM 6196 O O . GLU B 1 114 ? 5.863 3.537 2.85 1 98.38 114 GLU B O 1
ATOM 6201 N N . GLY B 1 115 ? 7.105 3.754 4.695 1 98.62 115 GLY B N 1
ATOM 6202 C CA . GLY B 1 115 ? 7.004 5.203 4.715 1 98.62 115 GLY B CA 1
ATOM 6203 C C . GLY B 1 115 ? 5.598 5.699 5.012 1 98.62 115 GLY B C 1
ATOM 6204 O O . GLY B 1 115 ? 4.82 5.016 5.676 1 98.62 115 GLY B O 1
ATOM 6205 N N . PHE B 1 116 ? 5.324 6.918 4.707 1 98.38 116 PHE B N 1
ATOM 6206 C CA . PHE B 1 116 ? 4.02 7.555 4.855 1 98.38 116 PHE B CA 1
ATOM 6207 C C . PHE B 1 116 ? 3.271 7.57 3.527 1 98.38 116 PHE B C 1
ATOM 6209 O O . PHE B 1 116 ? 3.57 8.383 2.65 1 98.38 116 PHE B O 1
ATOM 6216 N N . PHE B 1 117 ? 2.277 6.68 3.357 1 97.62 117 PHE B N 1
ATOM 6217 C CA . PHE B 1 117 ? 1.555 6.488 2.107 1 97.62 117 PHE B CA 1
ATOM 6218 C C . PHE B 1 117 ? 2.514 6.137 0.976 1 97.62 117 PHE B C 1
ATOM 6220 O O . PHE B 1 117 ? 2.287 6.512 -0.177 1 97.62 117 PHE B O 1
ATOM 6227 N N . GLY B 1 118 ? 3.639 5.516 1.313 1 98 118 GLY B N 1
ATOM 6228 C CA . GLY B 1 118 ? 4.754 5.285 0.406 1 98 118 GLY B CA 1
ATOM 6229 C C . GLY B 1 118 ? 5.863 6.312 0.553 1 98 118 GLY B C 1
ATOM 6230 O O . GLY B 1 118 ? 5.691 7.324 1.237 1 98 118 GLY B O 1
ATOM 6231 N N . ILE B 1 119 ? 6.988 6.047 -0.057 1 98.88 119 ILE B N 1
ATOM 6232 C CA . ILE B 1 119 ? 8.125 6.965 -0.055 1 98.88 119 ILE B CA 1
ATOM 6233 C C . ILE B 1 119 ? 8.25 7.629 -1.425 1 98.88 119 ILE B C 1
ATOM 6235 O O . ILE B 1 119 ? 8.531 6.957 -2.422 1 98.88 119 ILE B O 1
ATOM 6239 N N . GLY B 1 120 ? 8.008 8.906 -1.515 1 98.81 120 GLY B N 1
ATOM 6240 C CA . GLY B 1 120 ? 8.156 9.641 -2.76 1 98.81 120 GLY B CA 1
ATOM 6241 C C . GLY B 1 120 ? 9.594 10.055 -3.039 1 98.81 120 GLY B C 1
ATOM 6242 O O . GLY B 1 120 ? 10.25 10.656 -2.186 1 98.81 120 GLY B O 1
ATOM 6243 N N . VAL B 1 121 ? 10.102 9.727 -4.219 1 98.81 121 VAL B N 1
ATOM 6244 C CA . VAL B 1 121 ? 11.453 10.109 -4.609 1 98.81 121 VAL B CA 1
ATOM 6245 C C . VAL B 1 121 ? 11.453 10.609 -6.055 1 98.81 121 VAL B C 1
ATOM 6247 O O . VAL B 1 121 ? 10.609 10.203 -6.855 1 98.81 121 VAL B O 1
ATOM 6250 N N . LYS B 1 122 ? 12.312 11.453 -6.406 1 98.62 122 LYS B N 1
ATOM 6251 C CA . LYS B 1 122 ? 12.445 12.008 -7.75 1 98.62 122 LYS B CA 1
ATOM 6252 C C . LYS B 1 122 ? 13.758 11.594 -8.398 1 98.62 122 LYS B C 1
ATOM 6254 O O . LYS B 1 122 ? 14.797 11.555 -7.734 1 98.62 122 LYS B O 1
ATOM 6259 N N . GLN B 1 123 ? 13.688 11.273 -9.664 1 98.62 123 GLN B N 1
ATOM 6260 C CA . GLN B 1 123 ? 14.867 10.883 -10.422 1 98.62 123 GLN B CA 1
ATOM 6261 C C . GLN B 1 123 ? 15.961 11.938 -10.328 1 98.62 123 GLN B C 1
ATOM 6263 O O . GLN B 1 123 ? 15.703 13.125 -10.531 1 98.62 123 GLN B O 1
ATOM 6268 N N . GLY B 1 124 ? 17.141 11.531 -9.953 1 98.56 124 GLY B N 1
ATOM 6269 C CA . GLY B 1 124 ? 18.297 12.414 -9.922 1 98.56 124 GLY B CA 1
ATOM 6270 C C . GLY B 1 124 ? 18.516 13.07 -8.57 1 98.56 124 GLY B C 1
ATOM 6271 O O . GLY B 1 124 ? 19.594 13.586 -8.297 1 98.56 124 GLY B O 1
ATOM 6272 N N . GLU B 1 125 ? 17.484 13.094 -7.699 1 98.62 125 GLU B N 1
ATOM 6273 C CA . GLU B 1 125 ? 17.625 13.703 -6.379 1 98.62 125 GLU B CA 1
ATOM 6274 C C . GLU B 1 125 ? 18.328 12.758 -5.406 1 98.62 125 GLU B C 1
ATOM 6276 O O . GLU B 1 125 ? 18.391 11.555 -5.641 1 98.62 125 GLU B O 1
ATOM 6281 N N . GLU B 1 126 ? 18.922 13.32 -4.418 1 98.81 126 GLU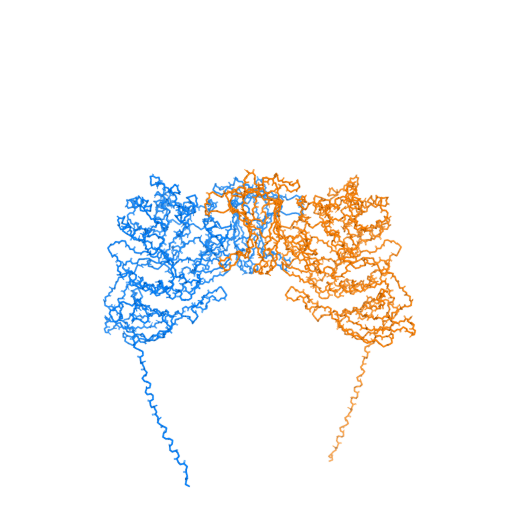 B N 1
ATOM 6282 C CA . GLU B 1 126 ? 19.703 12.586 -3.426 1 98.81 126 GLU B CA 1
ATOM 6283 C C . GLU B 1 126 ? 18.953 12.484 -2.1 1 98.81 126 GLU B C 1
ATOM 6285 O O . GLU B 1 126 ? 18.281 13.43 -1.688 1 98.81 126 GLU B O 1
ATOM 6290 N N . TYR B 1 127 ? 19.047 11.391 -1.462 1 98.88 127 TYR B N 1
ATOM 6291 C CA . TYR B 1 127 ? 18.406 11.102 -0.183 1 98.88 127 TYR B CA 1
ATOM 6292 C C . TYR B 1 127 ? 19.422 10.586 0.832 1 98.88 127 TYR B C 1
ATOM 6294 O O . TYR B 1 127 ? 20.172 9.656 0.549 1 98.88 127 TYR B O 1
ATOM 6302 N N . ARG B 1 128 ? 19.5 11.195 1.973 1 98.88 128 ARG B N 1
ATOM 6303 C CA . ARG B 1 128 ? 20.438 10.836 3.039 1 98.88 128 ARG B CA 1
ATOM 6304 C C . ARG B 1 128 ? 19.844 9.773 3.949 1 98.88 128 ARG B C 1
ATOM 6306 O O . ARG B 1 128 ? 18.891 10.039 4.691 1 98.88 128 ARG B O 1
ATOM 6313 N N . PHE B 1 129 ? 20.391 8.625 3.797 1 98.88 129 PHE B N 1
ATOM 6314 C CA . PHE B 1 129 ? 20.094 7.566 4.758 1 98.88 129 PHE B CA 1
ATOM 6315 C C . PHE B 1 129 ? 21 7.684 5.98 1 98.88 129 PHE B C 1
ATOM 6317 O O . PHE B 1 129 ? 22.219 7.879 5.848 1 98.88 129 PHE B O 1
ATOM 6324 N N . SER B 1 130 ? 20.406 7.512 7.188 1 98.88 130 SER B N 1
ATOM 6325 C CA . SER B 1 130 ? 21.203 7.48 8.414 1 98.88 130 SER B CA 1
ATOM 6326 C C . SER B 1 130 ? 20.656 6.441 9.391 1 98.88 130 SER B C 1
ATOM 6328 O O . SER B 1 130 ? 19.484 6.102 9.359 1 98.88 130 SER B O 1
ATOM 6330 N N . VAL B 1 131 ? 21.531 5.93 10.242 1 98.88 131 VAL B N 1
ATOM 6331 C CA . VAL B 1 131 ? 21.172 4.906 11.211 1 98.88 131 VAL B CA 1
ATOM 6332 C C . VAL B 1 131 ? 22.172 4.895 12.359 1 98.88 131 VAL B C 1
ATOM 6334 O O . VAL B 1 131 ? 23.375 5.125 12.148 1 98.88 131 VAL B O 1
ATOM 6337 N N . TRP B 1 132 ? 21.688 4.801 13.578 1 98.88 132 TRP B N 1
ATOM 6338 C CA . TRP B 1 132 ? 22.547 4.391 14.68 1 98.88 132 TRP B CA 1
ATOM 6339 C C . TRP B 1 132 ? 22.719 2.877 14.703 1 98.88 132 TRP B C 1
ATOM 6341 O O . TRP B 1 132 ? 21.734 2.141 14.688 1 98.88 132 TRP B O 1
ATOM 6351 N N . ALA B 1 133 ? 23.938 2.428 14.711 1 98.81 133 ALA B N 1
ATOM 6352 C CA . ALA B 1 133 ? 24.156 0.987 14.617 1 98.81 133 ALA B CA 1
ATOM 6353 C C . ALA B 1 133 ? 25.375 0.568 15.445 1 98.81 133 ALA B C 1
ATOM 6355 O O . ALA B 1 133 ? 26.188 1.408 15.828 1 98.81 133 ALA B O 1
ATOM 6356 N N . ARG B 1 134 ? 25.453 -0.707 15.75 1 98.44 134 ARG B N 1
ATOM 6357 C CA . ARG B 1 134 ? 26.609 -1.296 16.422 1 98.44 134 ARG B CA 1
ATOM 6358 C C . ARG B 1 134 ? 26.734 -2.783 16.109 1 98.44 134 ARG B C 1
ATOM 6360 O O . ARG B 1 134 ? 25.797 -3.383 15.562 1 98.44 134 ARG B O 1
ATOM 6367 N N . LEU B 1 135 ? 27.953 -3.301 16.422 1 98.31 135 LEU B N 1
ATOM 6368 C CA . LEU B 1 135 ? 28.219 -4.734 16.422 1 98.31 135 LEU B CA 1
ATOM 6369 C C . LEU B 1 135 ? 28.203 -5.289 17.844 1 98.31 135 LEU B C 1
ATOM 6371 O O . LEU B 1 135 ? 29.219 -5.273 18.531 1 98.31 135 LEU B O 1
ATOM 6375 N N . PRO B 1 136 ? 27.078 -5.828 18.234 1 97 136 PRO B N 1
ATOM 6376 C CA . PRO B 1 136 ? 26.969 -6.211 19.641 1 97 136 PRO B CA 1
ATOM 6377 C C . PRO B 1 136 ? 28 -7.266 20.047 1 97 136 PRO B C 1
ATOM 6379 O O . PRO B 1 136 ? 28.375 -7.344 21.234 1 97 136 PRO B O 1
ATOM 6382 N N . HIS B 1 137 ? 28.469 -8.109 19.172 1 94.88 137 HIS B N 1
ATOM 6383 C CA . HIS B 1 137 ? 29.438 -9.164 19.469 1 94.88 137 HIS B CA 1
ATOM 6384 C C . HIS B 1 137 ? 30.844 -8.773 19.031 1 94.88 137 HIS B C 1
ATOM 6386 O O . HIS B 1 137 ? 31.75 -9.602 19.016 1 94.88 137 HIS B O 1
ATOM 6392 N N . GLY B 1 138 ? 31 -7.57 18.688 1 88.88 138 GLY B N 1
ATOM 6393 C CA . GLY B 1 138 ? 32.281 -7.125 18.172 1 88.88 138 GLY B CA 1
ATOM 6394 C C . GLY B 1 138 ? 32.531 -7.582 16.75 1 88.88 138 GLY B C 1
ATOM 6395 O O . GLY B 1 138 ? 31.688 -8.227 16.125 1 88.88 138 GLY B O 1
ATOM 6396 N N . GLY B 1 139 ? 33.625 -7.125 16.141 1 84.12 139 GLY B N 1
ATOM 6397 C CA . GLY B 1 139 ? 33.938 -7.504 14.773 1 84.12 139 GLY B CA 1
ATOM 6398 C C . GLY B 1 139 ? 34.562 -6.379 13.977 1 84.12 139 GLY B C 1
ATOM 6399 O O . GLY B 1 139 ? 34.781 -5.281 14.5 1 84.12 139 GLY B O 1
ATOM 6400 N N . THR B 1 140 ? 35.031 -6.734 12.789 1 81.06 140 THR B N 1
ATOM 6401 C CA . THR B 1 140 ? 35.844 -5.777 12.039 1 81.06 140 THR B CA 1
ATOM 6402 C C . THR B 1 140 ? 35 -5.02 11.031 1 81.06 140 THR B C 1
ATOM 6404 O O . THR B 1 140 ? 35.438 -4.016 10.469 1 81.06 140 THR B O 1
ATOM 6407 N N . GLY B 1 141 ? 33.781 -5.539 10.758 1 93.81 141 GLY B N 1
ATOM 6408 C CA . GLY B 1 141 ? 32.969 -4.754 9.836 1 93.81 141 GLY B CA 1
ATOM 6409 C C . GLY B 1 141 ? 31.859 -5.551 9.195 1 93.81 141 GLY B C 1
ATOM 6410 O O . GLY B 1 141 ? 32.125 -6.441 8.375 1 93.81 141 GLY B O 1
ATOM 6411 N N . GLU B 1 142 ? 30.672 -5.32 9.648 1 97 142 GLU B N 1
ATOM 6412 C CA . GLU B 1 142 ? 29.484 -5.898 9.039 1 97 142 GLU B CA 1
ATOM 6413 C C . GLU B 1 142 ? 28.812 -4.91 8.086 1 97 142 GLU B C 1
ATOM 6415 O O . GLU B 1 142 ? 29.016 -3.699 8.203 1 97 142 GLU B O 1
ATOM 6420 N N . LYS B 1 143 ? 28.156 -5.488 7.102 1 98.38 143 LYS B N 1
ATOM 6421 C CA . LYS B 1 143 ? 27.609 -4.629 6.059 1 98.38 143 LYS B CA 1
ATOM 6422 C C . LYS B 1 143 ? 26.078 -4.742 5.992 1 98.38 143 LYS B C 1
ATOM 6424 O O . LYS B 1 143 ? 25.531 -5.828 6.164 1 98.38 143 LYS B O 1
ATOM 6429 N N . ILE B 1 144 ? 25.422 -3.648 5.781 1 98.69 144 ILE B N 1
ATOM 6430 C CA . ILE B 1 144 ? 24.031 -3.629 5.352 1 98.69 144 ILE B CA 1
ATOM 6431 C C . ILE B 1 144 ? 23.922 -3.004 3.963 1 98.69 144 ILE B C 1
ATOM 6433 O O . ILE B 1 144 ? 24.734 -2.15 3.598 1 98.69 144 ILE B O 1
ATOM 6437 N N . ARG B 1 145 ? 23.062 -3.48 3.141 1 98.81 145 ARG B N 1
ATOM 6438 C CA . ARG B 1 145 ? 22.719 -2.895 1.85 1 98.81 145 ARG B CA 1
ATOM 6439 C C . ARG B 1 145 ? 21.391 -2.162 1.917 1 98.81 145 ARG B C 1
ATOM 6441 O O . ARG B 1 145 ? 20.375 -2.744 2.311 1 98.81 145 ARG B O 1
ATOM 6448 N N . VAL B 1 146 ? 21.438 -0.885 1.627 1 98.88 146 VAL B N 1
ATOM 6449 C CA . VAL B 1 146 ? 20.281 -0.008 1.693 1 98.88 146 VAL B CA 1
ATOM 6450 C C . VAL B 1 146 ? 19.781 0.313 0.282 1 98.88 146 VAL B C 1
ATOM 6452 O O . VAL B 1 146 ? 20.562 0.777 -0.557 1 98.88 146 VAL B O 1
ATOM 6455 N N . GLU B 1 147 ? 18.469 0.063 0.044 1 98.88 147 GLU B N 1
ATOM 6456 C CA . GLU B 1 147 ? 17.938 0.236 -1.306 1 98.88 147 GLU B CA 1
ATOM 6457 C C . GLU B 1 147 ? 16.625 1.003 -1.286 1 98.88 147 GLU B C 1
ATOM 6459 O O . GLU B 1 147 ? 15.867 0.925 -0.315 1 98.88 147 GLU B O 1
ATOM 6464 N N . LEU B 1 148 ? 16.391 1.821 -2.299 1 98.88 148 LEU B N 1
ATOM 6465 C CA . LEU B 1 148 ? 15.047 2.242 -2.693 1 98.88 148 LEU B CA 1
ATOM 6466 C C . LEU B 1 148 ? 14.477 1.311 -3.758 1 98.88 148 LEU B C 1
ATOM 6468 O O . LEU B 1 148 ? 15.117 1.069 -4.785 1 98.88 148 LEU B O 1
ATOM 6472 N N . VAL B 1 149 ? 13.266 0.78 -3.49 1 98.62 149 VAL B N 1
ATOM 6473 C CA . VAL B 1 149 ? 12.758 -0.253 -4.391 1 98.62 149 VAL B CA 1
ATOM 6474 C C . VAL B 1 149 ? 11.328 0.08 -4.805 1 98.62 149 VAL B C 1
ATOM 6476 O O . VAL B 1 149 ? 10.594 0.721 -4.051 1 98.62 149 VAL B O 1
ATOM 6479 N N . ASP B 1 150 ? 10.977 -0.22 -5.996 1 98.19 150 ASP B N 1
ATOM 6480 C CA . ASP B 1 150 ? 9.594 -0.314 -6.465 1 98.19 150 ASP B CA 1
ATOM 6481 C C . ASP B 1 150 ? 9.109 -1.762 -6.449 1 98.19 150 ASP B C 1
ATOM 6483 O O . ASP B 1 150 ? 9.352 -2.514 -7.395 1 98.19 150 ASP B O 1
ATOM 6487 N N . THR B 1 151 ? 8.352 -2.123 -5.449 1 96.12 151 THR B N 1
ATOM 6488 C CA . THR B 1 151 ? 7.938 -3.51 -5.27 1 96.12 151 THR B CA 1
ATOM 6489 C C . THR B 1 151 ? 6.891 -3.898 -6.312 1 96.12 151 THR B C 1
ATOM 6491 O O . THR B 1 151 ? 6.602 -5.082 -6.496 1 96.12 151 THR B O 1
ATOM 6494 N N . LYS B 1 152 ? 6.348 -2.98 -6.996 1 94.69 152 LYS B N 1
ATOM 6495 C CA . LYS B 1 152 ? 5.305 -3.252 -7.984 1 94.69 152 LYS B CA 1
ATOM 6496 C C . LYS B 1 152 ? 5.867 -3.215 -9.406 1 94.69 152 LYS B C 1
ATOM 6498 O O . LYS B 1 152 ? 5.113 -3.273 -10.375 1 94.69 152 LYS B O 1
ATOM 6503 N N . SER B 1 153 ? 7.141 -3.076 -9.508 1 93.88 153 SER B N 1
ATOM 6504 C CA . SER B 1 153 ? 7.781 -2.936 -10.812 1 93.88 153 SER B CA 1
ATOM 6505 C C . SER B 1 153 ? 7.492 -4.141 -11.703 1 93.88 153 SER B C 1
ATOM 6507 O O . SER B 1 153 ? 7.449 -5.277 -11.227 1 93.88 153 SER B O 1
ATOM 6509 N N . MET B 1 154 ? 7.312 -3.918 -12.984 1 91.56 154 MET B N 1
ATOM 6510 C CA . MET B 1 154 ? 7.234 -5 -13.969 1 91.56 154 MET B CA 1
ATOM 6511 C C . MET B 1 154 ? 8.586 -5.215 -14.641 1 91.56 154 MET B C 1
ATOM 6513 O O . MET B 1 154 ? 8.711 -6.051 -15.539 1 91.56 154 MET B O 1
ATOM 6517 N N . GLY B 1 155 ? 9.602 -4.406 -14.156 1 91.69 155 GLY B N 1
ATOM 6518 C CA . GLY B 1 155 ? 10.961 -4.605 -14.633 1 91.69 155 GLY B CA 1
ATOM 6519 C C . GLY B 1 155 ? 11.68 -5.746 -13.93 1 91.69 155 GLY B C 1
ATOM 6520 O O . GLY B 1 155 ? 11.148 -6.324 -12.977 1 91.69 155 GLY B O 1
ATOM 6521 N N . GLU B 1 156 ? 12.891 -6.07 -14.352 1 92.06 156 GLU B N 1
ATOM 6522 C CA . GLU B 1 156 ? 13.68 -7.184 -13.828 1 92.06 156 GLU B CA 1
ATOM 6523 C C . GLU B 1 156 ? 14.133 -6.91 -12.398 1 92.06 156 GLU B C 1
ATOM 6525 O O . GLU B 1 156 ? 14.219 -7.832 -11.586 1 92.06 156 GLU B O 1
ATOM 6530 N N . HIS B 1 157 ? 14.414 -5.625 -12.133 1 95.5 157 HIS B N 1
ATOM 6531 C CA . HIS B 1 157 ? 14.922 -5.238 -10.82 1 95.5 157 HIS B CA 1
ATOM 6532 C C . HIS B 1 157 ? 13.945 -4.324 -10.094 1 95.5 157 HIS B C 1
ATOM 6534 O O . HIS B 1 157 ? 13.406 -3.387 -10.695 1 95.5 157 HIS B O 1
ATOM 6540 N N . GLN B 1 158 ? 13.75 -4.641 -8.828 1 97.62 158 GLN B N 1
ATOM 6541 C CA . GLN B 1 158 ? 12.93 -3.756 -8.008 1 97.62 158 GLN B CA 1
ATOM 6542 C C . GLN B 1 158 ? 13.711 -2.527 -7.566 1 97.62 158 GLN B C 1
ATOM 6544 O O . GLN B 1 158 ? 13.164 -1.429 -7.477 1 97.62 158 GLN B O 1
ATOM 6549 N N . ALA B 1 159 ? 15.039 -2.664 -7.266 1 98.44 159 ALA B N 1
ATOM 6550 C CA . ALA B 1 159 ? 15.859 -1.588 -6.715 1 98.44 159 ALA B CA 1
ATOM 6551 C C . ALA B 1 159 ? 16.266 -0.596 -7.801 1 98.44 159 ALA B C 1
ATOM 6553 O O . ALA B 1 159 ? 16.609 -0.995 -8.914 1 98.44 159 ALA B O 1
ATOM 6554 N N . PHE B 1 160 ? 16.141 0.626 -7.535 1 98.62 160 PHE B N 1
ATOM 6555 C CA . PHE B 1 160 ? 16.578 1.645 -8.484 1 98.62 160 PHE B CA 1
ATOM 6556 C C . PHE B 1 160 ? 17.594 2.578 -7.844 1 98.62 160 PHE B C 1
ATOM 6558 O O . PHE B 1 160 ? 18.062 3.525 -8.477 1 98.62 160 PHE B O 1
ATOM 6565 N N . ALA B 1 161 ? 17.938 2.398 -6.617 1 98.75 161 ALA B N 1
ATOM 6566 C CA . ALA B 1 161 ? 19.078 2.955 -5.879 1 98.75 161 ALA B CA 1
ATOM 6567 C C . ALA B 1 161 ? 19.594 1.962 -4.848 1 98.75 161 ALA B C 1
ATOM 6569 O O . ALA B 1 161 ? 18.812 1.261 -4.195 1 98.75 161 ALA B O 1
ATOM 6570 N N . SER B 1 162 ? 20.922 1.856 -4.695 1 98.62 162 SER B N 1
ATOM 6571 C CA . SER B 1 162 ? 21.516 0.9 -3.771 1 98.62 162 SER B CA 1
ATOM 6572 C C . SER B 1 162 ? 22.859 1.387 -3.27 1 98.62 162 SER B C 1
ATOM 6574 O O . SER B 1 162 ? 23.672 1.904 -4.047 1 98.62 162 SER B O 1
ATOM 6576 N N . GLN B 1 163 ? 23.062 1.341 -2.004 1 98.75 163 GLN B N 1
ATOM 6577 C CA . GLN B 1 163 ? 24.344 1.632 -1.356 1 98.75 163 GLN B CA 1
ATOM 6578 C C . GLN B 1 163 ? 24.656 0.6 -0.277 1 98.75 163 GLN B C 1
ATOM 6580 O O . GLN B 1 163 ? 23.75 -0.002 0.298 1 98.75 163 GLN B O 1
ATOM 6585 N N . THR B 1 164 ? 25.828 0.366 -0.029 1 98.56 164 THR B N 1
ATOM 6586 C CA . THR B 1 164 ? 26.281 -0.5 1.056 1 98.56 164 THR B CA 1
ATOM 6587 C C . THR B 1 164 ? 26.938 0.317 2.17 1 98.56 164 THR B C 1
ATOM 6589 O O . THR B 1 164 ? 27.703 1.238 1.9 1 98.56 164 THR B O 1
ATOM 6592 N N . LEU B 1 165 ? 26.547 0.052 3.344 1 98.25 165 LEU B N 1
ATOM 6593 C CA . LEU B 1 165 ? 27.078 0.711 4.531 1 98.25 165 LEU B CA 1
ATOM 6594 C C . LEU B 1 165 ? 27.812 -0.284 5.422 1 98.25 165 LEU B C 1
ATOM 6596 O O . LEU B 1 165 ? 27.281 -1.347 5.746 1 98.25 165 LEU B O 1
ATOM 6600 N N . THR B 1 166 ? 29.078 0.04 5.805 1 98.5 166 THR B N 1
ATOM 6601 C CA . THR B 1 166 ? 29.859 -0.795 6.707 1 98.5 166 THR B CA 1
ATOM 6602 C C . THR B 1 166 ? 29.734 -0.309 8.148 1 98.5 166 THR B C 1
ATOM 6604 O O . THR B 1 166 ? 29.969 0.864 8.438 1 98.5 166 THR B O 1
ATOM 6607 N N . ILE B 1 167 ? 29.266 -1.159 9.008 1 98.5 167 ILE B N 1
ATOM 6608 C CA . ILE B 1 167 ? 29.219 -0.927 10.445 1 98.5 167 ILE B CA 1
ATOM 6609 C C . ILE B 1 167 ? 30.438 -1.556 11.109 1 98.5 167 ILE B C 1
ATOM 6611 O O . ILE B 1 167 ? 30.703 -2.748 10.93 1 98.5 167 ILE B O 1
ATOM 6615 N N . ASP B 1 168 ? 31.188 -0.798 11.938 1 97.88 168 ASP B N 1
ATOM 6616 C CA . ASP B 1 168 ? 32.5 -1.29 12.352 1 97.88 168 ASP B CA 1
ATOM 6617 C C . ASP B 1 168 ? 32.75 -1.021 13.836 1 97.88 168 ASP B C 1
ATOM 6619 O O . ASP B 1 168 ? 33.875 -1.043 14.297 1 97.88 168 ASP B O 1
ATOM 6623 N N . SER B 1 169 ? 31.688 -0.661 14.547 1 97.62 169 SER B N 1
ATOM 6624 C CA . SER B 1 169 ? 31.891 -0.302 15.945 1 97.62 169 SER B CA 1
ATOM 6625 C C . SER B 1 169 ? 31.047 -1.166 16.875 1 97.62 169 SER B C 1
ATOM 6627 O O . SER B 1 169 ? 29.891 -1.453 16.578 1 97.62 169 SER B O 1
ATOM 6629 N N . LYS B 1 170 ? 31.578 -1.521 18 1 97.25 170 LYS B N 1
ATOM 6630 C CA . LYS B 1 170 ? 30.844 -2.209 19.047 1 97.25 170 LYS B CA 1
ATOM 6631 C C . LYS B 1 170 ? 29.938 -1.239 19.812 1 97.25 170 LYS B C 1
ATOM 6633 O O . LYS B 1 170 ? 28.953 -1.65 20.422 1 97.25 170 LYS B O 1
ATOM 6638 N N . ASP B 1 171 ? 30.359 0.048 19.781 1 97.31 171 ASP B N 1
ATOM 6639 C CA . ASP B 1 171 ? 29.562 1.088 20.422 1 97.31 171 ASP B CA 1
ATOM 6640 C C . ASP B 1 171 ? 28.562 1.693 19.422 1 97.31 171 ASP B C 1
ATOM 6642 O O . ASP B 1 171 ? 28.797 1.664 18.219 1 97.31 171 ASP B O 1
ATOM 6646 N N . TRP B 1 172 ? 27.531 2.156 19.922 1 98.31 172 TRP B N 1
ATOM 6647 C CA . TRP B 1 172 ? 26.562 2.838 19.062 1 98.31 172 TRP B CA 1
ATOM 6648 C C . TRP B 1 172 ? 27.203 4.031 18.359 1 98.31 172 TRP B C 1
ATOM 6650 O O . TRP B 1 172 ? 27.859 4.859 19.016 1 98.31 172 TRP B O 1
ATOM 6660 N N . LYS B 1 173 ? 27.031 4.117 17.109 1 97.81 173 LYS B N 1
ATOM 6661 C CA . LYS B 1 173 ? 27.531 5.199 16.266 1 97.81 173 LYS B CA 1
ATOM 6662 C C . LYS B 1 173 ? 26.547 5.516 15.141 1 97.81 173 LYS B C 1
ATOM 6664 O O . LYS B 1 173 ? 25.828 4.629 14.664 1 97.81 173 LYS B O 1
ATOM 6669 N N . LYS B 1 174 ? 26.531 6.758 14.805 1 98.44 174 LYS B N 1
ATOM 6670 C CA . LYS B 1 174 ? 25.688 7.164 13.68 1 98.44 174 LYS B CA 1
ATOM 6671 C C . LYS B 1 174 ? 26.406 6.961 12.352 1 98.44 174 LYS B C 1
ATOM 6673 O O . LYS B 1 174 ? 27.547 7.391 12.188 1 98.44 174 LYS B O 1
ATOM 6678 N N . TYR B 1 175 ? 25.797 6.258 11.438 1 98.75 175 TYR B N 1
ATOM 6679 C CA . TYR B 1 175 ? 26.297 6.047 10.078 1 98.75 175 TYR B CA 1
ATOM 6680 C C . TYR B 1 175 ? 25.375 6.699 9.055 1 98.75 175 TYR B C 1
ATOM 6682 O O . TYR B 1 175 ? 24.188 6.883 9.312 1 98.75 175 TYR B O 1
ATOM 6690 N N . GLN B 1 176 ? 25.922 7.086 7.918 1 98.5 176 GLN B N 1
ATOM 6691 C CA . GLN B 1 176 ? 25.125 7.711 6.879 1 98.5 176 GLN B CA 1
ATOM 6692 C C . GLN B 1 176 ? 25.609 7.324 5.488 1 98.5 176 GLN B C 1
ATOM 6694 O O . GLN B 1 176 ? 26.797 6.992 5.312 1 98.5 176 GLN B O 1
ATOM 6699 N N . VAL B 1 177 ? 24.797 7.324 4.523 1 98.69 177 VAL B N 1
ATOM 6700 C CA . VAL B 1 177 ? 25.109 7.18 3.105 1 98.69 177 VAL B CA 1
ATOM 6701 C C . VAL B 1 177 ? 24.062 7.918 2.268 1 98.69 177 VAL B C 1
ATOM 6703 O O . VAL B 1 177 ? 22.938 8.125 2.717 1 98.69 177 VAL B O 1
ATOM 6706 N N . ILE B 1 178 ? 24.453 8.391 1.121 1 98.81 178 ILE B N 1
ATOM 6707 C CA . ILE B 1 178 ? 23.547 9.102 0.221 1 98.81 178 ILE B CA 1
ATOM 6708 C C . ILE B 1 178 ? 23.078 8.156 -0.879 1 98.81 178 ILE B C 1
ATOM 6710 O O . ILE B 1 178 ? 23.891 7.488 -1.528 1 98.81 178 ILE B O 1
ATOM 6714 N N . LEU B 1 179 ? 21.781 8 -1.03 1 98.88 179 LEU B N 1
ATOM 6715 C CA . LEU B 1 179 ? 21.156 7.293 -2.148 1 98.88 179 LEU B CA 1
ATOM 6716 C C . LEU B 1 179 ? 20.719 8.266 -3.236 1 98.88 179 LEU B C 1
ATOM 6718 O O . LEU B 1 179 ? 20.109 9.297 -2.941 1 98.88 179 LEU B O 1
ATOM 6722 N N . LYS B 1 180 ? 21.047 8 -4.461 1 98.81 180 LYS B N 1
ATOM 6723 C CA . LYS B 1 180 ? 20.562 8.766 -5.602 1 98.81 180 LYS B CA 1
ATOM 6724 C C . LYS B 1 180 ? 19.484 7.996 -6.359 1 98.81 180 LYS B C 1
ATOM 6726 O O . LYS B 1 180 ? 19.75 6.914 -6.891 1 98.81 180 LYS B O 1
ATOM 6731 N N . ALA B 1 181 ? 18.312 8.523 -6.406 1 98.5 181 ALA B N 1
ATOM 6732 C CA . ALA B 1 181 ? 17.203 7.82 -7.031 1 98.5 181 ALA B CA 1
ATOM 6733 C C . ALA B 1 181 ? 17.359 7.777 -8.547 1 98.5 181 ALA B C 1
ATOM 6735 O O . ALA B 1 181 ? 17.516 8.82 -9.195 1 98.5 181 ALA B O 1
ATOM 6736 N N . GLY B 1 182 ? 17.25 6.621 -9.125 1 98.12 182 GLY B N 1
ATOM 6737 C CA . GLY B 1 182 ? 17.375 6.461 -10.562 1 98.12 182 GLY B CA 1
ATOM 6738 C C . GLY B 1 182 ? 16.062 6.688 -11.305 1 98.12 182 GLY B C 1
ATOM 6739 O O . GLY B 1 182 ? 16.062 6.871 -12.523 1 98.12 182 GLY B O 1
ATOM 6740 N N . VAL B 1 183 ? 14.992 6.707 -10.641 1 98.06 183 VAL B N 1
ATOM 6741 C CA . VAL B 1 183 ? 13.664 6.922 -11.219 1 98.06 183 VAL B CA 1
ATOM 6742 C C . VAL B 1 183 ? 12.836 7.801 -10.297 1 98.06 183 VAL B C 1
ATOM 6744 O O . VAL B 1 183 ? 13.156 7.961 -9.117 1 98.06 183 VAL B O 1
ATOM 6747 N N . THR B 1 184 ? 11.867 8.5 -10.836 1 98.69 184 THR B N 1
ATOM 6748 C CA . THR B 1 184 ? 10.82 9.125 -10.031 1 98.69 184 THR B CA 1
ATOM 6749 C C . THR B 1 184 ? 9.773 8.102 -9.617 1 98.69 184 THR B C 1
ATOM 6751 O O . THR B 1 184 ? 9.25 7.363 -10.453 1 98.69 184 THR B O 1
ATOM 6754 N N . ASN B 1 185 ? 9.539 7.941 -8.391 1 98.62 185 ASN B N 1
ATOM 6755 C CA . ASN B 1 185 ? 8.562 7 -7.844 1 98.62 185 ASN B CA 1
ATOM 6756 C C . ASN B 1 185 ? 7.832 7.59 -6.641 1 98.62 185 ASN B C 1
ATOM 6758 O O . ASN B 1 185 ? 8.453 7.91 -5.629 1 98.62 185 ASN B O 1
ATOM 6762 N N . PRO B 1 186 ? 6.512 7.75 -6.668 1 98.44 186 PRO B N 1
ATOM 6763 C CA . PRO B 1 186 ? 5.773 8.383 -5.57 1 98.44 186 PRO B CA 1
ATOM 6764 C C . PRO B 1 186 ? 5.555 7.438 -4.391 1 98.44 186 PRO B C 1
ATOM 6766 O O . PRO B 1 186 ? 5.129 7.875 -3.318 1 98.44 186 PRO B O 1
ATOM 6769 N N . LYS B 1 187 ? 5.789 6.137 -4.555 1 98.38 187 LYS B N 1
ATOM 6770 C CA . LYS B 1 187 ? 5.398 5.168 -3.533 1 98.38 187 LYS B CA 1
ATOM 6771 C C . LYS B 1 187 ? 6.469 4.094 -3.357 1 98.38 187 LYS B C 1
ATOM 6773 O O . LYS B 1 187 ? 6.156 2.9 -3.312 1 98.38 187 LYS B O 1
ATOM 6778 N N . ALA B 1 188 ? 7.715 4.449 -3.297 1 98.75 188 ALA B N 1
ATOM 6779 C CA . ALA B 1 188 ? 8.82 3.514 -3.105 1 98.75 188 ALA B CA 1
ATOM 6780 C C . ALA B 1 188 ? 8.812 2.936 -1.694 1 98.75 188 ALA B C 1
ATOM 6782 O O . ALA B 1 188 ? 7.988 3.326 -0.861 1 98.75 188 ALA B O 1
ATOM 6783 N N . THR B 1 189 ? 9.609 1.909 -1.487 1 98.75 189 THR B N 1
ATOM 6784 C CA . THR B 1 189 ? 9.891 1.264 -0.21 1 98.75 189 THR B CA 1
ATOM 6785 C C . THR B 1 189 ? 11.375 1.337 0.117 1 98.75 189 THR B C 1
ATOM 6787 O O . THR B 1 189 ? 12.219 1.201 -0.772 1 98.75 189 THR B O 1
ATOM 6790 N N . LEU B 1 190 ? 11.703 1.636 1.35 1 98.94 190 LEU B N 1
ATOM 6791 C CA . LEU B 1 190 ? 13.078 1.496 1.808 1 98.94 190 LEU B CA 1
ATOM 6792 C C . LEU B 1 190 ? 13.367 0.06 2.229 1 98.94 190 LEU B C 1
ATOM 6794 O O . LEU B 1 190 ? 12.68 -0.489 3.092 1 98.94 190 LEU B O 1
ATOM 6798 N N . ARG B 1 191 ? 14.359 -0.529 1.581 1 98.81 191 ARG B N 1
ATOM 6799 C CA . ARG B 1 191 ? 14.742 -1.905 1.891 1 98.81 191 ARG B CA 1
ATOM 6800 C C . ARG B 1 191 ? 16.156 -1.972 2.459 1 98.81 191 ARG B C 1
ATOM 6802 O O . ARG B 1 191 ? 17.078 -1.345 1.928 1 98.81 191 ARG B O 1
ATOM 6809 N N . ILE B 1 192 ? 16.344 -2.73 3.539 1 98.88 192 ILE B N 1
ATOM 6810 C CA . ILE B 1 192 ? 17.641 -2.965 4.152 1 98.88 192 ILE B CA 1
ATOM 6811 C C . ILE B 1 192 ? 17.906 -4.465 4.23 1 98.88 192 ILE B C 1
ATOM 6813 O O . ILE B 1 192 ? 17.094 -5.223 4.75 1 98.88 192 ILE B O 1
ATOM 6817 N N . PHE B 1 193 ? 19.047 -4.934 3.691 1 98.5 193 PHE B N 1
ATOM 6818 C CA . PHE B 1 193 ? 19.547 -6.297 3.834 1 98.5 193 PHE B CA 1
ATOM 6819 C C . PHE B 1 193 ? 20.734 -6.344 4.781 1 98.5 193 PHE B C 1
ATOM 6821 O O . PHE B 1 193 ? 21.609 -5.477 4.73 1 98.5 193 PHE B O 1
ATOM 6828 N N . LEU B 1 194 ? 20.75 -7.289 5.695 1 98.38 194 LEU B N 1
ATOM 6829 C CA . LEU B 1 194 ? 22.031 -7.695 6.25 1 98.38 194 LEU B CA 1
ATOM 6830 C C . LEU B 1 194 ? 22.906 -8.344 5.184 1 98.38 194 LEU B C 1
ATOM 6832 O O . LEU B 1 194 ? 22.594 -9.438 4.699 1 98.38 194 LEU B O 1
ATOM 6836 N N . ALA B 1 195 ? 23.922 -7.719 4.762 1 97.31 195 ALA B N 1
ATOM 6837 C CA . ALA B 1 195 ? 24.719 -8.141 3.615 1 97.31 195 ALA B CA 1
ATOM 6838 C C . ALA B 1 195 ? 26 -8.82 4.066 1 97.31 195 ALA B C 1
ATOM 6840 O O . ALA B 1 195 ? 26.969 -8.898 3.309 1 97.31 195 ALA B O 1
ATOM 6841 N N . SER B 1 196 ? 26.125 -9.156 5.297 1 95.38 196 SER B N 1
ATOM 6842 C CA . SER B 1 196 ? 27.219 -9.938 5.855 1 95.38 196 SER B CA 1
ATOM 6843 C C . SER B 1 196 ? 26.719 -10.992 6.836 1 95.38 196 SER B C 1
ATOM 6845 O O . SER B 1 196 ? 25.5 -11.18 6.977 1 95.38 196 SER B O 1
ATOM 6847 N N . GLN B 1 197 ? 27.578 -11.711 7.496 1 94.06 197 GLN B N 1
ATOM 6848 C CA . GLN B 1 197 ? 27.188 -12.898 8.25 1 94.06 197 GLN B CA 1
ATOM 6849 C C . GLN B 1 197 ? 27.062 -12.586 9.742 1 94.06 197 GLN B C 1
ATOM 6851 O O . GLN B 1 197 ? 26.5 -13.375 10.5 1 94.06 197 GLN B O 1
ATOM 6856 N N . GLY B 1 198 ? 27.562 -11.453 10.141 1 95.94 198 GLY B N 1
ATOM 6857 C CA . GLY B 1 198 ? 27.547 -11.133 11.555 1 95.94 198 GLY B CA 1
ATOM 6858 C C . GLY B 1 198 ? 26.281 -10.438 11.992 1 95.94 198 GLY B C 1
ATOM 6859 O O . GLY B 1 198 ? 25.391 -10.164 11.18 1 95.94 198 GLY B O 1
ATOM 6860 N N . THR B 1 199 ? 26.219 -10.164 13.297 1 98 199 THR B N 1
ATOM 6861 C CA . THR B 1 199 ? 25.047 -9.562 13.922 1 98 199 THR B CA 1
ATOM 6862 C C . THR B 1 199 ? 25.188 -8.039 13.945 1 98 199 THR B C 1
ATOM 6864 O O . THR B 1 199 ? 26.25 -7.508 14.258 1 98 199 THR B O 1
ATOM 6867 N N . VAL B 1 200 ? 24.125 -7.309 13.578 1 98.62 200 VAL B N 1
ATOM 6868 C CA . VAL B 1 200 ? 24.109 -5.852 13.578 1 98.62 200 VAL B CA 1
ATOM 6869 C C . VAL B 1 200 ? 22.859 -5.348 14.312 1 98.62 200 VAL B C 1
ATOM 6871 O O . VAL B 1 200 ? 21.766 -5.871 14.109 1 98.62 200 VAL B O 1
ATOM 6874 N N . ASP B 1 201 ? 23.016 -4.375 15.203 1 98.81 201 ASP B N 1
ATOM 6875 C CA . ASP B 1 201 ? 21.906 -3.645 15.812 1 98.81 201 ASP B CA 1
ATOM 6876 C C . ASP B 1 201 ? 21.625 -2.34 15.062 1 98.81 201 ASP B C 1
ATOM 6878 O O . ASP B 1 201 ? 22.562 -1.634 14.68 1 98.81 201 ASP B O 1
ATOM 6882 N N . LEU B 1 202 ? 20.391 -2.059 14.766 1 98.94 202 LEU B N 1
ATOM 6883 C CA . LEU B 1 202 ? 19.984 -0.823 14.102 1 98.94 202 LEU B CA 1
ATOM 6884 C C . LEU B 1 202 ? 18.969 -0.059 14.945 1 98.94 202 LEU B C 1
ATOM 6886 O O . LEU B 1 202 ? 18.016 -0.646 15.453 1 98.94 202 LEU B O 1
ATOM 6890 N N . GLU B 1 203 ? 19.156 1.198 15.125 1 98.56 203 GLU B N 1
ATOM 6891 C CA . GLU B 1 203 ? 18.281 2.115 15.844 1 98.56 203 GLU B CA 1
ATOM 6892 C C . GLU B 1 203 ? 18.156 3.451 15.117 1 98.56 203 GLU B C 1
ATOM 6894 O O . GLU B 1 203 ? 19.125 3.934 14.531 1 98.56 203 GLU B O 1
ATOM 6899 N N . HIS B 1 204 ? 16.891 4.027 15.18 1 98.69 204 HIS B N 1
ATOM 6900 C CA . HIS B 1 204 ? 16.641 5.359 14.633 1 98.69 204 HIS B CA 1
ATOM 6901 C C . HIS B 1 204 ? 17.016 5.43 13.156 1 98.69 204 HIS B C 1
ATOM 6903 O O . HIS B 1 204 ? 17.844 6.262 12.766 1 98.69 204 HIS B O 1
ATOM 6909 N N . ILE B 1 205 ? 16.406 4.605 12.344 1 98.94 205 ILE B N 1
ATOM 6910 C CA . ILE B 1 205 ? 16.609 4.543 10.898 1 98.94 205 ILE B CA 1
ATOM 6911 C C . ILE B 1 205 ? 15.875 5.699 10.219 1 98.94 205 ILE B C 1
ATOM 6913 O O . ILE B 1 205 ? 14.672 5.871 10.422 1 98.94 205 ILE B O 1
ATOM 6917 N N . SER B 1 206 ? 16.594 6.449 9.43 1 98.88 206 SER B N 1
ATOM 6918 C CA . SER B 1 206 ? 16.016 7.668 8.867 1 98.88 206 SER B CA 1
ATOM 6919 C C . SER B 1 206 ? 16.391 7.84 7.402 1 98.88 206 SER B C 1
ATOM 6921 O O . SER B 1 206 ? 17.391 7.273 6.941 1 98.88 206 SER B O 1
ATOM 6923 N N . LEU B 1 207 ? 15.562 8.469 6.66 1 98.94 207 LEU B N 1
ATOM 6924 C CA . LEU B 1 207 ? 15.781 8.859 5.27 1 98.94 207 LEU B CA 1
ATOM 6925 C C . LEU B 1 207 ? 15.211 10.25 5 1 98.94 207 LEU B C 1
ATOM 6927 O O . LEU B 1 207 ? 14.016 10.484 5.199 1 98.94 207 LEU B O 1
ATOM 6931 N N . PHE B 1 208 ? 16.047 11.203 4.574 1 98.88 208 PHE B N 1
ATOM 6932 C CA . PHE B 1 208 ? 15.656 12.562 4.238 1 98.88 208 PHE B CA 1
ATOM 6933 C C . PHE B 1 208 ? 16.094 12.922 2.826 1 98.88 208 PHE B C 1
ATOM 6935 O O . PHE B 1 208 ? 17.188 12.547 2.398 1 98.88 208 PHE B O 1
ATOM 6942 N N . PRO B 1 209 ? 15.266 13.68 2.094 1 98.75 209 PRO B N 1
ATOM 6943 C CA . PRO B 1 209 ? 15.906 14.367 0.976 1 98.75 209 PRO B CA 1
ATOM 6944 C C . PRO B 1 209 ? 17.094 15.219 1.416 1 98.75 209 PRO B C 1
ATOM 6946 O O . PRO B 1 209 ? 17.062 15.836 2.482 1 98.75 209 PRO B O 1
ATOM 6949 N N . VAL B 1 210 ? 18.109 15.18 0.645 1 98.69 210 VAL B N 1
ATOM 6950 C CA . VAL B 1 210 ? 19.219 16.078 0.924 1 98.69 210 VAL B CA 1
ATOM 6951 C C . VAL B 1 210 ? 18.766 17.531 0.755 1 98.69 210 VAL B C 1
ATOM 6953 O O . VAL B 1 210 ? 19.172 18.406 1.523 1 98.69 210 VAL B O 1
ATOM 6956 N N . ASP B 1 211 ? 17.859 17.734 -0.204 1 98.44 211 ASP B N 1
ATOM 6957 C CA . ASP B 1 211 ? 17.359 19.078 -0.507 1 98.44 211 ASP B CA 1
ATOM 6958 C C . ASP B 1 211 ? 16.141 19.406 0.341 1 98.44 211 ASP B C 1
ATOM 6960 O O . ASP B 1 211 ? 15.055 19.641 -0.193 1 98.44 211 ASP B O 1
ATOM 6964 N N . THR B 1 212 ? 16.312 19.609 1.637 1 98.69 212 THR B N 1
ATOM 6965 C CA . THR B 1 212 ? 15.273 20.094 2.539 1 98.69 212 THR B CA 1
ATOM 6966 C C . THR B 1 212 ? 15.25 21.625 2.562 1 98.69 212 THR B C 1
ATOM 6968 O O . THR B 1 212 ? 16.141 22.266 1.998 1 98.69 212 THR B O 1
ATOM 6971 N N . TRP B 1 213 ? 14.219 22.172 3.135 1 98.75 213 TRP B N 1
ATOM 6972 C CA . TRP B 1 213 ? 14.102 23.625 3.309 1 98.75 213 TRP B CA 1
ATOM 6973 C C . TRP B 1 213 ? 15.344 24.188 3.998 1 98.75 213 TRP B C 1
ATOM 6975 O O . TRP B 1 213 ? 15.672 23.781 5.117 1 98.75 213 TRP B O 1
ATOM 6985 N N . LYS B 1 214 ? 16.078 25.109 3.303 1 98.38 214 LYS B N 1
ATOM 6986 C CA . LYS B 1 214 ? 17.297 25.797 3.76 1 98.38 214 LYS B CA 1
ATOM 6987 C C . LYS B 1 214 ? 18.406 24.797 4.074 1 98.38 214 LYS B C 1
ATOM 6989 O O . LYS B 1 214 ? 19.344 25.125 4.809 1 98.38 214 LYS B O 1
ATOM 6994 N N . GLY B 1 215 ? 18.25 23.484 3.688 1 97.88 215 GLY B N 1
ATOM 6995 C CA . GLY B 1 215 ? 19.312 22.5 3.752 1 97.88 215 GLY B CA 1
ATOM 6996 C C . GLY B 1 215 ? 19.453 21.875 5.125 1 97.88 215 GLY B C 1
ATOM 6997 O O . GLY B 1 215 ? 20.469 21.234 5.418 1 97.88 215 GLY B O 1
ATOM 6998 N N . HIS B 1 216 ? 18.484 22.016 5.988 1 97.94 216 HIS B N 1
ATOM 6999 C CA . HIS B 1 216 ? 18.594 21.438 7.324 1 97.94 216 HIS B CA 1
ATOM 7000 C C . HIS B 1 216 ? 18.562 19.922 7.273 1 97.94 216 HIS B C 1
ATOM 7002 O O . HIS B 1 216 ? 17.797 19.328 6.516 1 97.94 216 HIS B O 1
ATOM 7008 N N . GLU B 1 217 ? 19.359 19.266 8.086 1 96.31 217 GLU B N 1
ATOM 7009 C CA . GLU B 1 217 ? 19.406 17.812 8.109 1 96.31 217 GLU B CA 1
ATOM 7010 C C . GLU B 1 217 ? 18.109 17.219 8.641 1 96.31 217 GLU B C 1
ATOM 7012 O O . GLU B 1 217 ? 17.547 16.297 8.047 1 96.31 217 GLU B O 1
ATOM 7017 N N . ASN B 1 218 ? 17.672 17.672 9.836 1 97.44 218 ASN B N 1
ATOM 7018 C CA . ASN B 1 218 ? 16.344 17.375 10.344 1 97.44 218 ASN B CA 1
ATOM 7019 C C . ASN B 1 218 ? 15.305 18.375 9.852 1 97.44 218 ASN B C 1
ATOM 7021 O O . ASN B 1 218 ? 14.719 19.109 10.641 1 97.44 218 ASN B O 1
ATOM 7025 N N . GLY B 1 219 ? 15.141 18.422 8.516 1 98.25 219 GLY B N 1
ATOM 7026 C CA . GLY B 1 219 ? 14.523 19.594 7.902 1 98.25 219 GLY B CA 1
ATOM 7027 C C . GLY B 1 219 ? 13.094 19.359 7.465 1 98.25 219 GLY B C 1
ATOM 7028 O O . GLY B 1 219 ? 12.492 18.344 7.816 1 98.25 219 GLY B O 1
ATOM 7029 N N . LEU B 1 220 ? 12.57 20.328 6.809 1 98.94 220 LEU B N 1
ATOM 7030 C CA . LEU B 1 220 ? 11.195 20.359 6.324 1 98.94 220 LEU B CA 1
ATOM 7031 C C . LEU B 1 220 ? 11.141 20.109 4.82 1 98.94 220 LEU B C 1
ATOM 7033 O O . LEU B 1 220 ? 12.109 20.375 4.109 1 98.94 220 LEU B O 1
ATOM 7037 N N . ARG B 1 221 ? 10.078 19.484 4.43 1 98.88 221 ARG B N 1
ATOM 7038 C CA . ARG B 1 221 ? 9.836 19.344 2.998 1 98.88 221 ARG B CA 1
ATOM 7039 C C . ARG B 1 221 ? 9.875 20.688 2.289 1 98.88 221 ARG B C 1
ATOM 7041 O O . ARG B 1 221 ? 9.133 21.609 2.643 1 98.88 221 ARG B O 1
ATOM 7048 N N . LYS B 1 222 ? 10.602 20.875 1.293 1 98.75 222 LYS B N 1
ATOM 7049 C CA . LYS B 1 222 ? 10.984 22.156 0.712 1 98.75 222 LYS B CA 1
ATOM 7050 C C . LYS B 1 222 ? 9.781 22.844 0.061 1 98.75 222 LYS B C 1
ATOM 7052 O O . LYS B 1 222 ? 9.555 24.047 0.271 1 98.75 222 LYS B O 1
ATOM 7057 N N . ASP B 1 223 ? 8.977 22.109 -0.763 1 98.69 223 ASP B N 1
ATOM 7058 C CA . ASP B 1 223 ? 7.891 22.75 -1.5 1 98.69 223 ASP B CA 1
ATOM 7059 C C . ASP B 1 223 ? 6.797 23.234 -0.553 1 98.69 223 ASP B C 1
ATOM 7061 O O . ASP B 1 223 ? 6.207 24.297 -0.772 1 98.69 223 ASP B O 1
ATOM 7065 N N . LEU B 1 224 ? 6.535 22.547 0.51 1 98.94 224 LEU B N 1
ATOM 7066 C CA . LEU B 1 224 ? 5.527 22.969 1.479 1 98.94 224 LEU B CA 1
ATOM 7067 C C . LEU B 1 224 ? 6.008 24.172 2.279 1 98.94 224 LEU B C 1
ATOM 7069 O O . LEU B 1 224 ? 5.266 25.141 2.459 1 98.94 224 LEU B O 1
ATOM 7073 N N . ALA B 1 225 ? 7.258 24.141 2.725 1 98.94 225 ALA B N 1
ATOM 7074 C CA . ALA B 1 225 ? 7.82 25.266 3.463 1 98.94 225 ALA B CA 1
ATOM 7075 C C . ALA B 1 225 ? 7.891 26.516 2.586 1 98.94 225 ALA B C 1
ATOM 7077 O O . ALA B 1 225 ? 7.609 27.609 3.047 1 98.94 225 ALA B O 1
ATOM 7078 N N . GLN B 1 226 ? 8.281 26.297 1.355 1 98.81 226 GLN B N 1
ATOM 7079 C CA . GLN B 1 226 ? 8.352 27.438 0.435 1 98.81 226 GLN B CA 1
ATOM 7080 C C . GLN B 1 226 ? 6.977 28.062 0.241 1 98.81 226 GLN B C 1
ATOM 7082 O O . GLN B 1 226 ? 6.863 29.297 0.157 1 98.81 226 GLN B O 1
ATOM 7087 N N . ALA B 1 227 ? 5.977 27.234 0.116 1 98.88 227 ALA B N 1
ATOM 7088 C CA . ALA B 1 227 ? 4.621 27.766 -0.025 1 98.88 227 ALA B CA 1
ATOM 7089 C C . ALA B 1 227 ? 4.25 28.656 1.158 1 98.88 227 ALA B C 1
ATOM 7091 O O . ALA B 1 227 ? 3.584 29.672 0.988 1 98.88 227 ALA B O 1
ATOM 7092 N N . LEU B 1 228 ? 4.656 28.297 2.348 1 98.94 228 LEU B N 1
ATOM 7093 C CA . LEU B 1 228 ? 4.391 29.109 3.527 1 98.94 228 LEU B CA 1
ATOM 7094 C C . LEU B 1 228 ? 5.148 30.422 3.457 1 98.94 228 LEU B C 1
ATOM 7096 O O . LEU B 1 228 ? 4.574 31.484 3.691 1 98.94 228 LEU B O 1
ATOM 7100 N N . ALA B 1 229 ? 6.418 30.328 3.119 1 98.88 229 ALA B N 1
ATOM 7101 C CA . ALA B 1 229 ? 7.266 31.516 3.047 1 98.88 229 ALA B CA 1
ATOM 7102 C C . ALA B 1 229 ? 6.738 32.5 2.012 1 98.88 229 ALA B C 1
ATOM 7104 O O . ALA B 1 229 ? 6.836 33.719 2.197 1 98.88 229 ALA B O 1
ATOM 7105 N N . ASP B 1 230 ? 6.211 31.984 0.961 1 98.75 230 ASP B N 1
ATOM 7106 C CA . ASP B 1 230 ? 5.742 32.812 -0.147 1 98.75 230 ASP B CA 1
ATOM 7107 C C . ASP B 1 230 ? 4.547 33.656 0.27 1 98.75 230 ASP B C 1
ATOM 7109 O O . ASP B 1 230 ? 4.207 34.625 -0.406 1 98.75 230 ASP B O 1
ATOM 7113 N N . ILE B 1 231 ? 3.939 33.375 1.368 1 98.75 231 ILE B N 1
ATOM 7114 C CA . ILE B 1 231 ? 2.799 34.156 1.855 1 98.75 231 ILE B CA 1
ATOM 7115 C C . ILE B 1 231 ? 3.285 35.438 2.539 1 98.75 231 ILE B C 1
ATOM 7117 O O . ILE B 1 231 ? 2.562 36.438 2.594 1 98.75 231 ILE B O 1
ATOM 7121 N N . HIS B 1 232 ? 4.496 35.375 3.045 1 98.5 232 HIS B N 1
ATOM 7122 C CA . HIS B 1 232 ? 5.047 36.438 3.891 1 98.5 232 HIS B CA 1
ATOM 7123 C C . HIS B 1 232 ? 4.195 36.625 5.141 1 98.5 232 HIS B C 1
ATOM 7125 O O . HIS B 1 232 ? 3.787 37.75 5.438 1 98.5 232 HIS B O 1
ATOM 7131 N N . PRO B 1 233 ? 4.062 35.562 5.938 1 98.81 233 PRO B N 1
ATOM 7132 C CA . PRO B 1 233 ? 3.193 35.656 7.113 1 98.81 233 PRO B CA 1
ATOM 7133 C C . PRO B 1 233 ? 3.779 36.531 8.219 1 98.81 233 PRO B C 1
ATOM 7135 O O . PRO B 1 233 ? 5 36.562 8.406 1 98.81 233 PRO B O 1
ATOM 7138 N N . GLY B 1 234 ? 2.902 37.219 8.961 1 98.69 234 GLY B N 1
ATOM 7139 C CA . GLY B 1 234 ? 3.361 38.062 10.055 1 98.69 234 GLY B CA 1
ATOM 7140 C C . GLY B 1 234 ? 3.43 37.312 11.383 1 98.69 234 GLY B C 1
ATOM 7141 O O . GLY B 1 234 ? 4.137 37.75 12.297 1 98.69 234 GLY B O 1
ATOM 7142 N N . VAL B 1 235 ? 2.709 36.219 11.508 1 98.75 235 VAL B N 1
ATOM 7143 C CA . VAL B 1 235 ? 2.674 35.438 12.727 1 98.75 235 VAL B CA 1
ATOM 7144 C C . VAL B 1 235 ? 2.5 33.938 12.359 1 98.75 235 VAL B C 1
ATOM 7146 O O . VAL B 1 235 ? 1.94 33.625 11.312 1 98.75 235 VAL B O 1
ATOM 7149 N N . PHE B 1 236 ? 3.076 33.062 13.102 1 98.81 236 PHE B N 1
ATOM 7150 C CA . PHE B 1 236 ? 2.951 31.625 12.945 1 98.81 236 PHE B CA 1
ATOM 7151 C C . PHE B 1 236 ? 2.48 30.984 14.25 1 98.81 236 PHE B C 1
ATOM 7153 O O . PHE B 1 236 ? 3.215 30.953 15.234 1 98.81 236 PHE B O 1
ATOM 7160 N N . ARG B 1 237 ? 1.241 30.516 14.25 1 98.75 237 ARG B N 1
ATOM 7161 C CA . ARG B 1 237 ? 0.611 29.875 15.398 1 98.75 237 ARG B CA 1
ATOM 7162 C C . ARG B 1 237 ? 0.833 28.375 15.375 1 98.75 237 ARG B C 1
ATOM 7164 O O . ARG B 1 237 ? 0.447 27.703 14.422 1 98.75 237 ARG B O 1
ATOM 7171 N N . PHE B 1 238 ? 1.387 27.797 16.484 1 98.62 238 PHE B N 1
ATOM 7172 C CA . PHE B 1 238 ? 1.69 26.375 16.5 1 98.62 238 PHE B CA 1
ATOM 7173 C C . PHE B 1 238 ? 1.686 25.844 17.938 1 98.62 238 PHE B C 1
ATOM 7175 O O . PHE B 1 238 ? 1.875 26.594 18.891 1 98.62 238 PHE B O 1
ATOM 7182 N N . PRO B 1 239 ? 1.669 24.516 18.125 1 96.31 239 PRO B N 1
ATOM 7183 C CA . PRO B 1 239 ? 1.218 23.594 17.078 1 96.31 239 PRO B CA 1
ATOM 7184 C C . PRO B 1 239 ? -0.268 23.734 16.766 1 96.31 239 PRO B C 1
ATOM 7186 O O . PRO B 1 239 ? -0.756 23.156 15.789 1 96.31 239 PRO B O 1
ATOM 7189 N N . GLY B 1 240 ? -0.902 24.516 17.641 1 88.12 240 GLY B N 1
ATOM 7190 C CA . GLY B 1 240 ? -2.277 24.922 17.391 1 88.12 240 GLY B CA 1
ATOM 7191 C C . GLY B 1 240 ? -3.264 23.766 17.516 1 88.12 240 GLY B C 1
ATOM 7192 O O . GLY B 1 240 ? -2.869 22.625 17.719 1 88.12 240 GLY B O 1
ATOM 7193 N N . GLY B 1 241 ? -4.516 24.047 17.469 1 93 241 GLY B N 1
ATOM 7194 C CA . GLY B 1 241 ? -5.609 23.094 17.391 1 93 241 GLY B CA 1
ATOM 7195 C C . GLY B 1 241 ? -5.719 22.219 18.625 1 93 241 GLY B C 1
ATOM 7196 O O . GLY B 1 241 ? -5.074 22.484 19.641 1 93 241 GLY B O 1
ATOM 7197 N N . CYS B 1 242 ? -6.531 21.266 18.547 1 95.19 242 CYS B N 1
ATOM 7198 C CA . CYS B 1 242 ? -6.855 20.375 19.641 1 95.19 242 CYS B CA 1
ATOM 7199 C C . CYS B 1 242 ? -5.695 19.438 19.953 1 95.19 242 CYS B C 1
ATOM 7201 O O . CYS B 1 242 ? -5.664 18.797 21 1 95.19 242 CYS B O 1
ATOM 7203 N N . ILE B 1 243 ? -4.719 19.469 19.141 1 95.94 243 ILE B N 1
ATOM 7204 C CA . ILE B 1 243 ? -3.531 18.656 19.391 1 95.94 243 ILE B CA 1
ATOM 7205 C C . ILE B 1 243 ? -2.865 19.109 20.688 1 95.94 243 ILE B C 1
ATOM 7207 O O . ILE B 1 243 ? -2.254 18.312 21.391 1 95.94 243 ILE B O 1
ATOM 7211 N N . VAL B 1 244 ? -3.008 20.391 21 1 97.75 244 VAL B N 1
ATOM 7212 C CA . VAL B 1 244 ? -2.453 20.984 22.219 1 97.75 244 VAL B CA 1
ATOM 7213 C C . VAL B 1 244 ? -3.039 20.281 23.438 1 97.75 244 VAL B C 1
ATOM 7215 O O . VAL B 1 244 ? -2.342 20.062 24.438 1 97.75 244 VAL B O 1
ATOM 7218 N N . GLU B 1 245 ? -4.266 19.859 23.281 1 97.25 245 GLU B N 1
ATOM 7219 C CA . GLU B 1 245 ? -5.031 19.328 24.406 1 97.25 245 GLU B CA 1
ATOM 7220 C C . GLU B 1 245 ? -4.895 17.812 24.484 1 97.25 245 GLU B C 1
ATOM 7222 O O . GLU B 1 245 ? -4.965 17.234 25.578 1 97.25 245 GLU B O 1
ATOM 7227 N N . GLY B 1 246 ? -4.719 17.141 23.344 1 96.44 246 GLY B N 1
ATOM 7228 C CA . GLY B 1 246 ? -4.707 15.695 23.312 1 96.44 246 GLY B CA 1
ATOM 7229 C C . GLY B 1 246 ? -6.078 15.086 23.547 1 96.44 246 GLY B C 1
ATOM 7230 O O . GLY B 1 246 ? -7.043 15.797 23.828 1 96.44 246 GLY B O 1
ATOM 7231 N N . THR B 1 247 ? -6.207 13.781 23.344 1 95.62 247 THR B N 1
ATOM 7232 C CA . THR B 1 247 ? -7.426 13.062 23.703 1 95.62 247 THR B CA 1
ATOM 7233 C C . THR B 1 247 ? -7.613 13.031 25.219 1 95.62 247 THR B C 1
ATOM 7235 O O . THR B 1 247 ? -8.734 13.133 25.703 1 95.62 247 THR B O 1
ATOM 7238 N N . ASP B 1 248 ? -6.566 12.898 25.875 1 95.75 248 ASP B N 1
ATOM 7239 C CA . ASP B 1 248 ? -6.441 12.992 27.328 1 95.75 248 ASP B CA 1
ATOM 7240 C C . ASP B 1 248 ? -5.141 13.695 27.719 1 95.75 248 ASP B C 1
ATOM 7242 O O . ASP B 1 248 ? -4.355 14.094 26.859 1 95.75 248 ASP B O 1
ATOM 7246 N N . LEU B 1 249 ? -4.949 13.883 29.016 1 96.56 249 LEU B N 1
ATOM 7247 C CA . LEU B 1 249 ? -3.801 14.664 29.453 1 96.56 249 LEU B CA 1
ATOM 7248 C C . LEU B 1 249 ? -2.496 13.945 29.125 1 96.56 249 LEU B C 1
ATOM 7250 O O . LEU B 1 249 ? -1.463 14.586 28.922 1 96.56 249 LEU B O 1
ATOM 7254 N N . GLU B 1 250 ? -2.52 12.602 29 1 95.5 250 GLU B N 1
ATOM 7255 C CA . GLU B 1 250 ? -1.313 11.836 28.688 1 95.5 250 GLU B CA 1
ATOM 7256 C C . GLU B 1 250 ? -0.851 12.086 27.266 1 95.5 250 GLU B C 1
ATOM 7258 O O . GLU B 1 250 ? 0.337 11.953 26.953 1 95.5 250 GLU B O 1
ATOM 7263 N N . THR B 1 251 ? -1.778 12.461 26.406 1 96.19 251 THR B N 1
ATOM 7264 C CA . THR B 1 251 ? -1.455 12.625 25 1 96.19 251 THR B CA 1
ATOM 7265 C C . THR B 1 251 ? -1.418 14.109 24.625 1 96.19 251 THR B C 1
ATOM 7267 O O . THR B 1 251 ? -1.296 14.453 23.453 1 96.19 251 THR B O 1
ATOM 7270 N N . ARG B 1 252 ? -1.582 15.031 25.594 1 97.62 252 ARG B N 1
ATOM 7271 C CA . ARG B 1 252 ? -1.459 16.453 25.312 1 97.62 252 ARG B CA 1
ATOM 7272 C C . ARG B 1 252 ? -0.088 16.781 24.734 1 97.62 252 ARG B C 1
ATOM 7274 O O . ARG B 1 252 ? 0.876 16.047 24.938 1 97.62 252 ARG B O 1
ATOM 7281 N N . TYR B 1 253 ? -0.017 17.781 23.984 1 98 253 TYR B N 1
ATOM 7282 C CA . TYR B 1 253 ? 1.275 18.172 23.438 1 98 253 TYR B CA 1
ATOM 7283 C C . TYR B 1 253 ? 2.182 18.734 24.516 1 98 253 TYR B C 1
ATOM 7285 O O . TYR B 1 253 ? 1.86 19.75 25.141 1 98 253 TYR B O 1
ATOM 7293 N N . ASP B 1 254 ? 3.244 18.156 24.781 1 97.62 254 ASP B N 1
ATOM 7294 C CA . ASP B 1 254 ? 4.273 18.578 25.719 1 97.62 254 ASP B CA 1
ATOM 7295 C C . ASP B 1 254 ? 5.523 19.062 24.984 1 97.62 254 ASP B C 1
ATOM 7297 O O . ASP B 1 254 ? 6.344 18.25 24.547 1 97.62 254 ASP B O 1
ATOM 7301 N N . TRP B 1 255 ? 5.719 20.359 24.969 1 98.44 255 TRP B N 1
ATOM 7302 C CA . TRP B 1 255 ? 6.77 20.938 24.125 1 98.44 255 TRP B CA 1
ATOM 7303 C C . TRP B 1 255 ? 8.148 20.469 24.594 1 98.44 255 TRP B C 1
ATOM 7305 O O . TRP B 1 255 ? 9.078 20.344 23.797 1 98.44 255 TRP B O 1
ATOM 7315 N N . LYS B 1 256 ? 8.297 20.156 25.859 1 98.62 256 LYS B N 1
ATOM 7316 C CA . LYS B 1 256 ? 9.586 19.734 26.391 1 98.62 256 LYS B CA 1
ATOM 7317 C C . LYS B 1 256 ? 10.008 18.391 25.828 1 98.62 256 LYS B C 1
ATOM 7319 O O . LYS B 1 256 ? 11.195 18.062 25.781 1 98.62 256 LYS B O 1
ATOM 7324 N N . LYS B 1 257 ? 9.062 17.625 25.391 1 98.38 257 LYS B N 1
ATOM 7325 C CA . LYS B 1 257 ? 9.336 16.328 24.766 1 98.38 257 LYS B CA 1
ATOM 7326 C C . LYS B 1 257 ? 9.688 16.484 23.297 1 98.38 257 LYS B C 1
ATOM 7328 O O . LYS B 1 257 ? 10.133 15.523 22.656 1 98.38 257 LYS B O 1
ATOM 7333 N N . SER B 1 258 ? 9.57 17.672 22.75 1 98.44 258 SER B N 1
ATOM 7334 C CA . SER B 1 258 ? 9.766 17.891 21.312 1 98.44 258 SER B CA 1
ATOM 7335 C C . SER B 1 258 ? 11.047 18.672 21.047 1 98.44 258 SER B C 1
ATOM 7337 O O . SER B 1 258 ? 11.273 19.125 19.938 1 98.44 258 SER B O 1
ATOM 7339 N N . VAL B 1 259 ? 11.93 18.875 22.062 1 98.69 259 VAL B N 1
ATOM 7340 C CA . VAL B 1 259 ? 13.211 19.562 21.891 1 98.69 259 VAL B CA 1
ATOM 7341 C C . VAL B 1 259 ? 14.344 18.656 22.344 1 98.69 259 VAL B C 1
ATOM 7343 O O . VAL B 1 259 ? 14.102 17.578 22.906 1 98.69 259 VAL B O 1
ATOM 7346 N N . GLY B 1 260 ? 15.586 19.016 22.062 1 98.19 260 GLY B N 1
ATOM 7347 C CA . GLY B 1 260 ? 16.75 18.188 22.297 1 98.19 260 GLY B CA 1
ATOM 7348 C C . GLY B 1 260 ? 17.062 17.25 21.141 1 98.19 260 GLY B C 1
ATOM 7349 O O . GLY B 1 260 ? 16.5 17.406 20.062 1 98.19 260 GLY B O 1
ATOM 7350 N N . PRO B 1 261 ? 17.953 16.359 21.375 1 97.62 261 PRO B N 1
ATOM 7351 C CA . PRO B 1 261 ? 18.297 15.422 20.297 1 97.62 261 PRO B CA 1
ATOM 7352 C C . PRO B 1 261 ? 17.078 14.664 19.766 1 97.62 261 PRO B C 1
ATOM 7354 O O . PRO B 1 261 ? 16.312 14.109 20.562 1 97.62 261 PRO B O 1
ATOM 7357 N N . VAL B 1 262 ? 16.922 14.711 18.484 1 98 262 VAL B N 1
ATOM 7358 C CA . VAL B 1 262 ? 15.727 14.164 17.844 1 98 262 VAL B CA 1
ATOM 7359 C C . VAL B 1 262 ? 15.602 12.68 18.172 1 98 262 VAL B C 1
ATOM 7361 O O . VAL B 1 262 ? 14.492 12.156 18.328 1 98 262 VAL B O 1
ATOM 7364 N N . GLU B 1 263 ? 16.75 11.945 18.422 1 98.12 263 GLU B N 1
ATOM 7365 C CA . GLU B 1 263 ? 16.781 10.508 18.672 1 98.12 263 GLU B CA 1
ATOM 7366 C C . GLU B 1 263 ? 16.188 10.18 20.047 1 98.12 263 GLU B C 1
ATOM 7368 O O . GLU B 1 263 ? 15.805 9.039 20.297 1 98.12 263 GLU B O 1
ATOM 7373 N N . ASN B 1 264 ? 16.125 11.172 20.859 1 98.06 264 ASN B N 1
ATOM 7374 C CA . ASN B 1 264 ? 15.664 10.938 22.234 1 98.06 264 ASN B CA 1
ATOM 7375 C C . ASN B 1 264 ? 14.312 11.594 22.484 1 98.06 264 ASN B C 1
ATOM 7377 O O . ASN B 1 264 ? 13.891 11.742 23.625 1 98.06 264 ASN B O 1
ATOM 7381 N N . ARG B 1 265 ? 13.617 12.109 21.5 1 98.56 265 ARG B N 1
ATOM 7382 C CA . ARG B 1 265 ? 12.258 12.633 21.625 1 98.56 265 ARG B CA 1
ATOM 7383 C C . ARG B 1 265 ? 11.227 11.508 21.578 1 98.56 265 ARG B C 1
ATOM 7385 O O . ARG B 1 265 ? 11.211 10.719 20.625 1 98.56 265 ARG B O 1
ATOM 7392 N N . PRO B 1 266 ? 10.422 11.391 22.562 1 98.19 266 PRO B N 1
ATOM 7393 C CA . PRO B 1 266 ? 9.508 10.242 22.625 1 98.19 266 PRO B CA 1
ATOM 7394 C C . PRO B 1 266 ? 8.336 10.359 21.656 1 98.19 266 PRO B C 1
ATOM 7396 O O . PRO B 1 266 ? 7.953 11.469 21.281 1 98.19 266 PRO B O 1
ATOM 7399 N N . LEU B 1 267 ? 7.797 9.188 21.328 1 97.94 267 LEU B N 1
ATOM 7400 C CA . LEU B 1 267 ? 6.578 9.125 20.531 1 97.94 267 LEU B CA 1
ATOM 7401 C C . LEU B 1 267 ? 5.387 9.672 21.312 1 97.94 267 LEU B C 1
ATOM 7403 O O . LEU B 1 267 ? 5.285 9.453 22.531 1 97.94 267 LEU B O 1
ATOM 7407 N N . ASN B 1 268 ? 4.508 10.359 20.594 1 97.88 268 ASN B N 1
ATOM 7408 C CA . ASN B 1 268 ? 3.203 10.711 21.141 1 97.88 268 ASN B CA 1
ATOM 7409 C C . ASN B 1 268 ? 2.066 10.234 20.25 1 97.88 268 ASN B C 1
ATOM 7411 O O . ASN B 1 268 ? 2.232 10.133 19.031 1 97.88 268 ASN B O 1
ATOM 7415 N N . GLU B 1 269 ? 0.947 9.93 20.891 1 95.62 269 GLU B N 1
ATOM 7416 C CA . GLU B 1 269 ? -0.26 9.648 20.109 1 95.62 269 GLU B CA 1
ATOM 7417 C C . GLU B 1 269 ? -0.799 10.914 19.453 1 95.62 269 GLU B C 1
ATOM 7419 O O . GLU B 1 269 ? -0.806 11.984 20.062 1 95.62 269 GLU B O 1
ATOM 7424 N N . ASN B 1 270 ? -1.151 10.836 18.203 1 96.62 270 ASN B N 1
ATOM 7425 C CA . ASN B 1 270 ? -1.899 11.93 17.594 1 96.62 270 ASN B CA 1
ATOM 7426 C C . ASN B 1 270 ? -3.393 11.828 17.891 1 96.62 270 ASN B C 1
ATOM 7428 O O . ASN B 1 270 ? -4.027 10.828 17.547 1 96.62 270 ASN B O 1
ATOM 7432 N N . ARG B 1 271 ? -3.945 12.727 18.5 1 93.69 271 ARG B N 1
ATOM 7433 C CA . ARG B 1 271 ? -5.344 12.641 18.906 1 93.69 271 ARG B CA 1
ATOM 7434 C C . ARG B 1 271 ? -6.25 12.359 17.719 1 93.69 271 ARG B C 1
ATOM 7436 O O . ARG B 1 271 ? -7.352 11.836 17.875 1 93.69 271 ARG B O 1
ATOM 7443 N N . TRP B 1 272 ? -5.82 12.734 16.5 1 94.88 272 TRP B N 1
ATOM 7444 C CA . TRP B 1 272 ? -6.641 12.602 15.297 1 94.88 272 TRP B CA 1
ATOM 7445 C C . TRP B 1 272 ? -6.566 11.18 14.742 1 94.88 272 TRP B C 1
ATOM 7447 O O . TRP B 1 272 ? -7.223 10.867 13.75 1 94.88 272 TRP B O 1
ATOM 7457 N N . GLN B 1 273 ? -5.809 10.305 15.344 1 92.88 273 GLN B N 1
ATOM 7458 C CA . GLN B 1 273 ? -5.637 8.938 14.867 1 92.88 273 GLN B CA 1
ATOM 7459 C C . GLN B 1 273 ? -6.988 8.25 14.672 1 92.88 273 GLN B C 1
ATOM 7461 O O . GLN B 1 273 ? -7.219 7.605 13.648 1 92.88 273 GLN B O 1
ATOM 7466 N N . TYR B 1 274 ? -7.938 8.469 15.617 1 85.81 274 TYR B N 1
ATOM 7467 C CA . TYR B 1 274 ? -9.164 7.68 15.625 1 85.81 274 TYR B CA 1
ATOM 7468 C C . TYR B 1 274 ? -10.375 8.555 15.93 1 85.81 274 TYR B C 1
ATOM 7470 O O . TYR B 1 274 ? -11.484 8.055 16.094 1 85.81 274 TYR B O 1
ATOM 7478 N N . THR B 1 275 ? -10.141 9.859 15.93 1 88.25 275 THR B N 1
ATOM 7479 C CA . THR B 1 275 ? -11.203 10.75 16.359 1 88.25 275 THR B CA 1
ATOM 7480 C C . THR B 1 275 ? -12.422 10.625 15.453 1 88.25 275 THR B C 1
ATOM 7482 O O . THR B 1 275 ? -13.562 10.617 15.93 1 88.25 275 THR B O 1
ATOM 7485 N N . PHE B 1 276 ? -12.133 10.477 14.203 1 92.62 276 PHE B N 1
ATOM 7486 C CA . PHE B 1 276 ? -13.211 10.32 13.234 1 92.62 276 PHE B CA 1
ATOM 7487 C C . PHE B 1 276 ? -13.25 8.898 12.695 1 92.62 276 PHE B C 1
ATOM 7489 O O . PHE B 1 276 ? -12.453 8.531 11.828 1 92.62 276 PHE B O 1
ATOM 7496 N N . THR B 1 277 ? -14.242 8.078 13.094 1 93.75 277 THR B N 1
ATOM 7497 C CA . THR B 1 277 ? -14.297 6.672 12.703 1 93.75 277 THR B CA 1
ATOM 7498 C C . THR B 1 277 ? -14.625 6.531 11.219 1 93.75 277 THR B C 1
ATOM 7500 O O . THR B 1 277 ? -14.383 5.48 10.625 1 93.75 277 THR B O 1
ATOM 7503 N N . HIS B 1 278 ? -15.211 7.609 10.617 1 95 278 HIS B N 1
ATOM 7504 C CA . HIS B 1 278 ? -15.539 7.543 9.203 1 95 278 HIS B CA 1
ATOM 7505 C C . HIS B 1 278 ? -14.328 7.887 8.344 1 95 278 HIS B C 1
ATOM 7507 O O . HIS B 1 278 ? -14.359 7.719 7.121 1 95 278 HIS B O 1
ATOM 7513 N N . ARG B 1 279 ? -13.242 8.461 8.938 1 94.75 279 ARG B N 1
ATOM 7514 C CA . ARG B 1 279 ? -11.938 8.727 8.336 1 94.75 279 ARG B CA 1
ATOM 7515 C C . ARG B 1 279 ? -10.805 8.336 9.289 1 94.75 279 ARG B C 1
ATOM 7517 O O . ARG B 1 279 ? -10.203 9.195 9.938 1 94.75 279 ARG B O 1
ATOM 7524 N N . PHE B 1 280 ? -10.531 7.133 9.336 1 94.81 280 PHE B N 1
ATOM 7525 C CA . PHE B 1 280 ? -9.75 6.48 10.375 1 94.81 280 PHE B CA 1
ATOM 7526 C C . PHE B 1 280 ? -8.352 6.137 9.867 1 94.81 280 PHE B C 1
ATOM 7528 O O . PHE B 1 280 ? -8.203 5.566 8.781 1 94.81 280 PHE B O 1
ATOM 7535 N N . TYR B 1 281 ? -7.25 6.5 10.633 1 95.12 281 TYR B N 1
ATOM 7536 C CA . TYR B 1 281 ? -5.863 6.203 10.289 1 95.12 281 TYR B CA 1
ATOM 7537 C C . TYR B 1 281 ? -5.121 5.617 11.477 1 95.12 281 TYR B C 1
ATOM 7539 O O . TYR B 1 281 ? -4.527 6.352 12.273 1 95.12 281 TYR B O 1
ATOM 7547 N N . PRO B 1 282 ? -4.922 4.305 11.57 1 94.12 282 PRO B N 1
ATOM 7548 C CA . PRO B 1 282 ? -4.359 3.609 12.727 1 94.12 282 PRO B CA 1
ATOM 7549 C C . PRO B 1 282 ? -2.891 3.947 12.961 1 94.12 282 PRO B C 1
ATOM 7551 O O . PRO B 1 282 ? -2.359 3.684 14.047 1 94.12 282 PRO B O 1
ATOM 7554 N N . ASP B 1 283 ? -2.236 4.508 11.984 1 96.19 283 ASP B N 1
ATOM 7555 C CA . ASP B 1 283 ? -0.788 4.664 12.07 1 96.19 283 ASP B CA 1
ATOM 7556 C C . ASP B 1 283 ? -0.402 6.137 12.203 1 96.19 283 ASP B C 1
ATOM 7558 O O . ASP B 1 283 ? 0.725 6.52 11.883 1 96.19 283 ASP B O 1
ATOM 7562 N N . TYR B 1 284 ? -1.322 7.004 12.602 1 97.12 284 TYR B N 1
ATOM 7563 C CA . TYR B 1 284 ? -1.06 8.438 12.711 1 97.12 284 TYR B CA 1
ATOM 7564 C C . TYR B 1 284 ? -0.536 8.789 14.102 1 97.12 284 TYR B C 1
ATOM 7566 O O . TYR B 1 284 ? -1.315 8.953 15.039 1 97.12 284 TYR B O 1
ATOM 7574 N N . TYR B 1 285 ? 0.76 8.961 14.242 1 98 285 TYR B N 1
ATOM 7575 C CA . TYR B 1 285 ? 1.451 9.32 15.477 1 98 285 TYR B CA 1
ATOM 7576 C C . TYR B 1 285 ? 2.32 10.555 15.273 1 98 285 TYR B C 1
ATOM 7578 O O . TYR B 1 285 ? 2.428 11.07 14.156 1 98 285 TYR B O 1
ATOM 7586 N N . GLN B 1 286 ? 2.811 11.086 16.359 1 98.06 286 GLN B N 1
ATOM 7587 C CA . GLN B 1 286 ? 3.75 12.203 16.344 1 98.06 286 GLN B CA 1
ATOM 7588 C C . GLN B 1 286 ? 5.145 11.758 16.766 1 98.06 286 GLN B C 1
ATOM 7590 O O . GLN B 1 286 ? 5.348 11.375 17.922 1 98.06 286 GLN B O 1
ATOM 7595 N N . SER B 1 287 ? 6.078 11.844 15.875 1 98.19 287 SER B N 1
ATOM 7596 C CA . SER B 1 287 ? 7.453 11.469 16.203 1 98.19 287 SER B CA 1
ATOM 7597 C C . SER B 1 287 ? 8.156 12.578 16.984 1 98.19 287 SER B C 1
ATOM 7599 O O . SER B 1 287 ? 9.227 12.367 17.547 1 98.19 287 SER B O 1
ATOM 7601 N N . TYR B 1 288 ? 7.613 13.82 16.906 1 98.31 288 TYR B N 1
ATOM 7602 C CA . TYR B 1 288 ? 8.18 15.039 17.484 1 98.31 288 TYR B CA 1
ATOM 7603 C C . TYR B 1 288 ? 9.477 15.422 16.766 1 98.31 288 TYR B C 1
ATOM 7605 O O . TYR B 1 288 ? 10.219 16.281 17.25 1 98.31 288 TYR B O 1
ATOM 7613 N N . GLY B 1 289 ? 9.727 14.719 15.641 1 98.38 289 GLY B N 1
ATOM 7614 C CA . GLY B 1 289 ? 10.828 15.219 14.82 1 98.38 289 GLY B CA 1
ATOM 7615 C C . GLY B 1 289 ? 10.656 16.672 14.43 1 98.38 289 GLY B C 1
ATOM 7616 O O . GLY B 1 289 ? 11.641 17.422 14.352 1 98.38 289 GLY B O 1
ATOM 7617 N N . LEU B 1 290 ? 9.469 16.984 14.094 1 98.69 290 LEU B N 1
ATOM 7618 C CA . LEU B 1 290 ? 9.039 18.375 14.031 1 98.69 290 LEU B CA 1
ATOM 7619 C C . LEU B 1 290 ? 8.508 18.844 15.383 1 98.69 290 LEU B C 1
ATOM 7621 O O . LEU B 1 290 ? 7.406 18.484 15.789 1 98.69 290 LEU B O 1
ATOM 7625 N N . GLY B 1 291 ? 9.328 19.656 16.078 1 98.5 291 GLY B N 1
ATOM 7626 C CA . GLY B 1 291 ? 8.992 20.156 17.406 1 98.5 291 GLY B CA 1
ATOM 7627 C C . GLY B 1 291 ? 9.133 21.656 17.547 1 98.5 291 GLY B C 1
ATOM 7628 O O . GLY B 1 291 ? 9.133 22.375 16.547 1 98.5 291 GLY B O 1
ATOM 7629 N N . PHE B 1 292 ? 9.195 22.109 18.734 1 98.75 292 PHE B N 1
ATOM 7630 C CA . PHE B 1 292 ? 9.133 23.547 19.016 1 98.75 292 PHE B CA 1
ATOM 7631 C C . PHE B 1 292 ? 10.367 24.25 18.453 1 98.75 292 PHE B C 1
ATOM 7633 O O . PHE B 1 292 ? 10.273 25.375 17.969 1 98.75 292 PHE B O 1
ATOM 7640 N N . TYR B 1 293 ? 11.555 23.578 18.516 1 98.69 293 TYR B N 1
ATOM 7641 C CA . TYR B 1 293 ? 12.719 24.203 17.891 1 98.69 293 TYR B CA 1
ATOM 7642 C C . TYR B 1 293 ? 12.492 24.453 16.406 1 98.69 293 TYR B C 1
ATOM 7644 O O . TYR B 1 293 ? 12.758 25.547 15.914 1 98.69 293 TYR B O 1
ATOM 7652 N N . GLU B 1 294 ? 12.039 23.375 15.734 1 98.81 294 GLU B N 1
ATOM 7653 C CA . GLU B 1 294 ? 11.805 23.484 14.297 1 98.81 294 GLU B CA 1
ATOM 7654 C C . GLU B 1 294 ? 10.727 24.516 13.992 1 98.81 294 GLU B C 1
ATOM 7656 O O . GLU B 1 294 ? 10.812 25.219 12.984 1 98.81 294 GLU B O 1
ATOM 7661 N N . TYR B 1 295 ? 9.688 24.625 14.828 1 98.81 295 TYR B N 1
ATOM 7662 C CA . TYR B 1 295 ? 8.641 25.641 14.633 1 98.81 295 TYR B CA 1
ATOM 7663 C C . TYR B 1 295 ? 9.203 27.047 14.789 1 98.81 295 TYR B C 1
ATOM 7665 O O . TYR B 1 295 ? 8.891 27.938 14 1 98.81 295 TYR B O 1
ATOM 7673 N N . PHE B 1 296 ? 10.016 27.25 15.805 1 98.88 296 PHE B N 1
ATOM 7674 C CA . PHE B 1 296 ? 10.641 28.547 16.016 1 98.88 296 PHE B CA 1
ATOM 7675 C C . PHE B 1 296 ? 11.547 28.906 14.836 1 98.88 296 PHE B C 1
ATOM 7677 O O . PHE B 1 296 ? 11.523 30.031 14.352 1 98.88 296 PHE B O 1
ATOM 7684 N N . LEU B 1 297 ? 12.32 27.938 14.438 1 98.81 297 LEU B N 1
ATOM 7685 C CA . LEU B 1 297 ? 13.242 28.156 13.32 1 98.81 297 LEU B CA 1
ATOM 7686 C C . LEU B 1 297 ? 12.477 28.516 12.055 1 98.81 297 LEU B C 1
ATOM 7688 O O . LEU B 1 297 ? 12.875 29.422 11.328 1 98.81 297 LEU B O 1
ATOM 7692 N N . LEU B 1 298 ? 11.438 27.797 11.797 1 98.81 298 LEU B N 1
ATOM 7693 C CA . LEU B 1 298 ? 10.617 28.078 10.625 1 98.81 298 LEU B CA 1
ATOM 7694 C C . LEU B 1 298 ? 10.016 29.484 10.711 1 98.81 298 LEU B C 1
ATOM 7696 O O . LEU B 1 298 ? 9.977 30.203 9.703 1 98.81 298 LEU B O 1
ATOM 7700 N N . SER B 1 299 ? 9.516 29.859 11.867 1 98.75 299 SER B N 1
ATOM 7701 C CA . SER B 1 299 ? 8.992 31.203 12.062 1 98.75 299 SER B CA 1
ATOM 7702 C C . SER B 1 299 ? 10.023 32.25 11.68 1 98.75 299 SER B C 1
ATOM 7704 O O . SER B 1 299 ? 9.711 33.188 10.93 1 98.75 299 SER B O 1
ATOM 7706 N N . GLU B 1 300 ? 11.188 32.094 12.18 1 98.69 300 GLU B N 1
ATOM 7707 C CA . GLU B 1 300 ? 12.273 33.031 11.898 1 98.69 300 GLU B CA 1
ATOM 7708 C C . GLU B 1 300 ? 12.602 33.062 10.406 1 98.69 300 GLU B C 1
ATOM 7710 O O . GLU B 1 300 ? 12.758 34.125 9.82 1 98.69 300 GLU B O 1
ATOM 7715 N N . GLU B 1 301 ? 12.633 31.922 9.852 1 98.62 301 GLU B N 1
ATOM 7716 C CA . GLU B 1 301 ? 13.07 31.781 8.469 1 98.62 301 GLU B CA 1
ATOM 7717 C C . GLU B 1 301 ? 12.031 32.344 7.496 1 98.62 301 GLU B C 1
ATOM 7719 O O . GLU B 1 301 ? 12.375 32.75 6.395 1 98.62 301 GLU B O 1
ATOM 7724 N N . MET B 1 302 ? 10.781 32.375 7.895 1 98.06 302 MET B N 1
ATOM 7725 C CA . MET B 1 302 ? 9.742 32.938 7.035 1 98.06 302 MET B CA 1
ATOM 7726 C C . MET B 1 302 ? 9.469 34.406 7.402 1 98.06 302 MET B C 1
ATOM 7728 O O . MET B 1 302 ? 8.68 35.062 6.738 1 98.06 302 MET B O 1
ATOM 7732 N N . GLY B 1 303 ? 10.078 34.875 8.484 1 97.88 303 GLY B N 1
ATOM 7733 C CA . GLY B 1 303 ? 9.906 36.25 8.914 1 97.88 303 GLY B CA 1
ATOM 7734 C C . GLY B 1 303 ? 8.625 36.5 9.695 1 97.88 303 GLY B C 1
ATOM 7735 O O . GLY B 1 303 ? 8.07 37.594 9.688 1 97.88 303 GLY B O 1
ATOM 7736 N N . ALA B 1 304 ? 8.148 35.469 10.375 1 98.75 304 ALA B N 1
ATOM 7737 C CA . ALA B 1 304 ? 6.906 35.562 11.141 1 98.75 304 ALA B CA 1
ATOM 7738 C C . ALA B 1 304 ? 7.188 35.531 12.641 1 98.75 304 ALA B C 1
ATOM 7740 O O . ALA B 1 304 ? 8.133 34.906 13.102 1 98.75 304 ALA B O 1
ATOM 7741 N N . ALA B 1 305 ? 6.391 36.25 13.391 1 98.75 305 ALA B N 1
ATOM 7742 C CA . ALA B 1 305 ? 6.445 36.125 14.844 1 98.75 305 ALA B CA 1
ATOM 7743 C C . ALA B 1 305 ? 5.898 34.75 15.297 1 98.75 305 ALA B C 1
ATOM 7745 O O . ALA B 1 305 ? 4.824 34.344 14.852 1 98.75 305 ALA B O 1
ATOM 7746 N N . PRO B 1 306 ? 6.719 34.062 16.156 1 98.81 306 PRO B N 1
ATOM 7747 C CA . PRO B 1 306 ? 6.176 32.812 16.672 1 98.81 306 PRO B CA 1
ATOM 7748 C C . PRO B 1 306 ? 5.062 33.031 17.703 1 98.81 306 PRO B C 1
ATOM 7750 O O . PRO B 1 306 ? 5.137 33.969 18.516 1 98.81 306 PRO B O 1
ATOM 7753 N N . LEU B 1 307 ? 4.039 32.25 17.609 1 98.88 307 LEU B N 1
ATOM 7754 C CA . LEU B 1 307 ? 2.957 32.219 18.594 1 98.88 307 LEU B CA 1
ATOM 7755 C C . LEU B 1 307 ? 2.678 30.781 19.047 1 98.88 307 LEU B C 1
ATOM 7757 O O . LEU B 1 307 ? 1.738 30.141 18.562 1 98.88 307 LEU B O 1
ATOM 7761 N N . PRO B 1 308 ? 3.475 30.281 19.984 1 98.81 308 PRO B N 1
ATOM 7762 C CA . PRO B 1 308 ? 3.219 28.938 20.531 1 98.81 308 PRO B CA 1
ATOM 7763 C C . PRO B 1 308 ? 1.972 28.891 21.406 1 98.81 308 PRO B C 1
ATOM 7765 O O . PRO B 1 308 ? 1.687 29.844 22.141 1 98.81 308 PRO B O 1
ATOM 7768 N N . ILE B 1 309 ? 1.272 27.812 21.328 1 98.69 309 ILE B N 1
ATOM 7769 C CA . ILE B 1 309 ? 0.1 27.562 22.156 1 98.69 309 ILE B CA 1
ATOM 7770 C C . ILE B 1 309 ? 0.418 26.469 23.172 1 98.69 309 ILE B C 1
ATOM 7772 O O . ILE B 1 309 ? 0.864 25.375 22.797 1 98.69 309 ILE B O 1
ATOM 7776 N N . LEU B 1 310 ? 0.154 26.734 24.406 1 98.62 310 LEU B N 1
ATOM 7777 C CA . LEU B 1 310 ? 0.458 25.781 25.484 1 98.62 310 LEU B CA 1
ATOM 7778 C C . LEU B 1 310 ? -0.822 25.25 26.109 1 98.62 310 LEU B C 1
ATOM 7780 O O . LEU B 1 310 ? -1.831 25.953 26.172 1 98.62 310 LEU B O 1
ATOM 7784 N N . ASN B 1 311 ? -0.738 24.062 26.609 1 98.38 311 ASN B N 1
ATOM 7785 C CA . ASN B 1 311 ? -1.83 23.453 27.359 1 98.38 311 ASN B CA 1
ATOM 7786 C C . ASN B 1 311 ? -2.012 24.109 28.719 1 98.38 311 ASN B C 1
ATOM 7788 O O . ASN B 1 311 ? -1.032 24.406 29.406 1 98.38 311 ASN B O 1
ATOM 7792 N N . CYS B 1 312 ? -3.223 24.375 29.125 1 98 312 CYS B N 1
ATOM 7793 C CA . CYS B 1 312 ? -3.494 25.078 30.375 1 98 312 CYS B CA 1
ATOM 7794 C C . CYS B 1 312 ? -3.963 24.125 31.453 1 98 312 CYS B C 1
ATOM 7796 O O . CYS B 1 312 ? -4.59 24.547 32.438 1 98 312 CYS B O 1
ATOM 7798 N N . GLY B 1 313 ? -3.793 22.844 31.219 1 98.19 313 GLY B N 1
ATOM 7799 C CA . GLY B 1 313 ? -4.219 21.828 32.188 1 98.19 313 GLY B CA 1
ATOM 7800 C C . GLY B 1 313 ? -5.562 21.219 31.844 1 98.19 313 GLY B C 1
ATOM 7801 O O . GLY B 1 313 ? -6.148 20.516 32.656 1 98.19 313 GLY B O 1
ATOM 7802 N N . LEU B 1 314 ? -6.074 21.469 30.703 1 97.94 314 LEU B N 1
ATOM 7803 C CA . LEU B 1 314 ? -7.336 20.891 30.25 1 97.94 314 LEU B CA 1
ATOM 7804 C C . LEU B 1 314 ? -7.113 19.938 29.078 1 97.94 314 LEU B C 1
ATOM 7806 O O . LEU B 1 314 ? -6.5 20.312 28.078 1 97.94 314 LEU B O 1
ATOM 7810 N N . ALA B 1 315 ? -7.594 18.688 29.234 1 97.12 315 ALA B N 1
ATOM 7811 C CA . ALA B 1 315 ? -7.75 17.812 28.062 1 97.12 315 ALA B CA 1
ATOM 7812 C C . ALA B 1 315 ? -8.859 18.312 27.156 1 97.12 315 ALA B C 1
ATOM 7814 O O . ALA B 1 315 ? -9.641 19.188 27.531 1 97.12 315 ALA B O 1
ATOM 7815 N N . CYS B 1 316 ? -8.852 17.828 25.953 1 96.25 316 CYS B N 1
ATOM 7816 C CA . CYS B 1 316 ? -9.852 18.312 25 1 96.25 316 CYS B CA 1
ATOM 7817 C C . CYS B 1 316 ? -11.25 18.25 25.609 1 96.25 316 CYS B C 1
ATOM 7819 O O . CYS B 1 316 ? -11.773 17.156 25.859 1 96.25 316 CYS B O 1
ATOM 7821 N N . GLN B 1 317 ? -11.836 19.328 25.703 1 95.69 317 GLN B N 1
ATOM 7822 C CA . GLN B 1 317 ? -13.125 19.422 26.375 1 95.69 317 GLN B CA 1
ATOM 7823 C C . GLN B 1 317 ? -14.242 18.828 25.531 1 95.69 317 GLN B C 1
ATOM 7825 O O . GLN B 1 317 ? -15.297 18.453 26.047 1 95.69 317 GLN B O 1
ATOM 7830 N N . TYR B 1 318 ? -14.031 18.672 24.188 1 93.38 318 TYR B N 1
ATOM 7831 C CA . TYR B 1 318 ? -15 18.016 23.312 1 93.38 318 TYR B CA 1
ATOM 7832 C C . TYR B 1 318 ? -15.117 16.531 23.641 1 93.38 318 TYR B C 1
ATOM 7834 O O . TYR B 1 318 ? -16.141 15.906 23.359 1 93.38 318 TYR B O 1
ATOM 7842 N N . GLN B 1 319 ? -14.023 16.062 24.297 1 94.5 319 GLN B N 1
ATOM 7843 C CA . GLN B 1 319 ? -13.953 14.617 24.453 1 94.5 319 GLN B CA 1
ATOM 7844 C C . GLN B 1 319 ? -13.922 14.227 25.938 1 94.5 319 GLN B C 1
ATOM 7846 O O . GLN B 1 319 ? -13.82 13.047 26.266 1 94.5 319 GLN B O 1
ATOM 7851 N N . ASN B 1 320 ? -13.898 15.211 26.75 1 95.56 320 ASN B N 1
ATOM 7852 C CA . ASN B 1 320 ? -13.836 15.008 28.188 1 95.56 320 ASN B CA 1
ATOM 7853 C C . ASN B 1 320 ? -14.781 15.945 28.922 1 95.56 320 ASN B C 1
ATOM 7855 O O . ASN B 1 320 ? -14.5 17.141 29.062 1 95.56 320 ASN B O 1
ATOM 7859 N N . ASN B 1 321 ? -15.82 15.391 29.516 1 90.81 321 ASN B N 1
ATOM 7860 C CA . ASN B 1 321 ? -16.828 16.234 30.188 1 90.81 321 ASN B CA 1
ATOM 7861 C C . ASN B 1 321 ? -16.688 16.172 31.703 1 90.81 321 ASN B C 1
ATOM 7863 O O . ASN B 1 321 ? -17.25 17 32.406 1 90.81 321 ASN B O 1
ATOM 7867 N N . GLU B 1 322 ? -15.844 15.305 32.125 1 93.75 322 GLU B N 1
ATOM 7868 C CA . GLU B 1 322 ? -15.68 15.148 33.562 1 93.75 322 GLU B CA 1
ATOM 7869 C C . GLU B 1 322 ? -14.523 15.984 34.094 1 93.75 322 GLU B C 1
ATOM 7871 O O . GLU B 1 322 ? -13.469 16.062 33.469 1 93.75 322 GLU B O 1
ATOM 7876 N N . GLU B 1 323 ? -14.695 16.531 35.219 1 93.12 323 GLU B N 1
ATOM 7877 C CA . GLU B 1 323 ? -13.688 17.391 35.812 1 93.12 323 GLU B CA 1
ATOM 7878 C C . GLU B 1 323 ? -12.398 16.609 36.094 1 93.12 323 GLU B C 1
ATOM 7880 O O . GLU B 1 323 ? -11.297 17.172 35.969 1 93.12 323 GLU B O 1
ATOM 7885 N N . LYS B 1 324 ? -12.539 15.352 36.406 1 94.56 324 LYS B N 1
ATOM 7886 C CA . LYS B 1 324 ? -11.398 14.523 36.781 1 94.56 324 LYS B CA 1
ATOM 7887 C C . LYS B 1 324 ? -10.477 14.289 35.594 1 94.56 324 LYS B C 1
ATOM 7889 O O . LYS B 1 324 ? -9.336 13.852 35.781 1 94.56 324 LYS B O 1
ATOM 7894 N N . ALA B 1 325 ? -10.977 14.562 34.406 1 96.38 325 ALA B N 1
ATOM 7895 C CA . ALA B 1 325 ? -10.172 14.375 33.219 1 96.38 325 ALA B CA 1
ATOM 7896 C C . ALA B 1 325 ? -9.141 15.484 33.062 1 96.38 325 ALA B C 1
ATOM 7898 O O . ALA B 1 325 ? -8.227 15.383 32.25 1 96.38 325 ALA B O 1
ATOM 7899 N N . HIS B 1 326 ? -9.234 16.516 33.875 1 97.94 326 HIS B N 1
ATOM 7900 C CA . HIS B 1 326 ? -8.406 17.719 33.75 1 97.94 326 HIS B CA 1
ATOM 7901 C C . HIS B 1 326 ? -7.527 17.891 35 1 97.94 326 HIS B C 1
ATOM 7903 O O . HIS B 1 326 ? -7.766 17.25 36.031 1 97.94 326 HIS B O 1
ATOM 7909 N N . VAL B 1 327 ? -6.508 18.688 34.875 1 97.94 327 VAL B N 1
ATOM 7910 C CA . VAL B 1 327 ? -5.656 19.016 36 1 97.94 327 VAL B CA 1
ATOM 7911 C C . VAL B 1 327 ? -6.426 19.906 37 1 97.94 327 VAL B C 1
ATOM 7913 O O . VAL B 1 327 ? -7.109 20.844 36.594 1 97.94 327 VAL B O 1
ATOM 7916 N N . ALA B 1 328 ? -6.289 19.594 38.25 1 97.44 328 ALA B N 1
ATOM 7917 C CA . ALA B 1 328 ? -6.859 20.469 39.25 1 97.44 328 ALA B CA 1
ATOM 7918 C C . ALA B 1 328 ? -6.121 21.812 39.281 1 97.44 328 ALA B C 1
ATOM 7920 O O . ALA B 1 328 ? -4.902 21.859 39.125 1 97.44 328 ALA B O 1
ATOM 7921 N N . VAL B 1 329 ? -6.859 22.922 39.594 1 97.44 329 VAL B N 1
ATOM 7922 C CA . VAL B 1 329 ? -6.281 24.266 39.594 1 97.44 329 VAL B CA 1
ATOM 7923 C C . VAL B 1 329 ? -5.102 24.328 40.562 1 97.44 329 VAL B C 1
ATOM 7925 O O . VAL B 1 329 ? -4.086 24.953 40.281 1 97.44 329 VAL B O 1
ATOM 7928 N N . CYS B 1 330 ? -5.188 23.641 41.688 1 97.38 330 CYS B N 1
ATOM 7929 C CA . CYS B 1 330 ? -4.152 23.672 42.688 1 97.38 330 CYS B CA 1
ATOM 7930 C C . CYS B 1 330 ? -2.932 22.859 42.25 1 97.38 330 CYS B C 1
ATOM 7932 O O . CYS B 1 330 ? -1.875 22.938 42.875 1 97.38 330 CYS B O 1
ATOM 7934 N N . ASP B 1 331 ? -2.99 22.172 41.219 1 97.75 331 ASP B N 1
ATOM 7935 C CA . ASP B 1 331 ? -1.902 21.312 40.75 1 97.75 331 ASP B CA 1
ATOM 7936 C C . ASP B 1 331 ? -1.325 21.828 39.438 1 97.75 331 ASP B C 1
ATOM 7938 O O . ASP B 1 331 ? -0.693 21.078 38.688 1 97.75 331 ASP B O 1
ATOM 7942 N N . LEU B 1 332 ? -1.455 23.094 39.062 1 98.31 332 LEU B N 1
ATOM 7943 C CA . LEU B 1 332 ? -1.099 23.641 37.781 1 98.31 332 LEU B CA 1
ATOM 7944 C C . LEU B 1 332 ? 0.359 24.094 37.75 1 98.31 332 LEU B C 1
ATOM 7946 O O . LEU B 1 332 ? 0.854 24.562 36.75 1 98.31 332 LEU B O 1
ATOM 7950 N N . ASP B 1 333 ? 1.097 23.906 38.812 1 98.19 333 ASP B N 1
ATOM 7951 C CA . ASP B 1 333 ? 2.428 24.5 38.938 1 98.19 333 ASP B CA 1
ATOM 7952 C C . ASP B 1 333 ? 3.344 24.047 37.812 1 98.19 333 ASP B C 1
ATOM 7954 O O . ASP B 1 333 ? 4.066 24.875 37.25 1 98.19 333 ASP B O 1
ATOM 7958 N N . SER B 1 334 ? 3.328 22.75 37.531 1 97.94 334 SER B N 1
ATOM 7959 C CA . SER B 1 334 ? 4.219 22.25 36.5 1 97.94 334 SER B CA 1
ATOM 7960 C C . SER B 1 334 ? 3.842 22.828 35.125 1 97.94 334 SER B C 1
ATOM 7962 O O . SER B 1 334 ? 4.715 23.078 34.312 1 97.94 334 SER B O 1
ATOM 7964 N N . TYR B 1 335 ? 2.592 23.031 34.875 1 98.38 335 TYR B N 1
ATOM 7965 C CA . TYR B 1 335 ? 2.127 23.609 33.625 1 98.38 335 TYR B CA 1
ATOM 7966 C C . TYR B 1 335 ? 2.533 25.078 33.531 1 98.38 335 TYR B C 1
ATOM 7968 O O . TYR B 1 335 ? 2.934 25.547 32.469 1 98.38 335 TYR B O 1
ATOM 7976 N N . ILE B 1 336 ? 2.404 25.828 34.562 1 98.75 336 ILE B N 1
ATOM 7977 C CA . ILE B 1 336 ? 2.836 27.219 34.625 1 98.75 336 ILE B CA 1
ATOM 7978 C C . ILE B 1 336 ? 4.348 27.297 34.406 1 98.75 336 ILE B C 1
ATOM 7980 O O . ILE B 1 336 ? 4.836 28.141 33.656 1 98.75 336 ILE B O 1
ATOM 7984 N N . GLN B 1 337 ? 5.043 26.406 35.062 1 98.69 337 GLN B N 1
ATOM 7985 C CA . GLN B 1 337 ? 6.492 26.359 34.906 1 98.69 337 GLN B CA 1
ATOM 7986 C C . GLN B 1 337 ? 6.871 26.062 33.469 1 98.69 337 GLN B C 1
ATOM 7988 O O . GLN B 1 337 ? 7.887 26.562 32.969 1 98.69 337 GLN B O 1
ATOM 7993 N N . ASP B 1 338 ? 6.133 25.234 32.781 1 98.62 338 ASP B N 1
ATOM 7994 C CA . ASP B 1 338 ? 6.375 24.953 31.375 1 98.62 338 ASP B CA 1
ATOM 7995 C C . ASP B 1 338 ? 6.324 26.234 30.547 1 98.62 338 ASP B C 1
ATOM 7997 O O . ASP B 1 338 ? 7.102 26.391 29.609 1 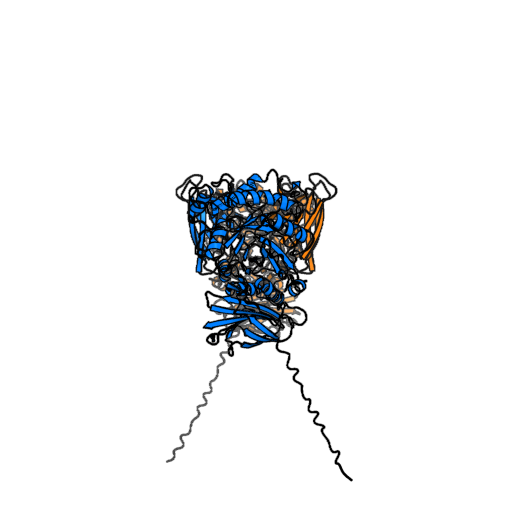98.62 338 ASP B O 1
ATOM 8001 N N . ALA B 1 339 ? 5.383 27.078 30.859 1 98.88 339 ALA B N 1
ATOM 8002 C CA . ALA B 1 339 ? 5.281 28.359 30.141 1 98.88 339 ALA B CA 1
ATOM 8003 C C . ALA B 1 339 ? 6.516 29.219 30.391 1 98.88 339 ALA B C 1
ATOM 8005 O O . ALA B 1 339 ? 7.07 29.797 29.453 1 98.88 339 ALA B O 1
ATOM 8006 N N . LEU B 1 340 ? 6.934 29.266 31.609 1 98.88 340 LEU B N 1
ATOM 8007 C CA . LEU B 1 340 ? 8.117 30.031 31.953 1 98.88 340 LEU B CA 1
ATOM 8008 C C . LEU B 1 340 ? 9.367 29.453 31.297 1 98.88 340 LEU B C 1
ATOM 8010 O O . LEU B 1 340 ? 10.203 30.188 30.781 1 98.88 340 LEU B O 1
ATOM 8014 N N . ASP B 1 341 ? 9.461 28.141 31.312 1 98.88 341 ASP B N 1
ATOM 8015 C CA . ASP B 1 341 ? 10.578 27.453 30.688 1 98.88 341 ASP B CA 1
ATOM 8016 C C . ASP B 1 341 ? 10.609 27.703 29.188 1 98.88 341 ASP B C 1
ATOM 8018 O O . ASP B 1 341 ? 11.68 27.797 28.578 1 98.88 341 ASP B O 1
ATOM 8022 N N . LEU B 1 342 ? 9.445 27.75 28.594 1 98.94 342 LEU B N 1
ATOM 8023 C CA . LEU B 1 342 ? 9.398 28 27.156 1 98.94 342 LEU B CA 1
ATOM 8024 C C . LEU B 1 342 ? 9.938 29.375 26.812 1 98.94 342 LEU B C 1
ATOM 8026 O O . LEU B 1 342 ? 10.656 29.547 25.828 1 98.94 342 LEU B O 1
ATOM 8030 N N . ILE B 1 343 ? 9.555 30.359 27.594 1 98.94 343 ILE B N 1
ATOM 8031 C CA . ILE B 1 343 ? 10.078 31.703 27.375 1 98.94 343 ILE B CA 1
ATOM 8032 C C . ILE B 1 343 ? 11.602 31.703 27.531 1 98.94 343 ILE B C 1
ATOM 8034 O O . ILE B 1 343 ? 12.312 32.312 26.75 1 98.94 343 ILE B O 1
ATOM 8038 N N . GLU B 1 344 ? 12.109 31 28.562 1 98.88 344 GLU B N 1
ATOM 8039 C CA . GLU B 1 344 ? 13.555 30.859 28.75 1 98.88 344 GLU B CA 1
ATOM 8040 C C . GLU B 1 344 ? 14.195 30.156 27.562 1 98.88 344 GLU B C 1
ATOM 8042 O O . GLU B 1 344 ? 15.273 30.547 27.109 1 98.88 344 GLU B O 1
ATOM 8047 N N . PHE B 1 345 ? 13.609 29.125 27.078 1 98.88 345 PHE B N 1
ATOM 8048 C CA . PHE B 1 345 ? 14.102 28.438 25.891 1 98.88 345 PHE B CA 1
ATOM 8049 C C . PHE B 1 345 ? 14.211 29.375 24.719 1 98.88 345 PHE B C 1
ATOM 8051 O O . PHE B 1 345 ? 15.234 29.422 24.031 1 98.88 345 PHE B O 1
ATOM 8058 N N . ALA B 1 346 ? 13.18 30.156 24.484 1 98.94 346 ALA B N 1
ATOM 8059 C CA . ALA B 1 346 ? 13.094 31.016 23.297 1 98.94 346 ALA B CA 1
ATOM 8060 C C . ALA B 1 346 ? 13.992 32.25 23.438 1 98.94 346 ALA B C 1
ATOM 8062 O O . ALA B 1 346 ? 14.617 32.656 22.469 1 98.94 346 ALA B O 1
ATOM 8063 N N . ASN B 1 347 ? 14.062 32.781 24.688 1 98.75 347 ASN B N 1
ATOM 8064 C CA . ASN B 1 347 ? 14.625 34.125 24.828 1 98.75 347 ASN B CA 1
ATOM 8065 C C . ASN B 1 347 ? 15.82 34.125 25.766 1 98.75 347 ASN B C 1
ATOM 8067 O O . ASN B 1 347 ? 16.578 35.094 25.797 1 98.75 347 ASN B O 1
ATOM 8071 N N . GLY B 1 348 ? 16.016 33.125 26.531 1 98.69 348 GLY B N 1
ATOM 8072 C CA . GLY B 1 348 ? 16.969 33.156 27.625 1 98.69 348 GLY B CA 1
ATOM 8073 C C . GLY B 1 348 ? 18.422 33.125 27.156 1 98.69 348 GLY B C 1
ATOM 8074 O O . GLY B 1 348 ? 18.688 32.812 26 1 98.69 348 GLY B O 1
ATOM 8075 N N . ASP B 1 349 ? 19.297 33.438 28.125 1 98.31 349 ASP B N 1
ATOM 8076 C CA . ASP B 1 349 ? 20.734 33.344 27.875 1 98.31 349 ASP B CA 1
ATOM 8077 C C . ASP B 1 349 ? 21.172 31.906 27.703 1 98.31 349 ASP B C 1
ATOM 8079 O O . ASP B 1 349 ? 20.578 30.984 28.281 1 98.31 349 ASP B O 1
ATOM 8083 N N . VAL B 1 350 ? 22.234 31.672 26.953 1 98.44 350 VAL B N 1
ATOM 8084 C CA . VAL B 1 350 ? 22.719 30.328 26.625 1 98.44 350 VAL B CA 1
ATOM 8085 C C . VAL B 1 350 ? 23.188 29.625 27.891 1 98.44 350 VAL B C 1
ATOM 8087 O O . VAL B 1 350 ? 23.359 28.406 27.906 1 98.44 350 VAL B O 1
ATOM 8090 N N . ASN B 1 351 ? 23.297 30.406 29.031 1 98.38 351 ASN B N 1
ATOM 8091 C CA . ASN B 1 351 ? 23.781 29.812 30.266 1 98.38 351 ASN B CA 1
ATOM 8092 C C . ASN B 1 351 ? 22.641 29.344 31.156 1 98.38 351 ASN B C 1
ATOM 8094 O O . ASN B 1 351 ? 22.859 28.688 32.188 1 98.38 351 ASN B O 1
ATOM 8098 N N . THR B 1 352 ? 21.406 29.672 30.797 1 98.62 352 THR B N 1
ATOM 8099 C CA . THR B 1 352 ? 20.266 29.172 31.547 1 98.62 352 THR B CA 1
ATOM 8100 C C . THR B 1 352 ? 19.938 27.734 31.125 1 98.62 352 THR B C 1
ATOM 8102 O O . THR B 1 352 ? 20.469 27.25 30.109 1 98.62 352 THR B O 1
ATOM 8105 N N . THR B 1 353 ? 19.156 27.094 31.875 1 98.56 353 THR B N 1
ATOM 8106 C CA . THR B 1 353 ? 18.828 25.688 31.641 1 98.56 353 THR B CA 1
ATOM 8107 C C . THR B 1 353 ? 18.25 25.5 30.234 1 98.56 353 THR B C 1
ATOM 8109 O O . THR B 1 353 ? 18.734 24.672 29.469 1 98.56 353 THR B O 1
ATOM 8112 N N . TRP B 1 354 ? 17.281 26.266 29.906 1 98.81 354 TRP B N 1
ATOM 8113 C CA . TRP B 1 354 ? 16.578 26.031 28.641 1 98.81 354 TRP B CA 1
ATOM 8114 C C . TRP B 1 354 ? 17.219 26.828 27.516 1 98.81 354 TRP B C 1
ATOM 8116 O O . TRP B 1 354 ? 17.141 26.438 26.344 1 98.81 354 TRP B O 1
ATOM 8126 N N . GLY B 1 355 ? 17.797 27.984 27.766 1 98.69 355 GLY B N 1
ATOM 8127 C CA . GLY B 1 355 ? 18.609 28.656 26.766 1 98.69 355 GLY B CA 1
ATOM 8128 C C . GLY B 1 355 ? 19.734 27.797 26.234 1 98.69 355 GLY B C 1
ATOM 8129 O O . GLY B 1 355 ? 20.078 27.875 25.047 1 98.69 355 GLY B O 1
ATOM 8130 N N . LYS B 1 356 ? 20.297 26.984 27.125 1 98.75 356 LYS B N 1
ATOM 8131 C CA . LYS B 1 356 ? 21.359 26.062 26.719 1 98.75 356 LYS B CA 1
ATOM 8132 C C . LYS B 1 356 ? 20.828 25 25.75 1 98.75 356 LYS B C 1
ATOM 8134 O O . LYS B 1 356 ? 21.516 24.625 24.812 1 98.75 356 LYS B O 1
ATOM 8139 N N . VAL B 1 357 ? 19.656 24.469 26 1 98.62 357 VAL B N 1
ATOM 8140 C CA . VAL B 1 357 ? 19.047 23.5 25.109 1 98.62 357 VAL B CA 1
ATOM 8141 C C . VAL B 1 357 ? 18.906 24.094 23.703 1 98.62 357 VAL B C 1
ATOM 8143 O O . VAL B 1 357 ? 19.266 23.453 22.719 1 98.62 357 VAL B O 1
ATOM 8146 N N . ARG B 1 358 ? 18.406 25.312 23.562 1 98.75 358 ARG B N 1
ATOM 8147 C CA . ARG B 1 358 ? 18.281 26.016 22.281 1 98.75 358 ARG B CA 1
ATOM 8148 C C . ARG B 1 358 ? 19.641 26.125 21.594 1 98.75 358 ARG B C 1
ATOM 8150 O O . ARG B 1 358 ? 19.766 25.812 20.406 1 98.75 358 ARG B O 1
ATOM 8157 N N . ALA B 1 359 ? 20.641 26.562 22.391 1 98.69 359 ALA B N 1
ATOM 8158 C CA . ALA B 1 359 ? 21.984 26.75 21.859 1 98.69 359 ALA B CA 1
ATOM 8159 C C . ALA B 1 359 ? 22.578 25.422 21.375 1 98.69 359 ALA B C 1
ATOM 8161 O O . ALA B 1 359 ? 23.172 25.359 20.297 1 98.69 359 ALA B O 1
ATOM 8162 N N . ASP B 1 360 ? 22.359 24.406 22.156 1 98.25 360 ASP B N 1
ATOM 8163 C CA . ASP B 1 360 ? 22.875 23.078 21.828 1 98.25 360 ASP B CA 1
ATOM 8164 C C . ASP B 1 360 ? 22.188 22.531 20.562 1 98.25 360 ASP B C 1
ATOM 8166 O O . ASP B 1 360 ? 22.781 21.719 19.844 1 98.25 360 ASP B O 1
ATOM 8170 N N . MET B 1 361 ? 21.031 22.969 20.266 1 98.19 361 MET B N 1
ATOM 8171 C CA . MET B 1 361 ? 20.297 22.531 19.094 1 98.19 361 MET B CA 1
ATOM 8172 C C . MET B 1 361 ? 20.703 23.328 17.859 1 98.19 361 MET B C 1
ATOM 8174 O O . MET B 1 361 ? 20.25 23.047 16.75 1 98.19 361 MET B O 1
ATOM 8178 N N . GLY B 1 362 ? 21.5 24.328 18.094 1 97.44 362 GLY B N 1
ATOM 8179 C CA . GLY B 1 362 ? 22.109 24.969 16.938 1 97.44 362 GLY B CA 1
ATOM 8180 C C . GLY B 1 362 ? 21.703 26.422 16.781 1 97.44 362 GLY B C 1
ATOM 8181 O O . GLY B 1 362 ? 21.969 27.047 15.758 1 97.44 362 GLY B O 1
ATOM 8182 N N . HIS B 1 363 ? 21.031 26.984 17.859 1 98.44 363 HIS B N 1
ATOM 8183 C CA . HIS B 1 363 ? 20.547 28.359 17.75 1 98.44 363 HIS B CA 1
ATOM 8184 C C . HIS B 1 363 ? 20.859 29.156 19.031 1 98.44 363 HIS B C 1
ATOM 8186 O O . HIS B 1 363 ? 19.953 29.453 19.812 1 98.44 363 HIS B O 1
ATOM 8192 N N . PRO B 1 364 ? 22.016 29.656 19.219 1 98.62 364 PRO B N 1
ATOM 8193 C CA . PRO B 1 364 ? 22.359 30.391 20.438 1 98.62 364 PRO B CA 1
ATOM 8194 C C . PRO B 1 364 ? 21.609 31.719 20.562 1 98.62 364 PRO B C 1
ATOM 8196 O O . PRO B 1 364 ? 21.297 32.156 21.672 1 98.62 364 PRO B O 1
ATOM 8199 N N . ALA B 1 365 ? 21.312 32.406 19.484 1 98.69 365 ALA B N 1
ATOM 8200 C CA . ALA B 1 365 ? 20.578 33.656 19.547 1 98.69 365 ALA B CA 1
ATOM 8201 C C . ALA B 1 365 ? 19.125 33.438 19.984 1 98.69 365 ALA B C 1
ATOM 8203 O O . ALA B 1 365 ? 18.516 32.438 19.625 1 98.69 365 ALA B O 1
ATOM 8204 N N . PRO B 1 366 ? 18.547 34.344 20.75 1 98.38 366 PRO B N 1
ATOM 8205 C CA . PRO B 1 366 ? 17.125 34.219 21.141 1 98.38 366 PRO B CA 1
ATOM 8206 C C . PRO B 1 366 ? 16.188 34.281 19.938 1 98.38 366 PRO B C 1
ATOM 8208 O O . PRO B 1 366 ? 16.531 34.875 18.906 1 98.38 366 PRO B O 1
ATOM 8211 N N . PHE B 1 367 ? 15.047 33.75 20.094 1 98.69 367 PHE B N 1
ATOM 8212 C CA . PHE B 1 367 ? 14.023 33.75 19.062 1 98.69 367 PHE B CA 1
ATOM 8213 C C . PHE B 1 367 ? 13.164 35 19.188 1 98.69 367 PHE B C 1
ATOM 8215 O O . PHE B 1 367 ? 12.352 35.312 18.297 1 98.69 367 PHE B O 1
ATOM 8222 N N . ASN B 1 368 ? 13.32 35.781 20.25 1 97.81 368 ASN B N 1
ATOM 8223 C CA . ASN B 1 368 ? 12.562 37 20.484 1 97.81 368 ASN B CA 1
ATOM 8224 C C . ASN B 1 368 ? 11.062 36.719 20.562 1 97.81 368 ASN B C 1
ATOM 8226 O O . ASN B 1 368 ? 10.273 37.344 19.859 1 97.81 368 ASN B O 1
ATOM 8230 N N . LEU B 1 369 ? 10.695 35.75 21.359 1 98.81 369 LEU B N 1
ATOM 8231 C CA . LEU B 1 369 ? 9.297 35.438 21.609 1 98.81 369 LEU B CA 1
ATOM 8232 C C . LEU B 1 369 ? 8.57 36.594 22.266 1 98.81 369 LEU B C 1
ATOM 8234 O O . LEU B 1 369 ? 9.016 37.125 23.297 1 98.81 369 LEU B O 1
ATOM 8238 N N . LYS B 1 370 ? 7.398 36.969 21.688 1 98.75 370 LYS B N 1
ATOM 8239 C CA . LYS B 1 370 ? 6.645 38.125 22.203 1 98.75 370 LYS B CA 1
ATOM 8240 C C . LYS B 1 370 ? 5.207 37.719 22.531 1 98.75 370 LYS B C 1
ATOM 8242 O O . LYS B 1 370 ? 4.516 38.438 23.25 1 98.75 370 LYS B O 1
ATOM 8247 N N . TYR B 1 371 ? 4.758 36.625 21.969 1 98.75 371 TYR B N 1
ATOM 8248 C CA . TYR B 1 371 ? 3.373 36.188 22.125 1 98.75 371 TYR B CA 1
ATOM 8249 C C . TYR B 1 371 ? 3.301 34.75 22.656 1 98.75 371 TYR B C 1
ATOM 8251 O O . TYR B 1 371 ? 4.102 33.906 22.266 1 98.75 371 TYR B O 1
ATOM 8259 N N . LEU B 1 372 ? 2.381 34.5 23.5 1 98.81 372 LEU B N 1
ATOM 8260 C CA . LEU B 1 372 ? 2.156 33.188 24.031 1 98.81 372 LEU B CA 1
ATOM 8261 C C . LEU B 1 372 ? 0.665 32.906 24.203 1 98.81 372 LEU B C 1
ATOM 8263 O O . LEU B 1 372 ? -0.042 33.688 24.844 1 98.81 372 LEU B O 1
ATOM 8267 N N . GLY B 1 373 ? 0.188 31.844 23.547 1 98.69 373 GLY B N 1
ATOM 8268 C CA . GLY B 1 373 ? -1.182 31.422 23.781 1 98.69 373 GLY B CA 1
ATOM 8269 C C . GLY B 1 373 ? -1.306 30.406 24.891 1 98.69 373 GLY B C 1
ATOM 8270 O O . GLY B 1 373 ? -0.515 29.453 24.969 1 98.69 373 GLY B O 1
ATOM 8271 N N . ILE B 1 374 ? -2.266 30.625 25.781 1 98.62 374 ILE B N 1
ATOM 8272 C CA . ILE B 1 374 ? -2.531 29.672 26.859 1 98.62 374 ILE B CA 1
ATOM 8273 C C . ILE B 1 374 ? -3.922 29.062 26.688 1 98.62 374 ILE B C 1
ATOM 8275 O O . ILE B 1 374 ? -4.93 29.719 26.969 1 98.62 374 ILE B O 1
ATOM 8279 N N . GLY B 1 375 ? -3.91 27.812 26.297 1 97.31 375 GLY B N 1
ATOM 8280 C CA . GLY B 1 375 ? -5.16 27.125 25.984 1 97.31 375 GLY B CA 1
ATOM 8281 C C . GLY B 1 375 ? -5.578 27.266 24.547 1 97.31 375 GLY B C 1
ATOM 8282 O O . GLY B 1 375 ? -5.137 28.203 23.844 1 97.31 375 GLY B O 1
ATOM 8283 N N . ASN B 1 376 ? -6.359 26.266 24.094 1 96 376 ASN B N 1
ATOM 8284 C CA . ASN B 1 376 ? -6.938 26.25 22.75 1 96 376 ASN B CA 1
ATOM 8285 C C . ASN B 1 376 ? -8.438 25.953 22.797 1 96 376 ASN B C 1
ATOM 8287 O O . ASN B 1 376 ? -8.844 24.844 23.172 1 96 376 ASN B O 1
ATOM 8291 N N . GLU B 1 377 ? -9.172 26.828 22.438 1 94.12 377 GLU B N 1
ATOM 8292 C CA . GLU B 1 377 ? -10.602 26.625 22.234 1 94.12 377 GLU B CA 1
ATOM 8293 C C . GLU B 1 377 ? -11.289 26.188 23.516 1 94.12 377 GLU B C 1
ATOM 8295 O O . GLU B 1 377 ? -12.25 25.406 23.469 1 94.12 377 GLU B O 1
ATOM 8300 N N . GLN B 1 378 ? -10.75 26.547 24.609 1 96.56 378 GLN B N 1
ATOM 8301 C CA . GLN B 1 378 ? -11.312 26.141 25.891 1 96.56 378 GLN B CA 1
ATOM 8302 C C . GLN B 1 378 ? -12.516 27 26.266 1 96.56 378 GLN B C 1
ATOM 8304 O O . GLN B 1 378 ? -12.609 28.156 25.859 1 96.56 378 GLN B O 1
ATOM 8309 N N . TRP B 1 379 ? -13.406 26.391 27.078 1 96.69 379 TRP B N 1
ATOM 8310 C CA . TRP B 1 379 ? -14.609 27.141 27.422 1 96.69 379 TRP B CA 1
ATOM 8311 C C . TRP B 1 379 ? -15.062 26.828 28.844 1 96.69 379 TRP B C 1
ATOM 8313 O O . TRP B 1 379 ? -14.484 25.969 29.516 1 96.69 379 TRP B O 1
ATOM 8323 N N . GLY B 1 380 ? -16.078 27.562 29.234 1 96.81 380 GLY B N 1
ATOM 8324 C CA . GLY B 1 380 ? -16.625 27.406 30.562 1 96.81 380 GLY B CA 1
ATOM 8325 C C . GLY B 1 380 ? -15.766 28.016 31.656 1 96.81 380 GLY B C 1
ATOM 8326 O O . GLY B 1 380 ? -14.727 28.609 31.375 1 96.81 380 GLY B O 1
ATOM 8327 N N . LYS B 1 381 ? -16.234 27.891 32.906 1 96.56 381 LYS B N 1
ATOM 8328 C CA . LYS B 1 381 ? -15.516 28.453 34.031 1 96.56 381 LYS B CA 1
ATOM 8329 C C . LYS B 1 381 ? -14.156 27.766 34.219 1 96.56 381 LYS B C 1
ATOM 8331 O O . LYS B 1 381 ? -13.227 28.359 34.781 1 96.56 381 LYS B O 1
ATOM 8336 N N . GLU B 1 382 ? -14.102 26.578 33.719 1 96.81 382 GLU B N 1
ATOM 8337 C CA . GLU B 1 382 ? -12.875 25.797 33.844 1 96.81 382 GLU B CA 1
ATOM 8338 C C . GLU B 1 382 ? -11.688 26.516 33.219 1 96.81 382 GLU B C 1
ATOM 8340 O O . GLU B 1 382 ? -10.562 26.438 33.719 1 96.81 382 GLU B O 1
ATOM 8345 N N . TYR B 1 383 ? -11.945 27.266 32.219 1 97.69 383 TYR B N 1
ATOM 8346 C CA . TYR B 1 383 ? -10.852 27.875 31.484 1 97.69 383 TYR B CA 1
ATOM 8347 C C . TYR B 1 383 ? -10.305 29.094 32.219 1 97.69 383 TYR B C 1
ATOM 8349 O O . TYR B 1 383 ? -9.125 29.141 32.562 1 97.69 383 TYR B O 1
ATOM 8357 N N . PRO B 1 384 ? -11.102 30.109 32.531 1 98.31 384 PRO B N 1
ATOM 8358 C CA . PRO B 1 384 ? -10.555 31.266 33.25 1 98.31 384 PRO B CA 1
ATOM 8359 C C . PRO B 1 384 ? -9.953 30.891 34.594 1 98.31 384 PRO B C 1
ATOM 8361 O O . PRO B 1 384 ? -8.984 31.5 35.031 1 98.31 384 PRO B O 1
ATOM 8364 N N . GLU B 1 385 ? -10.516 29.875 35.219 1 98.06 385 GLU B N 1
ATOM 8365 C CA . GLU B 1 385 ? -9.984 29.422 36.5 1 98.06 385 GLU B CA 1
ATOM 8366 C C . GLU B 1 385 ? -8.547 28.938 36.344 1 98.06 385 GLU B C 1
ATOM 8368 O O . GLU B 1 385 ? -7.738 29.094 37.281 1 98.06 385 GLU B O 1
ATOM 8373 N N . ARG B 1 386 ? -8.266 28.375 35.281 1 98.25 386 ARG B N 1
ATOM 8374 C CA . ARG B 1 386 ? -6.926 27.859 35.031 1 98.25 386 ARG B CA 1
ATOM 8375 C C . ARG B 1 386 ? -6.035 28.906 34.375 1 98.25 386 ARG B C 1
ATOM 8377 O O . ARG B 1 386 ? -4.828 28.938 34.625 1 98.25 386 ARG B O 1
ATOM 8384 N N . LEU B 1 387 ? -6.613 29.75 33.625 1 98.62 387 LEU B N 1
ATOM 8385 C CA . LEU B 1 387 ? -5.852 30.781 32.938 1 98.62 387 LEU B CA 1
ATOM 8386 C C . LEU B 1 387 ? -5.316 31.812 33.938 1 98.62 387 LEU B C 1
ATOM 8388 O O . LEU B 1 387 ? -4.211 32.312 33.75 1 98.62 387 LEU B O 1
ATOM 8392 N N . GLU B 1 388 ? -6.016 32.125 34.938 1 98.62 388 GLU B N 1
ATOM 8393 C CA . GLU B 1 388 ? -5.695 33.219 35.875 1 98.62 388 GLU B CA 1
ATOM 8394 C C . GLU B 1 388 ? -4.336 32.969 36.531 1 98.62 388 GLU B C 1
ATOM 8396 O O . GLU B 1 388 ? -3.488 33.875 36.531 1 98.62 388 GLU B O 1
ATOM 8401 N N . PRO B 1 389 ? -4.074 31.797 37.062 1 98.62 389 PRO B N 1
ATOM 8402 C CA . PRO B 1 389 ? -2.744 31.609 37.656 1 98.62 389 PRO B CA 1
ATOM 8403 C C . PRO B 1 389 ? -1.627 31.703 36.594 1 98.62 389 PRO B C 1
ATOM 8405 O O . PRO B 1 389 ? -0.517 32.125 36.938 1 98.62 389 PRO B O 1
ATOM 8408 N N . PHE B 1 390 ? -1.819 31.312 35.406 1 98.69 390 PHE B N 1
ATOM 8409 C CA . PHE B 1 390 ? -0.834 31.5 34.344 1 98.69 390 PHE B CA 1
ATOM 8410 C C . PHE B 1 390 ? -0.534 33 34.156 1 98.69 390 PHE B C 1
ATOM 8412 O O . PHE B 1 390 ? 0.63 33.406 34.125 1 98.69 390 PHE B O 1
ATOM 8419 N N . ILE B 1 391 ? -1.581 33.781 34 1 98.69 391 ILE B N 1
ATOM 8420 C CA . ILE B 1 391 ? -1.432 35.188 33.719 1 98.69 391 ILE B CA 1
ATOM 8421 C C . ILE B 1 391 ? -0.68 35.875 34.875 1 98.69 391 ILE B C 1
ATOM 8423 O O . ILE B 1 391 ? 0.23 36.656 34.656 1 98.69 391 ILE B O 1
ATOM 8427 N N . LYS B 1 392 ? -1.068 35.5 36.062 1 98.56 392 LYS B N 1
ATOM 8428 C CA . LYS B 1 392 ? -0.403 36.094 37.25 1 98.56 392 LYS B CA 1
ATOM 8429 C C . LYS B 1 392 ? 1.095 35.781 37.219 1 98.56 392 LYS B C 1
ATOM 8431 O O . LYS B 1 392 ? 1.91 36.688 37.438 1 98.56 392 LYS B O 1
ATOM 8436 N N . ALA B 1 393 ? 1.437 34.594 36.938 1 98.69 393 ALA B N 1
ATOM 8437 C CA . ALA B 1 393 ? 2.84 34.188 36.938 1 98.69 393 ALA B CA 1
ATOM 8438 C C . ALA B 1 393 ? 3.596 34.844 35.781 1 98.69 393 ALA B C 1
ATOM 8440 O O . ALA B 1 393 ? 4.723 35.312 35.969 1 98.69 393 ALA B O 1
ATOM 8441 N N . LEU B 1 394 ? 3.027 34.906 34.656 1 98.75 394 LEU B N 1
ATOM 8442 C CA . LEU B 1 394 ? 3.676 35.469 33.469 1 98.75 394 LEU B CA 1
ATOM 8443 C C . LEU B 1 394 ? 3.842 36.969 33.594 1 98.75 394 LEU B C 1
ATOM 8445 O O . LEU B 1 394 ? 4.875 37.531 33.219 1 98.75 394 LEU B O 1
ATOM 8449 N N . ARG B 1 395 ? 2.809 37.656 34.188 1 98.56 395 ARG B N 1
ATOM 8450 C CA . ARG B 1 395 ? 2.896 39.094 34.375 1 98.56 395 ARG B CA 1
ATOM 8451 C C . ARG B 1 395 ? 4.008 39.469 35.375 1 98.56 395 ARG B C 1
ATOM 8453 O O . ARG B 1 395 ? 4.676 40.469 35.188 1 98.56 395 ARG B O 1
ATOM 8460 N N . LYS B 1 396 ? 4.18 38.625 36.281 1 98.56 396 LYS B N 1
ATOM 8461 C CA . LYS B 1 396 ? 5.223 38.844 37.281 1 98.56 396 LYS B CA 1
ATOM 8462 C C . LYS B 1 396 ? 6.609 38.594 36.688 1 98.56 396 LYS B C 1
ATOM 8464 O O . LYS B 1 396 ? 7.52 39.406 36.875 1 98.56 396 LYS B O 1
ATOM 8469 N N . ALA B 1 397 ? 6.77 37.594 35.969 1 98.62 397 ALA B N 1
ATOM 8470 C CA . ALA B 1 397 ? 8.094 37.156 35.531 1 98.62 397 ALA B CA 1
ATOM 8471 C C . ALA B 1 397 ? 8.453 37.781 34.188 1 98.62 397 ALA B C 1
ATOM 8473 O O . ALA B 1 397 ? 9.625 38.094 33.938 1 98.62 397 ALA B O 1
ATOM 8474 N N . HIS B 1 398 ? 7.504 37.938 33.344 1 98.56 398 HIS B N 1
ATOM 8475 C CA . HIS B 1 398 ? 7.738 38.406 31.969 1 98.56 398 HIS B CA 1
ATOM 8476 C C . HIS B 1 398 ? 6.641 39.344 31.516 1 98.56 398 HIS B C 1
ATOM 8478 O O . HIS B 1 398 ? 5.895 39.062 30.578 1 98.56 398 HIS B O 1
ATOM 8484 N N . PRO B 1 399 ? 6.566 40.531 31.984 1 98.25 399 PRO B N 1
ATOM 8485 C CA . PRO B 1 399 ? 5.5 41.469 31.641 1 98.25 399 PRO B CA 1
ATOM 8486 C C . PRO B 1 399 ? 5.535 41.875 30.172 1 98.25 399 PRO B C 1
ATOM 8488 O O . PRO B 1 399 ? 4.559 42.438 29.656 1 98.25 399 PRO B O 1
ATOM 8491 N N . GLU B 1 400 ? 6.676 41.594 29.516 1 97.88 400 GLU B N 1
ATOM 8492 C CA . GLU B 1 400 ? 6.84 41.969 28.109 1 97.88 400 GLU B CA 1
ATOM 8493 C C . GLU B 1 400 ? 6.113 41 27.188 1 97.88 400 GLU B C 1
ATOM 8495 O O . GLU B 1 400 ? 5.91 41.312 26 1 97.88 400 GLU B O 1
ATOM 8500 N N . ILE B 1 401 ? 5.758 39.844 27.703 1 98.69 401 ILE B N 1
ATOM 8501 C CA . ILE B 1 401 ? 5.102 38.844 26.875 1 98.69 401 ILE B CA 1
ATOM 8502 C C . ILE B 1 401 ? 3.609 39.156 26.766 1 98.69 401 ILE B C 1
ATOM 8504 O O . ILE B 1 401 ? 2.943 39.375 27.781 1 98.69 401 ILE B O 1
ATOM 8508 N N . MET B 1 402 ? 3.109 39.188 25.516 1 98.75 402 MET B N 1
ATOM 8509 C CA . MET B 1 402 ? 1.675 39.344 25.297 1 98.75 402 MET B CA 1
ATOM 8510 C C . MET B 1 402 ? 0.966 38 25.406 1 98.75 402 MET B C 1
ATOM 8512 O O . MET B 1 402 ? 1.367 37.031 24.766 1 98.75 402 MET B O 1
ATOM 8516 N N . ILE B 1 403 ? -0.055 37.938 26.203 1 98.81 403 ILE B N 1
ATOM 8517 C CA . ILE B 1 403 ? -0.755 36.688 26.469 1 98.81 403 ILE B CA 1
ATOM 8518 C C . ILE B 1 403 ? -2.043 36.625 25.656 1 98.81 403 ILE B C 1
ATOM 8520 O O . ILE B 1 403 ? -2.84 37.594 25.672 1 98.81 403 ILE B O 1
ATOM 8524 N N . VAL B 1 404 ? -2.232 35.562 24.906 1 98.75 404 VAL B N 1
ATOM 8525 C CA . VAL B 1 404 ? -3.424 35.312 24.109 1 98.75 404 VAL B CA 1
ATOM 8526 C C . VAL B 1 404 ? -4.328 34.312 24.797 1 98.75 404 VAL B C 1
ATOM 8528 O O . VAL B 1 404 ? -3.92 33.156 25.031 1 98.75 404 VAL B O 1
ATOM 8531 N N . GLY B 1 405 ? -5.52 34.688 25.188 1 98.25 405 GLY B N 1
ATOM 8532 C CA . GLY B 1 405 ? -6.543 33.781 25.672 1 98.25 405 GLY B CA 1
ATOM 8533 C C . GLY B 1 405 ? -7.531 33.344 24.609 1 98.25 405 GLY B C 1
ATOM 8534 O O . GLY B 1 405 ? -7.371 33.688 23.438 1 98.25 405 GLY B O 1
ATOM 8535 N N . SER B 1 406 ? -8.562 32.625 25.016 1 97.19 406 SER B N 1
ATOM 8536 C CA . SER B 1 406 ? -9.523 32.062 24.078 1 97.19 406 SER B CA 1
ATOM 8537 C C . SER B 1 406 ? -10.945 32.5 24.422 1 97.19 406 SER B C 1
ATOM 8539 O O . SER B 1 406 ? -11.273 32.719 25.578 1 97.19 406 SER B O 1
ATOM 8541 N N . SER B 1 407 ? -11.773 32.594 23.359 1 97.38 407 SER B N 1
ATOM 8542 C CA . SER B 1 407 ? -13.195 32.844 23.562 1 97.38 407 SER B CA 1
ATOM 8543 C C . SER B 1 407 ? -14.031 31.594 23.359 1 97.38 407 SER B C 1
ATOM 8545 O O . SER B 1 407 ? -15.25 31.688 23.172 1 97.38 407 SER B O 1
ATOM 8547 N N . GLY B 1 408 ? -13.375 30.484 23.359 1 96.06 408 GLY B N 1
ATOM 8548 C CA . GLY B 1 408 ? -14.102 29.234 23.172 1 96.06 408 GLY B CA 1
ATOM 8549 C C . GLY B 1 408 ? -14.07 28.719 21.75 1 96.06 408 GLY B C 1
ATOM 8550 O O . GLY B 1 408 ? -13.273 29.188 20.938 1 96.06 408 GLY B O 1
ATOM 8551 N N . PRO B 1 409 ? -14.914 27.672 21.453 1 93.81 409 PRO B N 1
ATOM 8552 C CA . PRO B 1 409 ? -14.789 26.969 20.188 1 93.81 409 PRO B CA 1
ATOM 8553 C C . PRO B 1 409 ? -15.688 27.547 19.094 1 93.81 409 PRO B C 1
ATOM 8555 O O . PRO B 1 409 ? -15.734 27.016 17.969 1 93.81 409 PRO B O 1
ATOM 8558 N N . ASN B 1 410 ? -16.406 28.625 19.438 1 93.75 410 ASN B N 1
ATOM 8559 C CA . ASN B 1 410 ? -17.359 29.141 18.453 1 93.75 410 ASN B CA 1
ATOM 8560 C C . ASN B 1 410 ? -17.25 30.656 18.297 1 93.75 410 ASN B C 1
ATOM 8562 O O . ASN B 1 410 ? -16.672 31.328 19.156 1 93.75 410 ASN B O 1
ATOM 8566 N N . SER B 1 411 ? -17.859 31.172 17.281 1 92 411 SER B N 1
ATOM 8567 C CA . SER B 1 411 ? -17.797 32.594 16.938 1 92 411 SER B CA 1
ATOM 8568 C C . SER B 1 411 ? -18.781 33.406 17.781 1 92 411 SER B C 1
ATOM 8570 O O . SER B 1 411 ? -18.688 34.625 17.828 1 92 411 SER B O 1
ATOM 8572 N N . GLU B 1 412 ? -19.672 32.75 18.359 1 96.06 412 GLU B N 1
ATOM 8573 C CA . GLU B 1 412 ? -20.766 33.344 19.109 1 96.06 412 GLU B CA 1
ATOM 8574 C C . GLU B 1 412 ? -21.406 32.344 20.062 1 96.06 412 GLU B C 1
ATOM 8576 O O . GLU B 1 412 ? -20.969 31.188 20.125 1 96.06 412 GLU B O 1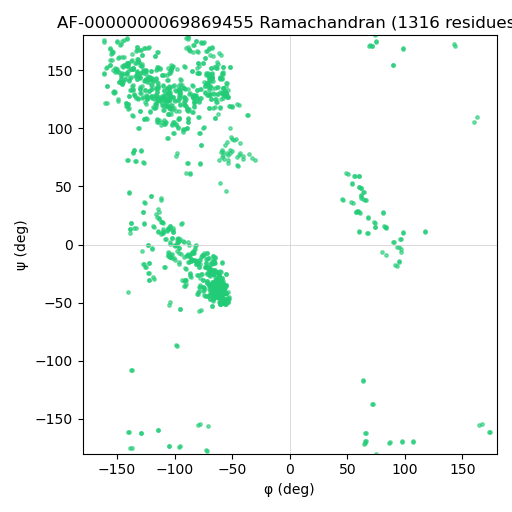
ATOM 8581 N N . GLY B 1 413 ? -22.359 32.906 20.875 1 96.62 413 GLY B N 1
ATOM 8582 C CA . GLY B 1 413 ? -23.094 32.031 21.781 1 96.62 413 GLY B CA 1
ATOM 8583 C C . GLY B 1 413 ? -22.703 32.188 23.234 1 96.62 413 GLY B C 1
ATOM 8584 O O . GLY B 1 413 ? -21.938 33.094 23.578 1 96.62 413 GLY B O 1
ATOM 8585 N N . LYS B 1 414 ? -23.172 31.297 24.047 1 97.25 414 LYS B N 1
ATOM 8586 C CA . LYS B 1 414 ? -23.078 31.406 25.5 1 97.25 414 LYS B CA 1
ATOM 8587 C C . LYS B 1 414 ? -21.625 31.453 25.953 1 97.25 414 LYS B C 1
ATOM 8589 O O . LYS B 1 414 ? -21.25 32.312 26.766 1 97.25 414 LYS B O 1
ATOM 8594 N N . GLU B 1 415 ? -20.812 30.531 25.469 1 97.38 415 GLU B N 1
ATOM 8595 C CA . GLU B 1 415 ? -19.422 30.469 25.891 1 97.38 415 GLU B CA 1
ATOM 8596 C C . GLU B 1 415 ? -18.641 31.672 25.406 1 97.38 415 GLU B C 1
ATOM 8598 O O . GLU B 1 415 ? -17.812 32.219 26.141 1 97.38 415 GLU B O 1
ATOM 8603 N N . PHE B 1 416 ? -18.906 32.062 24.203 1 97.81 416 PHE B N 1
ATOM 8604 C CA . PHE B 1 416 ? -18.281 33.25 23.609 1 97.81 416 PHE B CA 1
ATOM 8605 C C . PHE B 1 416 ? -18.594 34.5 24.422 1 97.81 416 PHE B C 1
ATOM 8607 O O . PHE B 1 416 ? -17.703 35.25 24.781 1 97.81 416 PHE B O 1
ATOM 8614 N N . ASP B 1 417 ? -19.859 34.688 24.812 1 97.56 417 ASP B N 1
ATOM 8615 C CA . ASP B 1 417 ? -20.344 35.875 25.547 1 97.56 417 ASP B CA 1
ATOM 8616 C C . ASP B 1 417 ? -19.797 35.875 26.969 1 97.56 417 ASP B C 1
ATOM 8618 O O . ASP B 1 417 ? -19.609 36.938 27.562 1 97.56 417 ASP B O 1
ATOM 8622 N N . TYR B 1 418 ? -19.531 34.719 27.406 1 98.25 418 TYR B N 1
ATOM 8623 C CA . TYR B 1 418 ? -18.984 34.594 28.75 1 98.25 418 TYR B CA 1
ATOM 8624 C C . TYR B 1 418 ? -17.484 34.906 28.75 1 98.25 418 TYR B C 1
ATOM 8626 O O . TYR B 1 418 ? -16.984 35.594 29.641 1 98.25 418 TYR B O 1
ATOM 8634 N N . LEU B 1 419 ? -16.75 34.5 27.828 1 98.56 419 LEU B N 1
ATOM 8635 C CA . LEU B 1 419 ? -15.297 34.469 27.891 1 98.56 419 LEU B CA 1
ATOM 8636 C C . LEU B 1 419 ? -14.695 35.812 27.484 1 98.56 419 LEU B C 1
ATOM 8638 O O . LEU B 1 419 ? -13.609 36.156 27.953 1 98.56 419 LEU B O 1
ATOM 8642 N N . TRP B 1 420 ? -15.32 36.562 26.672 1 97.88 420 TRP B N 1
ATOM 8643 C CA . TRP B 1 420 ? -14.773 37.875 26.312 1 97.88 420 TRP B CA 1
ATOM 8644 C C . TRP B 1 420 ? -14.648 38.75 27.547 1 97.88 420 TRP B C 1
ATOM 8646 O O . TRP B 1 420 ? -13.57 39.312 27.812 1 97.88 420 TRP B O 1
ATOM 8656 N N . PRO B 1 421 ? -15.773 38.906 28.406 1 97.81 421 PRO B N 1
ATOM 8657 C CA . PRO B 1 421 ? -15.617 39.656 29.656 1 97.81 421 PRO B CA 1
ATOM 8658 C C . PRO B 1 421 ? -14.57 39.062 30.578 1 97.81 421 PRO B C 1
ATOM 8660 O O . PRO B 1 421 ? -13.859 39.781 31.281 1 97.81 421 PRO B O 1
ATOM 8663 N N . GLU B 1 422 ? -14.469 37.781 30.578 1 98.5 422 GLU B N 1
ATOM 8664 C CA . GLU B 1 422 ? -13.477 37.125 31.406 1 98.5 422 GLU B CA 1
ATOM 8665 C C . GLU B 1 422 ? -12.055 37.438 30.953 1 98.5 422 GLU B C 1
ATOM 8667 O O . GLU B 1 422 ? -11.156 37.625 31.766 1 98.5 422 GLU B O 1
ATOM 8672 N N . MET B 1 423 ? -11.852 37.438 29.656 1 98.38 423 MET B N 1
ATOM 8673 C CA . MET B 1 423 ? -10.539 37.781 29.125 1 98.38 423 MET B CA 1
ATOM 8674 C C . MET B 1 423 ? -10.188 39.219 29.484 1 98.38 423 MET B C 1
ATOM 8676 O O . MET B 1 423 ? -9.023 39.531 29.781 1 98.38 423 MET B O 1
ATOM 8680 N N . LYS B 1 424 ? -11.172 40.094 29.438 1 98.25 424 LYS B N 1
ATOM 8681 C CA . LYS B 1 424 ? -10.953 41.469 29.844 1 98.25 424 LYS B CA 1
ATOM 8682 C C . LYS B 1 424 ? -10.625 41.562 31.344 1 98.25 424 LYS B C 1
ATOM 8684 O O . LYS B 1 424 ? -9.688 42.25 31.734 1 98.25 424 LYS B O 1
ATOM 8689 N N . ARG B 1 425 ? -11.398 40.844 32.125 1 98.31 425 ARG B N 1
ATOM 8690 C CA . ARG B 1 425 ? -11.172 40.812 33.594 1 98.31 425 ARG B CA 1
ATOM 8691 C C . ARG B 1 425 ? -9.75 40.344 33.906 1 98.31 425 ARG B C 1
ATOM 8693 O O . ARG B 1 425 ? -9.094 40.938 34.781 1 98.31 425 ARG B O 1
ATOM 8700 N N . LEU B 1 426 ? -9.258 39.406 33.156 1 98.44 426 LEU B N 1
ATOM 8701 C CA . LEU B 1 426 ? -7.961 38.781 33.406 1 98.44 426 LEU B CA 1
ATOM 8702 C C . LEU B 1 426 ? -6.844 39.562 32.75 1 98.44 426 LEU B C 1
ATOM 8704 O O . LEU B 1 426 ? -5.664 39.25 32.906 1 98.44 426 LEU B O 1
ATOM 8708 N N . LYS B 1 427 ? -7.234 40.531 31.922 1 97.75 427 LYS B N 1
ATOM 8709 C CA . LYS B 1 427 ? -6.305 41.406 31.219 1 97.75 427 LYS B CA 1
ATOM 8710 C C . LYS B 1 427 ? -5.469 40.625 30.219 1 97.75 427 LYS B C 1
ATOM 8712 O O . LYS B 1 427 ? -4.254 40.812 30.141 1 97.75 427 LYS B O 1
ATOM 8717 N N . ALA B 1 428 ? -6.094 39.688 29.578 1 98.5 428 ALA B N 1
ATOM 8718 C CA . ALA B 1 428 ? -5.457 39.125 28.406 1 98.5 428 ALA B CA 1
ATOM 8719 C C . ALA B 1 428 ? -5.188 40.219 27.344 1 98.5 428 ALA B C 1
ATOM 8721 O O . ALA B 1 428 ? -5.926 41.188 27.266 1 98.5 428 ALA B O 1
ATOM 8722 N N . ASP B 1 429 ? -4.105 40.031 26.609 1 98.62 429 ASP B N 1
ATOM 8723 C CA . ASP B 1 429 ? -3.775 41.031 25.609 1 98.62 429 ASP B CA 1
ATOM 8724 C C . ASP B 1 429 ? -4.605 40.844 24.344 1 98.62 429 ASP B C 1
ATOM 8726 O O . ASP B 1 429 ? -5.016 41.812 23.703 1 98.62 429 ASP B O 1
ATOM 8730 N N . LEU B 1 430 ? -4.762 39.625 23.922 1 98.75 430 LEU B N 1
ATOM 8731 C CA . LEU B 1 430 ? -5.586 39.281 22.766 1 98.75 430 LEU B CA 1
ATOM 8732 C C . LEU B 1 430 ? -6.555 38.156 23.109 1 98.75 430 LEU B C 1
ATOM 8734 O O . LEU B 1 430 ? -6.305 37.375 24.047 1 98.75 430 LEU B O 1
ATOM 8738 N N . VAL B 1 431 ? -7.656 38.062 22.422 1 98.56 431 VAL B N 1
ATOM 8739 C CA . VAL B 1 431 ? -8.625 36.969 22.516 1 98.56 431 VAL B CA 1
ATOM 8740 C C . VAL B 1 431 ? -8.695 36.219 21.188 1 98.56 431 VAL B C 1
ATOM 8742 O O . VAL B 1 431 ? -9 36.812 20.156 1 98.56 431 VAL B O 1
ATOM 8745 N N . ASP B 1 432 ? -8.414 34.938 21.266 1 98.38 432 ASP B N 1
ATOM 8746 C CA . ASP B 1 432 ? -8.398 34.031 20.094 1 98.38 432 ASP B CA 1
ATOM 8747 C C . ASP B 1 432 ? -9.797 33.531 19.797 1 98.38 432 ASP B C 1
ATOM 8749 O O . ASP B 1 432 ? -10.359 32.75 20.562 1 98.38 432 ASP B O 1
ATOM 8753 N N . GLU B 1 433 ? -10.344 33.938 18.641 1 98 433 GLU B N 1
ATOM 8754 C CA . GLU B 1 433 ? -11.648 33.5 18.172 1 98 433 GLU B CA 1
ATOM 8755 C C . GLU B 1 433 ? -11.523 32.406 17.109 1 98 433 GLU B C 1
ATOM 8757 O O . GLU B 1 433 ? -10.656 32.469 16.234 1 98 433 GLU B O 1
ATOM 8762 N N . HIS B 1 434 ? -12.367 31.391 17.234 1 96.88 434 HIS B N 1
ATOM 8763 C CA . HIS B 1 434 ? -12.398 30.312 16.234 1 96.88 434 HIS B CA 1
ATOM 8764 C C . HIS B 1 434 ? -13.773 30.203 15.594 1 96.88 434 HIS B C 1
ATOM 8766 O O . HIS B 1 434 ? -14.797 30.25 16.281 1 96.88 434 HIS B O 1
ATOM 8772 N N . PHE B 1 435 ? -13.758 30.094 14.211 1 94.38 435 PHE B N 1
ATOM 8773 C CA . PHE B 1 435 ? -15.062 29.922 13.594 1 94.38 435 PHE B CA 1
ATOM 8774 C C . PHE B 1 435 ? -14.938 29.312 12.203 1 94.38 435 PHE B C 1
ATOM 8776 O O . PHE B 1 435 ? -14.195 29.844 11.359 1 94.38 435 PHE B O 1
ATOM 8783 N N . TYR B 1 436 ? -15.562 28.219 12.016 1 95.19 436 TYR B N 1
ATOM 8784 C CA . TYR B 1 436 ? -15.836 27.516 10.758 1 95.19 436 TYR B CA 1
ATOM 8785 C C . TYR B 1 436 ? -17.312 27.609 10.406 1 95.19 436 TYR B C 1
ATOM 8787 O O . TYR B 1 436 ? -18.141 26.922 11.008 1 95.19 436 TYR B O 1
ATOM 8795 N N . ARG B 1 437 ? -17.594 28.453 9.477 1 96.31 437 ARG B N 1
ATOM 8796 C CA . ARG B 1 437 ? -18.984 28.812 9.242 1 96.31 437 ARG B CA 1
ATOM 8797 C C . ARG B 1 437 ? -19.328 28.734 7.758 1 96.31 437 ARG B C 1
ATOM 8799 O O . ARG B 1 437 ? -18.438 28.812 6.91 1 96.31 437 ARG B O 1
ATOM 8806 N N . PRO B 1 438 ? -20.578 28.625 7.457 1 96 438 PRO B N 1
ATOM 8807 C CA . PRO B 1 438 ? -21 28.516 6.055 1 96 438 PRO B CA 1
ATOM 8808 C C . PRO B 1 438 ? -20.922 29.844 5.312 1 96 438 PRO B C 1
ATOM 8810 O O . PRO B 1 438 ? -20.672 30.891 5.926 1 96 438 PRO B O 1
ATOM 8813 N N . GLU B 1 439 ? -21.156 29.766 4.062 1 96.25 439 GLU B N 1
ATOM 8814 C CA . GLU B 1 439 ? -21.109 30.922 3.164 1 96.25 439 GLU B CA 1
ATOM 8815 C C . GLU B 1 439 ? -22.016 32.031 3.641 1 96.25 439 GLU B C 1
ATOM 8817 O O . GLU B 1 439 ? -21.625 33.219 3.648 1 96.25 439 GLU B O 1
ATOM 8822 N N . SER B 1 440 ? -23.188 31.703 4.105 1 96.19 440 SER B N 1
ATOM 8823 C CA . SER B 1 440 ? -24.172 32.719 4.523 1 96.19 440 SER B CA 1
ATOM 8824 C C . SER B 1 440 ? -23.656 33.5 5.715 1 96.19 440 SER B C 1
ATOM 8826 O O . SER B 1 440 ? -23.922 34.719 5.816 1 96.19 440 SER B O 1
ATOM 8828 N N . TRP B 1 441 ? -22.953 32.844 6.566 1 97.06 441 TRP B N 1
ATOM 8829 C CA . TRP B 1 441 ? -22.391 33.562 7.723 1 97.06 441 TRP B CA 1
ATOM 8830 C C . TRP B 1 441 ? -21.344 34.562 7.293 1 97.06 441 TRP B C 1
ATOM 8832 O O . TRP B 1 441 ? -21.375 35.719 7.719 1 97.06 441 TRP B O 1
ATOM 8842 N N . PHE B 1 442 ? -20.453 34.219 6.469 1 97.75 442 PHE B N 1
ATOM 8843 C CA . PHE B 1 442 ? -19.391 35.094 6.016 1 97.75 442 PHE B CA 1
ATOM 8844 C C . PHE B 1 442 ? -19.969 36.312 5.27 1 97.75 442 PHE B C 1
ATOM 8846 O O . PHE B 1 442 ? -19.484 37.406 5.414 1 97.75 442 PHE B O 1
ATOM 8853 N N . LEU B 1 443 ? -20.969 36.094 4.508 1 96.81 443 LEU B N 1
ATOM 8854 C CA . LEU B 1 443 ? -21.625 37.156 3.746 1 96.81 443 LEU B CA 1
ATOM 8855 C C . LEU B 1 443 ? -22.234 38.188 4.68 1 96.81 443 LEU B C 1
ATOM 8857 O O . LEU B 1 443 ? -22.297 39.375 4.336 1 96.81 443 LEU B O 1
ATOM 8861 N N . SER B 1 444 ? -22.594 37.75 5.816 1 97.12 444 SER B N 1
ATOM 8862 C CA . SER B 1 444 ? -23.328 38.625 6.719 1 97.12 444 SER B CA 1
ATOM 8863 C C . SER B 1 444 ? -22.391 39.25 7.754 1 97.12 444 SER B C 1
ATOM 8865 O O . SER B 1 444 ? -22.844 40.062 8.594 1 97.12 444 SER B O 1
ATOM 8867 N N . GLN B 1 445 ? -21.094 39 7.707 1 97.12 445 GLN B N 1
ATOM 8868 C CA . GLN B 1 445 ? -20.219 39.406 8.812 1 97.12 445 GLN B CA 1
ATOM 8869 C C . GLN B 1 445 ? -19.203 40.438 8.367 1 97.12 445 GLN B C 1
ATOM 8871 O O . GLN B 1 445 ? -18.172 40.625 9 1 97.12 445 GLN B O 1
ATOM 8876 N N . GLY B 1 446 ? -19.562 41.188 7.336 1 97.38 446 GLY B N 1
ATOM 8877 C CA . GLY B 1 446 ? -18.672 42.25 6.855 1 97.38 446 GLY B CA 1
ATOM 8878 C C . GLY B 1 446 ? -18.406 43.312 7.887 1 97.38 446 GLY B C 1
ATOM 8879 O O . GLY B 1 446 ? -17.359 43.969 7.871 1 97.38 446 GLY B O 1
ATOM 8880 N N . ALA B 1 447 ? -19.328 43.531 8.852 1 97.88 447 ALA B N 1
ATOM 8881 C CA . ALA B 1 447 ? -19.234 44.562 9.859 1 97.88 447 ALA B CA 1
ATOM 8882 C C . ALA B 1 447 ? -19 43.969 11.25 1 97.88 447 ALA B C 1
ATOM 8884 O O . ALA B 1 447 ? -19.203 44.625 12.266 1 97.88 447 ALA B O 1
ATOM 8885 N N . ARG B 1 448 ? -18.547 42.781 11.336 1 97.94 448 ARG B N 1
ATOM 8886 C CA . ARG B 1 448 ? -18.469 42 12.578 1 97.94 448 ARG B CA 1
ATOM 8887 C C . ARG B 1 448 ? -17.703 42.812 13.648 1 97.94 448 ARG B C 1
ATOM 8889 O O . ARG B 1 448 ? -18.156 42.906 14.789 1 97.94 448 ARG B O 1
ATOM 8896 N N . TYR B 1 449 ? -16.656 43.375 13.336 1 98.25 449 TYR B N 1
ATOM 8897 C CA . TYR B 1 449 ? -15.734 43.906 14.336 1 98.25 449 TYR B CA 1
ATOM 8898 C C . TYR B 1 449 ? -15.938 45.406 14.508 1 98.25 449 TYR B C 1
ATOM 8900 O O . TYR B 1 449 ? -15.25 46.062 15.312 1 98.25 449 TYR B O 1
ATOM 8908 N N . ASP B 1 450 ? -16.891 46.031 13.75 1 97.19 450 ASP B N 1
ATOM 8909 C CA . ASP B 1 450 ? -17.094 47.469 13.742 1 97.19 450 ASP B CA 1
ATOM 8910 C C . ASP B 1 450 ? -17.484 48 15.125 1 97.19 450 ASP B C 1
ATOM 8912 O O . ASP B 1 450 ? -17.141 49.094 15.5 1 97.19 450 ASP B O 1
ATOM 8916 N N . ASN B 1 451 ? -18.125 47.125 15.867 1 95.38 451 ASN B N 1
ATOM 8917 C CA . ASN B 1 451 ? -18.672 47.625 17.125 1 95.38 451 ASN B CA 1
ATOM 8918 C C . ASN B 1 451 ? -18.078 46.906 18.328 1 95.38 451 ASN B C 1
ATOM 8920 O O . ASN B 1 451 ? -18.641 46.938 19.422 1 95.38 451 ASN B O 1
ATOM 8924 N N . TYR B 1 452 ? -17 46.219 18.172 1 97.25 452 TYR B N 1
ATOM 8925 C CA . TYR B 1 452 ? -16.312 45.594 19.297 1 97.25 452 TYR B CA 1
ATOM 8926 C C . TYR B 1 452 ? -15.781 46.656 20.266 1 97.25 452 TYR B C 1
ATOM 8928 O O . TYR B 1 452 ? -15.461 47.781 19.859 1 97.25 452 TYR B O 1
ATOM 8936 N N . ASP B 1 453 ? -15.656 46.312 21.531 1 95.44 453 ASP B N 1
ATOM 8937 C CA . ASP B 1 453 ? -15.094 47.188 22.562 1 95.44 453 ASP B CA 1
ATOM 8938 C C . ASP B 1 453 ? -13.609 47.438 22.297 1 95.44 453 ASP B C 1
ATOM 8940 O O . ASP B 1 453 ? -12.797 46.5 22.281 1 95.44 453 ASP B O 1
ATOM 8944 N N . ARG B 1 454 ? -13.273 48.719 22.062 1 96 454 ARG B N 1
ATOM 8945 C CA . ARG B 1 454 ? -11.891 49.094 21.75 1 96 454 ARG B CA 1
ATOM 8946 C C . ARG B 1 454 ? -11.078 49.281 23.016 1 96 454 ARG B C 1
ATOM 8948 O O . ARG B 1 454 ? -9.867 49.531 22.953 1 96 454 ARG B O 1
ATOM 8955 N N . LYS B 1 455 ? -11.828 49.219 24.172 1 92.88 455 LYS B N 1
ATOM 8956 C CA . LYS B 1 455 ? -11.156 49.344 25.453 1 92.88 455 LYS B CA 1
ATOM 8957 C C . LYS B 1 455 ? -10.906 47.969 26.078 1 92.88 455 LYS B C 1
ATOM 8959 O O . LYS B 1 455 ? -11.836 47.312 26.562 1 92.88 455 LYS B O 1
ATOM 8964 N N . GLY B 1 456 ? -10 47.188 25.703 1 92.88 456 GLY B N 1
ATOM 8965 C CA . GLY B 1 456 ? -9.734 45.844 26.219 1 92.88 456 GLY B CA 1
ATOM 8966 C C . GLY B 1 456 ? -8.781 45.062 25.328 1 92.88 456 GLY B C 1
ATOM 8967 O O . GLY B 1 456 ? -7.902 45.656 24.688 1 92.88 456 GLY B O 1
ATOM 8968 N N . PRO B 1 457 ? -8.961 43.719 25.453 1 97.81 457 PRO B N 1
ATOM 8969 C CA . PRO B 1 457 ? -8.078 42.906 24.641 1 97.81 457 PRO B CA 1
ATOM 8970 C C . PRO B 1 457 ? -8.32 43.062 23.141 1 97.81 457 PRO B C 1
ATOM 8972 O O . PRO B 1 457 ? -9.406 43.469 22.734 1 97.81 457 PRO B O 1
ATOM 8975 N N . LYS B 1 458 ? -7.32 42.844 22.391 1 98.56 458 LYS B N 1
ATOM 8976 C CA . LYS B 1 458 ? -7.422 42.844 20.938 1 98.56 458 LYS B CA 1
ATOM 8977 C C . LYS B 1 458 ? -7.883 41.5 20.391 1 98.56 458 LYS B C 1
ATOM 8979 O O . LYS B 1 458 ? -7.922 40.5 21.125 1 98.56 458 LYS B O 1
ATOM 8984 N N . VAL B 1 459 ? -8.266 41.5 19.156 1 98.56 459 VAL B N 1
ATOM 8985 C CA . VAL B 1 459 ? -8.82 40.281 18.531 1 98.56 459 VAL B CA 1
ATOM 8986 C C . VAL B 1 459 ? -7.719 39.531 17.797 1 98.56 459 VAL B C 1
ATOM 8988 O O . VAL B 1 459 ? -6.918 40.125 17.078 1 98.56 459 VAL B O 1
ATOM 8991 N N . PHE B 1 460 ? -7.656 38.281 18.031 1 98.56 460 PHE B N 1
ATOM 8992 C CA . PHE B 1 460 ? -6.988 37.281 17.172 1 98.56 460 PHE B CA 1
ATOM 8993 C C . PHE B 1 460 ? -7.996 36.312 16.578 1 98.56 460 PHE B C 1
ATOM 8995 O O . PHE B 1 460 ? -8.547 35.469 17.281 1 98.56 460 PHE B O 1
ATOM 9002 N N . ALA B 1 461 ? -8.281 36.5 15.273 1 98.38 461 ALA B N 1
ATOM 9003 C CA . ALA B 1 461 ? -9.023 35.469 14.57 1 98.38 461 ALA B CA 1
ATOM 9004 C C . ALA B 1 461 ? -8.117 34.281 14.227 1 98.38 461 ALA B C 1
ATOM 9006 O O . ALA B 1 461 ? -7.641 34.156 13.102 1 98.38 461 ALA B O 1
ATOM 9007 N N . GLY B 1 462 ? -7.996 33.406 15.156 1 97.88 462 GLY B N 1
ATOM 9008 C CA . GLY B 1 462 ? -6.883 32.469 15.133 1 97.88 462 GLY B CA 1
ATOM 9009 C C . GLY B 1 462 ? -7.164 31.219 14.312 1 97.88 462 GLY B C 1
ATOM 9010 O O . GLY B 1 462 ? -6.234 30.531 13.883 1 97.88 462 GLY B O 1
ATOM 9011 N N . GLU B 1 463 ? -8.477 30.828 14.141 1 97.75 463 GLU B N 1
ATOM 9012 C CA . GLU B 1 463 ? -8.914 29.766 13.25 1 97.75 463 GLU B CA 1
ATOM 9013 C C . GLU B 1 463 ? -10.211 30.125 12.531 1 97.75 463 GLU B C 1
ATOM 9015 O O . GLU B 1 463 ? -11.242 30.328 13.172 1 97.75 463 GLU B O 1
ATOM 9020 N N . TYR B 1 464 ? -10.109 30.219 11.266 1 97.06 464 TYR B N 1
ATOM 9021 C CA . TYR B 1 464 ? -11.352 30.438 10.531 1 97.06 464 TYR B CA 1
ATOM 9022 C C . TYR B 1 464 ? -11.273 29.844 9.125 1 97.06 464 TYR B C 1
ATOM 9024 O O . TYR B 1 464 ? -10.188 29.719 8.562 1 97.06 464 TYR B O 1
ATOM 9032 N N . ALA B 1 465 ? -12.336 29.406 8.586 1 97.25 465 ALA B N 1
ATOM 9033 C CA . ALA B 1 465 ? -12.531 29 7.199 1 97.25 465 ALA B CA 1
ATOM 9034 C C . ALA B 1 465 ? -14.016 28.969 6.836 1 97.25 465 ALA B C 1
ATOM 9036 O O . ALA B 1 465 ? -14.867 28.719 7.691 1 97.25 465 ALA B O 1
ATOM 9037 N N . CYS B 1 466 ? -14.281 29.297 5.594 1 97.12 466 CYS B N 1
ATOM 9038 C CA . CYS B 1 466 ? -15.633 29.141 5.074 1 97.12 466 CYS B CA 1
ATOM 9039 C C . CYS B 1 466 ? -15.93 27.688 4.719 1 97.12 466 CYS B C 1
ATOM 9041 O O . CYS B 1 466 ? -15.383 27.172 3.748 1 97.12 466 CYS B O 1
ATOM 9043 N N . HIS B 1 467 ? -16.781 27.062 5.5 1 93.19 467 HIS B N 1
ATOM 9044 C CA . HIS B 1 467 ? -17.25 25.688 5.273 1 93.19 467 HIS B CA 1
ATOM 9045 C C . HIS B 1 467 ? -18.547 25.672 4.465 1 93.19 467 HIS B C 1
ATOM 9047 O O . HIS B 1 467 ? -19.625 25.875 5.016 1 93.19 467 HIS B O 1
ATOM 9053 N N . GLY B 1 468 ? -18.406 25.438 3.197 1 87.88 468 GLY B N 1
ATOM 9054 C CA . GLY B 1 468 ? -19.609 25.438 2.387 1 87.88 468 GLY B CA 1
ATOM 9055 C C . GLY B 1 468 ? -20.672 24.469 2.889 1 87.88 468 GLY B C 1
ATOM 9056 O O . GLY B 1 468 ? -20.359 23.344 3.281 1 87.88 468 GLY B O 1
ATOM 9057 N N . LYS B 1 469 ? -21.859 24.984 2.881 1 76.75 469 LYS B N 1
ATOM 9058 C CA . LYS B 1 469 ? -22.984 24.125 3.277 1 76.75 469 LYS B CA 1
ATOM 9059 C C . LYS B 1 469 ? -23.109 22.922 2.348 1 76.75 469 LYS B C 1
ATOM 9061 O O . LYS B 1 469 ? -23.266 23.078 1.137 1 76.75 469 LYS B O 1
ATOM 9066 N N . GLY B 1 470 ? -22.969 21.766 2.863 1 78.69 470 GLY B N 1
ATOM 9067 C CA . GLY B 1 470 ? -23.125 20.531 2.109 1 78.69 470 GLY B CA 1
ATOM 9068 C C . GLY B 1 470 ? -21.906 20.172 1.288 1 78.69 470 GLY B C 1
ATOM 9069 O O . GLY B 1 470 ? -21.844 19.094 0.681 1 78.69 470 GLY B O 1
ATOM 9070 N N . LYS B 1 471 ? -20.906 20.984 1.186 1 77.75 471 LYS B N 1
ATOM 9071 C CA . LYS B 1 471 ? -19.734 20.719 0.351 1 77.75 471 LYS B CA 1
ATOM 9072 C C . LYS B 1 471 ? -18.547 20.312 1.199 1 77.75 471 LYS B C 1
ATOM 9074 O O . LYS B 1 471 ? -17.953 19.25 0.986 1 77.75 471 LYS B O 1
ATOM 9079 N N . LYS B 1 472 ? -18.266 21.062 2.139 1 78.62 472 LYS B N 1
ATOM 9080 C CA . LYS B 1 472 ? -17.188 20.938 3.102 1 78.62 472 LYS B CA 1
ATOM 9081 C C . LYS B 1 472 ? -15.859 20.609 2.404 1 78.62 472 LYS B C 1
ATOM 9083 O O . LYS B 1 472 ? -15.125 19.719 2.832 1 78.62 472 LYS B O 1
ATOM 9088 N N . TRP B 1 473 ? -15.617 21.172 1.287 1 90.25 473 TRP B N 1
ATOM 9089 C CA . TRP B 1 473 ? -14.32 21.141 0.62 1 90.25 473 TRP B CA 1
ATOM 9090 C C . TRP B 1 473 ? -13.977 22.516 0.054 1 90.25 473 TRP B C 1
ATOM 9092 O O . TRP B 1 473 ? -14.844 23.391 -0.034 1 90.25 473 TRP B O 1
ATOM 9102 N N . ASN B 1 474 ? -12.727 22.719 -0.27 1 96.69 474 ASN B N 1
ATOM 9103 C CA . ASN B 1 474 ? -12.305 23.984 -0.874 1 96.69 474 ASN B CA 1
ATOM 9104 C C . ASN B 1 474 ? -13.07 24.266 -2.164 1 96.69 474 ASN B C 1
ATOM 9106 O O . ASN B 1 474 ? -13.305 23.359 -2.967 1 96.69 474 ASN B O 1
ATOM 9110 N N . HIS B 1 475 ? -13.531 25.422 -2.342 1 96.62 475 HIS B N 1
ATOM 9111 C CA . HIS B 1 475 ? -14.133 25.891 -3.584 1 96.62 475 HIS B CA 1
ATOM 9112 C C . HIS B 1 475 ? -14.047 27.422 -3.697 1 96.62 475 HIS B C 1
ATOM 9114 O O . HIS B 1 475 ? -13.875 28.109 -2.693 1 96.62 475 HIS B O 1
ATOM 9120 N N . PHE B 1 476 ? -14.148 27.953 -4.867 1 97.69 476 PHE B N 1
ATOM 9121 C CA . PHE B 1 476 ? -13.867 29.359 -5.156 1 97.69 476 PHE B CA 1
ATOM 9122 C C . PHE B 1 476 ? -14.797 30.266 -4.355 1 97.69 476 PHE B C 1
ATOM 9124 O O . PHE B 1 476 ? -14.359 31.281 -3.816 1 97.69 476 PHE B O 1
ATOM 9131 N N . HIS B 1 477 ? -16.047 29.938 -4.293 1 97.75 477 HIS B N 1
ATOM 9132 C CA . HIS B 1 477 ? -17.016 30.781 -3.59 1 97.75 477 HIS B CA 1
ATOM 9133 C C . HIS B 1 477 ? -16.609 30.984 -2.133 1 97.75 477 HIS B C 1
ATOM 9135 O O . HIS B 1 477 ? -16.703 32.094 -1.6 1 97.75 477 HIS B O 1
ATOM 9141 N N . ALA B 1 478 ? -16.156 29.938 -1.5 1 98.06 478 ALA B N 1
ATOM 9142 C CA . ALA B 1 478 ? -15.688 30.047 -0.123 1 98.06 478 ALA B CA 1
ATOM 9143 C C . ALA B 1 478 ? -14.5 31.016 -0.023 1 98.06 478 ALA B C 1
ATOM 9145 O O . ALA B 1 478 ? -14.461 31.859 0.873 1 98.06 478 ALA B O 1
ATOM 9146 N N . ALA B 1 479 ? -13.578 30.875 -0.932 1 98.56 479 ALA B N 1
ATOM 9147 C CA . ALA B 1 479 ? -12.406 31.75 -0.942 1 98.56 479 ALA B CA 1
ATOM 9148 C C . ALA B 1 479 ? -12.812 33.219 -1.12 1 98.56 479 ALA B C 1
ATOM 9150 O O . ALA B 1 479 ? -12.25 34.094 -0.472 1 98.56 479 ALA B O 1
ATOM 9151 N N . LEU B 1 480 ? -13.75 33.438 -2.004 1 98.62 480 LEU B N 1
ATOM 9152 C CA . LEU B 1 480 ? -14.234 34.781 -2.262 1 98.62 480 LEU B CA 1
ATOM 9153 C C . LEU B 1 480 ? -14.852 35.375 -1.006 1 98.62 480 LEU B C 1
ATOM 9155 O O . LEU B 1 480 ? -14.633 36.562 -0.702 1 98.62 480 LEU B O 1
ATOM 9159 N N . LEU B 1 481 ? -15.594 34.594 -0.344 1 98.44 481 LEU B N 1
ATOM 9160 C CA . LEU B 1 481 ? -16.266 35.094 0.85 1 98.44 481 LEU B CA 1
ATOM 9161 C C . LEU B 1 481 ? -15.273 35.312 1.983 1 98.44 481 LEU B C 1
ATOM 9163 O O . LEU B 1 481 ? -15.438 36.25 2.793 1 98.44 481 LEU B O 1
ATOM 9167 N N . GLU B 1 482 ? -14.258 34.531 2.07 1 98.69 482 GLU B N 1
ATOM 9168 C CA . GLU B 1 482 ? -13.164 34.812 2.998 1 98.69 482 GLU B CA 1
ATOM 9169 C C . GLU B 1 482 ? -12.492 36.125 2.686 1 98.69 482 GLU B C 1
ATOM 9171 O O . GLU B 1 482 ? -12.227 36.938 3.592 1 98.69 482 GLU B O 1
ATOM 9176 N N . ALA B 1 483 ? -12.266 36.344 1.41 1 98.88 483 ALA B N 1
ATOM 9177 C CA . ALA B 1 483 ? -11.695 37.625 0.993 1 98.88 483 ALA B CA 1
ATOM 9178 C C . ALA B 1 483 ? -12.586 38.781 1.414 1 98.88 483 ALA B C 1
ATOM 9180 O O . ALA B 1 483 ? -12.094 39.812 1.894 1 98.88 483 ALA B O 1
ATOM 9181 N N . ALA B 1 484 ? -13.867 38.656 1.154 1 98.88 484 ALA B N 1
ATOM 9182 C CA . ALA B 1 484 ? -14.836 39.656 1.533 1 98.88 484 ALA B CA 1
ATOM 9183 C C . ALA B 1 484 ? -14.797 39.938 3.035 1 98.88 484 ALA B C 1
ATOM 9185 O O . ALA B 1 484 ? -14.719 41.094 3.467 1 98.88 484 ALA B O 1
ATOM 9186 N N . PHE B 1 485 ? -14.797 38.938 3.75 1 98.5 485 PHE B N 1
ATOM 9187 C CA . PHE B 1 485 ? -14.766 39 5.203 1 98.5 485 PHE B CA 1
ATOM 9188 C C . PHE B 1 485 ? -13.508 39.719 5.68 1 98.5 485 PHE B C 1
ATOM 9190 O O . PHE B 1 485 ? -13.555 40.531 6.617 1 98.5 485 PHE B O 1
ATOM 9197 N N . MET B 1 486 ? -12.422 39.5 5.086 1 98.81 486 MET B N 1
ATOM 9198 C CA . MET B 1 486 ? -11.117 40 5.508 1 98.81 486 MET B CA 1
ATOM 9199 C C . MET B 1 486 ? -11.039 41.5 5.297 1 98.81 486 MET B C 1
ATOM 9201 O O . MET B 1 486 ? -10.195 42.188 5.898 1 98.81 486 MET B O 1
ATOM 9205 N N . THR B 1 487 ? -11.883 42.125 4.438 1 98.81 487 THR B N 1
ATOM 9206 C CA . THR B 1 487 ? -11.953 43.562 4.387 1 98.81 487 THR B CA 1
ATOM 9207 C C . THR B 1 487 ? -12.367 44.125 5.738 1 98.81 487 THR B C 1
ATOM 9209 O O . THR B 1 487 ? -11.922 45.219 6.125 1 98.81 487 THR B O 1
ATOM 9212 N N . GLY B 1 488 ? -13.242 43.375 6.355 1 98.62 488 GLY B N 1
ATOM 9213 C CA . GLY B 1 488 ? -13.656 43.781 7.691 1 98.62 488 GLY B CA 1
ATOM 9214 C C . GLY B 1 488 ? -12.555 43.656 8.719 1 98.62 488 GLY B C 1
ATOM 9215 O O . GLY B 1 488 ? -12.453 44.5 9.625 1 98.62 488 GLY B O 1
ATOM 9216 N N . LEU B 1 489 ? -11.734 42.656 8.641 1 98.69 489 LEU B N 1
ATOM 9217 C CA . LEU B 1 489 ? -10.555 42.531 9.5 1 98.69 489 LEU B CA 1
ATOM 9218 C C . LEU B 1 489 ? -9.656 43.75 9.328 1 98.69 489 LEU B C 1
ATOM 9220 O O . LEU B 1 489 ? -9.25 44.375 10.312 1 98.69 489 LEU B O 1
ATOM 9224 N N . GLU B 1 490 ? -9.438 44.031 8.102 1 98.44 490 GLU B N 1
ATOM 9225 C CA . GLU B 1 490 ? -8.508 45.125 7.754 1 98.44 490 GLU B CA 1
ATOM 9226 C C . GLU B 1 490 ? -9.031 46.469 8.211 1 98.44 490 GLU B C 1
ATOM 9228 O O . GLU B 1 490 ? -8.289 47.25 8.805 1 98.44 490 GLU B O 1
ATOM 9233 N N . ARG B 1 491 ? -10.281 46.75 7.992 1 97.88 491 ARG B N 1
ATOM 9234 C CA . ARG B 1 491 ? -10.891 48.031 8.391 1 97.88 491 ARG B CA 1
ATOM 9235 C C . ARG B 1 491 ? -10.812 48.219 9.898 1 97.88 491 ARG B C 1
ATOM 9237 O O . ARG B 1 491 ? -10.836 49.344 10.383 1 97.88 491 ARG B O 1
ATOM 9244 N N . ASN B 1 492 ? -10.695 47.156 10.555 1 98.5 492 ASN B N 1
ATOM 9245 C CA . ASN B 1 492 ? -10.695 47.188 12.016 1 98.5 492 ASN B CA 1
ATOM 9246 C C . ASN B 1 492 ? -9.328 46.812 12.586 1 98.5 492 ASN B C 1
ATOM 9248 O O . ASN B 1 492 ? -9.242 46.125 13.602 1 98.5 492 ASN B O 1
ATOM 9252 N N . ALA B 1 493 ? -8.32 47.25 11.945 1 98.38 493 ALA B N 1
ATOM 9253 C CA . ALA B 1 493 ? -6.953 46.906 12.344 1 98.38 493 ALA B CA 1
ATOM 9254 C C . ALA B 1 493 ? -6.621 47.5 13.711 1 98.38 493 ALA B C 1
ATOM 9256 O O . ALA B 1 493 ? -5.641 47.094 14.344 1 98.38 493 ALA B O 1
ATOM 9257 N N . ASP B 1 494 ? -7.387 48.438 14.195 1 97.94 494 ASP B N 1
ATOM 9258 C CA . ASP B 1 494 ? -7.164 49 15.531 1 97.94 494 ASP B CA 1
ATOM 9259 C C . ASP B 1 494 ? -7.488 47.969 16.609 1 97.94 494 ASP B C 1
ATOM 9261 O O . ASP B 1 494 ? -6.957 48.062 17.719 1 97.94 494 ASP B O 1
ATOM 9265 N N . ILE B 1 495 ? -8.328 47 16.266 1 98.12 495 ILE B N 1
ATOM 9266 C CA . ILE B 1 495 ? -8.703 46.031 17.297 1 98.12 495 ILE B CA 1
ATOM 9267 C C . ILE B 1 495 ? -8.336 44.625 16.828 1 98.12 495 ILE B C 1
ATOM 9269 O O . ILE B 1 495 ? -8.062 43.75 17.656 1 98.12 495 ILE B O 1
ATOM 9273 N N . VAL B 1 496 ? -8.359 44.344 15.578 1 98.62 496 VAL B N 1
ATOM 9274 C CA . VAL B 1 496 ? -7.938 43.031 15.062 1 98.62 496 VAL B CA 1
ATOM 9275 C C . VAL B 1 496 ? -6.438 43.062 14.781 1 98.62 496 VAL B C 1
ATOM 9277 O O . VAL B 1 496 ? -5.98 43.75 13.852 1 98.62 496 VAL B O 1
ATOM 9280 N N . HIS B 1 497 ? -5.738 42.219 15.547 1 98.56 497 HIS B N 1
ATOM 9281 C CA . HIS B 1 497 ? -4.285 42.312 15.461 1 98.56 497 HIS B CA 1
ATOM 9282 C C . HIS B 1 497 ? -3.701 41.094 14.742 1 98.56 497 HIS B C 1
ATOM 9284 O O . HIS B 1 497 ? -2.553 41.125 14.297 1 98.56 497 HIS B O 1
ATOM 9290 N N . MET B 1 498 ? -4.477 40.031 14.68 1 98.69 498 MET B N 1
ATOM 9291 C CA . MET B 1 498 ? -4.008 38.781 14.055 1 98.69 498 MET B CA 1
ATOM 9292 C C . MET B 1 498 ? -5.164 38.031 13.414 1 98.69 498 MET B C 1
ATOM 9294 O O . MET B 1 498 ? -6.293 38.062 13.914 1 98.69 498 MET B O 1
ATOM 9298 N N . ALA B 1 499 ? -4.863 37.312 12.336 1 98.75 499 ALA B N 1
ATOM 9299 C CA . ALA B 1 499 ? -5.82 36.438 11.672 1 98.75 499 ALA B CA 1
ATOM 9300 C C . ALA B 1 499 ? -5.105 35.312 10.938 1 98.75 499 ALA B C 1
ATOM 9302 O O . ALA B 1 499 ? -4.117 35.531 10.234 1 98.75 499 ALA B O 1
ATOM 9303 N N . THR B 1 500 ? -5.543 34.094 11.141 1 98.62 500 THR B N 1
ATOM 9304 C CA . THR B 1 500 ? -4.941 32.906 10.492 1 98.62 500 THR B CA 1
ATOM 9305 C C . THR B 1 500 ? -6.016 31.984 9.961 1 98.62 500 THR B C 1
ATOM 9307 O O . THR B 1 500 ? -6.945 31.625 10.688 1 98.62 500 THR B O 1
ATOM 9310 N N . TYR B 1 501 ? -5.902 31.578 8.633 1 98.19 501 TYR B N 1
ATOM 9311 C CA . TYR B 1 501 ? -6.738 30.547 8.047 1 98.19 501 TYR B CA 1
ATOM 9312 C C . TYR B 1 501 ? -6.395 29.172 8.617 1 98.19 501 TYR B C 1
ATOM 9314 O O . TYR B 1 501 ? -5.223 28.875 8.867 1 98.19 501 TYR B O 1
ATOM 9322 N N . ALA B 1 502 ? -7.414 28.328 8.867 1 97 502 ALA B N 1
ATOM 9323 C CA . ALA B 1 502 ? -7.195 26.984 9.383 1 97 502 ALA B CA 1
ATOM 9324 C C . ALA B 1 502 ? -8.188 25.984 8.773 1 97 502 ALA B C 1
ATOM 9326 O O . ALA B 1 502 ? -9.32 26.344 8.461 1 97 502 ALA B O 1
ATOM 9327 N N . PRO B 1 503 ? -7.809 24.688 8.438 1 96.69 503 PRO B N 1
ATOM 9328 C CA . PRO B 1 503 ? -6.461 24.188 8.711 1 96.69 503 PRO B CA 1
ATOM 9329 C C . PRO B 1 503 ? -5.492 24.438 7.555 1 96.69 503 PRO B C 1
ATOM 9331 O O . PRO B 1 503 ? -5.891 25 6.527 1 96.69 503 PRO B O 1
ATOM 9334 N N . LEU B 1 504 ? -4.27 24.047 7.773 1 98.5 504 LEU B N 1
ATOM 9335 C CA . LEU B 1 504 ? -3.209 24.484 6.867 1 98.5 504 LEU B CA 1
ATOM 9336 C C . LEU B 1 504 ? -2.949 23.422 5.797 1 98.5 504 LEU B C 1
ATOM 9338 O O . LEU B 1 504 ? -3.016 23.719 4.602 1 98.5 504 LEU B O 1
ATOM 9342 N N . PHE B 1 505 ? -2.662 22.188 6.227 1 98.62 505 PHE B N 1
ATOM 9343 C CA . PHE B 1 505 ? -2.184 21.156 5.32 1 98.62 505 PHE B CA 1
ATOM 9344 C C . PHE B 1 505 ? -3.125 19.953 5.324 1 98.62 505 PHE B C 1
ATOM 9346 O O . PHE B 1 505 ? -3.686 19.609 6.363 1 98.62 505 PHE B O 1
ATOM 9353 N N . ALA B 1 506 ? -3.178 19.281 4.137 1 98.25 506 ALA B N 1
ATOM 9354 C CA . ALA B 1 506 ? -3.861 17.984 4.082 1 98.25 506 ALA B CA 1
ATOM 9355 C C . ALA B 1 506 ? -3.229 17.078 3.039 1 98.25 506 ALA B C 1
ATOM 9357 O O . ALA B 1 506 ? -3.076 17.469 1.877 1 98.25 506 ALA B O 1
ATOM 9358 N N . HIS B 1 507 ? -2.848 15.938 3.492 1 98.5 507 HIS B N 1
ATOM 9359 C CA . HIS B 1 507 ? -2.477 14.914 2.527 1 98.5 507 HIS B CA 1
ATOM 9360 C C . HIS B 1 507 ? -3.707 14.336 1.836 1 98.5 507 HIS B C 1
ATOM 9362 O O . HIS B 1 507 ? -4.676 13.961 2.498 1 98.5 507 HIS B O 1
ATOM 9368 N N . VAL B 1 508 ? -3.666 14.156 0.566 1 97.75 508 VAL B N 1
ATOM 9369 C CA . VAL B 1 508 ? -4.84 13.773 -0.21 1 97.75 508 VAL B CA 1
ATOM 9370 C C . VAL B 1 508 ? -5.297 12.367 0.196 1 97.75 508 VAL B C 1
ATOM 9372 O O . VAL B 1 508 ? -6.477 12.039 0.088 1 97.75 508 VAL B O 1
ATOM 9375 N N . GLU B 1 509 ? -4.371 11.555 0.737 1 96.94 509 GLU B N 1
ATOM 9376 C CA . GLU B 1 509 ? -4.719 10.195 1.136 1 96.94 509 GLU B CA 1
ATOM 9377 C C . GLU B 1 509 ? -4.863 10.086 2.65 1 96.94 509 GLU B C 1
ATOM 9379 O O . GLU B 1 509 ? -5.113 9 3.178 1 96.94 509 GLU B O 1
ATOM 9384 N N . GLY B 1 510 ? -4.68 11.164 3.385 1 96.81 510 GLY B N 1
ATOM 9385 C CA . GLY B 1 510 ? -4.625 11.07 4.836 1 96.81 510 GLY B CA 1
ATOM 9386 C C . GLY B 1 510 ? -5.465 12.117 5.535 1 96.81 510 GLY B C 1
ATOM 9387 O O . GLY B 1 510 ? -5.355 12.305 6.746 1 96.81 510 GLY B O 1
ATOM 9388 N N . TRP B 1 511 ? -6.375 12.812 4.805 1 96.19 511 TRP B N 1
ATOM 9389 C CA . TRP B 1 511 ? -7.102 13.93 5.395 1 96.19 511 TRP B CA 1
ATOM 9390 C C . TRP B 1 511 ? -8.25 13.438 6.266 1 96.19 511 TRP B C 1
ATOM 9392 O O . TRP B 1 511 ? -8.828 12.375 6.008 1 96.19 511 TRP B O 1
ATOM 9402 N N . GLN B 1 512 ? -8.547 14.156 7.297 1 94.19 512 GLN B N 1
ATOM 9403 C CA . GLN B 1 512 ? -9.633 13.883 8.219 1 94.19 512 GLN B CA 1
ATOM 9404 C C . GLN B 1 512 ? -10.609 15.055 8.297 1 94.19 512 GLN B C 1
ATOM 9406 O O . GLN B 1 512 ? -11.766 14.883 8.672 1 94.19 512 GLN B O 1
ATOM 9411 N N . TRP B 1 513 ? -10.047 16.219 7.957 1 92.94 513 TRP B N 1
ATOM 9412 C CA . TRP B 1 513 ? -10.828 17.453 8.031 1 92.94 513 TRP B CA 1
ATOM 9413 C C . TRP B 1 513 ? -10.531 18.359 6.844 1 92.94 513 TRP B C 1
ATOM 9415 O O . TRP B 1 513 ? -9.375 18.547 6.473 1 92.94 513 TRP B O 1
ATOM 9425 N N . ARG B 1 514 ? -11.547 18.766 6.199 1 92.81 514 ARG B N 1
ATOM 9426 C CA . ARG B 1 514 ? -11.469 19.734 5.113 1 92.81 514 ARG B CA 1
ATOM 9427 C C . ARG B 1 514 ? -12.453 20.891 5.332 1 92.81 514 ARG B C 1
ATOM 9429 O O . ARG B 1 514 ? -13.453 20.719 6.027 1 92.81 514 ARG B O 1
ATOM 9436 N N . PRO B 1 515 ? -12.156 22.125 4.754 1 96 515 PRO B N 1
ATOM 9437 C CA . PRO B 1 515 ? -11.125 22.438 3.76 1 96 515 PRO B CA 1
ATOM 9438 C C . PRO B 1 515 ? -9.758 22.688 4.391 1 96 515 PRO B C 1
ATOM 9440 O O . PRO B 1 515 ? -9.641 22.75 5.617 1 96 515 PRO B O 1
ATOM 9443 N N . ASP B 1 516 ? -8.703 22.812 3.514 1 97.75 516 ASP B N 1
ATOM 9444 C CA . ASP B 1 516 ? -7.34 23.109 3.93 1 97.75 516 ASP B CA 1
ATOM 9445 C C . ASP B 1 516 ? -6.676 24.078 2.955 1 97.75 516 ASP B C 1
ATOM 9447 O O . ASP B 1 516 ? -7.066 24.172 1.789 1 97.75 516 ASP B O 1
ATOM 9451 N N . MET B 1 517 ? -5.73 24.766 3.381 1 98.38 517 MET B N 1
ATOM 9452 C CA . MET B 1 517 ? -5.098 25.828 2.59 1 98.38 517 MET B CA 1
ATOM 9453 C C . MET B 1 517 ? -4.195 25.234 1.514 1 98.38 517 MET B C 1
ATOM 9455 O O . MET B 1 517 ? -4.137 25.75 0.396 1 98.38 517 MET B O 1
ATOM 9459 N N . ILE B 1 518 ? -3.473 24.188 1.84 1 98.88 518 ILE B N 1
ATOM 9460 C CA . ILE B 1 518 ? -2.543 23.531 0.929 1 98.88 518 ILE B CA 1
ATOM 9461 C C . ILE B 1 518 ? -2.773 22.016 0.961 1 98.88 518 ILE B C 1
ATOM 9463 O O . ILE B 1 518 ? -2.783 21.406 2.033 1 98.88 518 ILE B O 1
ATOM 9467 N N . TRP B 1 519 ? -2.994 21.406 -0.175 1 98.62 519 TRP B N 1
ATOM 9468 C CA . TRP B 1 519 ? -3.078 19.953 -0.333 1 98.62 519 TRP B CA 1
ATOM 9469 C C . TRP B 1 519 ? -1.799 19.391 -0.949 1 98.62 519 TRP B C 1
ATOM 9471 O O . TRP B 1 519 ? -1.1 20.094 -1.683 1 98.62 519 TRP B O 1
ATOM 9481 N N . PHE B 1 520 ? -1.492 18.141 -0.621 1 98.81 520 PHE B N 1
ATOM 9482 C CA . PHE B 1 520 ? -0.258 17.578 -1.156 1 98.81 520 PHE B CA 1
ATOM 9483 C C . PHE B 1 520 ? -0.328 16.062 -1.194 1 98.81 520 PHE B C 1
ATOM 9485 O O . PHE B 1 520 ? -1.2 15.453 -0.565 1 98.81 520 PHE B O 1
ATOM 9492 N N . ASP B 1 521 ? 0.426 15.445 -2.078 1 98.56 521 ASP B N 1
ATOM 9493 C CA . ASP B 1 521 ? 0.783 14.031 -2.045 1 98.56 521 ASP B CA 1
ATOM 9494 C C . ASP B 1 521 ? 2.283 13.852 -1.822 1 98.56 521 ASP B C 1
ATOM 9496 O O . ASP B 1 521 ? 2.951 14.742 -1.294 1 98.56 521 ASP B O 1
ATOM 9500 N N . ASN B 1 522 ? 2.838 12.75 -2.148 1 98.62 522 ASN B N 1
ATOM 9501 C CA . ASN B 1 522 ? 4.219 12.445 -1.779 1 98.62 522 ASN B CA 1
ATOM 9502 C C . ASN B 1 522 ? 5.207 13.258 -2.609 1 98.62 522 ASN B C 1
ATOM 9504 O O . ASN B 1 522 ? 6.352 13.461 -2.195 1 98.62 522 ASN B O 1
ATOM 9508 N N . LEU B 1 523 ? 4.742 13.781 -3.773 1 98.56 523 LEU B N 1
ATOM 9509 C CA . LEU B 1 523 ? 5.719 14.414 -4.648 1 98.56 523 LEU B CA 1
ATOM 9510 C C . LEU B 1 523 ? 5.277 15.82 -5.031 1 98.56 523 LEU B C 1
ATOM 9512 O O . LEU B 1 523 ? 6.074 16.609 -5.539 1 98.56 523 LEU B O 1
ATOM 9516 N N . ASN B 1 524 ? 3.963 16.062 -4.801 1 98.5 524 ASN B N 1
ATOM 9517 C CA . ASN B 1 524 ? 3.398 17.328 -5.289 1 98.5 524 ASN B CA 1
ATOM 9518 C C . ASN B 1 524 ? 2.59 18.031 -4.203 1 98.5 524 ASN B C 1
ATOM 9520 O O . ASN B 1 524 ? 2.176 17.406 -3.227 1 98.5 524 ASN B O 1
ATOM 9524 N N . SER B 1 525 ? 2.422 19.312 -4.352 1 98.81 525 SER B N 1
ATOM 9525 C CA . SER B 1 525 ? 1.51 20.109 -3.533 1 98.81 525 SER B CA 1
ATOM 9526 C C . SER B 1 525 ? 0.73 21.094 -4.387 1 98.81 525 SER B C 1
ATOM 9528 O O . SER B 1 525 ? 1.111 21.391 -5.523 1 98.81 525 SER B O 1
ATOM 9530 N N . VAL B 1 526 ? -0.379 21.547 -3.904 1 98.81 526 VAL B N 1
ATOM 9531 C CA . VAL B 1 526 ? -1.2 22.516 -4.617 1 98.81 526 VAL B CA 1
ATOM 9532 C C . VAL B 1 526 ? -1.731 23.562 -3.641 1 98.81 526 VAL B C 1
ATOM 9534 O O . VAL B 1 526 ? -2.104 23.234 -2.514 1 98.81 526 VAL B O 1
ATOM 9537 N N . ARG B 1 527 ? -1.605 24.828 -4.043 1 98.81 527 ARG B N 1
ATOM 9538 C CA . ARG B 1 527 ? -2.182 25.953 -3.332 1 98.81 527 ARG B CA 1
ATOM 9539 C C . ARG B 1 527 ? -3.645 26.156 -3.717 1 98.81 527 ARG B C 1
ATOM 9541 O O . ARG B 1 527 ? -3.979 26.219 -4.902 1 98.81 527 ARG B O 1
ATOM 9548 N N . THR B 1 528 ? -4.48 26.203 -2.777 1 98.69 528 THR B N 1
ATOM 9549 C CA . THR B 1 528 ? -5.895 26.438 -3.047 1 98.69 528 THR B CA 1
ATOM 9550 C C . THR B 1 528 ? -6.152 27.922 -3.338 1 98.69 528 THR B C 1
ATOM 9552 O O . THR B 1 528 ? -5.254 28.75 -3.193 1 98.69 528 THR B O 1
ATOM 9555 N N . VAL B 1 529 ? -7.371 28.219 -3.717 1 98.69 529 VAL B N 1
ATOM 9556 C CA . VAL B 1 529 ? -7.699 29.625 -3.953 1 98.69 529 VAL B CA 1
ATOM 9557 C C . VAL B 1 529 ? -7.723 30.375 -2.627 1 98.69 529 VAL B C 1
ATOM 9559 O O . VAL B 1 529 ? -7.348 31.547 -2.568 1 98.69 529 VAL B O 1
ATOM 9562 N N . SER B 1 530 ? -8.148 29.75 -1.552 1 98.69 530 SER B N 1
ATOM 9563 C CA . SER B 1 530 ? -8.055 30.359 -0.226 1 98.69 530 SER B CA 1
ATOM 9564 C C . SER B 1 530 ? -6.621 30.734 0.113 1 98.69 530 SER B C 1
ATOM 9566 O O . SER B 1 530 ? -6.383 31.75 0.762 1 98.69 530 SER B O 1
ATOM 9568 N N . TYR B 1 531 ? -5.684 29.891 -0.32 1 98.75 531 TYR B N 1
ATOM 9569 C CA . TYR B 1 531 ? -4.27 30.234 -0.161 1 98.75 531 TYR B CA 1
ATOM 9570 C C . TYR B 1 531 ? -3.953 31.578 -0.799 1 98.75 531 TYR B C 1
ATOM 9572 O O . TYR B 1 531 ? -3.307 32.438 -0.181 1 98.75 531 TYR B O 1
ATOM 9580 N N . TYR B 1 532 ? -4.352 31.766 -1.981 1 98.88 532 TYR B N 1
ATOM 9581 C CA . TYR B 1 532 ? -4.043 33 -2.719 1 98.88 532 TYR B CA 1
ATOM 9582 C C . TYR B 1 532 ? -4.707 34.188 -2.076 1 98.88 532 TYR B C 1
ATOM 9584 O O . TYR B 1 532 ? -4.156 35.312 -2.098 1 98.88 532 TYR B O 1
ATOM 9592 N N . VAL B 1 533 ? -5.895 34 -1.529 1 98.94 533 VAL B N 1
ATOM 9593 C CA . VAL B 1 533 ? -6.547 35.094 -0.806 1 98.94 533 VAL B CA 1
ATOM 9594 C C . VAL B 1 533 ? -5.68 35.531 0.374 1 98.94 533 VAL B C 1
ATOM 9596 O O . VAL B 1 533 ? -5.391 36.719 0.539 1 98.94 533 VAL B O 1
ATOM 9599 N N . GLN B 1 534 ? -5.281 34.562 1.166 1 98.88 534 GLN B N 1
ATOM 9600 C CA . GLN B 1 534 ? -4.43 34.875 2.312 1 98.88 534 GLN B CA 1
ATOM 9601 C C . GLN B 1 534 ? -3.133 35.531 1.87 1 98.88 534 GLN B C 1
ATOM 9603 O O . GLN B 1 534 ? -2.672 36.5 2.506 1 98.88 534 GLN B O 1
ATOM 9608 N N . GLN B 1 535 ? -2.555 35.031 0.817 1 98.81 535 GLN B N 1
ATOM 9609 C CA . GLN B 1 535 ? -1.302 35.562 0.298 1 98.81 535 GLN B CA 1
ATOM 9610 C C . GLN B 1 535 ? -1.469 37 -0.16 1 98.81 535 GLN B C 1
ATOM 9612 O O . GLN B 1 535 ? -0.617 37.844 0.116 1 98.81 535 GLN B O 1
ATOM 9617 N N . LEU B 1 536 ? -2.545 37.344 -0.874 1 98.81 536 LEU B N 1
ATOM 9618 C CA . LEU B 1 536 ? -2.789 38.688 -1.367 1 98.81 536 LEU B CA 1
ATOM 9619 C C . LEU B 1 536 ? -2.93 39.656 -0.211 1 98.81 536 LEU B C 1
ATOM 9621 O O . LEU B 1 536 ? -2.418 40.781 -0.278 1 98.81 536 LEU B O 1
ATOM 9625 N N . TYR B 1 537 ? -3.625 39.281 0.785 1 98.88 537 TYR B N 1
ATOM 9626 C CA . TYR B 1 537 ? -3.74 40.156 1.942 1 98.88 537 TYR B CA 1
ATOM 9627 C C . TYR B 1 537 ? -2.395 40.344 2.635 1 98.88 537 TYR B C 1
ATOM 9629 O O . TYR B 1 537 ? -1.998 41.469 2.965 1 98.88 537 TYR B O 1
ATOM 9637 N N . ALA B 1 538 ? -1.639 39.281 2.844 1 98.75 538 ALA B N 1
ATOM 9638 C CA . ALA B 1 538 ? -0.368 39.344 3.562 1 98.75 538 ALA B CA 1
ATOM 9639 C C . ALA B 1 538 ? 0.663 40.156 2.801 1 98.75 538 ALA B C 1
ATOM 9641 O O . ALA B 1 538 ? 1.431 40.906 3.402 1 98.75 538 ALA B O 1
ATOM 9642 N N . GLN B 1 539 ? 0.663 40.031 1.519 1 98.25 539 GLN B N 1
ATOM 9643 C CA . GLN B 1 539 ? 1.646 40.719 0.691 1 98.25 539 GLN B CA 1
ATOM 9644 C C . GLN B 1 539 ? 1.238 42.188 0.451 1 98.25 539 GLN B C 1
ATOM 9646 O O . GLN B 1 539 ? 2.047 43 -0.008 1 98.25 539 GLN B O 1
ATOM 9651 N N . ASN B 1 540 ? -0.046 42.531 0.758 1 98.38 540 ASN B N 1
ATOM 9652 C CA . ASN B 1 540 ? -0.567 43.875 0.569 1 98.38 540 ASN B CA 1
ATOM 9653 C C . ASN B 1 540 ? -1.187 44.406 1.853 1 98.38 540 ASN B C 1
ATOM 9655 O O . ASN B 1 540 ? -2.217 45.094 1.812 1 98.38 540 ASN B O 1
ATOM 9659 N N . LYS B 1 541 ? -0.625 44.094 2.939 1 97.44 541 LYS B N 1
ATOM 9660 C CA . LYS B 1 541 ? -1.148 44.438 4.258 1 97.44 541 LYS B CA 1
ATOM 9661 C C . LYS B 1 541 ? -1.105 45.938 4.492 1 97.44 541 LYS B C 1
ATOM 9663 O O . LYS B 1 541 ? -1.973 46.5 5.172 1 97.44 541 LYS B O 1
ATOM 9668 N N . GLY B 1 542 ? -0.112 46.688 3.922 1 97.69 542 GLY B N 1
ATOM 9669 C CA . GLY B 1 542 ? 0.098 48.094 4.203 1 97.69 542 GLY B CA 1
ATOM 9670 C C . GLY B 1 542 ? 0.537 48.344 5.633 1 97.69 542 GLY B C 1
ATOM 9671 O O . GLY B 1 542 ? 0.957 47.438 6.34 1 97.69 542 GLY B O 1
ATOM 9672 N N . THR B 1 543 ? 0.524 49.656 6.012 1 98.25 543 THR B N 1
ATOM 9673 C CA . THR B 1 543 ? 0.962 50.062 7.348 1 98.25 543 THR B CA 1
ATOM 9674 C C . THR B 1 543 ? -0.176 50.719 8.109 1 98.25 543 THR B C 1
ATOM 9676 O O . THR B 1 543 ? -0.221 50.656 9.344 1 98.25 543 THR B O 1
ATOM 9679 N N . ASN B 1 544 ? -1.085 51.375 7.363 1 98.5 544 ASN B N 1
ATOM 9680 C CA . ASN B 1 544 ? -2.209 52.062 7.977 1 98.5 544 ASN B CA 1
ATOM 9681 C C . ASN B 1 544 ? -3.486 51.906 7.156 1 98.5 544 ASN B C 1
ATOM 9683 O O . ASN B 1 544 ? -3.445 51.938 5.926 1 98.5 544 ASN B O 1
ATOM 9687 N N . VAL B 1 545 ? -4.555 51.844 7.879 1 98.5 545 VAL B N 1
ATOM 9688 C CA . VAL B 1 545 ? -5.855 51.844 7.219 1 98.5 545 VAL B CA 1
ATOM 9689 C C . VAL B 1 545 ? -6.164 53.219 6.652 1 98.5 545 VAL B C 1
ATOM 9691 O O . VAL B 1 545 ? -5.797 54.25 7.246 1 98.5 545 VAL B O 1
ATOM 9694 N N . LEU B 1 546 ? -6.727 53.25 5.438 1 98.31 546 LEU B N 1
ATOM 9695 C CA . LEU B 1 546 ? -7.359 54.469 4.91 1 98.31 546 LEU B CA 1
ATOM 9696 C C . LEU B 1 546 ? -8.875 54.344 4.973 1 98.31 546 LEU B C 1
ATOM 9698 O O . LEU B 1 546 ? -9.453 53.375 4.469 1 98.31 546 LEU B O 1
ATOM 9702 N N . PRO B 1 547 ? -9.523 55.344 5.57 1 97.38 547 PRO B N 1
ATOM 9703 C CA . PRO B 1 547 ? -10.984 55.281 5.555 1 97.38 547 PRO B CA 1
ATOM 9704 C C . PRO B 1 547 ? -11.555 55.25 4.141 1 97.38 547 PRO B C 1
ATOM 9706 O O . PRO B 1 547 ? -11.164 56.031 3.283 1 97.38 547 PRO B O 1
ATOM 9709 N N . LEU B 1 548 ? -12.344 54.281 3.848 1 98.06 548 LEU B N 1
ATOM 9710 C CA . LEU B 1 548 ? -13.039 54.094 2.582 1 98.06 548 LEU B CA 1
ATOM 9711 C C . LEU B 1 548 ? -14.547 53.969 2.805 1 98.06 548 LEU B C 1
ATOM 9713 O O . LEU B 1 548 ? -14.984 53.156 3.635 1 98.06 548 LEU B O 1
ATOM 9717 N N . THR B 1 549 ? -15.328 54.781 2.074 1 97.56 549 THR B N 1
ATOM 9718 C CA . THR B 1 549 ? -16.781 54.719 2.24 1 97.56 549 THR B CA 1
ATOM 9719 C C . THR B 1 549 ? -17.484 54.75 0.885 1 97.56 549 THR B C 1
ATOM 9721 O O . THR B 1 549 ? -16.891 55.156 -0.116 1 97.56 549 THR B O 1
ATOM 9724 N N . MET B 1 550 ? -18.547 54.188 0.833 1 97.75 550 MET B N 1
ATOM 9725 C CA . MET B 1 550 ? -19.562 54.344 -0.208 1 97.75 550 MET B CA 1
ATOM 9726 C C . MET B 1 550 ? -20.844 54.938 0.355 1 97.75 550 MET B C 1
ATOM 9728 O O . MET B 1 550 ? -21.422 54.406 1.303 1 97.75 550 MET B O 1
ATOM 9732 N N . ASN B 1 551 ? -21.266 56.125 -0.116 1 96.31 551 ASN B N 1
ATOM 9733 C CA . ASN B 1 551 ? -22.375 56.875 0.455 1 96.31 551 ASN B CA 1
ATOM 9734 C C . ASN B 1 551 ? -22.188 57.125 1.948 1 96.31 551 ASN B C 1
ATOM 9736 O O . ASN B 1 551 ? -23.094 56.906 2.746 1 96.31 551 ASN B O 1
ATOM 9740 N N . LYS B 1 552 ? -20.953 57.344 2.32 1 95.56 552 LYS B N 1
ATOM 9741 C CA . LYS B 1 552 ? -20.531 57.781 3.654 1 95.56 552 LYS B CA 1
ATOM 9742 C C . LYS B 1 552 ? -20.656 56.625 4.652 1 95.56 552 LYS B C 1
ATOM 9744 O O . LYS B 1 552 ? -20.703 56.844 5.863 1 95.56 552 LYS B O 1
ATOM 9749 N N . LYS B 1 553 ? -20.703 55.406 4.145 1 97.19 553 LYS B N 1
ATOM 9750 C CA . LYS B 1 553 ? -20.734 54.219 4.992 1 97.19 553 LYS B CA 1
ATOM 9751 C C . LYS B 1 553 ? -19.641 53.219 4.609 1 97.19 553 LYS B C 1
ATOM 9753 O O . LYS B 1 553 ? -19.234 53.156 3.447 1 97.19 553 LYS B O 1
ATOM 9758 N N . PRO B 1 554 ? -19.188 52.5 5.66 1 97.69 554 PRO B N 1
ATOM 9759 C CA . PRO B 1 554 ? -18.266 51.438 5.293 1 97.69 554 PRO B CA 1
ATOM 9760 C C . PRO B 1 554 ? -18.875 50.438 4.297 1 97.69 554 PRO B C 1
ATOM 9762 O O . PRO B 1 554 ? -20.078 50.219 4.305 1 97.69 554 PRO B O 1
ATOM 9765 N N . VAL B 1 555 ? -18.078 49.906 3.438 1 98.62 555 VAL B N 1
ATOM 9766 C CA . VAL B 1 555 ? -18.547 48.938 2.43 1 98.62 555 VAL B CA 1
ATOM 9767 C C . VAL B 1 555 ? -18.422 47.531 2.969 1 98.62 555 VAL B C 1
ATOM 9769 O O . VAL B 1 555 ? -17.375 46.906 2.861 1 98.62 555 VAL B O 1
ATOM 9772 N N . THR B 1 556 ? -19.562 46.969 3.457 1 98.56 556 THR B N 1
ATOM 9773 C CA . THR B 1 556 ? -19.531 45.719 4.234 1 98.56 556 THR B CA 1
ATOM 9774 C C . THR B 1 556 ? -20.484 44.688 3.629 1 98.56 556 THR B C 1
ATOM 9776 O O . THR B 1 556 ? -20.891 43.75 4.309 1 98.56 556 THR B O 1
ATOM 9779 N N . GLY B 1 557 ? -20.875 44.875 2.387 1 97.81 557 GLY B N 1
ATOM 9780 C CA . GLY 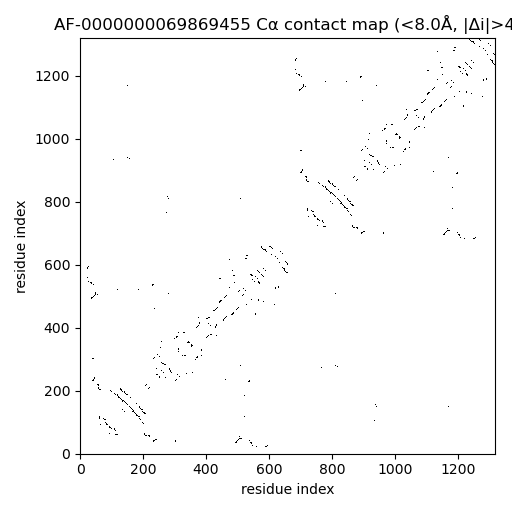B 1 557 ? -21.844 44 1.766 1 97.81 557 GLY B CA 1
ATOM 9781 C C . GLY B 1 557 ? -23.25 44.219 2.254 1 97.81 557 GLY B C 1
ATOM 9782 O O . GLY B 1 557 ? -24.141 43.406 2.029 1 97.81 557 GLY B O 1
ATOM 9783 N N . ALA B 1 558 ? -23.516 45.281 2.904 1 96.62 558 ALA B N 1
ATOM 9784 C CA . ALA B 1 558 ? -24.844 45.594 3.449 1 96.62 558 ALA B CA 1
ATOM 9785 C C . ALA B 1 558 ? -25.844 45.844 2.332 1 96.62 558 ALA B C 1
ATOM 9787 O O . ALA B 1 558 ? -25.469 45.969 1.162 1 96.62 558 ALA B O 1
ATOM 9788 N N . GLU B 1 559 ? -27.094 45.906 2.799 1 93.69 559 GLU B N 1
ATOM 9789 C CA . GLU B 1 559 ? -28.141 46.25 1.841 1 93.69 559 GLU B CA 1
ATOM 9790 C C . GLU B 1 559 ? -27.859 47.562 1.114 1 93.69 559 GLU B C 1
ATOM 9792 O O . GLU B 1 559 ? -27.438 48.531 1.735 1 93.69 559 GLU B O 1
ATOM 9797 N N . GLY B 1 560 ? -27.969 47.469 -0.189 1 93.62 560 GLY B N 1
ATOM 9798 C CA . GLY B 1 560 ? -27.766 48.656 -0.983 1 93.62 560 GLY B CA 1
ATOM 9799 C C . GLY B 1 560 ? -26.344 48.781 -1.487 1 93.62 560 GLY B C 1
ATOM 9800 O O . GLY B 1 560 ? -26.031 49.719 -2.256 1 93.62 560 GLY B O 1
ATOM 9801 N N . GLN B 1 561 ? -25.547 47.875 -1.123 1 97.25 561 GLN B N 1
ATOM 9802 C CA . GLN B 1 561 ? -24.156 48 -1.524 1 97.25 561 GLN B CA 1
ATOM 9803 C C . GLN B 1 561 ? -23.812 47 -2.631 1 97.25 561 GLN B C 1
ATOM 9805 O O . GLN B 1 561 ? -22.625 46.688 -2.838 1 97.25 561 GLN B O 1
ATOM 9810 N N . ASN B 1 562 ? -24.781 46.375 -3.223 1 97.38 562 ASN B N 1
ATOM 9811 C CA . ASN B 1 562 ? -24.703 45.594 -4.445 1 97.38 562 ASN B CA 1
ATOM 9812 C C . ASN B 1 562 ? -23.719 44.438 -4.301 1 97.38 562 ASN B C 1
ATOM 9814 O O . ASN B 1 562 ? -23 44.125 -5.242 1 97.38 562 ASN B O 1
ATOM 9818 N N . GLY B 1 563 ? -23.531 43.906 -3.076 1 98.06 563 GLY B N 1
ATOM 9819 C CA . GLY B 1 563 ? -22.672 42.75 -2.855 1 98.06 563 GLY B CA 1
ATOM 9820 C C . GLY B 1 563 ? -21.203 43.094 -2.754 1 98.06 563 GLY B C 1
ATOM 9821 O O . GLY B 1 563 ? -20.344 42.188 -2.832 1 98.06 563 GLY B O 1
ATOM 9822 N N . LEU B 1 564 ? -20.906 44.375 -2.541 1 98.81 564 LEU B N 1
ATOM 9823 C CA . LEU B 1 564 ? -19.516 44.844 -2.541 1 98.81 564 LEU B CA 1
ATOM 9824 C C . LEU B 1 564 ? -18.969 44.938 -1.12 1 98.81 564 LEU B C 1
ATOM 9826 O O . LEU B 1 564 ? -19.688 45.344 -0.202 1 98.81 564 LEU B O 1
ATOM 9830 N N . PHE B 1 565 ? -17.797 44.5 -0.904 1 98.88 565 PHE B N 1
ATOM 9831 C CA . PHE B 1 565 ? -16.953 44.656 0.271 1 98.88 565 PHE B CA 1
ATOM 9832 C C . PHE B 1 565 ? -15.656 45.375 -0.097 1 98.88 565 PHE B C 1
ATOM 9834 O O . PHE B 1 565 ? -15.086 45.125 -1.155 1 98.88 565 PHE B O 1
ATOM 9841 N N . ALA B 1 566 ? -15.156 46.25 0.796 1 98.88 566 ALA B N 1
ATOM 9842 C CA . ALA B 1 566 ? -13.938 46.938 0.384 1 98.88 566 ALA B CA 1
ATOM 9843 C C . ALA B 1 566 ? -13.18 47.5 1.593 1 98.88 566 ALA B C 1
ATOM 9845 O O . ALA B 1 566 ? -13.781 47.781 2.633 1 98.88 566 ALA B O 1
ATOM 9846 N N . SER B 1 567 ? -11.93 47.625 1.479 1 98.75 567 SER B N 1
ATOM 9847 C CA . SER B 1 567 ? -11.016 48.281 2.41 1 98.75 567 SER B CA 1
ATOM 9848 C C . SER B 1 567 ? -9.836 48.906 1.679 1 98.75 567 SER B C 1
ATOM 9850 O O . SER B 1 567 ? -9.594 48.594 0.508 1 98.75 567 SER B O 1
ATOM 9852 N N . ALA B 1 568 ? -9.172 49.812 2.303 1 98.69 568 ALA B N 1
ATOM 9853 C CA . ALA B 1 568 ? -8.016 50.469 1.715 1 98.69 568 ALA B CA 1
ATOM 9854 C C . ALA B 1 568 ? -6.918 50.688 2.75 1 98.69 568 ALA B C 1
ATOM 9856 O O . ALA B 1 568 ? -7.199 50.906 3.93 1 98.69 568 ALA B O 1
ATOM 9857 N N . VAL B 1 569 ? -5.707 50.656 2.262 1 98.69 569 VAL B N 1
ATOM 9858 C CA . VAL B 1 569 ? -4.566 50.844 3.158 1 98.69 569 VAL B CA 1
ATOM 9859 C C . VAL B 1 569 ? -3.488 51.688 2.467 1 98.69 569 VAL B C 1
ATOM 9861 O O . VAL B 1 569 ? -3.467 51.781 1.238 1 98.69 569 VAL B O 1
ATOM 9864 N N . TYR B 1 570 ? -2.699 52.312 3.279 1 98.19 570 TYR B N 1
ATOM 9865 C CA . TYR B 1 570 ? -1.467 52.969 2.854 1 98.19 570 TYR B CA 1
ATOM 9866 C C . TYR B 1 570 ? -0.247 52.156 3.273 1 98.19 570 TYR B C 1
ATOM 9868 O O . TYR B 1 570 ? -0.162 51.688 4.414 1 98.19 570 TYR B O 1
ATOM 9876 N N . ASP B 1 571 ? 0.628 51.938 2.324 1 97.88 571 ASP B N 1
ATOM 9877 C CA . ASP B 1 571 ? 1.929 51.344 2.613 1 97.88 571 ASP B CA 1
ATOM 9878 C C . ASP B 1 571 ? 3.027 52.375 2.633 1 97.88 571 ASP B C 1
ATOM 9880 O O . ASP B 1 571 ? 3.551 52.781 1.583 1 97.88 571 ASP B O 1
ATOM 9884 N N . LYS B 1 572 ? 3.412 52.719 3.768 1 96.31 572 LYS B N 1
ATOM 9885 C CA . LYS B 1 572 ? 4.375 53.812 3.918 1 96.31 572 LYS B CA 1
ATOM 9886 C C . LYS B 1 572 ? 5.742 53.406 3.365 1 96.31 572 LYS B C 1
ATOM 9888 O O . LYS B 1 572 ? 6.484 54.25 2.865 1 96.31 572 LYS B O 1
ATOM 9893 N N . ASP B 1 573 ? 6.098 52.188 3.51 1 95.88 573 ASP B N 1
ATOM 9894 C CA . ASP B 1 573 ? 7.418 51.719 3.092 1 95.88 573 ASP B CA 1
ATOM 9895 C C . ASP B 1 573 ? 7.543 51.75 1.569 1 95.88 573 ASP B C 1
ATOM 9897 O O . ASP B 1 573 ? 8.617 52.031 1.032 1 95.88 573 ASP B O 1
ATOM 9901 N N . LYS B 1 574 ? 6.422 51.469 0.946 1 95.81 574 LYS B N 1
ATOM 9902 C CA . LYS B 1 574 ? 6.438 51.406 -0.514 1 95.81 574 LYS B CA 1
ATOM 9903 C C . LYS B 1 574 ? 5.812 52.688 -1.107 1 95.81 574 LYS B C 1
ATOM 9905 O O . LYS B 1 574 ? 5.855 52.875 -2.322 1 95.81 574 LYS B O 1
ATOM 9910 N N . ASN B 1 575 ? 5.234 53.5 -0.304 1 96.31 575 ASN B N 1
ATOM 9911 C CA . ASN B 1 575 ? 4.469 54.656 -0.72 1 96.31 575 ASN B CA 1
ATOM 9912 C C . ASN B 1 575 ? 3.369 54.312 -1.711 1 96.31 575 ASN B C 1
ATOM 9914 O O . ASN B 1 575 ? 3.277 54.875 -2.791 1 96.31 575 ASN B O 1
ATOM 9918 N N . GLU B 1 576 ? 2.6 53.375 -1.338 1 97.5 576 GLU B N 1
ATOM 9919 C CA . GLU B 1 576 ? 1.531 52.875 -2.195 1 97.5 576 GLU B CA 1
ATOM 9920 C C . GLU B 1 576 ? 0.174 53 -1.505 1 97.5 576 GLU B C 1
ATOM 9922 O O . GLU B 1 576 ? 0.068 52.781 -0.295 1 97.5 576 GLU B O 1
ATOM 9927 N N . LEU B 1 577 ? -0.804 53.375 -2.273 1 98.06 577 LEU B N 1
ATOM 9928 C CA . LEU B 1 577 ? -2.203 53.219 -1.886 1 98.06 577 LEU B CA 1
ATOM 9929 C C . LEU B 1 577 ? -2.803 51.938 -2.445 1 98.06 577 LEU B C 1
ATOM 9931 O O . LEU B 1 577 ? -2.695 51.688 -3.645 1 98.06 577 LEU B O 1
ATOM 9935 N N . ILE B 1 578 ? -3.379 51.125 -1.578 1 98.75 578 ILE B N 1
ATOM 9936 C CA . ILE B 1 578 ? -3.889 49.812 -1.973 1 98.75 578 ILE B CA 1
ATOM 9937 C C . ILE B 1 578 ? -5.367 49.719 -1.605 1 98.75 578 ILE B C 1
ATOM 9939 O O . ILE B 1 578 ? -5.75 49.969 -0.462 1 98.75 578 ILE B O 1
ATOM 9943 N N . VAL B 1 579 ? -6.191 49.406 -2.539 1 98.81 579 VAL B N 1
ATOM 9944 C CA . VAL B 1 579 ? -7.621 49.219 -2.322 1 98.81 579 VAL B CA 1
ATOM 9945 C C . VAL B 1 579 ? -8.016 47.781 -2.643 1 98.81 579 VAL B C 1
ATOM 9947 O O . VAL B 1 579 ? -7.645 47.25 -3.689 1 98.81 579 VAL B O 1
ATOM 9950 N N . LYS B 1 580 ? -8.695 47.094 -1.787 1 98.94 580 LYS B N 1
ATOM 9951 C CA . LYS B 1 580 ? -9.211 45.75 -1.962 1 98.94 580 LYS B CA 1
ATOM 9952 C C . LYS B 1 580 ? -10.727 45.75 -2.062 1 98.94 580 LYS B C 1
ATOM 9954 O O . LYS B 1 580 ? -11.414 46.312 -1.213 1 98.94 580 LYS B O 1
ATOM 9959 N N . VAL B 1 581 ? -11.273 45.156 -3.072 1 98.88 581 VAL B N 1
ATOM 9960 C CA . VAL B 1 581 ? -12.711 45.125 -3.316 1 98.88 581 VAL B CA 1
ATOM 9961 C C . VAL B 1 581 ? -13.148 43.719 -3.682 1 98.88 581 VAL B C 1
ATOM 9963 O O . VAL B 1 581 ? -12.547 43.094 -4.551 1 98.88 581 VAL B O 1
ATOM 9966 N N . ALA B 1 582 ? -14.141 43.188 -3.016 1 98.88 582 ALA B N 1
ATOM 9967 C CA . ALA B 1 582 ? -14.773 41.906 -3.369 1 98.88 582 ALA B CA 1
ATOM 9968 C C . ALA B 1 582 ? -16.188 42.125 -3.891 1 98.88 582 ALA B C 1
ATOM 9970 O O . ALA B 1 582 ? -17 42.781 -3.234 1 98.88 582 ALA B O 1
ATOM 9971 N N . ASN B 1 583 ? -16.453 41.688 -5.078 1 98.75 583 ASN B N 1
ATOM 9972 C CA . ASN B 1 583 ? -17.812 41.594 -5.621 1 98.75 583 ASN B CA 1
ATOM 9973 C C . ASN B 1 583 ? -18.391 40.219 -5.453 1 98.75 583 ASN B C 1
ATOM 9975 O O . ASN B 1 583 ? -18.016 39.281 -6.172 1 98.75 583 ASN B O 1
ATOM 9979 N N . THR B 1 584 ? -19.344 40.062 -4.551 1 98.38 584 THR B N 1
ATOM 9980 C CA . THR B 1 584 ? -19.906 38.75 -4.262 1 98.38 584 THR B CA 1
ATOM 9981 C C . THR B 1 584 ? -21.203 38.531 -5.031 1 98.38 584 THR B C 1
ATOM 9983 O O . THR B 1 584 ? -21.875 37.531 -4.863 1 98.38 584 THR B O 1
ATOM 9986 N N . SER B 1 585 ? -21.547 39.531 -5.902 1 97.19 585 SER B N 1
ATOM 9987 C CA . SER B 1 585 ? -22.766 39.406 -6.695 1 97.19 585 SER B CA 1
ATOM 9988 C C . SER B 1 585 ? -22.5 38.688 -8.016 1 97.19 585 SER B C 1
ATOM 9990 O O . SER B 1 585 ? -21.344 38.531 -8.414 1 97.19 585 SER B O 1
ATOM 9992 N N . ASP B 1 586 ? -23.562 38.344 -8.695 1 96 586 ASP B N 1
ATOM 9993 C CA . ASP B 1 586 ? -23.469 37.656 -9.984 1 96 586 ASP B CA 1
ATOM 9994 C C . ASP B 1 586 ? -23.531 38.656 -11.141 1 96 586 ASP B C 1
ATOM 9996 O O . ASP B 1 586 ? -23.75 38.25 -12.289 1 96 586 ASP B O 1
ATOM 10000 N N . LYS B 1 587 ? -23.281 39.938 -10.797 1 96.44 587 LYS B N 1
ATOM 10001 C CA . LYS B 1 587 ? -23.312 41 -11.812 1 96.44 587 LYS B CA 1
ATOM 10002 C C . LYS B 1 587 ? -22.016 41.781 -11.828 1 96.44 587 LYS B C 1
ATOM 10004 O O . LYS B 1 587 ? -21.359 41.938 -10.797 1 96.44 587 LYS B O 1
ATOM 10009 N N . THR B 1 588 ? -21.703 42.188 -13.008 1 97.75 588 THR B N 1
ATOM 10010 C CA . THR B 1 588 ? -20.625 43.188 -13.094 1 97.75 588 THR B CA 1
ATOM 10011 C C . THR B 1 588 ? -21.016 44.469 -12.367 1 97.75 588 THR B C 1
ATOM 10013 O O . THR B 1 588 ? -22.141 44.938 -12.516 1 97.75 588 THR B O 1
ATOM 10016 N N . GLN B 1 589 ? -20.125 45 -11.617 1 98 589 GLN B N 1
ATOM 10017 C CA . GLN B 1 589 ? -20.391 46.219 -10.867 1 98 589 GLN B CA 1
ATOM 10018 C C . GLN B 1 589 ? -19.469 47.344 -11.336 1 98 589 GLN B C 1
ATOM 10020 O O . GLN B 1 589 ? -18.25 47.219 -11.266 1 98 589 GLN B O 1
ATOM 10025 N N . PRO B 1 590 ? -20.062 48.469 -11.828 1 97.69 590 PRO B N 1
ATOM 10026 C CA . PRO B 1 590 ? -19.219 49.656 -12.023 1 97.69 590 PRO B CA 1
ATOM 10027 C C . PRO B 1 590 ? -18.703 50.219 -10.711 1 97.69 590 PRO B C 1
ATOM 10029 O O . PRO B 1 590 ? -19.469 50.438 -9.781 1 97.69 590 PRO B O 1
ATOM 10032 N N . VAL B 1 591 ? -17.391 50.469 -10.602 1 97.69 591 VAL B N 1
ATOM 10033 C CA . VAL B 1 591 ? -16.75 50.938 -9.375 1 97.69 591 VAL B CA 1
ATOM 10034 C C . VAL B 1 591 ? -15.898 52.156 -9.68 1 97.69 591 VAL B C 1
ATOM 10036 O O . VAL B 1 591 ? -15.203 52.219 -10.695 1 97.69 591 VAL B O 1
ATOM 10039 N N . SER B 1 592 ? -16.078 53.188 -8.906 1 97.62 592 SER B N 1
ATOM 10040 C CA . SER B 1 592 ? -15.203 54.344 -8.945 1 97.62 592 SER B CA 1
ATOM 10041 C C . SER B 1 592 ? -14.453 54.5 -7.625 1 97.62 592 SER B C 1
ATOM 10043 O O . SER B 1 592 ? -15.062 54.531 -6.555 1 97.62 592 SER B O 1
ATOM 10045 N N . LEU B 1 593 ? -13.148 54.562 -7.676 1 98.31 593 LEU B N 1
ATOM 10046 C CA . LEU B 1 593 ? -12.281 54.844 -6.531 1 98.31 593 LEU B CA 1
ATOM 10047 C C . LEU B 1 593 ? -11.773 56.281 -6.57 1 98.31 593 LEU B C 1
ATOM 10049 O O . LEU B 1 593 ? -11.016 56.656 -7.473 1 98.31 593 LEU B O 1
ATOM 10053 N N . THR B 1 594 ? -12.211 57.062 -5.652 1 97.38 594 THR B N 1
ATOM 10054 C CA . THR B 1 594 ? -11.781 58.469 -5.586 1 97.38 594 THR B CA 1
ATOM 10055 C C . THR B 1 594 ? -10.922 58.719 -4.348 1 97.38 594 THR B C 1
ATOM 10057 O O . THR B 1 594 ? -11.367 58.469 -3.223 1 97.38 594 THR B O 1
ATOM 10060 N N . PHE B 1 595 ? -9.727 59.219 -4.605 1 97.31 595 PHE B N 1
ATOM 10061 C CA . PHE B 1 595 ? -8.797 59.531 -3.516 1 97.31 595 PHE B CA 1
ATOM 10062 C C . PHE B 1 595 ? -8.867 61 -3.121 1 97.31 595 PHE B C 1
ATOM 10064 O O . PHE B 1 595 ? -8.523 61.875 -3.914 1 97.31 595 PHE B O 1
ATOM 10071 N N . GLU B 1 596 ? -9.297 61.219 -1.962 1 96 596 GLU B N 1
ATOM 10072 C CA . GLU B 1 596 ? -9.398 62.594 -1.446 1 96 596 GLU B CA 1
ATOM 10073 C C . GLU B 1 596 ? -8.273 62.875 -0.458 1 96 596 GLU B C 1
ATOM 10075 O O . GLU B 1 596 ? -7.781 61.969 0.226 1 96 596 GLU B O 1
ATOM 10080 N N . GLY B 1 597 ? -7.883 64.188 -0.417 1 93.06 597 GLY B N 1
ATOM 10081 C CA . GLY B 1 597 ? -6.895 64.625 0.558 1 93.06 597 GLY B CA 1
ATOM 10082 C C . GLY B 1 597 ? -5.484 64.688 0 1 93.06 597 GLY B C 1
ATOM 10083 O O . GLY B 1 597 ? -4.555 65.062 0.69 1 93.06 597 GLY B O 1
ATOM 10084 N N . LEU B 1 598 ? -5.262 64.25 -1.195 1 91.94 598 LEU B N 1
ATOM 10085 C CA . LEU B 1 598 ? -3.963 64.312 -1.85 1 91.94 598 LEU B CA 1
ATOM 10086 C C . LEU B 1 598 ? -3.672 65.812 -2.24 1 91.94 598 LEU B C 1
ATOM 10088 O O . LEU B 1 598 ? -4.594 66.562 -2.537 1 91.94 598 LEU B O 1
ATOM 10092 N N . LYS B 1 599 ? -2.406 66.062 -2.148 1 88.06 599 LYS B N 1
ATOM 10093 C CA . LYS B 1 599 ? -1.997 67.375 -2.605 1 88.06 599 LYS B CA 1
ATOM 10094 C C . LYS B 1 599 ? -2.027 67.5 -4.129 1 88.06 599 LYS B C 1
ATOM 10096 O O . LYS B 1 599 ? -1.98 66.438 -4.816 1 88.06 599 LYS B O 1
ATOM 10101 N N . LYS B 1 600 ? -2.059 68.688 -4.512 1 82.94 600 LYS B N 1
ATOM 10102 C CA . LYS B 1 600 ? -2.135 68.938 -5.949 1 82.94 600 LYS B CA 1
ATOM 10103 C C . LYS B 1 600 ? -0.918 68.375 -6.672 1 82.94 600 LYS B C 1
ATOM 10105 O O . LYS B 1 600 ? -1.023 67.875 -7.809 1 82.94 600 LYS B O 1
ATOM 10110 N N . GLN B 1 601 ? 0.179 68.312 -5.93 1 86.94 601 GLN B N 1
ATOM 10111 C CA . GLN B 1 601 ? 1.418 67.812 -6.555 1 86.94 601 GLN B CA 1
ATOM 10112 C C . GLN B 1 601 ? 1.548 66.312 -6.48 1 86.94 601 GLN B C 1
ATOM 10114 O O . GLN B 1 601 ? 2.367 65.75 -7.184 1 86.94 601 GLN B O 1
ATOM 10119 N N . ASP B 1 602 ? 0.625 65.75 -5.672 1 90.19 602 ASP B N 1
ATOM 10120 C CA . ASP B 1 602 ? 0.694 64.312 -5.559 1 90.19 602 ASP B CA 1
ATOM 10121 C C . ASP B 1 602 ? 0.188 63.625 -6.832 1 90.19 602 ASP B C 1
ATOM 10123 O O . ASP B 1 602 ? -0.839 64 -7.387 1 90.19 602 ASP B O 1
ATOM 10127 N N . VAL B 1 603 ? 0.978 62.656 -7.371 1 91.19 603 VAL B N 1
ATOM 10128 C CA . VAL B 1 603 ? 0.62 61.906 -8.57 1 91.19 603 VAL B CA 1
ATOM 10129 C C . VAL B 1 603 ? 0.501 60.438 -8.227 1 91.19 603 VAL B C 1
ATOM 10131 O O . VAL B 1 603 ? 1.379 59.875 -7.57 1 91.19 603 VAL B O 1
ATOM 10134 N N . LEU B 1 604 ? -0.602 59.906 -8.547 1 93.62 604 LEU B N 1
ATOM 10135 C CA . LEU B 1 604 ? -0.762 58.469 -8.484 1 93.62 604 LEU B CA 1
ATOM 10136 C C . LEU B 1 604 ? -0.388 57.812 -9.812 1 93.62 604 LEU B C 1
ATOM 10138 O O . LEU B 1 604 ? -0.909 58.188 -10.867 1 93.62 604 LEU B O 1
ATOM 10142 N N . SER B 1 605 ? 0.665 56.906 -9.727 1 92 605 SER B N 1
ATOM 10143 C CA . SER B 1 605 ? 1.185 56.281 -10.945 1 92 605 SER B CA 1
ATOM 10144 C C . SER B 1 605 ? 1.345 54.781 -10.766 1 92 605 SER B C 1
ATOM 10146 O O . SER B 1 605 ? 0.991 54.25 -9.719 1 92 605 SER B O 1
ATOM 10148 N N . GLU B 1 606 ? 1.604 54.062 -11.836 1 90.5 606 GLU B N 1
ATOM 10149 C CA . GLU B 1 606 ? 1.921 52.625 -11.844 1 90.5 606 GLU B CA 1
ATOM 10150 C C . GLU B 1 606 ? 0.748 51.812 -11.328 1 90.5 606 GLU B C 1
ATOM 10152 O O . GLU B 1 606 ? 0.928 50.906 -10.5 1 90.5 606 GLU B O 1
ATOM 10157 N N . GLY B 1 607 ? -0.34 52.25 -11.719 1 94.62 607 GLY B N 1
ATOM 10158 C CA . GLY B 1 607 ? -1.542 51.531 -11.328 1 94.62 607 GLY B CA 1
ATOM 10159 C C . GLY B 1 607 ? -1.542 50.062 -11.773 1 94.62 607 GLY B C 1
ATOM 10160 O O . GLY B 1 607 ? -1.165 49.75 -12.898 1 94.62 607 GLY B O 1
ATOM 10161 N N . ARG B 1 608 ? -1.859 49.094 -10.805 1 97.5 608 ARG B N 1
ATOM 10162 C CA . ARG B 1 608 ? -2.012 47.688 -11.062 1 97.5 608 ARG B CA 1
ATOM 10163 C C . ARG B 1 608 ? -3.285 47.156 -10.422 1 97.5 608 ARG B C 1
ATOM 10165 O O . ARG B 1 608 ? -3.717 47.625 -9.383 1 97.5 608 ARG B O 1
ATOM 10172 N N . CYS B 1 609 ? -3.854 46.188 -11.086 1 98.31 609 CYS B N 1
ATOM 10173 C CA . CYS B 1 609 ? -5 45.469 -10.562 1 98.31 609 CYS B CA 1
ATOM 10174 C C . CYS B 1 609 ? -4.73 43.969 -10.555 1 98.31 609 CYS B C 1
ATOM 10176 O O . CYS B 1 609 ? -4.359 43.375 -11.578 1 98.31 609 CYS B O 1
ATOM 10178 N N . ILE B 1 610 ? -4.82 43.344 -9.414 1 98.81 610 ILE B N 1
ATOM 10179 C CA . ILE B 1 610 ? -4.73 41.875 -9.281 1 98.81 610 ILE B CA 1
ATOM 10180 C C . ILE B 1 610 ? -6.117 41.312 -9.016 1 98.81 610 ILE B C 1
ATOM 10182 O O . ILE B 1 610 ? -6.805 41.719 -8.078 1 98.81 610 ILE B O 1
ATOM 10186 N N . THR B 1 611 ? -6.547 40.344 -9.852 1 98.69 611 THR B N 1
ATOM 10187 C CA . THR B 1 611 ? -7.891 39.812 -9.695 1 98.69 611 THR B CA 1
ATOM 10188 C C . THR B 1 611 ? -7.84 38.312 -9.445 1 98.69 611 THR B C 1
ATOM 10190 O O . THR B 1 611 ? -6.918 37.625 -9.914 1 98.69 611 THR B O 1
ATOM 10193 N N . LEU B 1 612 ? -8.703 37.812 -8.648 1 98.56 612 LEU B N 1
ATOM 10194 C CA . LEU B 1 612 ? -9.062 36.406 -8.461 1 98.56 612 LEU B CA 1
ATOM 10195 C C . LEU B 1 612 ? -10.531 36.188 -8.805 1 98.56 612 LEU B C 1
ATOM 10197 O O . LEU B 1 612 ? -11.422 36.781 -8.188 1 98.56 612 LEU B O 1
ATOM 10201 N N . SER B 1 613 ? -10.797 35.375 -9.789 1 98.06 613 SER B N 1
ATOM 10202 C CA . SER B 1 613 ? -12.164 35.156 -10.227 1 98.06 613 SER B CA 1
ATOM 10203 C C . SER B 1 613 ? -12.305 33.781 -10.867 1 98.06 613 SER B C 1
ATOM 10205 O O . SER B 1 613 ? -11.32 33.188 -11.312 1 98.06 613 SER B O 1
ATOM 10207 N N . SER B 1 614 ? -13.484 33.188 -10.758 1 96.88 614 SER B N 1
ATOM 10208 C CA . SER B 1 614 ? -13.82 31.938 -11.43 1 96.88 614 SER B CA 1
ATOM 10209 C C . SER B 1 614 ? -15.289 31.922 -11.852 1 96.88 614 SER B C 1
ATOM 10211 O O . SER B 1 614 ? -16.156 32.375 -11.102 1 96.88 614 SER B O 1
ATOM 10213 N N . LEU B 1 615 ? -15.539 31.422 -13.07 1 93.81 615 LEU B N 1
ATOM 10214 C CA . LEU B 1 615 ? -16.906 31.234 -13.531 1 93.81 615 LEU B CA 1
ATOM 10215 C C . LEU B 1 615 ? -17.578 30.078 -12.805 1 93.81 615 LEU B C 1
ATOM 10217 O O . LEU B 1 615 ? -18.797 30.078 -12.617 1 93.81 615 LEU B O 1
ATOM 10221 N N . ASP B 1 616 ? -16.812 29.156 -12.461 1 95.94 616 ASP B N 1
ATOM 10222 C CA . ASP B 1 616 ? -17.297 28 -11.695 1 95.94 616 ASP B CA 1
ATOM 10223 C C . ASP B 1 616 ? -17.062 28.203 -10.203 1 95.94 616 ASP B C 1
ATOM 10225 O O . ASP B 1 616 ? -15.938 28.047 -9.719 1 95.94 616 ASP B O 1
ATOM 10229 N N . GLN B 1 617 ? -18.141 28.422 -9.453 1 95.62 617 GLN B N 1
ATOM 10230 C CA . GLN B 1 617 ? -18.062 28.766 -8.031 1 95.62 617 GLN B CA 1
ATOM 10231 C C . GLN B 1 617 ? -17.656 27.547 -7.195 1 95.62 617 GLN B C 1
ATOM 10233 O O . GLN B 1 617 ? -17.234 27.703 -6.047 1 95.62 617 GLN B O 1
ATOM 10238 N N . ASP B 1 618 ? -17.75 26.312 -7.758 1 95.44 618 ASP B N 1
ATOM 10239 C CA . ASP B 1 618 ? -17.453 25.094 -7.016 1 95.44 618 ASP B CA 1
ATOM 10240 C C . ASP B 1 618 ? -16.047 24.578 -7.348 1 95.44 618 ASP B C 1
ATOM 10242 O O . ASP B 1 618 ? -15.586 23.609 -6.754 1 95.44 618 ASP B O 1
ATOM 10246 N N . LYS B 1 619 ? -15.414 25.281 -8.203 1 95.75 619 LYS B N 1
ATOM 10247 C CA . LYS B 1 619 ? -14.102 24.844 -8.664 1 95.75 619 LYS B CA 1
ATOM 10248 C C . LYS B 1 619 ? -13.008 25.312 -7.707 1 95.75 619 LYS B C 1
ATOM 10250 O O . LYS B 1 619 ? -13.172 26.312 -7.008 1 95.75 619 LYS B O 1
ATOM 10255 N N . ASP B 1 620 ? -11.945 24.578 -7.586 1 97.44 620 ASP B N 1
ATOM 10256 C CA . ASP B 1 620 ? -10.703 24.969 -6.934 1 97.44 620 ASP B CA 1
ATOM 10257 C C . ASP B 1 620 ? -9.5 24.312 -7.605 1 97.44 620 ASP B C 1
ATOM 10259 O O . ASP B 1 620 ? -9.656 23.562 -8.57 1 97.44 620 ASP B O 1
ATOM 10263 N N . ASN B 1 621 ? -8.312 24.766 -7.168 1 98.38 621 ASN B N 1
ATOM 10264 C CA . ASN B 1 621 ? -7.102 24.094 -7.637 1 98.38 621 ASN B CA 1
ATOM 10265 C C . ASN B 1 621 ? -6.988 22.688 -7.078 1 98.38 621 ASN B C 1
ATOM 10267 O O . ASN B 1 621 ? -7.406 22.422 -5.949 1 98.38 621 ASN B O 1
ATOM 10271 N N . THR B 1 622 ? -6.508 21.734 -7.836 1 96.94 622 THR B N 1
ATOM 10272 C CA . THR B 1 622 ? -6.242 20.344 -7.465 1 96.94 622 THR B CA 1
ATOM 10273 C C . THR B 1 622 ? -4.828 19.938 -7.875 1 96.94 622 THR B C 1
ATOM 10275 O O . THR B 1 622 ? -4.152 20.672 -8.602 1 96.94 622 THR B O 1
ATOM 10278 N N . LEU B 1 623 ? -4.379 18.875 -7.414 1 97.75 623 LEU B N 1
ATOM 10279 C CA . LEU B 1 623 ? -3.057 18.391 -7.801 1 97.75 623 LEU B CA 1
ATOM 10280 C C . LEU B 1 623 ? -2.965 18.203 -9.312 1 97.75 623 LEU B C 1
ATOM 10282 O O . LEU B 1 623 ? -1.905 18.406 -9.906 1 97.75 623 LEU B O 1
ATOM 10286 N N . GLU B 1 624 ? -4.047 17.812 -9.969 1 97 624 GLU B N 1
ATOM 10287 C CA . GLU B 1 624 ? -4.082 17.594 -11.406 1 97 624 GLU B CA 1
ATOM 10288 C C . GLU B 1 624 ? -4.082 18.922 -12.164 1 97 624 GLU B C 1
ATOM 10290 O O . GLU B 1 624 ? -3.529 19.016 -13.258 1 97 624 GLU B O 1
ATOM 10295 N N . GLN B 1 625 ? -4.797 19.953 -11.602 1 97.88 625 GLN B N 1
ATOM 10296 C CA . GLN B 1 625 ? -4.871 21.297 -12.172 1 97.88 625 GLN B CA 1
ATOM 10297 C C . GLN B 1 625 ? -4.48 22.344 -11.141 1 97.88 625 GLN B C 1
ATOM 10299 O O . GLN B 1 625 ? -5.324 23.141 -10.703 1 97.88 625 GLN B O 1
ATOM 10304 N N . PRO B 1 626 ? -3.219 22.359 -10.828 1 98.25 626 PRO B N 1
ATOM 10305 C CA . PRO B 1 626 ? -2.779 23.141 -9.672 1 98.25 626 PRO B CA 1
ATOM 10306 C C . PRO B 1 626 ? -2.867 24.656 -9.906 1 98.25 626 PRO B C 1
ATOM 10308 O O . PRO B 1 626 ? -2.764 25.438 -8.961 1 98.25 626 PRO B O 1
ATOM 10311 N N . PHE B 1 627 ? -3.09 25.141 -11.172 1 98.19 627 PHE B N 1
ATOM 10312 C CA . PHE B 1 627 ? -3.084 26.562 -11.484 1 98.19 627 PHE B CA 1
ATOM 10313 C C . PHE B 1 627 ? -4.359 26.953 -12.219 1 98.19 627 PHE B C 1
ATOM 10315 O O . PHE B 1 627 ? -4.336 27.844 -13.078 1 98.19 627 PHE B O 1
ATOM 10322 N N . ALA B 1 628 ? -5.406 26.203 -11.938 1 98 628 ALA B N 1
ATOM 10323 C CA . ALA B 1 628 ? -6.68 26.5 -12.594 1 98 628 ALA B CA 1
ATOM 10324 C C . ALA B 1 628 ? -7.164 27.906 -12.25 1 98 628 ALA B C 1
ATOM 10326 O O . ALA B 1 628 ? -7.715 28.594 -13.102 1 98 628 ALA B O 1
ATOM 10327 N N . ILE B 1 629 ? -7.059 28.328 -11 1 98.5 629 ILE B N 1
ATOM 10328 C CA . ILE B 1 629 ? -7.441 29.641 -10.516 1 98.5 629 ILE B CA 1
ATOM 10329 C C . ILE B 1 629 ? -6.27 30.281 -9.773 1 98.5 629 ILE B C 1
ATOM 10331 O O . ILE B 1 629 ? -5.945 29.875 -8.656 1 98.5 629 ILE B O 1
ATOM 10335 N N . THR B 1 630 ? -5.645 31.266 -10.336 1 98.5 630 THR B N 1
ATOM 10336 C CA . THR B 1 630 ? -4.52 31.984 -9.758 1 98.5 630 THR B CA 1
ATOM 10337 C C . THR B 1 630 ? -4.703 33.5 -9.914 1 98.5 630 THR B C 1
ATOM 10339 O O . THR B 1 630 ? -5.465 33.938 -10.773 1 98.5 630 THR B O 1
ATOM 10342 N N . PRO B 1 631 ? -4.074 34.344 -9.07 1 98.69 631 PRO B N 1
ATOM 10343 C CA . PRO B 1 631 ? -4.148 35.781 -9.25 1 98.69 631 PRO B CA 1
ATOM 10344 C C . PRO B 1 631 ? -3.641 36.25 -10.617 1 98.69 631 PRO B C 1
ATOM 10346 O O . PRO B 1 631 ? -2.619 35.719 -11.102 1 98.69 631 PRO B O 1
ATOM 10349 N N . GLN B 1 632 ? -4.434 37.156 -11.234 1 98.38 632 GLN B N 1
ATOM 10350 C CA . GLN B 1 632 ? -4.055 37.75 -12.508 1 98.38 632 GLN B CA 1
ATOM 10351 C C . GLN B 1 632 ? -3.803 39.25 -12.359 1 98.38 632 GLN B C 1
ATOM 10353 O O . GLN B 1 632 ? -4.656 39.969 -11.859 1 98.38 632 GLN B O 1
ATOM 10358 N N . GLU B 1 633 ? -2.652 39.688 -12.75 1 98.12 633 GLU B N 1
ATOM 10359 C CA . GLU B 1 633 ? -2.297 41.094 -12.625 1 98.12 633 GLU B CA 1
ATOM 10360 C C . GLU B 1 633 ? -2.369 41.812 -13.969 1 98.12 633 GLU B C 1
ATOM 10362 O O . GLU B 1 633 ? -1.881 41.281 -14.977 1 98.12 633 GLU B O 1
ATOM 10367 N N . THR B 1 634 ? -3.047 42.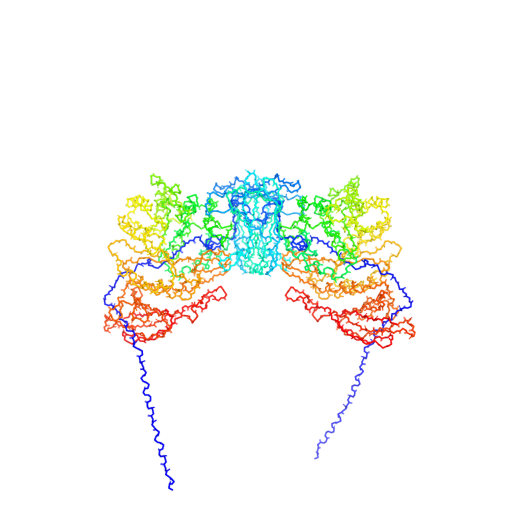969 -13.984 1 97.62 634 THR B N 1
ATOM 10368 C CA . THR B 1 634 ? -3.131 43.812 -15.164 1 97.62 634 THR B CA 1
ATOM 10369 C C . THR B 1 634 ? -2.85 45.281 -14.805 1 97.62 634 THR B C 1
ATOM 10371 O O . THR B 1 634 ? -3.139 45.688 -13.688 1 97.62 634 THR B O 1
ATOM 10374 N N . PRO B 1 635 ? -2.273 46.031 -15.758 1 97 635 PRO B N 1
ATOM 10375 C CA . PRO B 1 635 ? -2.135 47.469 -15.5 1 97 635 PRO B CA 1
ATOM 10376 C C . PRO B 1 635 ? -3.469 48.219 -15.547 1 97 635 PRO B C 1
ATOM 10378 O O . PRO B 1 635 ? -4.371 47.812 -16.297 1 97 635 PRO B O 1
ATOM 10381 N N . VAL B 1 636 ? -3.576 49.219 -14.727 1 96 636 VAL B N 1
ATOM 10382 C CA . VAL B 1 636 ? -4.746 50.094 -14.789 1 96 636 VAL B CA 1
ATOM 10383 C C . VAL B 1 636 ? -4.297 51.562 -14.852 1 96 636 VAL B C 1
ATOM 10385 O O . VAL B 1 636 ? -3.25 51.906 -14.305 1 96 636 VAL B O 1
ATOM 10388 N N . THR B 1 637 ? -5.125 52.344 -15.555 1 92.81 637 THR B N 1
ATOM 10389 C CA . THR B 1 637 ? -4.809 53.781 -15.68 1 92.81 637 THR B CA 1
ATOM 10390 C C . THR B 1 637 ? -5.727 54.625 -14.797 1 92.81 637 THR B C 1
ATOM 10392 O O . THR B 1 637 ? -6.949 54.531 -14.898 1 92.81 637 THR B O 1
ATOM 10395 N N . ILE B 1 638 ? -5.121 55.312 -13.914 1 92.56 638 ILE B N 1
ATOM 10396 C CA . ILE B 1 638 ? -5.855 56.219 -13.039 1 92.56 638 ILE B CA 1
ATOM 10397 C C . ILE B 1 638 ? -5.852 57.625 -13.641 1 92.56 638 ILE B C 1
ATOM 10399 O O . ILE B 1 638 ? -4.859 58.062 -14.234 1 92.56 638 ILE B O 1
ATOM 10403 N N . ASN B 1 639 ? -6.969 58.375 -13.633 1 91.44 639 ASN B N 1
ATOM 10404 C CA . ASN B 1 639 ? -7.105 59.75 -14.07 1 91.44 639 ASN B CA 1
ATOM 10405 C C . ASN B 1 639 ? -7.117 60.719 -12.891 1 91.44 639 ASN B C 1
ATOM 10407 O O . ASN B 1 639 ? -8.141 60.906 -12.227 1 91.44 639 ASN B O 1
ATOM 10411 N N . GLY B 1 640 ? -5.992 61.406 -12.75 1 91.62 640 GLY B N 1
ATOM 10412 C CA . GLY B 1 640 ? -5.867 62.219 -11.539 1 91.62 640 GLY B CA 1
ATOM 10413 C C . GLY B 1 640 ? -5.863 61.375 -10.273 1 91.62 640 GLY B C 1
ATOM 10414 O O . GLY B 1 640 ? -4.98 60.531 -10.07 1 91.62 640 GLY B O 1
ATOM 10415 N N . HIS B 1 641 ? -6.957 61.719 -9.531 1 95.12 641 HIS B N 1
ATOM 10416 C CA . HIS B 1 641 ? -7.039 61.031 -8.25 1 95.12 641 HIS B CA 1
ATOM 10417 C C . HIS B 1 641 ? -8.242 60.094 -8.203 1 95.12 641 HIS B C 1
ATOM 10419 O O . HIS B 1 641 ? -8.773 59.781 -7.125 1 95.12 641 HIS B O 1
ATOM 10425 N N . ALA B 1 642 ? -8.602 59.562 -9.422 1 95.06 642 ALA B N 1
ATOM 10426 C CA . ALA B 1 642 ? -9.758 58.688 -9.461 1 95.06 642 ALA B CA 1
ATOM 10427 C C . ALA B 1 642 ? -9.57 57.594 -10.508 1 95.06 642 ALA B C 1
ATOM 10429 O O . ALA B 1 642 ? -9.008 57.844 -11.578 1 95.06 642 ALA B O 1
ATOM 10430 N N . LEU B 1 643 ? -10 56.406 -10.156 1 96.56 643 LEU B N 1
ATOM 10431 C CA . LEU B 1 643 ? -10.102 55.312 -11.086 1 96.56 643 LEU B CA 1
ATOM 10432 C C . LEU B 1 643 ? -11.562 54.875 -11.289 1 96.56 643 LEU B C 1
ATOM 10434 O O . LEU B 1 643 ? -12.297 54.688 -10.312 1 96.56 643 LEU B O 1
ATOM 10438 N N . THR B 1 644 ? -12.023 54.844 -12.461 1 96 644 THR B N 1
ATOM 10439 C CA . THR B 1 644 ? -13.312 54.281 -12.812 1 96 644 THR B CA 1
ATOM 10440 C C . THR B 1 644 ? -13.125 52.969 -13.578 1 96 644 THR B C 1
ATOM 10442 O O . THR B 1 644 ? -12.383 52.906 -14.562 1 96 644 THR B O 1
ATOM 10445 N N . THR B 1 645 ? -13.75 51.906 -13.062 1 96.31 645 THR B N 1
ATOM 10446 C CA . THR B 1 645 ? -13.57 50.594 -13.672 1 96.31 645 THR B CA 1
ATOM 10447 C C . THR B 1 645 ? -14.812 49.75 -13.469 1 96.31 645 THR B C 1
ATOM 10449 O O . THR B 1 645 ? -15.797 50.188 -12.875 1 96.31 645 THR B O 1
ATOM 10452 N N . GLU B 1 646 ? -14.812 48.531 -14.094 1 96.88 646 GLU B N 1
ATOM 10453 C CA . GLU B 1 646 ? -15.836 47.531 -13.898 1 96.88 646 GLU B CA 1
ATOM 10454 C C . GLU B 1 646 ? -15.258 46.281 -13.188 1 96.88 646 GLU B C 1
ATOM 10456 O O . GLU B 1 646 ? -14.188 45.812 -13.555 1 96.88 646 GLU B O 1
ATOM 10461 N N . LEU B 1 647 ? -15.883 45.906 -12.141 1 97.81 647 LEU B N 1
ATOM 10462 C CA . LEU B 1 647 ? -15.492 44.719 -11.43 1 97.81 647 LEU B CA 1
ATOM 10463 C C . LEU B 1 647 ? -16.438 43.562 -11.758 1 97.81 647 LEU B C 1
ATOM 10465 O O . LEU B 1 647 ? -17.641 43.625 -11.508 1 97.81 647 LEU B O 1
ATOM 10469 N N . GLY B 1 648 ? -15.906 42.469 -12.367 1 97.38 648 GLY B N 1
ATOM 10470 C CA . GLY B 1 648 ? -16.703 41.344 -12.797 1 97.38 648 GLY B CA 1
ATOM 10471 C C . GLY B 1 648 ? -17.422 40.656 -11.656 1 97.38 648 GLY B C 1
ATOM 10472 O O . GLY B 1 648 ? -17.094 40.875 -10.492 1 97.38 648 GLY B O 1
ATOM 10473 N N . PRO B 1 649 ? -18.469 39.781 -12.023 1 97.94 649 PRO B N 1
ATOM 10474 C CA . PRO B 1 649 ? -19.156 39 -10.992 1 97.94 649 PRO B CA 1
ATOM 10475 C C . PRO B 1 649 ? -18.234 38.062 -10.25 1 97.94 649 PRO B C 1
ATOM 10477 O O . PRO B 1 649 ? -17.297 37.5 -10.836 1 97.94 649 PRO B O 1
ATOM 10480 N N . ASN B 1 650 ? -18.516 37.938 -8.953 1 98 650 ASN B N 1
ATOM 10481 C CA . ASN B 1 650 ? -17.781 36.969 -8.156 1 98 650 ASN B CA 1
ATOM 10482 C C . ASN B 1 650 ? -16.266 37.125 -8.336 1 98 650 ASN B C 1
ATOM 10484 O O . ASN B 1 650 ? -15.586 36.188 -8.75 1 98 650 ASN B O 1
ATOM 10488 N N . THR B 1 651 ? -15.781 38.312 -7.98 1 98.69 651 THR B N 1
ATOM 10489 C CA . THR B 1 651 ? -14.383 38.656 -8.219 1 98.69 651 THR B CA 1
ATOM 10490 C C . THR B 1 651 ? -13.781 39.344 -7.012 1 98.69 651 THR B C 1
ATOM 10492 O O . THR B 1 651 ? -14.43 40.188 -6.391 1 98.69 651 THR B O 1
ATOM 10495 N N . PHE B 1 652 ? -12.625 39.031 -6.633 1 98.81 652 PHE B N 1
ATOM 10496 C CA . PHE B 1 652 ? -11.805 39.781 -5.68 1 98.81 652 PHE B CA 1
ATOM 10497 C C . PHE B 1 652 ? -10.703 40.531 -6.398 1 98.81 652 PHE B C 1
ATOM 10499 O O . PHE B 1 652 ? -9.977 39.969 -7.219 1 98.81 652 PHE B O 1
ATOM 10506 N N . ALA B 1 653 ? -10.594 41.812 -6.074 1 98.88 653 ALA B N 1
ATOM 10507 C CA . ALA B 1 653 ? -9.609 42.656 -6.75 1 98.88 653 ALA B CA 1
ATOM 10508 C C . ALA B 1 653 ? -8.773 43.438 -5.746 1 98.88 653 ALA B C 1
ATOM 10510 O O . ALA B 1 653 ? -9.297 43.938 -4.73 1 98.88 653 ALA B O 1
ATOM 10511 N N . VAL B 1 654 ? -7.5 43.625 -6.055 1 98.94 654 VAL B N 1
ATOM 10512 C CA . VAL B 1 654 ? -6.57 44.5 -5.332 1 98.94 654 VAL B CA 1
ATOM 10513 C C . VAL B 1 654 ? -6.008 45.562 -6.277 1 98.94 654 VAL B C 1
ATOM 10515 O O . VAL B 1 654 ? -5.336 45.219 -7.258 1 98.94 654 VAL B O 1
ATOM 10518 N N . TYR B 1 655 ? -6.348 46.812 -6.004 1 98.69 655 TYR B N 1
ATOM 10519 C CA . TYR B 1 655 ? -5.824 47.938 -6.77 1 98.69 655 TYR B CA 1
ATOM 10520 C C . TYR B 1 655 ? -4.656 48.594 -6.043 1 98.69 655 TYR B C 1
ATOM 10522 O O . TYR B 1 655 ? -4.727 48.844 -4.84 1 98.69 655 TYR B O 1
ATOM 10530 N N . LYS B 1 656 ? -3.582 48.844 -6.746 1 98.31 656 LYS B N 1
ATOM 10531 C CA . LYS B 1 656 ? -2.387 49.469 -6.168 1 98.31 656 LYS B CA 1
ATOM 10532 C C . LYS B 1 656 ? -1.936 50.656 -6.984 1 98.31 656 LYS B C 1
ATOM 10534 O O . LYS B 1 656 ? -1.93 50.625 -8.219 1 98.31 656 LYS B O 1
ATOM 10539 N N . PHE B 1 657 ? -1.589 51.719 -6.285 1 97.62 657 PHE B N 1
ATOM 10540 C CA . PHE B 1 657 ? -1.09 52.969 -6.906 1 97.62 657 PHE B CA 1
ATOM 10541 C C . PHE B 1 657 ? 0.114 53.5 -6.148 1 97.62 657 PHE B C 1
ATOM 10543 O O . PHE B 1 657 ? 0.076 53.625 -4.922 1 97.62 657 PHE B O 1
ATOM 10550 N N . THR B 1 658 ? 1.138 53.875 -6.879 1 96.56 658 THR B N 1
ATOM 10551 C CA . THR B 1 658 ? 2.289 54.5 -6.262 1 96.56 658 THR B CA 1
ATOM 10552 C C . THR B 1 658 ? 2.051 56 -6.102 1 96.56 658 THR B C 1
ATOM 10554 O O . THR B 1 658 ? 1.646 56.688 -7.051 1 96.56 658 THR B O 1
ATOM 10557 N N . LYS B 1 659 ? 2.246 56.406 -4.961 1 94.06 659 LYS B N 1
ATOM 10558 C CA . LYS B 1 659 ? 2.146 57.844 -4.695 1 94.06 659 LYS B CA 1
ATOM 10559 C C . LYS B 1 659 ? 3.502 58.531 -4.855 1 94.06 659 LYS B C 1
ATOM 10561 O O . LYS B 1 659 ? 4.477 58.156 -4.207 1 94.06 659 LYS B O 1
ATOM 10566 N N . LYS B 1 660 ? 3.578 59.5 -5.781 1 90.31 660 LYS B N 1
ATOM 10567 C CA . LYS B 1 660 ? 4.789 60.281 -6.027 1 90.31 660 LYS B CA 1
ATOM 10568 C C . LYS B 1 660 ? 4.586 61.75 -5.668 1 90.31 660 LYS B C 1
ATOM 10570 O O . LYS B 1 660 ? 3.479 62.281 -5.805 1 90.31 660 LYS B O 1
#

Foldseek 3Di:
DDDCPPPPPPPPPPPPPPPPFDFFEKEWEPQDFFDFFFLQAFFAAAACAQNCDFQHFFQWFFALLFLFPPNSQVQKDWFADKDWDQCCDADQRRIWIKWAANPDPPGWTWMKGFGRQAFWDAAFFKKKKKWWKAQQVADAWWKKKKFWFQPPDPDPGGGQWIDMDIHGHNDTDMDMDMTGGRHGDQHIMIIMIRPDHGMMIIGRITMGTCDACVRDPSGTRNVQLVLNLLLLHAEYEPPADLCCQALFNQQHDQQVLLFADLRRRHKGARNNQPPDVVQHHVRDIDSSSPGDLRSLVSCVVSNYAYEYEHELFHHDCVNDVDPVRTDDLVRRVVRLVSVVLVQCLQQNACPDPNCVRSVVRPHNHHSPHAEYEYDHQDFDPVFLSSVLVSLVSCCVPPVRHQYEYEQHAAQDDDRNVPVQVSCQVSQHQEYEHAYAEALVVLLVCLQVCVPDDLPGHAYAPPEYFHQHDPPQEFWLLRLLSVLLSVLSSLQVSSRSRHHYYDDAEHEPSRHDHDDHQKYDGNHDIAGKSNSQSSSVCSVVVATTWIDMDRVNHAQRNDPPNQQKGKTWHAHPVQQKIKIKMGRQAQAKHKHKYAYPDDDPPKDWDFKKKKKWADPGRGDIADRVRRPPTHIDMDHADADGRMGIDIDHHGMIMMIMTHID/DPDDPPPPPPPPPPPPPPPPFDFFEKEWEDQDFFDFFFLQAFFAAAACAQNCDFQHFFQWFFALLFLFPPNSQVQKDWFADKDWDQCCDADQRRIWIKWAANPDPPGWTWMKGFGRQAFWDAAFFKKKKKWWKAQQVADAWWKKKKFWFQPPDPDPGGGQWIDMDIHGHNDTDMDMDMTGGRHGDQHIMIIMIRPDHGMMIIGRITMGTCPACVRDPSGTRNVQLVLNLLLLHAEYEPPADLCCQALFNQQHDQQVLLFADLRRRHKGARNNQPPDVVQHHVRDIDSSSPGDLRQLVSCVVSNYAYEYEHELFHHDCVNDVDPVRTDDLVRRVVRLVSVVLVQCLQQNACPDPNCVRSVVRPHNHHSPHAEYEYDHQDFDPVFLSSVLVSLVSCCVPPVRHQYEYEQHAAQDDDRNVPVQVSCQVSQHQEYEHAYAEALVVLLVCLQVCVPPDLPGHAYAPPEYFHQHDPQQEAWLLRLLSVLLNVLSSLLVSSRSRHHYYDDAEHEPSRHDHDDHQKYDGNHDIAGKSNSQSSSVCSVVVATTWIDMDRVPHAQRNDPPNQQKGKTWHAHPVQQKIKIKMGRQAQAKHKHKYAYPDDDPPKDWDFKKKKKWADPGRGDIADRVRRPPTHIDMDHADADGRMGIDIDHHGMIMMIMTHID

Secondary structure (DSSP, 8-state):
-----------------------EEEEEE-SS--PBPPTTSEEEE--S-TTSTBTTTB----SSTTS-SSSTTTTEEEESEEEEES--S-TTS--EEEEE--SSTT---EEEE-BTTBEEE-TT-EEEEEEEEE-TT--S-EEEEEEEE-TT--SS-SEEEEEEEEE--SS-EEEEEEEE-SS-EEEEEEEEEE-SSS-EEEEEEEEEESS-GGG-TT-B-HHHHHHHHTT--SEEEES-SGGGT-SSGGGS--GGGGSS-GGGPPPEE-GGGTS-TTS--TT-EE--SS-HHHHHHHHHHHT-EEEEEE--S---TTT--SGGGS--GGG-HHHHHHHHHHHHHHHS-TTSHHHHHHHHTT--S-----EEEE-SS--STHHHHHHHHHHHHHHHH-TTSEEEEE--SSSSSHHHHHHHHHHHHTT-SEEEEEEEE-HHHHHT-TTTTTTS-SSSPEEEEEEEEE--TTT-S--HHHHHHHHHHHHHHHHTTTTEEEEEES--EEETTT-SS---SEEE-SS-EEE-HHHHHHHHHHHT--SEEPPEEETTB--BS-TTSTTEEEEEEEETTTTEEEEEEEE-SSS-EEEEEEEES--TT--EEEEEEEEEE-S-TT----SSSTTSS--EEEE---BTTEEEEEEPSSEEEEEEEEE-/-----------------------EEEEEE-SS--PBPPTTSEEEE--S-TTSTBTTTB----SSTTS-SSSTTTTEEEESEEEEES--S-TTS--EEEEE--SSTT---EEEE-BTTBEEE-TT-EEEEEEEEE-TT--S-EEEEEEEE-TT--SS-SEEEEEEEEE--SS-EEEEEEEE-SS-EEEEEEEEEE-SSS-EEEEEEEEEESS-GGG-TT-B-HHHHHHHHTT--SEEEES-SGGGT-SSGGGS--GGGGSS-GGGPPPEE-GGGSS-TTS--TT-EE--SS-HHHHHHHHHHHT-EEEEEE--S---TTT--SGGGS--GGG-HHHHHHHHHHHHHHHS-TTSHHHHHHHHTT--S-----EEEE-SS--STHHHHHHHHHHHHHHHH-TTSEEEEE--SSSSSHHHHHHHHHHHHTT-SEEEEEEEE-HHHHHH-TTTTTTS-SSSPEEEEEEEEE--TTT-S--HHHHHHHHHHHHHHHHTTTTEEEEEES--EEETTT-SS---SEEE-SS-EEE-HHHHHHHHHHHT--SEEE-EEETTB--BS-TTSTTEEEEEEEETTTTEEEEEEEE-SSS-EEEEEEEES--TT--EEEEEEEEEE-S-TT----SSSTTSS--EEEE---BTTEEEEEEPSSEEEEEEEEE-

Organism: Bacteroides thetaiotaomicron (strain ATCC 29148 / DSM 2079 / JCM 5827 / CCUG 10774 / NCTC 10582 / VPI-5482 / E50) (NCBI:txid226186)

Radius of gyration: 39.93 Å; Cα contacts (8 Å, |Δi|>4): 3362; chains: 2; bounding box: 97×123×136 Å

pLDDT: mean 95.08, std 11.93, range [17.31, 98.94]

Sequence (1320 aa):
MRRYTELLAALALSTGMALHAQTNEMVIQTKKLGAEIQPTMYGLFFEDINYAADGGLYAELVKNRSFEFPQRLMGWKTYGKVTLQDDGPFERNPHYVRLDNPGHAHKHTGLDNEGFFGIGVKQGEEYRFSVWARLPHGGTGEKIRVELVDTKSMGEHQAFASQTLTIDSKDWKKYQVILKAGVTNPKATLRIFLASQGTVDLEHISLFPVDTWKGHENGLRKDLAQALADIHPGVFRFPGGCIVEGTDLETRYDWKKSVGPVENRPLNENRWQYTFTHRFYPDYYQSYGLGFYEYFLLSEEMGAAPLPILNCGLACQYQNNEEKAHVAVCDLDSYIQDALDLIEFANGDVNTTWGKVRADMGHPAPFNLKYLGIGNEQWGKEYPERLEPFIKALRKAHPEIMIVGSSGPNSEGKEFDYLWPEMKRLKADLVDEHFYRPESWFLSQGARYDNYDRKGPKVFAGEYACHGKGKKWNHFHAALLEAAFMTGLERNADIVHMATYAPLFAHVEGWQWRPDMIWFDNLNSVRTVSYYVQQLYAQNKGTNVLPLTMNKKPVTGAEGQNGLFASAVYDKDKNELIVKVANTSDKTQPVSLTFEGLKKQDVLSEGRCITLSSLDQDKDNTLEQPFAITPQETPVTINGHALTTELGPNTFAVYKFTKKMRRYTELLAALALSTGMALHAQTNEMVIQTKKLGAEIQPTMYGLFFEDINYAADGGLYAELVKNRSFEFPQRLMGWKTYGKVTLQDDGPFERNPHYVRLDNPGHAHKHTGLDNEGFFGIGVKQGEEYRFSVWARLPHGGTGEKIRVELVDTKSMGEHQAFASQTLTIDSKDWKKYQVILKAGVTNPKATLRIFLASQGTVDLEHISLFPVDTWKGHENGLRKDLAQALADIHPGVFRFPGGCIVEGTDLETRYDWKKSVGPVENRPLNENRWQYTFTHRFYPDYYQSYGLGFYEYFLLSEEMGAAPLPILNCGLACQYQNNEEKAHVAVCDLDSYIQDALDLIEFANGDVNTTWGKVRADMGHPAPFNLKYLGIGNEQWGKEYPERLEPFIKALRKAHPEIMIVGSSGPNSEGKEFDYLWPEMKRLKADLVDEHFYRPESWFLSQGARYDNYDRKGPKVFAGEYACHGKGKKWNHFHAALLEAAFMTGLERNADIVHMATYAPLFAHVEGWQWRPDMIWFDNLNSVRTVSYYVQQLYAQNKGTNVLPLTMNKKPVTGAEGQNGLFASAVYDKDKNELIVKVANTSDKTQPVSLTFEGLKKQDVLSEGRCITLSSLDQDKDNTLEQPFAITPQETPVTINGHALTTELGPNTFAVYKFTKK

InterPro domains:
  IPR003305 Carbohydrate-binding, CenC-like [PF02018] (60-194)
  IPR008979 Galactose-binding-like domain superfamily [SSF49785] (60-211)
  IPR010720 Alpha-L-arabinofuranosidase, C-terminal [PF06964] (462-648)
  IPR010720 Alpha-L-arabinofuranosidase, C-terminal [SM00813] (462-651)
  IPR013780 Glycosyl hydrolase, all-beta [G3DSA:2.60.40.1180] (538-658)
  IPR017853 Glycoside hydrolase superfamily [SSF51445] (191-554)
  IPR051563 Glycosyl Hydrolase Family 51 [PTHR31776] (18-657)
  IPR055235 Alpha-L-arabinofuranosidase 1, catalytic domain [PF22848] (228-454)

Nearest PDB structures (foldseek):
  6zpy-assembly1_AAA  TM=8.782E-01  e=1.510E-65  Meripilus giganteus
  2wze-assembly1_A  TM=4.192E-01  e=1.563E-14  Acetivibrio thermocellus
  2wze-assembly2_B  TM=4.034E-01  e=7.075E-14  Acetivibrio thermocellus
  4xuo-assembly2_B  TM=6.199E-01  e=6.363E-08  Paenibacillus barcinonensis
  4xup-assembly6_F  TM=6.078E-01  e=1.227E-06  Paenibacillus barcinonensis

Solvent-accessible surface area (backbone atoms only — not comparable to full-atom values): 66178 Å² total; per-residue (Å²): 141,91,76,83,73,79,73,77,77,75,76,74,75,71,73,70,72,68,74,68,74,76,65,47,52,33,41,32,39,65,65,52,77,45,43,55,40,49,76,32,29,39,29,41,30,37,42,80,44,21,41,24,34,67,60,37,40,29,33,58,39,48,44,55,34,36,36,68,48,94,58,41,54,56,50,47,49,63,30,62,34,66,45,82,46,70,79,44,94,24,87,56,35,22,25,29,38,38,39,34,56,51,84,46,96,68,49,54,15,37,41,36,33,43,26,53,92,22,27,43,47,47,52,76,42,48,31,39,35,35,31,32,32,24,18,82,84,51,71,84,60,39,36,35,34,43,28,42,25,38,72,59,46,83,58,83,51,28,59,51,22,73,46,76,46,78,48,59,36,59,53,80,41,80,47,72,51,73,40,51,31,68,48,66,38,54,58,24,31,45,35,39,35,54,66,44,73,58,54,40,34,46,32,51,42,43,35,26,55,54,75,19,43,96,55,35,83,90,27,32,28,32,71,59,50,47,56,54,39,72,24,44,28,18,22,33,33,27,56,34,61,64,51,30,18,10,64,36,63,89,34,27,54,55,64,79,48,22,45,70,62,64,71,46,22,36,75,40,63,35,50,66,24,43,64,39,80,48,42,61,40,74,83,47,52,36,57,32,68,70,21,55,59,54,50,47,51,49,18,59,74,38,62,18,44,48,29,48,44,39,48,57,48,49,25,28,62,94,74,40,87,52,72,84,57,31,58,54,71,91,66,40,61,67,52,44,46,50,55,55,45,47,50,30,31,34,48,30,56,53,85,42,80,40,7,28,50,35,29,73,72,73,43,58,69,54,69,69,68,45,42,38,28,54,40,67,51,43,55,62,72,67,36,60,62,37,46,48,62,41,48,56,52,39,52,71,76,40,66,80,48,41,39,30,36,42,22,9,71,36,80,56,59,73,49,25,67,51,26,51,58,48,38,44,74,68,60,30,48,25,37,30,35,22,39,75,39,34,56,70,52,39,56,70,37,17,58,65,63,77,76,57,70,82,82,61,41,30,36,22,40,49,32,31,40,52,37,36,78,94,62,44,44,66,23,38,50,36,26,50,36,48,50,30,27,45,23,29,47,52,70,31,21,73,41,34,40,29,35,14,54,39,47,34,42,24,27,60,55,49,48,70,72,59,43,46,32,30,41,29,63,65,79,49,68,22,56,24,45,49,33,51,45,55,25,53,47,32,72,61,57,46,40,23,27,26,52,44,26,42,93,87,30,73,39,34,36,46,93,90,42,77,35,27,19,39,31,32,24,34,20,73,92,75,34,28,44,36,38,38,39,23,29,71,28,92,48,69,40,46,37,29,43,34,55,39,66,66,52,91,81,50,40,58,40,80,30,34,35,35,34,41,61,56,92,52,52,73,43,57,33,35,81,92,42,45,70,73,54,60,79,44,77,42,80,45,82,56,60,72,54,31,35,78,49,73,44,52,42,40,25,39,37,40,36,36,28,36,60,83,136,89,77,80,79,77,79,78,76,75,76,78,76,72,74,72,72,68,74,68,74,76,64,46,53,32,41,34,40,65,66,55,76,44,41,56,39,48,75,34,28,40,29,42,30,39,41,79,44,18,40,24,34,68,60,37,40,29,33,58,39,48,44,55,35,34,36,68,48,93,58,42,55,55,50,48,50,62,31,61,33,66,45,84,48,69,79,45,94,25,88,55,35,22,25,29,38,39,40,33,54,51,83,45,94,68,49,53,16,36,40,35,34,42,27,52,91,21,27,43,48,46,50,75,43,48,29,40,34,35,31,32,32,23,20,82,84,52,68,85,58,38,34,34,34,43,28,42,25,37,75,58,46,84,58,84,51,27,58,51,24,72,47,75,47,77,48,59,37,58,53,79,41,81,46,73,51,75,39,50,32,68,48,67,37,54,57,24,30,46,36,37,33,54,66,44,72,59,54,40,36,46,30,50,41,44,35,26,54,54,75,19,42,96,55,36,83,89,27,31,28,33,73,58,52,48,57,52,40,71,24,43,26,18,22,34,33,26,56,34,60,64,50,29,18,9,65,36,63,90,35,26,54,54,63,80,46,22,46,71,62,63,73,45,22,37,75,40,63,34,50,65,23,46,61,40,79,48,43,61,41,74,82,47,54,37,56,32,70,70,22,55,60,56,50,49,50,49,18,58,74,36,62,17,44,48,29,46,43,39,47,58,47,48,25,28,60,95,74,40,87,53,73,83,57,32,57,52,70,92,65,40,61,67,53,45,46,48,55,52,45,48,50,30,30,34,49,32,55,52,85,40,80,39,8,28,50,34,29,74,73,72,43,59,68,56,68,69,67,44,42,38,28,54,40,64,52,43,53,62,71,68,37,59,62,37,44,49,63,42,49,56,53,40,52,71,75,40,66,79,49,40,38,29,35,43,22,10,71,35,79,58,58,72,50,24,67,50,26,51,60,49,39,45,74,68,60,29,47,26,36,31,36,23,39,75,38,34,55,70,54,39,57,69,38,18,58,64,62,76,77,57,70,82,83,60,41,28,36,21,40,51,31,33,41,53,36,38,80,95,62,44,45,68,23,37,50,36,28,50,36,49,50,29,28,45,24,30,47,53,70,31,21,74,41,35,40,29,34,14,54,38,46,33,42,26,28,59,55,50,46,69,71,58,41,47,32,29,41,29,61,67,81,49,69,23,56,25,47,48,35,52,44,54,26,53,46,31,71,60,56,44,39,24,26,25,52,44,24,42,93,87,30,73,39,32,34,47,93,90,44,77,34,27,20,38,32,32,24,33,21,73,92,75,34,28,45,37,38,39,39,23,29,72,28,93,49,69,40,47,38,31,46,36,53,39,66,67,54,90,79,51,41,56,41,81,31,35,34,37,36,42,64,57,92,53,51,73,43,58,35,36,79,92,43,44,70,72,55,60,79,44,78,42,79,46,81,58,61,71,53,31,35,77,50,74,44,54,40,40,24,38,38,39,38,37,28,35,61,81